Protein AF-J2ZJJ0-F1 (afdb_monomer)

Organism: NCBI:txid1210908

Foldseek 3Di:
DDDDDDDDDDDDDDDDDDDDDDDDDDDDDDDDDDPDPPQPDWDWDKDWDPPPDLQIFMKIKTANSAAFFEEEEEFALAQLFVLRLVLLLLVSLKHKNHGMYITGSHLGNQRNVLSGCAHPVGRSQQQAQAADDARRDPSNNRVVCVCVVRVGLEYEYEGEWQAAPPPPPPIHALEKAKAPAPPQQVLRVVLQVVLCVVVVQDDRRRRDYDYHLCLPGRGPNSNCCNHVVHIYIYHYHHPPDPDSVVSNVSVNSSVQSSCVVSVIHIDSPPDDPDDDDDDDDDDADKKKKKKAFQAAKWKKKWFFPFAKDAPPFADPAWDGNGGMIIHIHHHGMGMIITPHGTDAMETEDDDQVRMWMDINNHTDDYYYDDFKKKKKKAFQAAKWKKKWFFSAAKDFPDDFDPPWDGDGGMITGIHHHTMGMIITGHGTPAMATPDDDLVRMWIDMNNHTDRSPPPAPWKKKKKAFQAAKWKKKWFFPAAKDFPPFFDPPWDGDGTMITGIHHHTMGMMITHHGTPAMETADDDQVRMWMDINNHTDDYYYFFDKKKKKKEFQAAKWKKKWFFPWAKDWPDDFDPPWDDDRGMITGIHHHDMTMMITGHGTPAMGTPDDDPVRMFIDINNHTDDHDDFADKKKKKKAFQAAKWKKKWFFPWAKDWPDFFDPPKDDDRGMITGIHHHTMTMMITGHGTPAMETAAAEVVRMFIDINNHTDDYHFDKKKKKKAFQAAKWWKKWFFRFAKDWPDDFDPPWDDDRTMIGGMYHHDMTMMMTTHDTPDMATPDDDQVRMWMAMRNRTDRHD

InterPro domains:
  IPR006311 Twin-arginine translocation pathway, signal sequence [PS51318] (1-42)
  IPR053138 N-alpha-acetyl-L-2,4-diaminobutyric acid deacetylase [PTHR37326] (58-262)
  IPR055438 Succinylglutamate desuccinylase/Aspartoacylase, catalytic domain [PF24827] (67-161)

Mean predicted aligned error: 23.11 Å

Structure (mmCIF, N/CA/C/O backbone):
data_AF-J2ZJJ0-F1
#
_entry.id   AF-J2ZJJ0-F1
#
loop_
_atom_site.group_PDB
_atom_site.id
_atom_site.type_symbol
_atom_site.label_atom_id
_atom_site.label_alt_id
_atom_site.label_comp_id
_atom_site.label_asym_id
_atom_site.label_entity_id
_atom_site.label_seq_id
_atom_site.pdbx_PDB_ins_code
_atom_site.Cartn_x
_atom_site.Cartn_y
_atom_site.Cartn_z
_atom_site.occupancy
_atom_site.B_iso_or_equiv
_atom_site.auth_seq_id
_atom_site.auth_comp_id
_atom_site.auth_asym_id
_atom_site.auth_atom_id
_atom_site.pdbx_PDB_model_num
ATOM 1 N N . MET A 1 1 ? -37.615 -36.604 8.636 1.00 34.44 1 MET A N 1
ATOM 2 C CA . MET A 1 1 ? -36.595 -36.916 7.616 1.00 34.44 1 MET A CA 1
ATOM 3 C C . MET A 1 1 ? -37.255 -36.875 6.258 1.00 34.44 1 MET A C 1
ATOM 5 O O . MET A 1 1 ? -38.326 -37.480 6.163 1.00 34.44 1 MET A O 1
ATOM 9 N N . PRO A 1 2 ? -36.646 -36.258 5.237 1.00 41.34 2 PRO A N 1
ATOM 10 C CA . PRO A 1 2 ? -35.418 -35.427 5.184 1.00 41.34 2 PRO A CA 1
ATOM 11 C C . PRO A 1 2 ? -35.791 -33.955 4.833 1.00 41.34 2 PRO A C 1
ATOM 13 O O . PRO A 1 2 ? -36.979 -33.692 4.683 1.00 41.34 2 PRO A O 1
ATOM 16 N N . GLU A 1 3 ? -34.957 -32.924 4.699 1.00 27.14 3 GLU A N 1
ATOM 17 C CA . GLU A 1 3 ? -33.557 -32.566 4.994 1.00 27.14 3 GLU A CA 1
ATOM 18 C C . GLU A 1 3 ? -33.491 -31.028 4.832 1.00 27.14 3 GLU A C 1
ATOM 20 O O . GLU A 1 3 ? -34.225 -30.471 4.015 1.00 27.14 3 GLU A O 1
ATOM 25 N N . ASN A 1 4 ? -32.653 -30.364 5.632 1.00 30.11 4 ASN A N 1
ATOM 26 C CA . ASN A 1 4 ? -32.240 -28.966 5.448 1.00 30.11 4 ASN A CA 1
ATOM 27 C C . ASN A 1 4 ? -31.314 -28.846 4.225 1.00 30.11 4 ASN A C 1
ATOM 29 O O . ASN A 1 4 ? -30.640 -29.821 3.884 1.00 30.11 4 ASN A O 1
ATOM 33 N N . PRO A 1 5 ? -31.144 -27.626 3.700 1.00 29.41 5 PRO A N 1
ATOM 34 C CA . PRO A 1 5 ? -29.787 -27.102 3.601 1.00 29.41 5 PRO A CA 1
ATOM 35 C C . PRO A 1 5 ? -29.664 -25.733 4.279 1.00 29.41 5 PRO A C 1
ATOM 37 O O . PRO A 1 5 ? -30.535 -24.875 4.161 1.00 29.41 5 PRO A O 1
ATOM 40 N N . SER A 1 6 ? -28.579 -25.600 5.035 1.00 27.91 6 SER A N 1
ATO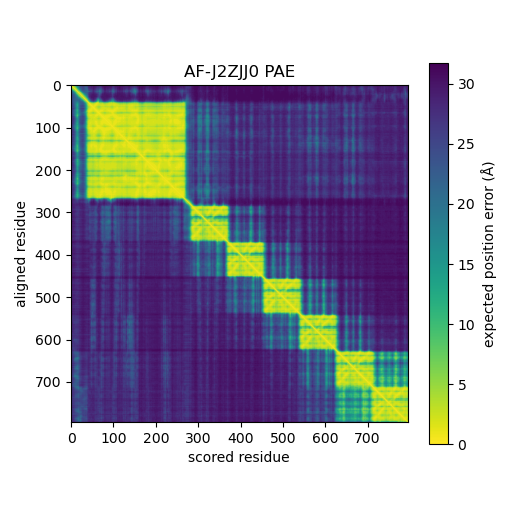M 41 C CA . SER A 1 6 ? -28.034 -24.376 5.613 1.00 27.91 6 SER A CA 1
ATOM 42 C C . SER A 1 6 ? -27.295 -23.565 4.553 1.00 27.91 6 SER A C 1
ATOM 44 O O . SER A 1 6 ? -26.580 -24.157 3.744 1.00 27.91 6 SER A O 1
ATOM 46 N N . THR A 1 7 ? -27.366 -22.244 4.645 1.00 27.56 7 THR A N 1
ATOM 47 C CA . THR A 1 7 ? -26.327 -21.338 4.146 1.00 27.56 7 THR A CA 1
ATOM 48 C C . THR A 1 7 ? -26.118 -20.265 5.207 1.00 27.56 7 THR A C 1
ATOM 50 O O . THR A 1 7 ? -27.084 -19.616 5.605 1.00 27.56 7 THR A O 1
ATOM 53 N N . ASP A 1 8 ? -24.884 -20.219 5.715 1.00 27.33 8 ASP A N 1
ATOM 54 C CA . ASP A 1 8 ? -24.322 -19.204 6.608 1.00 27.33 8 ASP A CA 1
ATOM 55 C C . ASP A 1 8 ? -24.430 -17.817 5.980 1.00 27.33 8 ASP A C 1
ATOM 57 O O . ASP A 1 8 ? -24.203 -17.667 4.779 1.00 27.33 8 ASP A O 1
ATOM 61 N N . ASP A 1 9 ? -24.732 -16.832 6.818 1.00 25.42 9 ASP A N 1
ATOM 62 C CA . ASP A 1 9 ? -24.646 -15.409 6.518 1.00 25.42 9 ASP A CA 1
ATOM 63 C C . ASP A 1 9 ? -23.625 -14.830 7.507 1.00 25.42 9 ASP A C 1
ATOM 65 O O . ASP A 1 9 ? -23.878 -14.759 8.712 1.00 25.42 9 ASP A O 1
ATOM 69 N N . THR A 1 10 ? -22.412 -14.558 7.028 1.00 24.88 10 THR A N 1
ATOM 70 C CA . THR A 1 10 ? -21.345 -13.918 7.806 1.00 24.88 10 THR A CA 1
ATOM 71 C C . THR A 1 10 ? -21.371 -12.426 7.510 1.00 24.88 10 THR A C 1
ATOM 73 O O . THR A 1 10 ? -20.824 -11.975 6.507 1.00 24.88 10 THR A O 1
ATOM 76 N N . THR A 1 11 ? -22.020 -11.675 8.393 1.00 26.58 11 THR A N 1
ATOM 77 C CA . THR A 1 11 ? -22.002 -10.212 8.463 1.00 26.58 11 THR A CA 1
ATOM 78 C C . THR A 1 11 ? -20.616 -9.716 8.890 1.00 26.58 11 THR A C 1
ATOM 80 O O . THR A 1 11 ? -20.148 -10.063 9.976 1.00 26.58 11 THR A O 1
ATOM 83 N N . THR A 1 12 ? -19.971 -8.893 8.062 1.00 24.25 12 THR A N 1
ATOM 84 C CA . THR A 1 12 ? -18.741 -8.153 8.399 1.00 24.25 12 THR A CA 1
ATOM 85 C C . THR A 1 12 ? -19.128 -6.745 8.854 1.00 24.25 12 THR A C 1
ATOM 87 O O . THR A 1 12 ? -19.533 -5.921 8.042 1.00 24.25 12 THR A O 1
ATOM 90 N N . THR A 1 13 ? -19.043 -6.481 10.156 1.00 29.03 13 THR A N 1
ATOM 91 C CA . THR A 1 13 ? -19.350 -5.187 10.787 1.00 29.03 13 THR A CA 1
ATOM 92 C C . THR A 1 13 ? -18.120 -4.267 10.721 1.00 29.03 13 THR A C 1
ATOM 94 O O . THR A 1 13 ? -17.035 -4.670 11.139 1.00 29.03 13 THR A O 1
ATOM 97 N N . SER A 1 14 ? -18.264 -3.041 10.200 1.00 27.62 14 SER A N 1
ATOM 98 C CA . SER A 1 14 ? -17.208 -2.008 10.192 1.00 27.62 14 SER A CA 1
ATOM 99 C C . SER A 1 14 ? -17.006 -1.437 11.607 1.00 27.62 14 SER A C 1
ATOM 101 O O . SER A 1 14 ? -17.955 -1.007 12.262 1.00 27.62 14 SER A O 1
ATOM 103 N N . ARG A 1 15 ? -15.757 -1.488 12.095 1.00 29.61 15 ARG A N 1
ATOM 104 C CA . ARG A 1 15 ? -15.296 -1.028 13.415 1.00 29.61 15 ARG A CA 1
ATOM 105 C C . ARG A 1 15 ? -14.843 0.437 13.336 1.00 29.61 15 ARG A C 1
ATOM 107 O O . ARG A 1 15 ? -13.653 0.664 13.177 1.00 29.61 15 ARG A O 1
ATOM 114 N N . ARG A 1 16 ? -15.713 1.434 13.518 1.00 33.03 16 ARG A N 1
ATOM 115 C CA . ARG A 1 16 ? -15.251 2.796 13.872 1.00 33.03 16 ARG A CA 1
ATOM 116 C C . ARG A 1 16 ? -16.194 3.511 14.828 1.00 33.03 16 ARG A C 1
ATOM 118 O O . ARG A 1 16 ? -17.155 4.150 14.423 1.00 33.03 16 ARG A O 1
ATOM 125 N N . GLY A 1 17 ? -15.860 3.432 16.115 1.00 28.39 17 GLY A N 1
ATOM 126 C CA . GLY A 1 17 ? -16.526 4.156 17.194 1.00 28.39 17 GLY A CA 1
ATOM 127 C C . GLY A 1 17 ? -15.647 4.249 18.443 1.00 28.39 17 GLY A C 1
ATOM 128 O O . GLY A 1 17 ? -15.740 3.407 19.321 1.00 28.39 17 GLY A O 1
ATOM 129 N N . PHE A 1 18 ? -14.790 5.278 18.474 1.00 28.75 18 PHE A N 1
ATOM 130 C CA . PHE A 1 18 ? -14.189 5.967 19.632 1.00 28.75 18 PHE A CA 1
ATOM 131 C C . PHE A 1 18 ? -13.673 5.168 20.847 1.00 28.75 18 PHE A C 1
ATOM 133 O O . PHE A 1 18 ? -14.461 4.673 21.639 1.00 28.75 18 PHE A O 1
ATOM 140 N N . LEU A 1 19 ? -12.373 5.313 21.169 1.00 29.03 19 LEU A N 1
ATOM 141 C CA . LEU A 1 19 ? -11.936 5.506 22.566 1.00 29.03 19 LEU A CA 1
ATOM 142 C C . LEU A 1 19 ? -10.538 6.138 22.694 1.00 29.03 19 LEU A C 1
ATOM 144 O O . LEU A 1 19 ? -9.560 5.690 22.101 1.00 29.03 19 LEU A O 1
ATOM 148 N N . LYS A 1 20 ? -10.442 7.171 23.545 1.00 23.62 20 LYS A N 1
ATOM 149 C CA . LYS A 1 20 ? -9.190 7.691 24.112 1.00 23.62 20 LYS A CA 1
ATOM 150 C C . LYS A 1 20 ? -9.216 7.564 25.637 1.00 23.62 20 LYS A C 1
ATOM 152 O O . LYS A 1 20 ? -10.146 8.042 26.280 1.00 23.62 20 LYS A O 1
ATOM 157 N N . ALA A 1 21 ? -8.072 7.102 26.142 1.00 25.23 21 ALA A N 1
ATOM 158 C CA . ALA A 1 21 ? -7.463 7.311 27.459 1.00 25.23 21 ALA A CA 1
ATOM 159 C C . ALA A 1 21 ? -7.658 6.230 28.542 1.00 25.23 21 ALA A C 1
ATOM 161 O O . ALA A 1 21 ? -8.755 5.885 28.964 1.00 25.23 21 ALA A O 1
ATOM 162 N N . ALA A 1 22 ? -6.499 5.758 29.008 1.00 27.48 22 ALA A N 1
ATOM 163 C CA . ALA A 1 22 ? -6.243 4.543 29.761 1.00 27.48 22 ALA A CA 1
ATOM 164 C C . ALA A 1 22 ? -5.889 4.761 31.250 1.00 27.48 22 ALA A C 1
ATOM 166 O O . ALA A 1 22 ? -5.340 5.795 31.627 1.00 27.48 22 ALA A O 1
ATOM 167 N N . ALA A 1 23 ? -6.112 3.680 32.016 1.00 28.02 23 ALA A N 1
ATOM 168 C CA . ALA A 1 23 ? -5.332 3.097 33.130 1.00 28.02 23 ALA A CA 1
ATOM 169 C C . ALA A 1 23 ? -5.060 3.935 34.411 1.00 28.02 23 ALA A C 1
ATOM 171 O O . ALA A 1 23 ? -4.481 5.012 34.379 1.00 28.02 23 ALA A O 1
ATOM 172 N N . THR A 1 24 ? -5.293 3.427 35.636 1.00 26.52 24 THR A N 1
ATOM 173 C CA . THR A 1 24 ? -4.537 2.292 36.217 1.00 26.52 24 THR A CA 1
ATOM 174 C C . THR A 1 24 ? -5.176 1.653 37.478 1.00 26.52 24 THR A C 1
ATOM 176 O O . THR A 1 24 ? -5.405 2.321 38.481 1.00 26.52 24 THR A O 1
ATOM 179 N N . LEU A 1 25 ? -5.336 0.320 37.414 1.00 31.92 25 LEU A N 1
ATOM 180 C CA . LEU A 1 25 ? -5.107 -0.774 38.393 1.00 31.92 25 LEU A CA 1
ATOM 181 C C . LEU A 1 25 ? -5.340 -0.611 39.917 1.00 31.92 25 LEU A C 1
ATOM 183 O O . LEU A 1 25 ? -4.624 0.130 40.588 1.00 31.92 25 LEU A O 1
ATOM 187 N N . SER A 1 26 ? -6.077 -1.576 40.507 1.00 25.89 26 SER A N 1
ATOM 188 C CA . SER A 1 26 ? -5.529 -2.582 41.461 1.00 25.89 26 SER A CA 1
ATOM 189 C C . SER A 1 26 ? -6.524 -3.711 41.812 1.00 25.89 26 SER A C 1
ATOM 191 O O . SER A 1 26 ? -7.652 -3.463 42.218 1.00 25.89 26 SER A O 1
ATOM 193 N N . LEU A 1 27 ? -6.052 -4.960 41.703 1.00 34.50 27 LEU A N 1
ATOM 194 C CA . LEU A 1 27 ? -6.769 -6.234 41.871 1.00 34.50 27 LEU A CA 1
ATOM 195 C C . LEU A 1 27 ? -7.160 -6.614 43.317 1.00 34.50 27 LEU A C 1
ATOM 197 O O . LEU A 1 27 ? -6.357 -6.450 44.235 1.00 34.50 27 LEU A O 1
ATOM 201 N N . ALA A 1 28 ? -8.262 -7.368 43.463 1.00 29.14 28 ALA A N 1
ATOM 202 C CA . ALA A 1 28 ? -8.296 -8.627 44.232 1.00 29.14 28 ALA A CA 1
ATOM 203 C C . ALA A 1 28 ? -9.531 -9.474 43.848 1.00 29.14 28 ALA A C 1
ATOM 205 O O . ALA A 1 28 ? -10.664 -9.080 44.095 1.00 29.14 28 ALA A O 1
ATOM 206 N N . GLY A 1 29 ? -9.300 -10.632 43.221 1.00 35.66 29 GLY A N 1
ATOM 207 C CA . GLY A 1 29 ? -10.328 -11.398 42.513 1.00 35.66 29 GLY A CA 1
ATOM 208 C C . GLY A 1 29 ? -11.188 -12.378 43.316 1.00 35.66 29 GLY A C 1
ATOM 209 O O . GLY A 1 29 ? -10.985 -12.623 44.504 1.00 35.66 29 GLY A O 1
ATOM 210 N N . SER A 1 30 ? -12.115 -13.012 42.595 1.00 33.25 30 SER A N 1
ATOM 211 C CA . SER A 1 30 ? -12.637 -14.366 42.827 1.00 33.25 30 SER A CA 1
ATOM 212 C C . SER A 1 30 ? -13.332 -14.867 41.555 1.00 33.25 30 SER A C 1
ATOM 214 O O . SER A 1 30 ? -14.046 -14.124 40.895 1.00 33.25 30 SER A O 1
ATOM 216 N N . ALA A 1 31 ? -13.064 -16.123 41.198 1.00 35.97 31 ALA A N 1
ATOM 217 C CA . ALA A 1 31 ? -13.431 -16.752 39.933 1.00 35.97 31 ALA A CA 1
ATOM 218 C C . ALA A 1 31 ? -14.951 -16.915 39.727 1.00 35.97 31 ALA A C 1
ATOM 220 O O . ALA A 1 31 ? -15.636 -17.473 40.588 1.00 35.97 31 ALA A O 1
ATOM 221 N N . VAL A 1 32 ? -15.429 -16.528 38.538 1.00 36.22 32 VAL A N 1
ATOM 222 C CA . VAL A 1 32 ? -16.770 -16.812 37.999 1.00 36.22 32 VAL A CA 1
ATOM 223 C C . VAL A 1 32 ? -16.610 -17.644 36.723 1.00 36.22 32 VAL A C 1
ATOM 225 O O . VAL A 1 32 ? -15.658 -17.474 35.967 1.00 36.22 32 VAL A O 1
ATOM 228 N N . SER A 1 33 ? -17.499 -18.623 36.542 1.00 32.38 33 SER A N 1
ATOM 229 C CA . SER A 1 33 ? -17.471 -19.578 35.430 1.00 32.38 33 SER A CA 1
ATOM 230 C C . SER A 1 33 ? -17.711 -18.872 34.096 1.00 32.38 33 SER A C 1
ATOM 232 O O . SER A 1 33 ? -18.785 -18.319 33.886 1.00 32.38 33 SER A O 1
ATOM 234 N N . ALA A 1 34 ? -16.702 -18.919 33.225 1.00 30.98 34 ALA A N 1
ATOM 235 C CA . ALA A 1 34 ? -16.688 -18.315 31.902 1.00 30.98 34 ALA A CA 1
ATOM 236 C C . ALA A 1 34 ? -17.660 -19.021 30.947 1.00 30.98 34 ALA A C 1
ATOM 238 O O . ALA A 1 34 ? -17.529 -20.217 30.671 1.00 30.98 34 ALA A O 1
ATOM 239 N N . THR A 1 35 ? -18.610 -18.261 30.416 1.00 33.56 35 THR A N 1
ATOM 240 C CA . THR A 1 35 ? -19.222 -18.555 29.122 1.00 33.56 35 THR A CA 1
ATOM 241 C C . THR A 1 35 ? -18.188 -18.128 28.084 1.00 33.56 35 THR A C 1
ATOM 243 O O . THR A 1 35 ? -17.827 -16.958 28.035 1.00 33.56 35 THR A O 1
ATOM 246 N N . SER A 1 36 ? -17.629 -19.073 27.329 1.00 32.25 36 SER A N 1
ATOM 247 C CA . SER A 1 36 ? -16.626 -18.783 26.303 1.00 32.25 36 SER A CA 1
ATOM 248 C C . SER A 1 36 ? -17.275 -17.992 25.167 1.00 32.25 36 SER A C 1
ATOM 250 O O . SER A 1 36 ? -17.910 -18.579 24.290 1.00 32.25 36 SER A O 1
ATOM 252 N N . GLN A 1 37 ? -17.138 -16.668 25.210 1.00 35.75 37 GLN A N 1
ATOM 253 C CA . GLN A 1 37 ? -17.208 -15.829 24.023 1.00 35.75 37 GLN A CA 1
ATOM 254 C C . GLN A 1 37 ? -16.076 -16.324 23.125 1.00 35.75 37 GLN A C 1
ATOM 256 O O . GLN A 1 37 ? -14.920 -16.396 23.547 1.00 35.75 37 GLN A O 1
ATOM 261 N N . GLN A 1 38 ? -16.436 -16.840 21.958 1.00 35.09 38 GLN A N 1
ATOM 262 C CA . GLN A 1 38 ? -15.473 -17.367 21.012 1.00 35.09 38 GLN A CA 1
ATOM 263 C C . GLN A 1 38 ? -14.768 -16.144 20.424 1.00 35.09 38 GLN A C 1
ATOM 265 O O . GLN A 1 38 ? -15.287 -15.529 19.501 1.00 35.09 38 GLN A O 1
ATOM 270 N N . VAL A 1 39 ? -13.654 -15.731 21.041 1.00 40.38 39 VAL A N 1
ATOM 271 C CA . VAL A 1 39 ? -12.711 -14.784 20.434 1.00 40.38 39 VAL A CA 1
ATOM 272 C C . VAL A 1 39 ? -12.436 -15.339 19.043 1.00 40.38 39 VAL A C 1
ATOM 274 O O . VAL A 1 39 ? -12.124 -16.533 18.925 1.00 40.38 39 VAL A O 1
ATOM 277 N N . ALA A 1 40 ? -12.661 -14.537 18.000 1.00 48.28 40 ALA A N 1
ATOM 278 C CA . ALA A 1 40 ? -12.246 -14.934 16.664 1.00 48.28 40 ALA A CA 1
ATOM 279 C C . ALA A 1 40 ? -10.763 -15.301 16.775 1.00 48.28 40 ALA A C 1
ATOM 281 O O . ALA A 1 40 ? -9.990 -14.561 17.376 1.00 48.28 40 ALA A O 1
ATOM 282 N N . ALA A 1 41 ? -10.383 -16.503 16.345 1.00 63.34 41 ALA A N 1
ATOM 283 C CA . ALA A 1 41 ? -8.980 -16.882 16.419 1.00 63.34 41 ALA A CA 1
ATOM 284 C C . ALA A 1 41 ? -8.183 -15.879 15.580 1.00 63.34 41 ALA A C 1
ATOM 286 O O . ALA A 1 41 ? -8.653 -15.509 14.503 1.00 63.34 41 ALA A O 1
ATOM 287 N N . ALA A 1 42 ? -7.019 -15.452 16.076 1.00 81.38 42 ALA A N 1
ATOM 288 C CA . ALA A 1 42 ? -6.126 -14.614 15.290 1.00 81.38 42 ALA A CA 1
ATOM 289 C C . ALA A 1 42 ? -5.929 -15.249 13.906 1.00 81.38 42 ALA A C 1
ATOM 291 O O . ALA A 1 42 ? -5.714 -16.465 13.810 1.00 81.38 42 ALA A O 1
ATOM 292 N N . SER A 1 43 ? -6.054 -14.447 12.852 1.00 78.06 43 SER A N 1
ATOM 293 C CA . SER A 1 43 ? -5.902 -14.902 11.475 1.00 78.06 43 SER A CA 1
ATOM 294 C C . SER A 1 43 ? -4.754 -14.170 10.803 1.00 78.06 43 SER A C 1
ATOM 296 O O . SER A 1 43 ? -4.493 -12.993 11.054 1.00 78.06 43 SER A O 1
ATOM 298 N N . ARG A 1 44 ? -4.044 -14.908 9.953 1.00 89.69 44 ARG A N 1
ATOM 299 C CA . ARG A 1 44 ? -3.059 -14.375 9.026 1.00 89.69 44 ARG A CA 1
ATOM 300 C C . ARG A 1 44 ? -3.507 -14.794 7.642 1.00 89.69 44 ARG A C 1
ATOM 302 O O . ARG A 1 44 ? -3.575 -15.987 7.358 1.00 89.69 44 ARG A O 1
ATOM 309 N N . ASP A 1 45 ? -3.793 -13.807 6.818 1.00 79.00 45 ASP A N 1
ATOM 310 C CA . ASP A 1 45 ? -4.267 -13.979 5.459 1.00 79.00 45 ASP A CA 1
ATOM 311 C C . ASP A 1 45 ? -3.356 -13.186 4.520 1.00 79.00 45 ASP A C 1
ATOM 313 O O . ASP A 1 45 ? -2.820 -12.134 4.875 1.00 79.00 45 ASP A O 1
ATOM 317 N N . SER A 1 46 ? -3.175 -13.684 3.305 1.00 77.94 46 SER A N 1
ATOM 318 C CA . SER A 1 46 ? -2.567 -12.923 2.221 1.00 77.94 46 SER A CA 1
ATOM 319 C C . SER A 1 46 ? -3.318 -13.190 0.928 1.00 77.94 46 SER A C 1
ATOM 321 O O . SER A 1 46 ? -3.869 -14.273 0.718 1.00 77.94 46 SER A O 1
ATOM 323 N N . TYR A 1 47 ? -3.392 -12.179 0.072 1.00 75.31 47 TYR A N 1
ATOM 324 C CA . TYR A 1 47 ? -3.980 -12.310 -1.255 1.00 75.31 47 TYR A CA 1
ATOM 325 C C . TYR A 1 47 ? -3.325 -11.352 -2.234 1.00 75.31 47 TYR A C 1
ATOM 327 O O . TYR A 1 47 ? -2.792 -10.311 -1.855 1.00 75.31 47 TYR A O 1
ATOM 335 N N . THR A 1 48 ? -3.398 -11.713 -3.504 1.00 76.00 48 THR A N 1
ATOM 336 C CA . THR A 1 48 ? -2.822 -10.949 -4.602 1.00 76.00 48 THR A CA 1
ATOM 337 C C . THR A 1 48 ? -3.829 -9.936 -5.140 1.00 76.00 48 THR A C 1
ATOM 339 O O . THR A 1 48 ? -5.014 -10.245 -5.299 1.00 76.00 48 THR A O 1
ATOM 342 N N . ILE A 1 49 ? -3.365 -8.723 -5.435 1.00 77.69 49 ILE A N 1
ATOM 343 C CA . ILE A 1 49 ? -4.086 -7.732 -6.239 1.00 77.69 49 ILE A CA 1
ATOM 344 C C . ILE A 1 49 ? -3.412 -7.604 -7.603 1.00 77.69 49 ILE A C 1
ATOM 346 O O . ILE A 1 49 ? -2.201 -7.768 -7.717 1.00 77.69 49 ILE A O 1
ATOM 350 N N . LEU A 1 50 ? -4.212 -7.307 -8.631 1.00 76.38 50 LEU A N 1
ATOM 351 C CA . LEU A 1 50 ? -3.753 -7.230 -10.025 1.00 76.38 50 LEU A CA 1
ATOM 352 C C . LEU A 1 50 ? -3.033 -8.511 -10.502 1.00 76.38 50 LEU A C 1
ATOM 354 O O . LEU A 1 50 ? -2.068 -8.440 -11.261 1.00 76.38 50 LEU A O 1
ATOM 358 N N . ASP A 1 51 ? -3.539 -9.665 -10.055 1.00 77.06 51 ASP A N 1
ATOM 359 C CA . ASP A 1 51 ? -3.082 -11.010 -10.433 1.00 77.06 51 ASP A CA 1
ATOM 360 C C . ASP A 1 51 ? -2.988 -11.170 -11.957 1.00 77.06 51 ASP A C 1
ATOM 362 O O . ASP A 1 51 ? -3.903 -10.798 -12.700 1.00 77.06 51 ASP A O 1
ATOM 366 N N . GLY A 1 52 ? -1.864 -11.703 -12.426 1.00 54.28 52 GLY A N 1
ATOM 367 C CA . GLY A 1 52 ? -1.563 -11.909 -13.838 1.00 54.28 52 GLY A CA 1
ATOM 368 C C . GLY A 1 52 ? -1.160 -10.652 -14.615 1.00 54.28 52 GLY A C 1
ATOM 369 O O . GLY A 1 52 ? -1.066 -10.728 -15.845 1.00 54.28 52 GLY A O 1
ATOM 370 N N . THR A 1 53 ? -0.925 -9.521 -13.941 1.00 73.50 53 THR A N 1
ATOM 371 C CA . THR A 1 53 ? -0.392 -8.285 -14.541 1.00 73.50 53 THR A CA 1
ATOM 372 C C . THR A 1 53 ? 1.046 -8.023 -14.087 1.00 73.50 53 THR A C 1
ATOM 374 O O . THR A 1 53 ? 1.506 -8.583 -13.100 1.00 73.50 53 THR A O 1
ATOM 377 N N . ILE A 1 54 ? 1.753 -7.101 -14.748 1.00 68.69 54 ILE A N 1
ATOM 378 C CA . ILE A 1 54 ? 3.088 -6.660 -14.298 1.00 68.69 54 ILE A CA 1
ATOM 379 C C . ILE A 1 54 ? 3.062 -5.965 -12.924 1.00 68.69 54 ILE A C 1
ATOM 381 O O . ILE A 1 54 ? 4.099 -5.815 -12.294 1.00 68.69 54 ILE A O 1
ATOM 385 N N . TYR A 1 55 ? 1.888 -5.523 -12.466 1.00 76.94 55 TYR A N 1
ATOM 386 C CA . TYR A 1 55 ? 1.681 -4.859 -11.177 1.00 76.94 55 TYR A CA 1
ATOM 387 C C . TYR A 1 55 ? 1.202 -5.816 -10.081 1.00 76.94 55 TYR A C 1
ATOM 389 O O . TYR A 1 55 ? 0.768 -5.355 -9.024 1.00 76.94 55 TYR A O 1
ATOM 397 N N . GLU A 1 56 ? 1.228 -7.123 -10.343 1.00 85.31 56 GLU A N 1
ATOM 398 C CA . GLU A 1 56 ? 0.849 -8.147 -9.379 1.00 85.31 56 GLU A CA 1
ATOM 399 C C . GLU A 1 56 ? 1.597 -7.947 -8.055 1.00 85.31 56 GLU A C 1
ATOM 401 O O . GLU A 1 56 ? 2.824 -7.915 -8.022 1.00 85.31 56 GLU A O 1
ATOM 406 N N . THR A 1 57 ? 0.861 -7.788 -6.955 1.00 85.31 57 THR A N 1
ATOM 407 C CA . THR A 1 57 ? 1.460 -7.605 -5.627 1.00 85.31 57 THR A CA 1
ATOM 408 C C . THR A 1 57 ? 0.577 -8.177 -4.527 1.00 85.31 57 THR A C 1
ATOM 410 O O . THR A 1 57 ? -0.642 -8.297 -4.681 1.00 85.31 57 THR A O 1
ATOM 413 N N . SER A 1 58 ? 1.188 -8.555 -3.407 1.00 83.25 58 SER A N 1
ATOM 414 C CA . SER A 1 58 ? 0.507 -9.162 -2.269 1.00 83.25 58 SER A CA 1
ATOM 415 C C . SER A 1 58 ? 0.053 -8.125 -1.241 1.00 83.25 58 SER A C 1
ATOM 417 O O . SER A 1 58 ? 0.757 -7.178 -0.894 1.00 83.25 58 SER A O 1
ATOM 419 N N . VAL A 1 59 ? -1.138 -8.353 -0.696 1.00 89.00 59 VAL A N 1
ATOM 420 C CA . VAL A 1 59 ? -1.651 -7.696 0.506 1.00 89.00 59 VAL A CA 1
ATOM 421 C C . VAL A 1 59 ? -1.562 -8.702 1.645 1.00 89.00 59 VAL A C 1
ATOM 423 O O . VAL A 1 59 ? -2.110 -9.800 1.547 1.00 89.00 59 VAL A O 1
ATOM 426 N N . HIS A 1 60 ? -0.886 -8.332 2.727 1.00 91.44 60 HIS A N 1
ATOM 427 C CA . HIS A 1 60 ? -0.750 -9.145 3.933 1.00 91.44 60 HIS A CA 1
ATOM 428 C C . HIS A 1 60 ? -1.661 -8.587 5.019 1.00 91.44 60 HIS A C 1
ATOM 430 O O . HIS A 1 60 ? -1.643 -7.388 5.288 1.00 91.44 60 HIS A O 1
ATOM 436 N N . VAL A 1 61 ? -2.460 -9.450 5.642 1.00 89.62 61 VAL A N 1
ATOM 437 C CA . VAL A 1 61 ? -3.413 -9.081 6.687 1.00 89.62 61 VAL A CA 1
ATOM 438 C C . VAL A 1 61 ? -3.187 -9.969 7.900 1.00 89.62 61 VAL A C 1
ATOM 440 O O . VAL A 1 61 ? -3.234 -11.194 7.808 1.00 89.62 61 VAL A O 1
ATOM 443 N N . TYR A 1 62 ? -2.986 -9.349 9.054 1.00 88.25 62 TYR A N 1
ATOM 444 C CA . TYR A 1 62 ? -3.032 -10.021 10.342 1.00 88.25 62 TYR A CA 1
ATOM 445 C C . TYR A 1 62 ? -4.143 -9.398 11.189 1.00 88.25 62 TYR A C 1
ATOM 447 O O . TYR A 1 62 ? -4.102 -8.204 11.480 1.00 88.25 62 TYR A O 1
ATOM 455 N N . ASP A 1 63 ? -5.136 -10.190 11.587 1.00 90.19 63 ASP A N 1
ATOM 456 C CA . ASP A 1 63 ? -6.188 -9.787 12.525 1.00 90.19 63 ASP A CA 1
ATOM 457 C C . ASP A 1 63 ? -5.952 -10.513 13.848 1.00 90.19 63 ASP A C 1
ATOM 459 O O . ASP A 1 63 ? -5.921 -11.745 13.892 1.00 90.19 63 ASP A O 1
ATOM 463 N N . SER A 1 64 ? -5.773 -9.771 14.943 1.00 85.69 64 SER A N 1
ATOM 464 C CA . SER A 1 64 ? -5.520 -10.394 16.245 1.00 85.69 64 SER A CA 1
ATOM 465 C C . SER A 1 64 ? -6.753 -11.102 16.816 1.00 85.69 64 SER A C 1
ATOM 467 O O . SER A 1 64 ? -6.653 -11.805 17.826 1.00 85.69 64 SER A O 1
ATOM 469 N N . GLY A 1 65 ? -7.930 -10.898 16.210 1.00 83.94 65 GLY A N 1
ATOM 470 C CA . GLY A 1 65 ? -9.214 -11.375 16.714 1.00 83.94 65 GLY A CA 1
ATOM 471 C C . GLY A 1 65 ? -9.707 -10.617 17.950 1.00 83.94 65 GLY A C 1
ATOM 472 O O . GLY A 1 65 ? -10.807 -10.881 18.441 1.00 83.94 65 GLY A O 1
ATOM 473 N N . SER A 1 66 ? -8.914 -9.660 18.440 1.00 84.94 66 SER A N 1
ATOM 474 C CA . SER A 1 66 ? -9.240 -8.770 19.552 1.00 84.94 66 SER A CA 1
ATOM 475 C C . SER A 1 66 ? -9.536 -7.366 19.030 1.00 84.94 66 SER A C 1
ATOM 477 O O . SER A 1 66 ? -8.946 -6.922 18.046 1.00 84.94 66 SER A O 1
ATOM 479 N N . ASP A 1 67 ? -10.453 -6.652 19.681 1.00 85.00 67 ASP A N 1
ATOM 480 C CA . ASP A 1 67 ? -10.761 -5.267 19.312 1.00 85.00 67 ASP A CA 1
ATOM 481 C C . ASP A 1 67 ? -9.529 -4.367 19.475 1.00 85.00 67 ASP A C 1
ATOM 483 O O . ASP A 1 67 ? -8.773 -4.498 20.440 1.00 85.00 67 ASP A O 1
ATOM 487 N N . GLY A 1 68 ? -9.330 -3.475 18.507 1.00 90.94 68 GLY A N 1
ATOM 488 C CA . GLY A 1 68 ? -8.191 -2.567 18.401 1.00 90.94 68 GLY A CA 1
ATOM 489 C C . GLY A 1 68 ? -8.167 -1.879 17.033 1.00 90.94 68 GLY A C 1
ATOM 490 O O . GLY A 1 68 ? -9.037 -2.167 16.202 1.00 90.94 68 GLY A O 1
ATOM 491 N N . PRO A 1 69 ? -7.198 -0.982 16.793 1.00 91.25 69 PRO A N 1
ATOM 492 C CA . PRO A 1 69 ? -7.161 -0.190 15.573 1.00 91.25 69 PRO A CA 1
ATOM 493 C C . PRO A 1 69 ? -6.740 -1.014 14.349 1.00 91.25 69 PRO A C 1
ATOM 495 O O . PRO A 1 69 ? -6.053 -2.031 14.467 1.00 91.25 69 PRO A O 1
ATOM 498 N N . THR A 1 70 ? -7.124 -0.555 13.163 1.00 97.38 70 THR A N 1
ATOM 499 C CA . THR A 1 70 ? -6.612 -1.075 11.890 1.00 97.38 70 THR A CA 1
ATOM 500 C C . THR A 1 70 ? -5.489 -0.186 11.367 1.00 97.38 70 THR A C 1
ATOM 502 O O . THR A 1 70 ? -5.700 1.000 11.130 1.00 97.38 70 THR A O 1
ATOM 505 N N . THR A 1 71 ? -4.313 -0.761 11.138 1.00 98.44 71 THR A N 1
ATOM 506 C CA . THR A 1 71 ? -3.145 -0.062 10.585 1.00 98.44 71 THR A CA 1
ATOM 507 C C . THR A 1 71 ? -2.912 -0.486 9.146 1.00 98.44 71 THR A C 1
ATOM 509 O O . THR A 1 71 ? -2.912 -1.682 8.862 1.00 98.44 71 THR A O 1
ATOM 512 N N . PHE A 1 72 ? -2.685 0.477 8.250 1.00 98.69 72 PHE A N 1
ATOM 513 C CA . PHE A 1 72 ? -2.351 0.215 6.845 1.00 98.69 72 PHE A CA 1
ATOM 514 C C . PHE A 1 72 ? -0.964 0.741 6.493 1.00 98.69 72 PHE A C 1
ATOM 516 O O . PHE A 1 72 ? -0.672 1.912 6.720 1.00 98.69 72 PHE A O 1
ATOM 523 N N . ILE A 1 73 ? -0.108 -0.101 5.927 1.00 98.81 73 ILE A N 1
ATOM 524 C CA . ILE A 1 73 ? 1.291 0.233 5.644 1.00 98.81 73 ILE A CA 1
ATOM 525 C C . ILE A 1 73 ? 1.593 -0.054 4.182 1.00 98.81 73 ILE A C 1
ATOM 527 O O . ILE A 1 73 ? 1.310 -1.146 3.689 1.00 98.81 73 ILE A O 1
ATOM 531 N N . THR A 1 74 ? 2.194 0.916 3.499 1.00 98.69 74 THR A N 1
ATOM 532 C CA . THR A 1 74 ? 2.717 0.748 2.141 1.00 98.69 74 THR A CA 1
ATOM 533 C C . THR A 1 74 ? 4.220 0.962 2.099 1.00 98.69 74 THR A C 1
ATOM 535 O O . THR A 1 74 ? 4.731 1.938 2.648 1.00 98.69 74 THR A O 1
ATOM 538 N N . GLY A 1 75 ? 4.915 0.062 1.406 1.00 97.94 75 GLY A N 1
ATOM 539 C CA . GLY A 1 75 ? 6.302 0.226 0.982 1.00 97.94 75 GLY A CA 1
ATOM 540 C C . GLY A 1 75 ? 6.416 0.130 -0.539 1.00 97.94 75 GLY A C 1
ATOM 541 O O . GLY A 1 75 ? 5.551 -0.441 -1.207 1.00 97.94 75 GLY A O 1
ATOM 542 N N . GLY A 1 76 ? 7.467 0.720 -1.107 1.00 95.44 76 GLY A N 1
ATOM 543 C CA . GLY A 1 76 ? 7.795 0.528 -2.524 1.00 95.44 76 GLY A CA 1
ATOM 544 C C . GLY A 1 76 ? 6.857 1.234 -3.497 1.00 95.44 76 GLY A C 1
ATOM 545 O O . GLY A 1 76 ? 6.608 0.730 -4.589 1.00 95.44 76 GLY A O 1
ATOM 546 N N . ILE A 1 77 ? 6.308 2.393 -3.114 1.00 98.00 77 ILE A N 1
ATOM 547 C CA . ILE A 1 77 ? 5.625 3.288 -4.064 1.00 98.00 77 ILE A CA 1
ATOM 548 C C . ILE A 1 77 ? 6.613 3.766 -5.145 1.00 98.00 77 ILE A C 1
ATOM 550 O O . ILE A 1 77 ? 6.249 3.850 -6.323 1.00 98.00 77 ILE A O 1
ATOM 554 N N . HIS A 1 78 ? 7.856 4.037 -4.743 1.00 94.38 78 HIS A N 1
ATOM 555 C CA . HIS A 1 78 ? 9.014 4.189 -5.620 1.00 94.38 78 HIS A CA 1
ATOM 556 C C . HIS A 1 78 ? 9.942 2.984 -5.423 1.00 94.38 78 HIS A C 1
ATOM 558 O O . HIS A 1 78 ? 10.107 2.512 -4.298 1.00 94.38 78 HIS A O 1
ATOM 564 N N . GLY A 1 79 ? 10.518 2.470 -6.506 1.00 76.44 79 GLY A N 1
ATOM 565 C CA . GLY A 1 79 ? 11.321 1.250 -6.479 1.00 76.44 79 GLY A CA 1
ATOM 566 C C . GLY A 1 79 ? 12.800 1.446 -6.165 1.00 76.44 79 GLY A C 1
ATOM 567 O O . GLY A 1 79 ? 13.454 0.501 -5.737 1.00 76.44 79 GLY A O 1
ATOM 568 N N . ASP A 1 80 ? 13.320 2.667 -6.302 1.00 82.56 80 ASP A N 1
ATOM 569 C CA . ASP A 1 80 ? 14.680 3.031 -5.886 1.00 82.56 80 ASP A CA 1
ATOM 570 C C . ASP A 1 80 ? 14.806 3.232 -4.361 1.00 82.56 80 ASP A C 1
ATOM 572 O O . ASP A 1 80 ? 15.908 3.344 -3.825 1.00 82.56 80 ASP A O 1
ATOM 576 N N . GLU A 1 81 ? 13.687 3.214 -3.631 1.00 90.38 81 GLU A N 1
ATOM 577 C CA . GLU A 1 81 ? 13.609 3.490 -2.193 1.00 90.38 81 GLU A CA 1
ATOM 578 C C . GLU A 1 81 ? 13.637 2.194 -1.359 1.00 90.38 81 GLU A C 1
ATOM 580 O O . GLU A 1 81 ? 12.672 1.812 -0.689 1.00 90.38 81 GLU A O 1
ATOM 585 N N . ARG A 1 82 ? 14.782 1.496 -1.428 1.00 87.69 82 ARG A N 1
ATOM 586 C CA . ARG A 1 82 ? 14.998 0.136 -0.887 1.00 87.69 82 ARG A CA 1
ATOM 587 C C . ARG A 1 82 ? 14.604 -0.048 0.572 1.00 87.69 82 ARG A C 1
ATOM 589 O O . ARG A 1 82 ? 13.939 -1.024 0.912 1.00 87.69 82 ARG A O 1
ATOM 596 N N . SER A 1 83 ? 14.989 0.884 1.437 1.00 89.94 83 SER A N 1
ATOM 597 C CA . SER A 1 83 ? 14.713 0.786 2.874 1.00 89.94 83 SER A CA 1
ATOM 598 C C . SER A 1 83 ? 13.215 0.780 3.181 1.00 89.94 83 SER A C 1
ATOM 600 O O . SER A 1 83 ? 12.800 0.121 4.132 1.00 89.94 83 SER A O 1
ATOM 602 N N . GLY A 1 84 ? 12.402 1.459 2.367 1.00 92.31 84 GLY A N 1
ATOM 603 C CA . GLY A 1 84 ? 10.959 1.548 2.555 1.00 92.31 84 GLY A CA 1
ATOM 604 C C . GLY A 1 84 ? 10.248 0.221 2.296 1.00 92.31 84 GLY A C 1
ATOM 605 O O . GLY A 1 84 ? 9.504 -0.253 3.157 1.00 92.31 84 GLY A O 1
ATOM 606 N N . PHE A 1 85 ? 10.478 -0.405 1.133 1.00 95.25 85 PHE A N 1
ATOM 607 C CA . PHE A 1 85 ? 9.831 -1.687 0.824 1.00 95.25 85 PHE A CA 1
ATOM 608 C C . PHE A 1 85 ? 10.403 -2.852 1.629 1.00 95.25 85 PHE A C 1
ATOM 610 O O . PHE A 1 85 ? 9.628 -3.694 2.063 1.00 95.25 85 PHE A O 1
ATOM 617 N N . MET A 1 86 ? 11.706 -2.869 1.925 1.00 87.12 86 MET A N 1
ATOM 618 C CA . MET A 1 86 ? 12.295 -3.932 2.752 1.00 87.12 86 MET A CA 1
ATOM 619 C C . MET A 1 86 ? 11.803 -3.868 4.206 1.00 87.12 86 MET A C 1
ATOM 621 O O . MET A 1 86 ? 11.470 -4.896 4.790 1.00 87.12 86 MET A O 1
ATOM 625 N N . ALA A 1 87 ? 11.658 -2.667 4.781 1.00 87.81 87 ALA A N 1
ATOM 626 C CA . ALA A 1 87 ? 11.035 -2.528 6.098 1.00 87.81 87 ALA A CA 1
ATOM 627 C C . ALA A 1 87 ? 9.560 -2.964 6.076 1.00 87.81 87 ALA A C 1
ATOM 629 O O . ALA A 1 87 ? 9.092 -3.606 7.012 1.00 87.81 87 ALA A O 1
ATOM 630 N N . ALA A 1 88 ? 8.817 -2.650 5.010 1.00 94.81 88 ALA A N 1
ATOM 631 C CA . ALA A 1 88 ? 7.434 -3.098 4.871 1.00 94.81 88 ALA A CA 1
ATOM 632 C C . ALA A 1 88 ? 7.321 -4.627 4.704 1.00 94.81 88 ALA A C 1
ATOM 634 O O . ALA A 1 88 ? 6.389 -5.219 5.246 1.00 94.81 88 ALA A O 1
ATOM 635 N N . GLU A 1 89 ? 8.258 -5.275 4.003 1.00 89.75 89 GLU A N 1
ATOM 636 C CA . GLU A 1 89 ? 8.358 -6.742 3.914 1.00 89.75 89 GLU A CA 1
ATOM 637 C C . GLU A 1 89 ? 8.542 -7.364 5.306 1.00 89.75 89 GLU A C 1
ATOM 639 O O . GLU A 1 89 ? 7.827 -8.306 5.652 1.00 89.75 89 GLU A O 1
ATOM 644 N N . GLU A 1 90 ? 9.405 -6.791 6.150 1.00 85.06 90 GLU A N 1
ATOM 645 C CA . GLU A 1 90 ? 9.551 -7.244 7.536 1.00 85.06 90 GLU A CA 1
ATOM 646 C C . GLU A 1 90 ? 8.268 -7.019 8.347 1.00 85.06 90 GLU A C 1
ATOM 648 O O . GLU A 1 90 ? 7.775 -7.938 9.005 1.00 85.06 90 GLU A O 1
ATOM 653 N N . ILE A 1 91 ? 7.667 -5.830 8.259 1.00 92.50 91 ILE A N 1
ATOM 654 C CA . ILE A 1 91 ? 6.437 -5.505 8.991 1.00 92.50 91 ILE A CA 1
ATOM 655 C C . ILE A 1 91 ? 5.277 -6.425 8.584 1.00 92.50 91 ILE A C 1
ATOM 657 O O . ILE A 1 91 ? 4.435 -6.762 9.418 1.00 92.50 91 ILE A O 1
ATOM 661 N N . ALA A 1 92 ? 5.235 -6.912 7.341 1.00 91.81 92 ALA A N 1
ATOM 662 C CA . ALA A 1 92 ? 4.234 -7.884 6.901 1.00 91.81 92 ALA A CA 1
ATOM 663 C C . ALA A 1 92 ? 4.286 -9.204 7.703 1.00 91.81 92 ALA A C 1
ATOM 665 O O . ALA A 1 92 ? 3.275 -9.910 7.804 1.00 91.81 92 ALA A O 1
ATOM 666 N N . THR A 1 93 ? 5.426 -9.532 8.321 1.00 88.25 93 THR A N 1
ATOM 667 C CA . THR A 1 93 ? 5.592 -10.703 9.202 1.00 88.25 93 THR A CA 1
ATOM 668 C C . THR A 1 93 ? 5.136 -10.447 10.638 1.00 88.25 93 THR A C 1
ATOM 670 O O . THR A 1 93 ? 4.865 -11.398 11.376 1.00 88.25 93 THR A O 1
ATOM 673 N N . TRP A 1 94 ? 4.966 -9.185 11.039 1.00 89.88 94 TRP A N 1
ATOM 674 C CA . TRP A 1 94 ? 4.592 -8.840 12.404 1.00 89.88 94 TRP A CA 1
ATOM 675 C C . TRP A 1 94 ? 3.207 -9.373 12.763 1.00 89.88 94 TRP A C 1
ATOM 677 O O . TRP A 1 94 ? 2.325 -9.573 11.923 1.00 89.88 94 TRP A O 1
ATOM 687 N N . THR A 1 95 ? 3.020 -9.609 14.053 1.00 91.44 95 THR A N 1
ATOM 688 C CA . THR A 1 95 ? 1.705 -9.814 14.663 1.00 91.44 95 THR A CA 1
ATOM 689 C C . THR A 1 95 ? 1.372 -8.606 15.524 1.00 91.44 95 THR A C 1
ATOM 691 O O . THR A 1 95 ? 2.278 -7.921 15.987 1.00 91.44 95 THR A O 1
ATOM 694 N N . VAL A 1 96 ? 0.091 -8.341 15.759 1.00 90.62 96 VAL A N 1
ATOM 695 C CA . VAL A 1 96 ? -0.355 -7.307 16.704 1.00 90.62 96 VAL A CA 1
ATOM 696 C C . VAL A 1 96 ? -1.185 -7.928 17.820 1.00 90.62 96 VAL A C 1
ATOM 698 O O . VAL A 1 96 ? -1.867 -8.934 17.622 1.00 90.62 96 VAL A O 1
ATOM 701 N N . ASP A 1 97 ? -1.122 -7.356 19.014 1.00 89.06 97 ASP A N 1
ATOM 702 C CA . ASP A 1 97 ? -1.913 -7.815 20.159 1.00 89.06 97 ASP A CA 1
ATOM 703 C C . ASP A 1 97 ? -3.408 -7.464 20.024 1.00 89.06 97 ASP A C 1
ATOM 705 O O . ASP A 1 97 ? -4.281 -8.273 20.353 1.00 89.06 97 ASP A O 1
ATOM 709 N N . HIS A 1 98 ? -3.718 -6.303 19.450 1.00 89.12 98 HIS A N 1
ATOM 710 C CA . HIS A 1 98 ? -5.070 -5.776 19.276 1.00 89.12 98 HIS A CA 1
ATOM 711 C C . HIS A 1 98 ? -5.297 -5.228 17.859 1.00 89.12 98 HIS A C 1
ATOM 713 O O . HIS A 1 98 ? -4.417 -4.606 17.262 1.00 89.12 98 HIS A O 1
ATOM 719 N N . GLY A 1 99 ? -6.505 -5.413 17.326 1.00 94.19 99 GLY A N 1
ATOM 720 C CA . GLY A 1 99 ? -6.893 -4.865 16.031 1.00 94.19 99 GLY A CA 1
ATOM 721 C C . GLY A 1 99 ? -6.289 -5.611 14.843 1.00 94.19 99 GLY A C 1
ATOM 722 O O . GLY A 1 99 ? -6.121 -6.830 14.874 1.00 94.19 99 GLY A O 1
ATOM 723 N N . LYS A 1 100 ? -6.008 -4.868 13.771 1.00 96.00 100 LYS A N 1
ATOM 724 C CA . LYS A 1 100 ? -5.619 -5.418 12.470 1.00 96.00 100 LYS A CA 1
ATOM 725 C C . LYS A 1 100 ? -4.398 -4.699 11.902 1.00 96.00 100 LYS A C 1
ATOM 727 O O . LYS A 1 100 ? -4.295 -3.479 12.001 1.00 96.00 100 LYS A O 1
ATOM 732 N N . LEU A 1 101 ? -3.497 -5.455 11.287 1.00 97.69 101 LEU A N 1
ATOM 733 C CA . LEU A 1 101 ? -2.339 -4.964 10.547 1.00 97.69 101 LEU A CA 1
ATOM 734 C C . LEU A 1 101 ? -2.488 -5.356 9.076 1.00 97.69 101 LEU A C 1
ATOM 736 O O . LEU A 1 101 ? -2.642 -6.535 8.767 1.00 97.69 101 LEU A O 1
ATOM 740 N N . VAL A 1 102 ? -2.452 -4.369 8.184 1.00 97.69 102 VAL A N 1
ATOM 741 C CA . VAL A 1 102 ? -2.545 -4.540 6.732 1.00 97.69 102 VAL A CA 1
ATOM 742 C C . VAL A 1 102 ? -1.304 -3.944 6.087 1.00 97.69 102 VAL A C 1
ATOM 744 O O . VAL A 1 102 ? -0.987 -2.778 6.319 1.00 97.69 102 VAL A O 1
ATOM 747 N N . VAL A 1 103 ? -0.603 -4.728 5.273 1.00 98.31 103 VAL A N 1
ATOM 748 C CA . VAL A 1 103 ? 0.670 -4.322 4.671 1.00 98.31 103 VAL A CA 1
ATOM 749 C C . VAL A 1 103 ? 0.684 -4.657 3.184 1.00 98.31 103 VAL A C 1
ATOM 751 O O . VAL A 1 103 ? 0.421 -5.796 2.801 1.00 98.31 103 VAL A O 1
ATOM 754 N N . ILE A 1 104 ? 1.018 -3.668 2.355 1.00 98.31 104 ILE A N 1
ATOM 755 C CA . ILE A 1 104 ? 1.399 -3.853 0.951 1.00 98.31 104 ILE A CA 1
ATOM 756 C C . ILE A 1 104 ? 2.898 -3.548 0.857 1.00 98.31 104 ILE A C 1
ATOM 758 O O . ILE A 1 104 ? 3.277 -2.375 0.775 1.00 98.31 104 ILE A O 1
ATOM 762 N N . PRO A 1 105 ? 3.763 -4.573 0.928 1.00 89.12 105 PRO A N 1
ATOM 763 C CA . PRO A 1 105 ? 5.199 -4.360 1.047 1.00 89.12 105 PRO A CA 1
ATOM 764 C C . PRO A 1 105 ? 5.852 -3.883 -0.254 1.00 89.12 105 PRO A C 1
ATOM 766 O O . PRO A 1 105 ? 6.766 -3.064 -0.216 1.00 89.12 105 PRO A O 1
ATOM 769 N N . ARG A 1 106 ? 5.349 -4.349 -1.404 1.00 96.12 106 ARG A N 1
ATOM 770 C CA . ARG A 1 106 ? 5.885 -4.056 -2.740 1.00 96.12 106 ARG A CA 1
ATOM 771 C C . ARG A 1 106 ? 4.829 -3.374 -3.611 1.00 96.12 106 ARG A C 1
ATOM 773 O O . ARG A 1 106 ? 4.237 -4.002 -4.483 1.00 96.12 106 ARG A O 1
ATOM 780 N N . ALA A 1 107 ? 4.535 -2.102 -3.354 1.00 95.94 107 ALA A N 1
ATOM 781 C CA . ALA A 1 107 ? 3.407 -1.418 -3.992 1.00 95.94 107 ALA A CA 1
ATOM 782 C C . ALA A 1 107 ? 3.561 -1.212 -5.513 1.00 95.94 107 ALA A C 1
ATOM 784 O O . ALA A 1 107 ? 2.560 -1.171 -6.221 1.00 95.94 107 ALA A O 1
ATOM 785 N N . ASN A 1 108 ? 4.784 -1.073 -6.029 1.00 95.25 108 ASN A N 1
ATOM 786 C CA . ASN A 1 108 ? 5.056 -0.849 -7.449 1.00 95.25 108 ASN A CA 1
ATOM 787 C C . ASN A 1 108 ? 6.120 -1.829 -7.957 1.00 95.25 108 ASN A C 1
ATOM 789 O O . ASN A 1 108 ? 7.260 -1.438 -8.200 1.00 95.25 108 ASN A O 1
ATOM 793 N N . VAL A 1 109 ? 5.748 -3.106 -8.094 1.00 84.75 109 VAL A N 1
ATOM 794 C CA . VAL A 1 109 ? 6.670 -4.200 -8.458 1.00 84.75 109 VAL A CA 1
ATOM 795 C C . VAL A 1 109 ? 7.549 -3.881 -9.676 1.00 84.75 109 VAL A C 1
ATOM 797 O O . VAL A 1 109 ? 8.763 -3.980 -9.525 1.00 84.75 109 VAL A O 1
ATOM 800 N N . PRO A 1 110 ? 7.034 -3.355 -10.809 1.00 78.25 110 PRO A N 1
ATOM 801 C CA . PRO A 1 110 ? 7.889 -2.999 -11.944 1.00 78.25 110 PRO A CA 1
ATOM 802 C C . PRO A 1 110 ? 8.962 -1.956 -11.625 1.00 78.25 110 PRO A C 1
ATOM 804 O O . PRO A 1 110 ? 10.057 -2.011 -12.171 1.00 78.25 110 PRO A O 1
ATOM 807 N N . ALA A 1 111 ? 8.647 -0.982 -10.766 1.00 75.25 111 ALA A N 1
ATOM 808 C CA . ALA A 1 111 ? 9.616 0.026 -10.352 1.00 75.25 111 ALA A CA 1
ATOM 809 C C . ALA A 1 111 ? 10.660 -0.582 -9.406 1.00 75.25 111 ALA A C 1
ATOM 811 O O . ALA A 1 111 ? 11.841 -0.270 -9.523 1.00 75.25 111 ALA A O 1
ATOM 812 N N . ILE A 1 112 ? 10.230 -1.451 -8.483 1.00 79.00 112 ILE A N 1
ATOM 813 C CA . ILE A 1 112 ? 11.110 -2.121 -7.514 1.00 79.00 112 ILE A CA 1
ATOM 814 C C . ILE A 1 112 ? 12.090 -3.052 -8.227 1.00 79.00 112 ILE A C 1
ATOM 816 O O . ILE A 1 112 ? 13.283 -3.003 -7.944 1.00 79.00 112 ILE A O 1
ATOM 820 N N . ASP A 1 113 ? 11.608 -3.862 -9.166 1.00 75.56 113 ASP A N 1
ATOM 821 C CA . ASP A 1 113 ? 12.443 -4.809 -9.908 1.00 75.56 113 ASP A CA 1
ATOM 822 C C . ASP A 1 113 ? 13.466 -4.080 -10.796 1.00 75.56 113 ASP A C 1
ATOM 824 O O . ASP A 1 113 ? 14.574 -4.570 -10.999 1.00 75.56 113 ASP A O 1
ATOM 828 N N . ALA A 1 114 ? 13.126 -2.874 -11.263 1.00 70.25 114 ALA A N 1
ATOM 829 C CA . ALA A 1 114 ? 14.032 -1.994 -11.998 1.00 70.25 114 ALA A CA 1
ATOM 830 C C . ALA A 1 114 ? 14.926 -1.116 -11.101 1.00 70.25 114 ALA A C 1
ATOM 832 O O . ALA A 1 114 ? 15.760 -0.383 -11.630 1.00 70.25 114 ALA A O 1
ATOM 833 N N . LEU A 1 115 ? 14.730 -1.131 -9.774 1.00 76.38 115 LEU A N 1
ATOM 834 C CA . LEU A 1 115 ? 15.324 -0.176 -8.829 1.00 76.38 115 LEU A CA 1
ATOM 835 C C . LEU A 1 115 ? 15.192 1.289 -9.300 1.00 76.38 115 LEU A C 1
ATOM 837 O O . LEU A 1 115 ? 16.101 2.098 -9.112 1.00 76.38 115 LEU A O 1
ATOM 841 N N . ASP A 1 116 ? 14.056 1.634 -9.917 1.00 82.06 116 ASP A N 1
ATOM 842 C CA . ASP A 1 116 ? 13.755 2.979 -10.417 1.00 82.06 116 ASP A CA 1
ATOM 843 C C . ASP A 1 116 ? 12.644 3.623 -9.587 1.00 82.06 116 ASP A C 1
ATOM 845 O O . ASP A 1 116 ? 11.728 2.984 -9.065 1.00 82.06 116 ASP A O 1
ATOM 849 N N . ARG A 1 117 ? 12.678 4.948 -9.514 1.00 85.31 117 ARG A N 1
ATOM 850 C CA . ARG A 1 117 ? 11.607 5.743 -8.926 1.00 85.31 117 ARG A CA 1
ATOM 851 C C . ARG A 1 117 ? 10.263 5.567 -9.639 1.00 85.31 117 ARG A C 1
ATOM 853 O O . ARG A 1 117 ? 9.207 5.677 -9.012 1.00 85.31 117 ARG A O 1
ATOM 860 N N . HIS A 1 118 ? 10.287 5.390 -10.954 1.00 85.56 118 HIS A N 1
ATOM 861 C CA . HIS A 1 118 ? 9.123 5.405 -11.827 1.00 85.56 118 HIS A CA 1
ATOM 862 C C . HIS A 1 118 ? 8.796 3.994 -12.306 1.00 85.56 118 HIS A C 1
ATOM 864 O O . HIS A 1 118 ? 9.661 3.266 -12.779 1.00 85.56 118 HIS A O 1
ATOM 870 N N . GLY A 1 119 ? 7.512 3.645 -12.256 1.00 80.31 119 GLY A N 1
ATOM 871 C CA . GLY A 1 119 ? 7.015 2.477 -12.975 1.00 80.31 119 GLY A CA 1
ATOM 872 C C . GLY A 1 119 ? 6.717 2.807 -14.446 1.00 80.31 119 GLY A C 1
ATOM 873 O O . GLY A 1 119 ? 6.862 3.960 -14.869 1.00 80.31 119 GLY A O 1
ATOM 874 N N . PRO A 1 120 ? 6.197 1.837 -15.217 1.00 75.88 120 PRO A N 1
ATOM 875 C CA . PRO A 1 120 ? 5.797 2.030 -16.616 1.00 75.88 120 PRO A CA 1
ATOM 876 C C . PRO A 1 120 ? 4.820 3.200 -16.838 1.00 75.88 120 PRO A C 1
ATOM 878 O O . PRO A 1 120 ? 4.879 3.883 -17.859 1.00 75.88 120 PRO A O 1
ATOM 881 N N . GLU A 1 121 ? 3.962 3.488 -15.855 1.00 81.12 121 GLU A N 1
ATOM 882 C CA . GLU A 1 121 ? 3.000 4.600 -15.874 1.00 81.12 121 GLU A CA 1
ATOM 883 C C . GLU A 1 121 ? 3.507 5.876 -15.160 1.00 81.12 121 GLU A C 1
ATOM 885 O O . GLU A 1 121 ? 2.750 6.816 -14.890 1.00 81.12 121 GLU A O 1
ATOM 890 N N . GLY A 1 122 ? 4.809 5.944 -14.872 1.00 90.00 122 GLY A N 1
ATOM 891 C CA . GLY A 1 122 ? 5.482 7.087 -14.259 1.00 90.00 122 GLY A CA 1
ATOM 892 C C . GLY A 1 122 ? 5.557 7.034 -12.729 1.00 90.00 122 GLY A C 1
ATOM 893 O O . GLY A 1 122 ? 5.623 5.971 -12.117 1.00 90.00 122 GLY A O 1
ATOM 894 N N . ASP A 1 123 ? 5.593 8.215 -12.102 1.00 93.25 123 ASP A N 1
ATOM 895 C CA . ASP A 1 123 ? 5.676 8.376 -10.641 1.00 93.25 123 ASP A CA 1
ATOM 896 C C . ASP A 1 123 ? 4.322 7.983 -10.023 1.00 93.25 123 ASP A C 1
ATOM 898 O O . ASP A 1 123 ? 3.329 8.710 -10.173 1.00 93.25 123 ASP A O 1
ATOM 902 N N . LEU A 1 124 ? 4.273 6.823 -9.356 1.00 96.19 124 LEU A N 1
ATOM 903 C CA . LEU A 1 124 ? 3.058 6.295 -8.729 1.00 96.19 124 LEU A CA 1
ATOM 904 C C . LEU A 1 124 ? 2.522 7.251 -7.656 1.00 96.19 124 LEU A C 1
ATOM 906 O O . LEU A 1 124 ? 1.313 7.478 -7.564 1.00 96.19 124 LEU A O 1
ATOM 910 N N . ASN A 1 125 ? 3.402 7.940 -6.927 1.00 96.50 125 ASN A N 1
ATOM 911 C CA . ASN A 1 125 ? 3.010 8.936 -5.936 1.00 96.50 125 ASN A CA 1
ATOM 912 C C . ASN A 1 125 ? 2.541 10.265 -6.570 1.00 96.50 125 ASN A C 1
ATOM 914 O O . ASN A 1 125 ? 2.507 11.309 -5.915 1.00 96.50 125 ASN A O 1
ATOM 918 N N . ARG A 1 126 ? 2.180 10.279 -7.860 1.00 97.06 126 ARG A N 1
ATOM 919 C CA . ARG A 1 126 ? 1.436 11.368 -8.527 1.00 97.06 126 ARG A CA 1
ATOM 920 C C . ARG A 1 126 ? 0.056 10.941 -9.021 1.00 97.06 126 ARG A C 1
ATOM 922 O O . ARG A 1 126 ? -0.653 11.771 -9.602 1.00 97.06 126 ARG A O 1
ATOM 929 N N . GLN A 1 127 ? -0.331 9.692 -8.764 1.00 95.81 127 GLN A N 1
ATOM 930 C CA . GLN A 1 127 ? -1.528 9.059 -9.318 1.00 95.81 127 GLN A CA 1
ATOM 931 C C . GLN A 1 127 ? -2.718 9.027 -8.344 1.00 95.81 127 GLN A C 1
ATOM 933 O O . GLN A 1 127 ? -3.763 8.476 -8.687 1.00 95.81 127 GLN A O 1
ATOM 938 N N . PHE A 1 128 ? -2.599 9.658 -7.165 1.00 96.19 128 PHE A N 1
ATOM 939 C CA . PHE A 1 128 ? -3.620 9.656 -6.106 1.00 96.19 128 PHE A CA 1
ATOM 940 C C . PHE A 1 128 ? -4.231 11.055 -5.891 1.00 96.19 128 PHE A C 1
ATOM 942 O O . PHE A 1 128 ? -3.723 11.831 -5.081 1.00 96.19 128 PHE A O 1
ATOM 949 N N . PRO A 1 129 ? -5.318 11.448 -6.583 1.00 86.81 129 PRO A N 1
ATOM 950 C CA . PRO A 1 129 ? -5.951 12.752 -6.370 1.00 86.81 129 PRO A CA 1
ATOM 951 C C . PRO A 1 129 ? -6.432 12.922 -4.925 1.00 86.81 129 PRO A C 1
ATOM 953 O O . PRO A 1 129 ? -7.119 12.044 -4.419 1.00 86.81 129 PRO A O 1
ATOM 956 N N . PRO A 1 130 ? -6.142 14.037 -4.240 1.00 80.44 130 PRO A N 1
ATOM 957 C CA . PRO A 1 130 ? -6.216 14.033 -2.783 1.00 80.44 130 PRO A CA 1
ATOM 958 C C . PRO A 1 130 ? -7.615 14.186 -2.177 1.00 80.44 130 PRO A C 1
ATOM 960 O O . PRO A 1 130 ? -7.813 13.823 -1.029 1.00 80.44 130 PRO A O 1
ATOM 963 N N . ARG A 1 131 ? -8.580 14.769 -2.896 1.00 79.75 131 ARG A N 1
ATOM 964 C CA . ARG A 1 131 ? -9.889 15.151 -2.313 1.00 79.75 131 ARG A CA 1
ATOM 965 C C . ARG A 1 131 ? -11.104 14.623 -3.063 1.00 79.75 131 ARG A C 1
ATOM 967 O O . ARG A 1 131 ? -12.215 14.725 -2.569 1.00 79.75 131 ARG A O 1
ATOM 974 N N . SER A 1 132 ? -10.914 14.177 -4.299 1.00 73.00 132 SER A N 1
ATOM 975 C CA . SER A 1 132 ? -12.005 13.807 -5.202 1.00 73.00 132 SER A CA 1
ATOM 976 C C . SER A 1 132 ? -11.442 13.226 -6.491 1.00 73.00 132 SER A C 1
ATOM 978 O O . SER A 1 132 ? -10.332 13.596 -6.890 1.00 73.00 132 SER A O 1
ATOM 980 N N . GLY A 1 133 ? -12.260 12.446 -7.191 1.00 63.38 133 GLY A N 1
ATOM 981 C CA . GLY A 1 133 ? -11.905 11.820 -8.460 1.00 63.38 133 GLY A CA 1
ATOM 982 C C . GLY A 1 133 ? -11.184 10.490 -8.270 1.00 63.38 133 GLY A C 1
ATOM 983 O O . GLY A 1 133 ? -10.657 10.197 -7.195 1.00 63.38 133 GLY A O 1
ATOM 984 N N . GLU A 1 134 ? -11.160 9.699 -9.332 1.00 69.25 134 GLU A N 1
ATOM 985 C CA . GLU A 1 134 ? -10.503 8.394 -9.356 1.00 69.25 134 GLU A CA 1
ATOM 986 C C . GLU A 1 134 ? -8.979 8.508 -9.333 1.00 69.25 134 GLU A C 1
ATOM 988 O O . GLU A 1 134 ? -8.406 9.478 -9.842 1.00 69.25 134 GLU A O 1
ATOM 993 N N . CYS A 1 135 ? -8.318 7.499 -8.764 1.00 83.31 135 CYS A N 1
ATOM 994 C CA . CYS A 1 135 ? -6.883 7.312 -8.964 1.00 83.31 135 CYS A CA 1
ATOM 995 C C . CYS A 1 135 ? -6.592 7.056 -10.451 1.00 83.31 135 CYS A C 1
ATOM 997 O O . CYS A 1 135 ? -7.398 6.452 -11.161 1.00 83.31 135 CYS A O 1
ATOM 999 N N . TYR A 1 136 ? -5.460 7.560 -10.940 1.00 77.50 136 TYR A N 1
ATOM 1000 C CA . TYR A 1 136 ? -5.222 7.668 -12.383 1.00 77.50 136 TYR A CA 1
ATOM 1001 C C . TYR A 1 136 ? -4.801 6.360 -13.050 1.00 77.50 136 TYR A C 1
ATOM 1003 O O . TYR A 1 136 ? -5.259 6.093 -14.158 1.00 77.50 136 TYR A O 1
ATOM 1011 N N . THR A 1 137 ? -3.993 5.548 -12.376 1.00 81.31 137 THR A N 1
ATOM 1012 C CA . THR A 1 137 ? -3.470 4.274 -12.888 1.00 81.31 137 THR A CA 1
ATOM 1013 C C . THR A 1 137 ? -4.141 3.082 -12.212 1.00 81.31 137 THR A C 1
ATOM 1015 O O . THR A 1 137 ? -4.721 3.233 -11.130 1.00 81.31 137 THR A O 1
ATOM 1018 N N . ASP A 1 138 ? -4.064 1.896 -12.819 1.00 77.81 138 ASP A N 1
ATOM 1019 C CA . ASP A 1 138 ? -4.682 0.682 -12.266 1.00 77.81 138 ASP A CA 1
ATOM 1020 C C . ASP A 1 138 ? -4.092 0.300 -10.913 1.00 77.81 138 ASP A C 1
ATOM 1022 O O . ASP A 1 138 ? -4.837 0.055 -9.964 1.00 77.81 138 ASP A O 1
ATOM 1026 N N . ILE A 1 139 ? -2.766 0.359 -10.776 1.00 90.88 139 ILE A N 1
ATOM 1027 C CA . ILE A 1 139 ? -2.100 0.106 -9.496 1.00 90.88 139 ILE A CA 1
ATOM 1028 C C . ILE A 1 139 ? -2.502 1.124 -8.418 1.00 90.88 139 ILE A C 1
ATOM 1030 O O . ILE A 1 139 ? -2.785 0.745 -7.282 1.00 90.88 139 ILE A O 1
ATOM 1034 N N . ALA A 1 140 ? -2.657 2.408 -8.763 1.00 91.62 140 ALA A N 1
ATOM 1035 C CA . ALA A 1 140 ? -3.118 3.415 -7.807 1.00 91.62 140 ALA A CA 1
ATOM 1036 C C . ALA A 1 140 ? -4.587 3.204 -7.398 1.00 91.62 140 ALA A C 1
ATOM 1038 O O . ALA A 1 140 ? -4.947 3.453 -6.244 1.00 91.62 140 ALA A O 1
ATOM 1039 N N . ARG A 1 141 ? -5.445 2.742 -8.319 1.00 91.56 141 ARG A N 1
ATOM 1040 C CA . ARG A 1 141 ? -6.832 2.350 -8.014 1.00 91.56 141 ARG A CA 1
ATOM 1041 C C . ARG A 1 141 ? -6.883 1.103 -7.138 1.00 91.56 141 ARG A C 1
ATOM 1043 O O . ARG A 1 141 ? -7.654 1.087 -6.183 1.00 91.56 141 ARG A O 1
ATOM 1050 N N . ALA A 1 142 ? -6.058 0.098 -7.422 1.00 83.44 142 ALA A N 1
ATOM 1051 C CA . ALA A 1 142 ? -5.996 -1.140 -6.655 1.00 83.44 142 ALA A CA 1
ATOM 1052 C C . ALA A 1 142 ? -5.536 -0.882 -5.213 1.00 83.44 142 ALA A C 1
ATOM 1054 O O . ALA A 1 142 ? -6.252 -1.235 -4.281 1.00 83.44 142 ALA A O 1
ATOM 1055 N N . ILE A 1 143 ? -4.428 -0.155 -5.020 1.00 96.00 143 ILE A N 1
ATOM 1056 C CA . ILE A 1 143 ? -3.955 0.251 -3.684 1.00 96.00 143 ILE A CA 1
ATOM 1057 C C . ILE A 1 143 ? -5.033 1.061 -2.955 1.00 96.00 143 ILE A C 1
ATOM 1059 O O . ILE A 1 143 ? -5.329 0.798 -1.792 1.00 96.00 143 ILE A O 1
ATOM 1063 N N . TRP A 1 144 ? -5.665 2.028 -3.633 1.00 96.31 144 TRP A N 1
ATOM 1064 C CA . TRP A 1 144 ? -6.722 2.835 -3.019 1.00 96.31 144 TRP A CA 1
ATOM 1065 C C . TRP A 1 144 ? -7.939 2.004 -2.603 1.00 96.31 144 TRP A C 1
ATOM 1067 O O . TRP A 1 144 ? -8.508 2.238 -1.538 1.00 96.31 144 TRP A O 1
ATOM 1077 N N . LYS A 1 145 ? -8.325 1.013 -3.411 1.00 82.81 145 LYS A N 1
ATOM 1078 C CA . LYS A 1 145 ? -9.408 0.085 -3.083 1.00 82.81 145 LYS A CA 1
ATOM 1079 C C . LYS A 1 145 ? -9.091 -0.707 -1.820 1.00 82.81 145 LYS A C 1
ATOM 1081 O O . LYS A 1 145 ? -9.986 -0.882 -1.003 1.00 82.81 145 LYS A O 1
ATOM 1086 N N . GLU A 1 146 ? -7.844 -1.129 -1.629 1.00 94.88 146 GLU A N 1
ATOM 1087 C CA . GLU A 1 146 ? -7.423 -1.827 -0.411 1.00 94.88 146 GLU A CA 1
ATOM 1088 C C . GLU A 1 146 ? -7.412 -0.905 0.815 1.00 94.88 146 GLU A C 1
ATOM 1090 O O . GLU A 1 146 ? -7.902 -1.302 1.871 1.00 94.88 146 GLU A O 1
ATOM 1095 N N . VAL A 1 147 ? -6.972 0.351 0.670 1.00 92.75 147 VAL A N 1
ATOM 1096 C CA . VAL A 1 147 ? -7.093 1.361 1.738 1.00 92.75 147 VAL A CA 1
ATOM 1097 C C . VAL A 1 147 ? -8.555 1.526 2.162 1.00 92.75 147 VAL A C 1
ATOM 1099 O O . VAL A 1 147 ? -8.863 1.459 3.346 1.00 92.75 147 VAL A O 1
ATOM 1102 N N . VAL A 1 148 ? -9.476 1.710 1.212 1.00 85.69 148 VAL A N 1
ATOM 1103 C CA . VAL A 1 148 ? -10.908 1.878 1.522 1.00 85.69 148 VAL A CA 1
ATOM 1104 C C . VAL A 1 148 ? -11.510 0.592 2.097 1.00 85.69 148 VAL A C 1
ATOM 1106 O O . VAL A 1 148 ? -12.279 0.651 3.050 1.00 85.69 148 VAL A O 1
ATOM 1109 N N . ARG A 1 149 ? -11.146 -0.573 1.549 1.00 83.44 149 ARG A N 1
ATOM 1110 C CA . ARG A 1 149 ? -11.653 -1.887 1.972 1.00 83.44 149 ARG A CA 1
ATOM 1111 C C . ARG A 1 149 ? -11.321 -2.202 3.425 1.00 83.44 149 ARG A C 1
ATOM 1113 O O . ARG A 1 149 ? -12.145 -2.801 4.113 1.00 83.44 149 ARG A O 1
ATOM 1120 N N . HIS A 1 150 ? -10.111 -1.866 3.860 1.00 88.19 150 HIS A N 1
ATOM 1121 C CA . HIS A 1 150 ? -9.648 -2.175 5.212 1.00 88.19 150 HIS A CA 1
ATOM 1122 C C . HIS A 1 150 ? -9.960 -1.087 6.232 1.00 88.19 150 HIS A C 1
ATOM 1124 O O . HIS A 1 150 ? -9.813 -1.353 7.418 1.00 88.19 150 HIS A O 1
ATOM 1130 N N . ASP A 1 151 ? -10.410 0.089 5.788 1.00 82.75 151 ASP A N 1
ATOM 1131 C CA . ASP A 1 151 ? -10.810 1.215 6.636 1.00 82.75 151 ASP A CA 1
ATOM 1132 C C . ASP A 1 151 ? -9.811 1.486 7.790 1.00 82.75 151 ASP A C 1
ATOM 1134 O O . ASP A 1 151 ? -10.128 1.298 8.969 1.00 82.75 151 ASP A O 1
ATOM 1138 N N . PRO A 1 152 ? -8.569 1.918 7.492 1.00 95.75 152 PRO A N 1
ATOM 1139 C CA . PRO A 1 152 ? -7.486 1.979 8.476 1.00 95.75 152 PRO A CA 1
ATOM 1140 C C . PRO A 1 152 ? -7.526 3.210 9.373 1.00 95.75 152 PRO A C 1
ATOM 1142 O O . PRO A 1 152 ? -7.576 4.334 8.875 1.00 95.75 152 PRO A O 1
ATOM 1145 N N . ASP A 1 153 ? -7.519 3.015 10.691 1.00 95.75 153 ASP A N 1
ATOM 1146 C CA . ASP A 1 153 ? -7.557 4.091 11.689 1.00 95.75 153 ASP A CA 1
ATOM 1147 C C . ASP A 1 153 ? -6.317 4.982 11.634 1.00 95.75 153 ASP A C 1
ATOM 1149 O O . ASP A 1 153 ? -6.367 6.139 12.050 1.00 95.75 153 ASP A O 1
ATOM 1153 N N . PHE A 1 154 ? -5.208 4.449 11.123 1.00 98.12 154 PHE A N 1
ATOM 1154 C CA . PHE A 1 154 ? -4.041 5.219 10.727 1.00 98.12 154 PHE A CA 1
ATOM 1155 C C . PHE A 1 154 ? -3.207 4.478 9.678 1.00 98.12 154 PHE A C 1
ATOM 1157 O O . PHE A 1 154 ? -3.323 3.260 9.515 1.00 98.12 154 PHE A O 1
ATOM 1164 N N . ALA A 1 155 ? -2.371 5.218 8.946 1.00 98.69 155 ALA A N 1
ATOM 1165 C CA . ALA A 1 155 ? -1.602 4.654 7.840 1.00 98.69 155 ALA A CA 1
ATOM 1166 C C . ALA A 1 155 ? -0.157 5.162 7.732 1.00 98.69 155 ALA A C 1
ATOM 1168 O O . ALA A 1 155 ? 0.159 6.279 8.148 1.00 98.69 155 ALA A O 1
ATOM 1169 N N . PHE A 1 156 ? 0.706 4.356 7.115 1.00 98.88 156 PHE A N 1
ATOM 1170 C CA . PHE A 1 156 ? 2.100 4.683 6.822 1.00 98.88 156 PHE A CA 1
ATOM 1171 C C . PHE A 1 156 ? 2.415 4.505 5.345 1.00 98.88 156 PHE A C 1
ATOM 1173 O O . PHE A 1 156 ? 1.906 3.592 4.700 1.00 98.88 156 PHE A O 1
ATOM 1180 N N . ASP A 1 157 ? 3.284 5.373 4.842 1.00 98.75 157 ASP A N 1
ATOM 1181 C CA . ASP A 1 157 ? 3.898 5.268 3.524 1.00 98.75 157 ASP A CA 1
ATOM 1182 C C . ASP A 1 157 ? 5.412 5.417 3.716 1.00 98.75 157 ASP A C 1
ATOM 1184 O O . ASP A 1 157 ? 5.876 6.475 4.162 1.00 98.75 157 ASP A O 1
ATOM 1188 N N . LEU A 1 158 ? 6.166 4.338 3.487 1.00 98.69 158 LEU A N 1
ATOM 1189 C CA . LEU A 1 158 ? 7.598 4.245 3.791 1.00 98.69 158 LEU A CA 1
ATOM 1190 C C . LEU A 1 158 ? 8.437 4.572 2.545 1.00 98.69 158 LEU A C 1
ATOM 1192 O O . LEU A 1 158 ? 8.332 3.884 1.531 1.00 98.69 158 LEU A O 1
ATOM 1196 N N . HIS A 1 159 ? 9.251 5.627 2.641 1.00 98.50 159 HIS A N 1
ATOM 1197 C CA . HIS A 1 159 ? 10.068 6.214 1.570 1.00 98.50 159 HIS A CA 1
ATOM 1198 C C . HIS A 1 159 ? 11.513 6.432 2.045 1.00 98.50 159 HIS A C 1
ATOM 1200 O O . HIS A 1 159 ? 11.823 6.418 3.243 1.00 98.50 159 HIS A O 1
ATOM 1206 N N . SER A 1 160 ? 12.402 6.704 1.097 1.00 92.31 160 SER A N 1
ATOM 1207 C CA . SER A 1 160 ? 13.763 7.166 1.371 1.00 92.31 160 SER A CA 1
ATOM 1208 C C . SER A 1 160 ? 14.194 8.231 0.376 1.00 92.31 160 SER A C 1
ATOM 1210 O O . SER A 1 160 ? 13.756 8.230 -0.771 1.00 92.31 160 SER A O 1
ATOM 1212 N N . ALA A 1 161 ? 15.125 9.101 0.768 1.00 90.75 161 ALA A N 1
ATOM 1213 C CA . ALA A 1 161 ? 15.635 10.132 -0.128 1.00 90.75 161 ALA A CA 1
ATOM 1214 C C . ALA A 1 161 ? 17.166 10.241 -0.140 1.00 90.75 161 ALA A C 1
ATOM 1216 O O . ALA A 1 161 ? 17.836 10.129 0.886 1.00 90.75 161 ALA A O 1
ATOM 1217 N N . ARG A 1 162 ? 17.720 10.639 -1.292 1.00 87.06 162 ARG A N 1
ATOM 1218 C CA . ARG A 1 162 ? 19.160 10.926 -1.496 1.00 87.06 162 ARG A CA 1
ATOM 1219 C C . ARG A 1 162 ? 19.768 11.942 -0.519 1.00 87.06 162 ARG A C 1
ATOM 1221 O O . ARG A 1 162 ? 20.981 12.002 -0.313 1.00 87.06 162 ARG A O 1
ATOM 1228 N N . GLY A 1 163 ? 18.954 12.839 0.028 1.00 88.62 163 GLY A N 1
ATOM 1229 C CA . GLY A 1 163 ? 19.404 13.936 0.884 1.00 88.62 163 GLY A CA 1
ATOM 1230 C C . GLY A 1 163 ? 18.476 14.190 2.057 1.00 88.62 163 GLY A C 1
ATOM 1231 O O . GLY A 1 163 ? 17.459 13.527 2.213 1.00 88.62 163 GLY A O 1
ATOM 1232 N N . ILE A 1 164 ? 18.767 15.231 2.831 1.00 92.75 164 ILE A N 1
ATOM 1233 C CA . ILE A 1 164 ? 18.128 15.447 4.132 1.00 92.75 164 ILE A CA 1
ATOM 1234 C C . ILE A 1 164 ? 17.230 16.685 4.113 1.00 92.75 164 ILE A C 1
ATOM 1236 O O . ILE A 1 164 ? 17.604 17.737 3.576 1.00 92.75 164 ILE A O 1
ATOM 1240 N N . TRP A 1 165 ? 16.067 16.577 4.753 1.00 92.00 165 TRP A N 1
ATOM 1241 C CA . TRP A 1 165 ? 15.108 17.657 4.934 1.00 92.00 165 TRP A CA 1
ATOM 1242 C C . TRP A 1 165 ? 15.750 18.903 5.557 1.00 92.00 165 TRP A C 1
ATOM 1244 O O . TRP A 1 165 ? 16.476 18.851 6.545 1.00 92.00 165 TRP A O 1
ATOM 1254 N N . GLN A 1 166 ? 15.479 20.066 4.956 1.00 89.19 166 GLN A N 1
ATOM 1255 C CA . GLN A 1 166 ? 16.035 21.375 5.346 1.00 89.19 166 GLN A CA 1
ATOM 1256 C C . GLN A 1 166 ? 17.567 21.516 5.278 1.00 89.19 166 GLN A C 1
ATOM 1258 O O . GLN A 1 166 ? 18.092 22.557 5.682 1.00 89.19 166 GLN A O 1
ATOM 1263 N N . SER A 1 167 ? 18.286 20.569 4.667 1.00 87.00 167 SER A N 1
ATOM 1264 C CA . SER A 1 167 ? 19.728 20.715 4.403 1.00 87.00 167 SER A CA 1
ATOM 1265 C C . SER A 1 167 ? 20.053 21.749 3.306 1.00 87.00 167 SER A C 1
ATOM 1267 O O . SER A 1 167 ? 21.185 22.221 3.187 1.00 87.00 167 SER A O 1
ATOM 1269 N N . GLY A 1 168 ? 19.036 22.169 2.542 1.00 80.81 168 GLY A N 1
ATOM 1270 C CA . GLY A 1 168 ? 19.113 23.230 1.532 1.00 80.81 168 GLY A CA 1
ATOM 1271 C C . GLY A 1 168 ? 19.205 22.741 0.083 1.00 80.81 168 GLY A C 1
ATOM 1272 O O . GLY A 1 168 ? 19.193 23.578 -0.820 1.00 80.81 168 GLY A O 1
ATOM 1273 N N . ASP A 1 169 ? 19.255 21.426 -0.140 1.00 80.38 169 ASP A N 1
ATOM 1274 C CA . ASP A 1 169 ? 19.211 20.778 -1.461 1.00 80.38 169 ASP A CA 1
ATOM 1275 C C . ASP A 1 169 ? 17.779 20.517 -1.973 1.00 80.38 169 ASP A C 1
ATOM 1277 O O . ASP A 1 169 ? 17.581 20.293 -3.165 1.00 80.38 169 ASP A O 1
ATOM 1281 N N . GLY A 1 170 ? 16.775 20.639 -1.098 1.00 83.69 170 GLY A N 1
ATOM 1282 C CA . GLY A 1 170 ? 15.366 20.398 -1.419 1.00 83.69 170 GLY A CA 1
ATOM 1283 C C . GLY A 1 170 ? 14.912 18.951 -1.212 1.00 83.69 170 GLY A C 1
ATOM 1284 O O . GLY A 1 170 ? 13.767 18.653 -1.543 1.00 83.69 170 GLY A O 1
ATOM 1285 N N . SER A 1 171 ? 15.772 18.088 -0.661 1.00 89.44 171 SER A N 1
ATOM 1286 C CA . SER A 1 171 ? 15.440 16.709 -0.298 1.00 89.44 171 SER A CA 1
ATOM 1287 C C . SER A 1 171 ? 14.533 16.630 0.935 1.00 89.44 171 SER A C 1
ATOM 1289 O O . SER A 1 171 ? 14.340 17.628 1.635 1.00 89.44 171 SER A O 1
ATOM 1291 N N . VAL A 1 172 ? 13.985 15.442 1.198 1.00 93.19 172 VAL A N 1
ATOM 1292 C CA . VAL A 1 172 ? 12.972 15.162 2.231 1.00 93.19 172 VAL A CA 1
ATOM 1293 C C . VAL A 1 172 ? 13.387 14.102 3.264 1.00 93.19 172 VAL A C 1
ATOM 1295 O O . VAL A 1 172 ? 12.639 13.894 4.208 1.00 93.19 172 VAL A O 1
ATOM 1298 N N . GLY A 1 173 ? 14.583 13.512 3.146 1.00 94.44 173 GLY A N 1
ATOM 1299 C CA . GLY A 1 173 ? 15.086 12.448 4.030 1.00 94.44 173 GLY A CA 1
ATOM 1300 C C . GLY A 1 173 ? 15.299 12.858 5.489 1.00 94.44 173 GLY A C 1
ATOM 1301 O O . GLY A 1 173 ? 15.440 14.047 5.794 1.00 94.44 173 GLY A O 1
ATOM 1302 N N . GLN A 1 174 ? 15.363 11.868 6.384 1.00 95.56 174 GLN A N 1
ATOM 1303 C CA . GLN A 1 174 ? 15.347 12.025 7.850 1.00 95.56 174 GLN A CA 1
ATOM 1304 C C . GLN A 1 174 ? 14.171 12.882 8.325 1.00 95.56 174 GLN A C 1
ATOM 1306 O O . GLN A 1 174 ? 14.335 13.840 9.093 1.00 95.56 174 GLN A O 1
ATOM 1311 N N . ALA A 1 175 ? 12.967 12.578 7.850 1.00 97.50 175 ALA A N 1
ATOM 1312 C CA . ALA A 1 175 ? 11.779 13.278 8.306 1.00 97.50 175 ALA A CA 1
ATOM 1313 C C . ALA A 1 175 ? 10.529 12.403 8.327 1.00 97.50 175 ALA A C 1
ATOM 1315 O O . ALA A 1 175 ? 10.367 11.477 7.543 1.00 97.50 175 ALA A O 1
ATOM 1316 N N . VAL A 1 176 ? 9.609 12.746 9.229 1.00 98.56 176 VAL A N 1
ATOM 1317 C CA . VAL A 1 176 ? 8.248 12.194 9.240 1.00 98.56 176 VAL A CA 1
ATOM 1318 C C . VAL A 1 176 ? 7.283 13.319 8.901 1.00 98.56 176 VAL A C 1
ATOM 1320 O O . VAL A 1 176 ? 7.290 14.368 9.553 1.00 98.56 176 VAL A O 1
ATOM 1323 N N . PHE A 1 177 ? 6.456 13.115 7.880 1.00 98.31 177 PHE A N 1
ATOM 1324 C CA . PHE A 1 177 ? 5.461 14.073 7.413 1.00 98.31 177 PHE A CA 1
ATOM 1325 C C . PHE A 1 177 ? 4.059 13.599 7.816 1.00 98.31 177 PHE A C 1
ATOM 1327 O O . PHE A 1 177 ? 3.522 12.668 7.213 1.00 98.31 177 PHE A O 1
ATOM 1334 N N . PRO A 1 178 ? 3.441 14.223 8.831 1.00 97.94 178 PRO A N 1
ATOM 1335 C CA . PRO A 1 178 ? 2.128 13.823 9.300 1.00 97.94 178 PRO A CA 1
ATOM 1336 C C . PRO A 1 178 ? 1.032 14.460 8.445 1.00 97.94 178 PRO A C 1
ATOM 1338 O O . PRO A 1 178 ? 1.122 15.625 8.040 1.00 97.94 178 PRO A O 1
ATOM 1341 N N . THR A 1 179 ? -0.063 13.739 8.246 1.00 96.88 179 THR A N 1
ATOM 1342 C CA . THR A 1 179 ? -1.340 14.329 7.802 1.00 96.88 179 THR A CA 1
ATOM 1343 C C . THR A 1 179 ? -1.846 15.399 8.782 1.00 96.88 179 THR A C 1
ATOM 1345 O O . THR A 1 179 ? -1.364 15.517 9.914 1.00 96.88 179 THR A O 1
ATOM 1348 N N . TRP A 1 180 ? -2.818 16.222 8.371 1.00 91.06 180 TRP A N 1
ATOM 1349 C CA . TRP A 1 180 ? -3.419 17.216 9.277 1.00 91.06 180 TRP A CA 1
ATOM 1350 C C . TRP A 1 180 ? -4.246 16.594 10.407 1.00 91.06 180 TRP A C 1
ATOM 1352 O O . TRP A 1 180 ? -4.591 17.297 11.360 1.00 91.06 180 TRP A O 1
ATOM 1362 N N . THR A 1 181 ? -4.607 15.319 10.285 1.00 89.31 181 THR A N 1
ATOM 1363 C CA . THR A 1 181 ? -5.573 14.666 11.159 1.00 89.31 181 THR A CA 1
ATOM 1364 C C . THR A 1 181 ? -4.911 14.298 12.484 1.00 89.31 181 THR A C 1
ATOM 1366 O O . THR A 1 181 ? -3.834 13.705 12.541 1.00 89.31 181 THR A O 1
ATOM 1369 N N . SER A 1 182 ? -5.540 14.691 13.591 1.00 87.75 182 SER A N 1
ATOM 1370 C CA . SER A 1 182 ? -5.046 14.377 14.935 1.00 87.75 182 SER A CA 1
ATOM 1371 C C . SER A 1 182 ? -5.237 12.883 15.238 1.00 87.75 182 SER A C 1
ATOM 1373 O O . SER A 1 182 ? -6.299 12.360 14.911 1.00 87.75 182 SER A O 1
ATOM 1375 N N . PRO A 1 183 ? -4.285 12.202 15.909 1.00 96.12 183 PRO A N 1
ATOM 1376 C CA . PRO A 1 183 ? -3.096 12.739 16.578 1.00 96.12 183 PRO A CA 1
ATOM 1377 C C . PRO A 1 183 ? -1.784 12.663 15.771 1.00 96.12 183 PRO A C 1
ATOM 1379 O O . PRO A 1 183 ? -0.723 12.754 16.385 1.00 96.12 183 PRO A O 1
ATOM 1382 N N . ALA A 1 184 ? -1.813 12.549 14.433 1.00 96.12 184 ALA A N 1
ATOM 1383 C CA . ALA A 1 184 ? -0.625 12.247 13.617 1.00 96.12 184 ALA A CA 1
ATOM 1384 C C . ALA A 1 184 ? 0.604 13.111 13.950 1.00 96.12 184 ALA A C 1
ATOM 1386 O O . ALA A 1 184 ? 1.696 12.598 14.170 1.00 96.12 184 ALA A O 1
ATOM 1387 N N . ARG A 1 185 ? 0.440 14.433 14.058 1.00 96.69 185 ARG A N 1
ATOM 1388 C CA . ARG A 1 185 ? 1.563 15.320 14.394 1.00 96.69 185 ARG A CA 1
ATOM 1389 C C . ARG A 1 185 ? 2.168 15.029 15.770 1.00 96.69 185 ARG A C 1
ATOM 1391 O O . ARG A 1 185 ? 3.384 14.921 15.865 1.00 96.69 185 ARG A O 1
ATOM 1398 N N . ASP A 1 186 ? 1.342 14.897 16.805 1.00 93.69 186 ASP A N 1
ATOM 1399 C CA . ASP A 1 186 ? 1.828 14.680 18.174 1.00 93.69 186 ASP A CA 1
ATOM 1400 C C . ASP A 1 186 ? 2.555 13.331 18.280 1.00 93.69 186 ASP A C 1
ATOM 1402 O O . ASP A 1 186 ? 3.618 13.237 18.891 1.00 93.69 186 ASP A O 1
ATOM 1406 N N . TYR A 1 187 ? 2.011 12.293 17.638 1.00 97.88 187 TYR A N 1
ATOM 1407 C CA . TYR A 1 187 ? 2.591 10.949 17.686 1.00 97.88 187 TYR A CA 1
ATOM 1408 C C . TYR A 1 187 ? 3.887 10.851 16.883 1.00 97.88 187 TYR A C 1
ATOM 1410 O O . TYR A 1 187 ? 4.840 10.214 17.333 1.00 97.88 187 TYR A O 1
ATOM 1418 N N . GLY A 1 188 ? 3.954 11.537 15.739 1.00 96.94 188 GLY A N 1
ATOM 1419 C CA . GLY A 1 188 ? 5.181 11.653 14.960 1.00 96.94 188 GLY A CA 1
ATOM 1420 C C . GLY A 1 188 ? 6.264 12.443 15.698 1.00 96.94 188 GLY A C 1
ATOM 1421 O O . GLY A 1 188 ? 7.433 12.077 15.641 1.00 96.94 188 GLY A O 1
ATOM 1422 N N . GLU A 1 189 ? 5.903 13.509 16.421 1.00 96.56 189 GLU A N 1
ATOM 1423 C CA . GLU A 1 189 ? 6.856 14.286 17.225 1.00 96.56 189 GLU A CA 1
ATOM 1424 C C . GLU A 1 189 ? 7.455 13.457 18.372 1.00 96.56 189 GLU A C 1
ATOM 1426 O O . GLU A 1 189 ? 8.664 13.537 18.598 1.00 96.56 189 GLU A O 1
ATOM 1431 N N . ASN A 1 190 ? 6.650 12.626 19.044 1.00 95.38 190 ASN A N 1
ATOM 1432 C CA . ASN A 1 190 ? 7.142 11.698 20.067 1.00 95.38 190 ASN A CA 1
ATOM 1433 C C . ASN A 1 190 ? 8.066 10.630 19.464 1.00 95.38 190 ASN A C 1
ATOM 1435 O O . ASN A 1 190 ? 9.177 10.445 19.950 1.00 95.38 190 ASN A O 1
ATOM 1439 N N . ALA A 1 191 ? 7.653 9.997 18.360 1.00 97.25 191 ALA A N 1
ATOM 1440 C CA . ALA A 1 191 ? 8.447 8.957 17.708 1.00 97.25 191 ALA A CA 1
ATOM 1441 C C . ALA A 1 191 ? 9.804 9.473 17.220 1.00 97.25 191 ALA A C 1
ATOM 1443 O O . ALA A 1 191 ? 10.818 8.817 17.418 1.00 97.25 191 ALA A O 1
ATOM 1444 N N . ILE A 1 192 ? 9.854 10.682 16.650 1.00 97.94 192 ILE A N 1
ATOM 1445 C CA . ILE A 1 192 ? 11.118 11.315 16.252 1.00 97.94 192 ILE A CA 1
ATOM 1446 C C . ILE A 1 192 ? 12.022 11.595 17.454 1.00 97.94 192 ILE A C 1
ATOM 1448 O O . ILE A 1 192 ? 13.243 11.467 17.342 1.00 97.94 192 ILE A O 1
ATOM 1452 N N . ALA A 1 193 ? 11.457 12.050 18.575 1.00 95.88 193 ALA A N 1
ATOM 1453 C CA . ALA A 1 193 ? 12.246 12.327 19.769 1.00 95.88 193 ALA A CA 1
ATOM 1454 C C . ALA A 1 193 ? 12.917 11.045 20.280 1.00 95.88 193 ALA A C 1
ATOM 1456 O O . ALA A 1 193 ? 14.130 11.050 20.498 1.00 95.88 193 ALA A O 1
ATOM 1457 N N . ASP A 1 194 ? 12.146 9.963 20.370 1.00 96.44 194 ASP A N 1
ATOM 1458 C CA . ASP A 1 194 ? 12.609 8.677 20.885 1.00 96.44 194 ASP A CA 1
ATOM 1459 C C . ASP A 1 194 ? 13.558 7.981 19.894 1.00 96.44 194 ASP A C 1
ATOM 1461 O O . ASP A 1 194 ? 14.593 7.471 20.309 1.00 96.44 194 ASP A O 1
ATOM 1465 N N . LEU A 1 195 ? 13.304 8.069 18.583 1.00 96.88 195 LEU A N 1
ATOM 1466 C CA . LEU A 1 195 ? 14.198 7.560 17.532 1.00 96.88 195 LEU A CA 1
ATOM 1467 C C . LEU A 1 195 ? 15.565 8.257 17.570 1.00 96.88 195 LEU A C 1
ATOM 1469 O O . LEU A 1 195 ? 16.613 7.614 17.538 1.00 96.88 195 LEU A O 1
ATOM 1473 N N . ASN A 1 196 ? 15.571 9.591 17.658 1.00 97.44 196 ASN A N 1
ATOM 1474 C CA . ASN A 1 196 ? 16.816 10.352 17.739 1.00 97.44 196 ASN A CA 1
ATOM 1475 C C . ASN A 1 196 ? 17.595 10.049 19.026 1.00 97.44 196 ASN A C 1
ATOM 1477 O O . ASN A 1 196 ? 18.827 10.082 19.012 1.00 97.44 196 ASN A O 1
ATOM 1481 N N . GLU A 1 197 ? 16.899 9.800 20.139 1.00 96.25 197 GLU A N 1
ATOM 1482 C CA . GLU A 1 197 ? 17.530 9.415 21.402 1.00 96.25 197 GLU A CA 1
ATOM 1483 C C . GLU A 1 197 ? 18.116 8.000 21.331 1.00 96.25 197 GLU A C 1
ATOM 1485 O O . GLU A 1 197 ? 19.293 7.835 21.662 1.00 96.25 197 GLU A O 1
ATOM 1490 N N . GLU A 1 198 ? 17.342 7.023 20.852 1.00 96.44 198 GLU A N 1
ATOM 1491 C CA . GLU A 1 198 ? 17.730 5.609 20.767 1.00 96.44 198 GLU A CA 1
ATOM 1492 C C . GLU A 1 198 ? 18.958 5.413 19.871 1.00 96.44 198 GLU A C 1
ATOM 1494 O O . GLU A 1 198 ? 19.958 4.828 20.288 1.00 96.44 198 GLU A O 1
ATOM 1499 N N . PHE A 1 199 ? 18.933 5.993 18.668 1.00 94.44 199 PHE A N 1
ATOM 1500 C CA . PHE A 1 199 ? 20.009 5.844 17.684 1.00 94.44 199 PHE A CA 1
ATOM 1501 C C . PHE A 1 199 ? 21.072 6.952 17.771 1.00 94.44 199 PHE A C 1
ATOM 1503 O O . PHE A 1 199 ? 22.009 6.998 16.975 1.00 94.44 199 PHE A O 1
ATOM 1510 N N . GLY A 1 200 ? 20.961 7.874 18.735 1.00 95.25 200 GLY A N 1
ATOM 1511 C CA . GLY A 1 200 ? 21.929 8.958 18.928 1.00 95.25 200 GLY A CA 1
ATOM 1512 C C . GLY A 1 200 ? 22.050 9.919 17.735 1.00 95.25 200 GLY A C 1
ATOM 1513 O O . GLY A 1 200 ? 23.106 10.536 17.537 1.00 95.25 200 GLY A O 1
ATOM 1514 N N . LEU A 1 201 ? 20.986 10.062 16.942 1.00 94.56 201 LEU A N 1
ATOM 1515 C CA . LEU A 1 201 ? 20.960 10.874 15.729 1.00 94.56 201 LEU A CA 1
ATOM 1516 C C . LEU A 1 201 ? 20.958 12.364 16.093 1.00 94.56 201 LEU A C 1
ATOM 1518 O O . LEU A 1 201 ? 20.087 12.875 16.800 1.00 94.56 201 LEU A O 1
ATOM 1522 N N . THR A 1 202 ? 21.976 13.091 15.630 1.00 93.94 202 THR A N 1
ATOM 1523 C CA . THR A 1 202 ? 22.176 14.506 15.974 1.00 93.94 202 THR A CA 1
ATOM 1524 C C . THR A 1 202 ? 22.656 15.326 14.781 1.00 93.94 202 THR A C 1
ATOM 1526 O O . THR A 1 202 ? 23.162 14.800 13.792 1.00 93.94 202 THR A O 1
ATOM 1529 N N . GLY A 1 203 ? 22.536 16.653 14.889 1.00 92.19 203 GLY A N 1
ATOM 1530 C CA . GLY A 1 203 ? 22.994 17.567 13.843 1.00 92.19 203 GLY A CA 1
ATOM 1531 C C . GLY A 1 203 ? 22.196 17.378 12.558 1.00 92.19 203 GLY A C 1
ATOM 1532 O O . GLY A 1 203 ? 20.971 17.374 12.608 1.00 92.19 203 GLY A O 1
ATOM 1533 N N . ASP A 1 204 ? 22.899 17.226 11.436 1.00 87.31 204 ASP A N 1
ATOM 1534 C CA . ASP A 1 204 ? 22.268 17.047 10.128 1.00 87.31 204 ASP A CA 1
ATOM 1535 C C . ASP A 1 204 ? 21.593 15.672 9.992 1.00 87.31 204 ASP A C 1
ATOM 1537 O O . ASP A 1 204 ? 20.686 15.554 9.191 1.00 87.31 204 ASP A O 1
ATOM 1541 N N . MET A 1 205 ? 21.970 14.658 10.782 1.00 92.50 205 MET A N 1
ATOM 1542 C CA . MET A 1 205 ? 21.358 13.317 10.726 1.00 92.50 205 MET A CA 1
ATOM 1543 C C . MET A 1 205 ? 20.133 13.154 11.634 1.00 92.50 205 MET A C 1
ATOM 1545 O O . MET A 1 205 ? 19.504 12.101 11.609 1.00 92.50 205 MET A O 1
ATOM 1549 N N . ALA A 1 206 ? 19.793 14.156 12.451 1.00 94.81 206 ALA A N 1
ATOM 1550 C CA . ALA A 1 206 ? 18.620 14.080 13.316 1.00 94.81 206 ALA A CA 1
ATOM 1551 C C . ALA A 1 206 ? 17.331 14.071 12.485 1.00 94.81 206 ALA A C 1
ATOM 1553 O O . ALA A 1 206 ? 17.149 14.936 11.627 1.00 94.81 206 ALA A O 1
ATOM 1554 N N . TYR A 1 207 ? 16.411 13.163 12.805 1.00 96.94 207 TYR A N 1
ATOM 1555 C CA . TYR A 1 207 ? 15.064 13.191 12.256 1.00 96.94 207 TYR A CA 1
ATOM 1556 C C . TYR A 1 207 ? 14.354 14.484 12.631 1.00 96.94 207 TYR A C 1
ATOM 1558 O O . TYR A 1 207 ? 14.390 14.929 13.785 1.00 96.94 207 TYR A O 1
ATOM 1566 N N . LEU A 1 208 ? 13.674 15.071 11.652 1.00 96.00 208 LEU A N 1
ATOM 1567 C CA . LEU A 1 208 ? 12.900 16.289 11.814 1.00 96.00 208 LEU A CA 1
ATOM 1568 C C . LEU A 1 208 ? 11.435 16.065 11.468 1.00 96.00 208 LEU A C 1
ATOM 1570 O O . LEU A 1 208 ? 11.071 15.290 10.590 1.00 96.00 208 LEU A O 1
ATOM 1574 N N . MET A 1 209 ? 10.570 16.823 12.129 1.00 97.06 209 MET A N 1
ATOM 1575 C CA . MET A 1 209 ? 9.168 16.853 11.754 1.00 97.06 209 MET A CA 1
ATOM 1576 C C . MET A 1 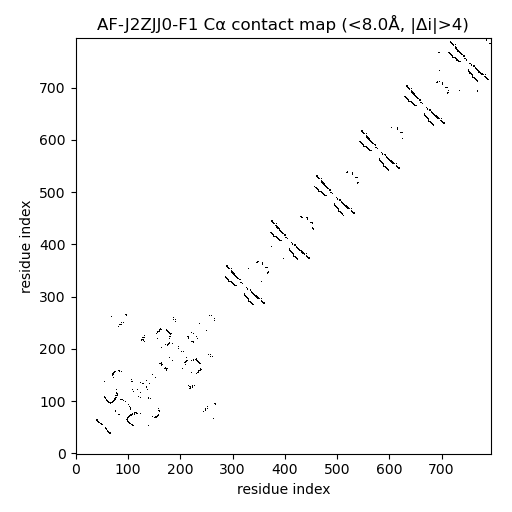209 ? 8.993 17.625 10.442 1.00 97.06 209 MET A C 1
ATOM 1578 O O . MET A 1 209 ? 9.353 18.805 10.334 1.00 97.06 209 MET A O 1
ATOM 1582 N N . GLY A 1 210 ? 8.441 16.942 9.445 1.00 94.31 210 GLY A N 1
ATOM 1583 C CA . GLY A 1 210 ? 8.107 17.485 8.141 1.00 94.31 210 GLY A CA 1
ATOM 1584 C C . GLY A 1 210 ? 6.965 18.504 8.195 1.00 94.31 210 GLY A C 1
ATOM 1585 O O . GLY A 1 210 ? 6.355 18.786 9.241 1.00 94.31 210 GLY A O 1
ATOM 1586 N N . ASN A 1 211 ? 6.653 19.094 7.039 1.00 93.62 211 ASN A N 1
ATOM 1587 C CA . ASN A 1 211 ? 5.424 19.872 6.918 1.00 93.62 211 ASN A CA 1
ATOM 1588 C C . ASN A 1 211 ? 4.201 18.956 7.031 1.00 93.62 211 ASN A C 1
ATOM 1590 O O . ASN A 1 211 ? 4.255 17.776 6.703 1.00 93.62 211 ASN A O 1
ATOM 1594 N N . THR A 1 212 ? 3.086 19.526 7.477 1.00 94.25 212 THR A N 1
ATOM 1595 C CA . THR A 1 212 ? 1.808 18.816 7.474 1.00 94.25 212 THR A CA 1
ATOM 1596 C C . THR A 1 212 ? 1.364 18.548 6.035 1.00 94.25 212 THR A C 1
ATOM 1598 O O . THR A 1 212 ? 1.426 19.456 5.201 1.00 94.25 212 THR A O 1
ATOM 1601 N N . LEU A 1 213 ? 0.914 17.325 5.765 1.00 94.25 213 LEU A N 1
ATOM 1602 C CA . LEU A 1 213 ? 0.332 16.919 4.489 1.00 94.25 213 LEU A CA 1
ATOM 1603 C C . LEU A 1 213 ? -1.127 17.386 4.450 1.00 94.25 213 LEU A C 1
ATOM 1605 O O . LEU A 1 213 ? -1.979 16.843 5.153 1.00 94.25 213 LEU A O 1
ATOM 1609 N N . ASP A 1 214 ? -1.404 18.436 3.671 1.00 86.12 214 ASP A N 1
ATOM 1610 C CA . ASP A 1 214 ? -2.679 19.160 3.673 1.00 86.12 214 ASP A CA 1
ATOM 1611 C C . ASP A 1 214 ? -3.549 18.922 2.424 1.00 86.12 214 ASP A C 1
ATOM 1613 O O . ASP A 1 214 ? -4.279 19.803 1.942 1.00 86.12 214 ASP A O 1
ATOM 1617 N N . ALA A 1 215 ? -3.490 17.691 1.907 1.00 90.00 215 ALA A N 1
ATOM 1618 C CA . ALA A 1 215 ? -4.285 17.218 0.772 1.00 90.00 215 ALA A CA 1
ATOM 1619 C C . ALA A 1 215 ? -4.258 18.155 -0.455 1.00 90.00 215 ALA A C 1
ATOM 1621 O O . ALA A 1 215 ? -5.275 18.332 -1.135 1.00 90.00 215 ALA A O 1
ATOM 1622 N N . ASP A 1 216 ? -3.117 18.801 -0.718 1.00 90.31 216 ASP A N 1
ATOM 1623 C CA . ASP A 1 216 ? -2.894 19.679 -1.872 1.00 90.31 216 ASP A CA 1
ATOM 1624 C C . ASP A 1 216 ? -2.162 18.989 -3.044 1.00 90.31 216 ASP A C 1
ATOM 1626 O O . ASP A 1 216 ? -2.168 19.496 -4.170 1.00 90.31 216 ASP A O 1
ATOM 1630 N N . ARG A 1 217 ? -1.564 17.818 -2.804 1.00 90.94 217 ARG A N 1
ATOM 1631 C CA . ARG A 1 217 ? -0.760 17.048 -3.762 1.00 90.94 217 ARG A CA 1
ATOM 1632 C C . ARG A 1 217 ? -1.386 15.703 -4.086 1.00 90.94 217 ARG A C 1
ATOM 1634 O O . ARG A 1 217 ? -2.143 15.151 -3.302 1.00 90.94 217 ARG A O 1
ATOM 1641 N N . LYS A 1 218 ? -1.030 15.157 -5.247 1.00 94.38 218 LYS A N 1
ATOM 1642 C CA . LYS A 1 218 ? -1.569 13.893 -5.763 1.00 94.38 218 LYS A CA 1
ATOM 1643 C C . LYS A 1 218 ? -0.833 12.655 -5.225 1.00 94.38 218 LYS A C 1
ATOM 1645 O O . LYS A 1 218 ? -0.406 11.818 -6.009 1.00 94.38 218 LYS A O 1
ATOM 1650 N N . MET A 1 219 ? -0.630 12.608 -3.912 1.00 97.25 219 MET A N 1
ATOM 1651 C CA . MET A 1 219 ? 0.158 11.586 -3.209 1.00 97.25 219 MET A CA 1
ATOM 1652 C C . MET A 1 219 ? -0.759 10.698 -2.365 1.00 97.25 219 MET A C 1
ATOM 1654 O O . MET A 1 219 ? -1.794 11.183 -1.901 1.00 97.25 219 MET A O 1
ATOM 1658 N N . LEU A 1 220 ? -0.371 9.443 -2.121 1.00 97.81 220 LEU A N 1
ATOM 1659 C CA . LEU A 1 220 ? -1.184 8.480 -1.366 1.00 97.81 220 LEU A CA 1
ATOM 1660 C C . LEU A 1 220 ? -1.603 9.044 0.001 1.00 97.81 220 LEU A C 1
ATOM 1662 O O . LEU A 1 220 ? -2.796 9.171 0.279 1.00 97.81 220 LEU A O 1
ATOM 1666 N N . MET A 1 221 ? -0.642 9.514 0.804 1.00 97.25 221 MET A N 1
ATOM 1667 C CA . MET A 1 221 ? -0.938 10.101 2.120 1.00 97.25 221 MET A CA 1
ATOM 1668 C C . MET A 1 221 ? -1.757 11.396 2.058 1.00 97.25 221 MET A C 1
ATOM 1670 O O . MET A 1 221 ? -2.535 11.687 2.965 1.00 97.25 221 MET A O 1
ATOM 1674 N N . HIS A 1 222 ? -1.655 12.169 0.972 1.00 96.94 222 HIS A N 1
ATOM 1675 C CA . HIS A 1 222 ? -2.521 13.335 0.775 1.00 96.94 222 HIS A CA 1
ATOM 1676 C C . HIS A 1 222 ? -3.960 12.942 0.435 1.00 96.94 222 HIS A C 1
ATOM 1678 O O . HIS A 1 222 ? -4.876 13.687 0.783 1.00 96.94 222 HIS A O 1
ATOM 1684 N N . ARG A 1 223 ? -4.164 11.805 -0.236 1.00 96.25 223 ARG A N 1
ATOM 1685 C CA . ARG A 1 223 ? -5.492 11.250 -0.500 1.00 96.25 223 ARG A CA 1
ATOM 1686 C C . ARG A 1 223 ? -6.104 10.620 0.741 1.00 96.25 223 ARG A C 1
ATOM 1688 O O . ARG A 1 223 ? -7.267 10.883 1.008 1.00 96.25 223 ARG A O 1
ATOM 1695 N N . ILE A 1 224 ? -5.328 9.895 1.542 1.00 93.50 224 ILE A N 1
ATOM 1696 C CA . ILE A 1 224 ? -5.787 9.389 2.845 1.00 93.50 224 ILE A CA 1
ATOM 1697 C C . ILE A 1 224 ? -6.244 10.553 3.734 1.00 93.50 224 ILE A C 1
ATOM 1699 O O . ILE A 1 224 ? -7.372 10.544 4.219 1.00 93.50 224 ILE A O 1
ATOM 1703 N N . ALA A 1 225 ? -5.437 11.614 3.844 1.00 89.62 225 ALA A N 1
ATOM 1704 C CA . ALA A 1 225 ? -5.834 12.816 4.575 1.00 89.62 225 ALA A CA 1
ATOM 1705 C C . ALA A 1 225 ? -7.080 13.482 3.972 1.00 89.62 225 ALA A C 1
ATOM 1707 O O . ALA A 1 225 ? -8.036 13.780 4.675 1.00 89.62 225 ALA A O 1
ATOM 1708 N N . GLY A 1 226 ? -7.078 13.748 2.665 1.00 85.62 226 GLY A N 1
ATOM 1709 C CA . GLY A 1 226 ? -8.104 14.579 2.038 1.00 85.62 226 GLY A CA 1
ATOM 1710 C C . GLY A 1 226 ? -9.428 13.892 1.741 1.00 85.62 226 GLY A C 1
ATOM 1711 O O . GLY A 1 226 ? -10.431 14.594 1.624 1.00 85.62 226 GLY A O 1
ATOM 1712 N N . TYR A 1 227 ? -9.425 12.568 1.596 1.00 86.06 227 TYR A N 1
ATOM 1713 C CA . TYR A 1 227 ? -10.601 11.776 1.254 1.00 86.06 227 TYR A CA 1
ATOM 1714 C C . TYR A 1 227 ? -11.180 11.051 2.473 1.00 86.06 227 TYR A C 1
ATOM 1716 O O . TYR A 1 227 ? -12.397 10.999 2.605 1.00 86.06 227 TYR A O 1
ATOM 1724 N N . LEU A 1 228 ? -10.331 10.519 3.364 1.00 84.44 228 LEU A N 1
ATOM 1725 C CA . LEU A 1 228 ? -10.773 9.750 4.538 1.00 84.44 228 LEU A CA 1
ATOM 1726 C C . LEU A 1 228 ? -10.658 10.526 5.855 1.00 84.44 228 LEU A C 1
ATOM 1728 O O . LEU A 1 228 ? -11.234 10.097 6.846 1.00 84.44 228 LEU A O 1
ATOM 1732 N N . ASP A 1 229 ? -9.928 11.648 5.880 1.00 89.50 229 ASP A N 1
ATOM 1733 C CA . ASP A 1 229 ? -9.589 12.376 7.111 1.00 89.50 229 ASP A CA 1
ATOM 1734 C C . ASP A 1 229 ? -8.997 11.450 8.188 1.00 89.50 229 ASP A C 1
ATOM 1736 O O . ASP A 1 229 ? -9.383 11.490 9.353 1.00 89.50 229 ASP A O 1
ATOM 1740 N N . VAL A 1 230 ? -8.060 10.591 7.770 1.00 92.81 230 VAL A N 1
ATOM 1741 C CA . VAL A 1 230 ? -7.384 9.592 8.611 1.00 92.81 230 VAL A CA 1
ATOM 1742 C C . VAL A 1 230 ? -5.961 10.053 8.963 1.00 92.81 230 VAL A C 1
ATOM 1744 O O . VAL A 1 230 ? -5.246 10.550 8.084 1.00 92.81 230 VAL A O 1
ATOM 1747 N N . PRO A 1 231 ? -5.501 9.866 10.219 1.00 96.25 231 PRO A N 1
ATOM 1748 C CA . PRO A 1 231 ? -4.107 10.070 10.601 1.00 96.25 231 PRO A CA 1
ATOM 1749 C C . PRO A 1 231 ? -3.144 9.218 9.762 1.00 96.25 231 PRO A C 1
ATOM 1751 O O . PRO A 1 231 ? -3.179 7.996 9.795 1.00 96.25 231 PRO A O 1
ATOM 1754 N N . GLY A 1 232 ? -2.232 9.854 9.039 1.00 97.69 232 GLY A N 1
ATOM 1755 C CA . GLY A 1 232 ? -1.185 9.174 8.278 1.00 97.69 232 GLY A CA 1
ATOM 1756 C C . GLY A 1 232 ? 0.205 9.772 8.462 1.00 97.69 232 GLY A C 1
ATOM 1757 O O . GLY A 1 232 ? 0.349 10.932 8.877 1.00 97.69 232 GLY A O 1
ATOM 1758 N N . PHE A 1 233 ? 1.214 8.977 8.114 1.00 98.56 233 PHE A N 1
ATOM 1759 C CA . PHE A 1 233 ? 2.632 9.297 8.233 1.00 98.56 233 PHE A CA 1
ATOM 1760 C C . PHE A 1 233 ? 3.360 8.903 6.947 1.00 98.56 233 PHE A C 1
ATOM 1762 O O . PHE A 1 233 ? 3.427 7.727 6.604 1.00 98.56 233 PHE A O 1
ATOM 1769 N N . LEU A 1 234 ? 3.924 9.882 6.243 1.00 98.56 234 LEU A N 1
ATOM 1770 C CA . LEU A 1 234 ? 4.924 9.609 5.212 1.00 98.56 234 LEU A CA 1
ATOM 1771 C C . LEU A 1 234 ? 6.296 9.665 5.893 1.00 98.56 234 LEU A C 1
ATOM 1773 O O . LEU A 1 234 ? 6.671 10.706 6.442 1.00 98.56 234 LEU A O 1
ATOM 1777 N N . CYS A 1 235 ? 6.996 8.537 5.922 1.00 98.50 235 CYS A N 1
ATOM 1778 C CA . CYS A 1 235 ? 8.259 8.363 6.633 1.00 98.50 235 CYS A CA 1
ATOM 1779 C C . CYS A 1 235 ? 9.410 8.336 5.632 1.00 98.50 235 CYS A C 1
ATOM 1781 O O . CYS A 1 235 ? 9.393 7.509 4.734 1.00 98.50 235 CYS A O 1
ATOM 1783 N N . GLU A 1 236 ? 10.400 9.207 5.807 1.00 98.06 236 GLU A N 1
ATOM 1784 C CA . GLU A 1 236 ? 11.536 9.361 4.894 1.00 98.06 236 GLU A CA 1
ATOM 1785 C C . GLU A 1 236 ? 12.851 9.094 5.630 1.00 98.06 236 GLU A C 1
ATOM 1787 O O . GLU A 1 236 ? 13.267 9.892 6.480 1.00 98.06 236 GLU A O 1
ATOM 1792 N N . THR A 1 237 ? 13.531 8.005 5.273 1.00 97.06 237 THR A N 1
ATOM 1793 C CA . THR A 1 237 ? 14.944 7.780 5.628 1.00 97.06 237 THR A CA 1
ATOM 1794 C C . THR A 1 237 ? 15.874 8.536 4.667 1.00 97.06 237 THR A C 1
ATOM 1796 O O . THR A 1 237 ? 15.424 9.241 3.761 1.00 97.06 237 THR A O 1
ATOM 1799 N N . THR A 1 238 ? 17.192 8.477 4.883 1.00 94.31 238 THR A N 1
ATOM 1800 C CA . THR A 1 238 ? 18.178 9.101 3.985 1.00 94.31 238 THR A CA 1
ATOM 1801 C C . THR A 1 238 ? 19.201 8.083 3.498 1.00 94.31 238 THR A C 1
ATOM 1803 O O . THR A 1 238 ? 19.812 7.389 4.305 1.00 94.31 238 THR A O 1
ATOM 1806 N N . GLU A 1 239 ? 19.526 8.119 2.207 1.00 87.88 239 GLU A N 1
ATOM 1807 C CA . GLU A 1 239 ? 20.612 7.315 1.607 1.00 87.88 239 GLU A CA 1
ATOM 1808 C C . GLU A 1 239 ? 22.014 7.750 2.082 1.00 87.88 239 GLU A C 1
ATOM 1810 O O . GLU A 1 239 ? 23.028 7.154 1.745 1.00 87.88 239 GLU A O 1
ATOM 1815 N N . LYS A 1 240 ? 22.079 8.820 2.883 1.00 89.50 240 LYS A N 1
ATOM 1816 C CA . LYS A 1 240 ? 23.293 9.279 3.579 1.00 89.50 240 LYS A CA 1
ATOM 1817 C C . LYS A 1 240 ? 23.587 8.511 4.874 1.00 89.50 240 LYS A C 1
ATOM 1819 O O . LYS A 1 240 ? 24.550 8.870 5.547 1.00 89.50 240 LYS A O 1
ATOM 1824 N N . ALA A 1 241 ? 22.734 7.563 5.264 1.00 88.50 241 ALA A N 1
ATOM 1825 C CA . ALA A 1 241 ? 23.021 6.639 6.358 1.00 88.50 241 ALA A CA 1
ATOM 1826 C C . ALA A 1 241 ? 24.270 5.803 6.042 1.00 88.50 241 ALA A C 1
ATOM 1828 O O . ALA A 1 241 ? 24.642 5.669 4.876 1.00 88.50 241 ALA A O 1
ATOM 1829 N N . ASP A 1 242 ? 24.910 5.232 7.064 1.00 84.19 242 ASP A N 1
ATOM 1830 C CA . ASP A 1 242 ? 26.120 4.435 6.840 1.00 84.19 242 ASP A CA 1
ATOM 1831 C C . ASP A 1 242 ? 25.778 3.076 6.198 1.00 84.19 242 ASP A C 1
ATOM 1833 O O . ASP A 1 242 ? 26.638 2.450 5.578 1.00 84.19 242 ASP A O 1
ATOM 1837 N N . SER A 1 243 ? 24.523 2.621 6.313 1.00 81.88 243 SER A N 1
ATOM 1838 C CA . SER A 1 243 ? 24.038 1.397 5.668 1.00 81.88 243 SER A CA 1
ATOM 1839 C C . SER A 1 243 ? 22.535 1.420 5.368 1.00 81.88 243 SER A C 1
ATOM 1841 O O . SER A 1 243 ? 21.775 2.229 5.905 1.00 81.88 243 SER A O 1
ATOM 1843 N N . LEU A 1 244 ? 22.097 0.499 4.507 1.00 75.19 244 LEU A N 1
ATOM 1844 C CA . LEU A 1 244 ? 20.679 0.213 4.269 1.00 75.19 244 LEU A CA 1
ATOM 1845 C C . LEU A 1 244 ? 19.990 -0.348 5.524 1.00 75.19 244 LEU A C 1
ATOM 1847 O O . LEU A 1 244 ? 18.851 0.008 5.808 1.00 75.19 244 LEU A O 1
ATOM 1851 N N . GLU A 1 245 ? 20.710 -1.157 6.299 1.00 81.56 245 GLU A N 1
ATOM 1852 C CA . GLU A 1 245 ? 20.227 -1.756 7.546 1.00 81.56 245 GLU A CA 1
ATOM 1853 C C . GLU A 1 245 ? 19.820 -0.692 8.573 1.00 81.56 245 GLU A C 1
ATOM 1855 O O . GLU A 1 245 ? 18.738 -0.761 9.147 1.00 81.56 245 GLU A O 1
ATOM 1860 N N . GLU A 1 246 ? 20.627 0.360 8.749 1.00 87.25 246 GLU A N 1
ATOM 1861 C CA . GLU A 1 246 ? 20.257 1.478 9.629 1.00 87.25 246 GLU A CA 1
ATOM 1862 C C . GLU A 1 246 ? 18.956 2.156 9.181 1.00 87.25 246 GLU A C 1
ATOM 1864 O O . GLU A 1 246 ? 18.117 2.501 10.012 1.00 87.25 246 GLU A O 1
ATOM 1869 N N . GLN A 1 247 ? 18.759 2.329 7.870 1.00 92.81 247 GLN A N 1
ATOM 1870 C CA . GLN A 1 247 ? 17.533 2.928 7.341 1.00 92.81 247 GLN A CA 1
ATOM 1871 C C . GLN A 1 247 ? 16.314 2.042 7.627 1.00 92.81 247 GLN A C 1
ATOM 1873 O O . GLN A 1 247 ? 15.282 2.551 8.066 1.00 92.81 247 GLN A O 1
ATOM 1878 N N . ILE A 1 248 ? 16.441 0.727 7.426 1.00 86.50 248 ILE A N 1
ATOM 1879 C CA . ILE A 1 248 ? 15.390 -0.247 7.744 1.00 86.50 248 ILE A CA 1
ATOM 1880 C C . ILE A 1 248 ? 15.065 -0.186 9.242 1.00 86.50 248 ILE A C 1
ATOM 1882 O O . ILE A 1 248 ? 13.913 0.041 9.604 1.00 86.50 248 ILE A O 1
ATOM 1886 N N . GLN A 1 249 ? 16.070 -0.240 10.119 1.00 88.81 249 GLN A N 1
ATOM 1887 C CA . GLN A 1 249 ? 15.877 -0.140 11.570 1.00 88.81 249 GLN A CA 1
ATOM 1888 C C . GLN A 1 249 ? 15.177 1.156 11.994 1.00 88.81 249 GLN A C 1
ATOM 1890 O O . GLN A 1 249 ? 14.319 1.136 12.879 1.00 88.81 249 GLN A O 1
ATOM 1895 N N . TRP A 1 250 ? 15.481 2.288 11.350 1.00 97.12 250 TRP A N 1
ATOM 1896 C CA . TRP A 1 250 ? 14.782 3.544 11.627 1.00 97.12 250 TRP A CA 1
ATOM 1897 C C . TRP A 1 250 ? 13.317 3.512 11.181 1.00 97.12 250 TRP A C 1
ATOM 1899 O O . TRP A 1 250 ? 12.466 4.054 11.894 1.00 97.12 250 TRP A O 1
ATOM 1909 N N . HIS A 1 251 ? 12.994 2.867 10.054 1.00 98.25 251 HIS A N 1
ATOM 1910 C CA . HIS A 1 251 ? 11.603 2.640 9.650 1.00 98.25 251 HIS A CA 1
ATOM 1911 C C . HIS A 1 251 ? 10.864 1.761 10.658 1.00 98.25 251 HIS A C 1
ATOM 1913 O O . HIS A 1 251 ? 9.815 2.176 11.151 1.00 98.25 251 HIS A O 1
ATOM 1919 N N . LEU A 1 252 ? 11.426 0.600 11.003 1.00 95.94 252 LEU A N 1
ATOM 1920 C CA . LEU A 1 252 ? 10.825 -0.352 11.939 1.00 95.94 252 LEU A CA 1
ATOM 1921 C C . LEU A 1 252 ? 10.571 0.301 13.296 1.00 95.94 252 LEU A C 1
ATOM 1923 O O . LEU A 1 252 ? 9.450 0.255 13.797 1.00 95.94 252 LEU A O 1
ATOM 1927 N N . PHE A 1 253 ? 11.570 1.003 13.844 1.00 97.25 253 PHE A N 1
ATOM 1928 C CA . PHE A 1 253 ? 11.417 1.739 15.097 1.00 97.25 253 PHE A CA 1
ATOM 1929 C C . PHE A 1 253 ? 10.320 2.803 14.992 1.00 97.25 253 PHE A C 1
ATOM 1931 O O . PHE A 1 253 ? 9.490 2.931 15.887 1.00 97.25 253 PHE A O 1
ATOM 1938 N N . THR A 1 254 ? 10.292 3.576 13.902 1.00 97.88 254 THR A N 1
ATOM 1939 C CA . THR A 1 254 ? 9.288 4.634 13.716 1.00 97.88 254 THR A CA 1
ATOM 1940 C C . THR A 1 254 ? 7.872 4.060 13.667 1.00 97.88 254 THR A C 1
ATOM 1942 O O . THR A 1 254 ? 6.973 4.596 14.320 1.00 97.88 254 THR A O 1
ATOM 1945 N N . VAL A 1 255 ? 7.670 2.974 12.917 1.00 98.44 255 VAL A N 1
ATOM 1946 C CA . VAL A 1 255 ? 6.372 2.303 12.778 1.00 98.44 255 VAL A CA 1
ATOM 1947 C C . VAL A 1 255 ? 5.946 1.683 14.107 1.00 98.44 255 VAL A C 1
ATOM 1949 O O . VAL A 1 255 ? 4.864 2.012 14.594 1.00 98.44 255 VAL A O 1
ATOM 1952 N N . ASP A 1 256 ? 6.804 0.870 14.732 1.00 96.62 256 ASP A N 1
ATOM 1953 C CA . ASP A 1 256 ? 6.543 0.245 16.034 1.00 96.62 256 ASP A CA 1
ATOM 1954 C C . ASP A 1 256 ? 6.172 1.294 17.086 1.00 96.62 256 ASP A C 1
ATOM 1956 O O . ASP A 1 256 ? 5.133 1.207 17.748 1.00 96.62 256 ASP A O 1
ATOM 1960 N N . HIS A 1 257 ? 6.969 2.354 17.194 1.00 95.69 257 HIS A N 1
ATOM 1961 C CA . HIS A 1 257 ? 6.766 3.370 18.212 1.00 95.69 257 HIS A CA 1
ATOM 1962 C C . HIS A 1 257 ? 5.465 4.162 18.007 1.00 95.69 257 HIS A C 1
ATOM 1964 O O . HIS A 1 257 ? 4.796 4.541 18.972 1.00 95.69 257 HIS A O 1
ATOM 1970 N N . ILE A 1 258 ? 5.063 4.422 16.760 1.00 97.88 258 ILE A N 1
ATOM 1971 C CA . ILE A 1 258 ? 3.784 5.084 16.473 1.00 97.88 258 ILE A CA 1
ATOM 1972 C C . ILE A 1 258 ? 2.608 4.126 16.709 1.00 97.88 258 ILE A C 1
ATOM 1974 O O . ILE A 1 258 ? 1.629 4.542 17.330 1.00 97.88 258 ILE A O 1
ATOM 1978 N N . MET A 1 259 ? 2.699 2.859 16.294 1.00 98.00 259 MET A N 1
ATOM 1979 C CA . MET A 1 259 ? 1.658 1.850 16.547 1.00 98.00 259 MET A CA 1
ATOM 1980 C C . MET A 1 259 ? 1.400 1.672 18.051 1.00 98.00 259 MET A C 1
ATOM 1982 O O . MET A 1 259 ? 0.250 1.730 18.498 1.00 98.00 259 MET A O 1
ATOM 1986 N N . ASN A 1 260 ? 2.461 1.606 18.862 1.00 95.44 260 ASN A N 1
ATOM 1987 C CA . ASN A 1 260 ? 2.352 1.532 20.320 1.00 95.44 260 ASN A CA 1
ATOM 1988 C C . ASN A 1 260 ? 1.612 2.744 20.924 1.00 95.44 260 ASN A C 1
ATOM 1990 O O . ASN A 1 260 ? 0.859 2.596 21.890 1.00 95.44 260 ASN A O 1
ATOM 1994 N N . GLN A 1 261 ? 1.745 3.945 20.347 1.00 97.19 261 GLN A N 1
ATOM 1995 C CA . GLN A 1 261 ? 0.991 5.130 20.790 1.00 97.19 261 GLN A CA 1
ATOM 1996 C C . GLN A 1 261 ? -0.513 5.058 20.461 1.00 97.19 261 GLN A C 1
ATOM 1998 O O . GLN A 1 261 ? -1.320 5.721 21.123 1.00 97.19 261 GLN A O 1
ATOM 2003 N N . TYR A 1 262 ? -0.910 4.243 19.481 1.00 94.31 262 TYR A N 1
ATOM 2004 C CA . TYR A 1 262 ? -2.310 3.896 19.208 1.00 94.31 262 TYR A CA 1
ATOM 2005 C C . TYR A 1 262 ? -2.816 2.708 20.043 1.00 94.31 262 TYR A C 1
ATOM 2007 O O . TYR A 1 262 ? -3.983 2.341 19.928 1.00 94.31 262 TYR A O 1
ATOM 2015 N N . GLY A 1 263 ? -1.982 2.143 20.924 1.00 91.25 263 GLY A N 1
ATOM 2016 C CA . GLY A 1 263 ? -2.344 0.989 21.749 1.00 91.25 263 GLY A CA 1
ATOM 2017 C C . GLY A 1 263 ? -2.378 -0.328 20.974 1.00 91.25 263 GLY A C 1
ATOM 2018 O O . GLY A 1 263 ? -3.084 -1.242 21.386 1.00 91.25 263 GLY A O 1
ATOM 2019 N N . GLN A 1 264 ? -1.646 -0.404 19.862 1.00 94.31 264 GLN A N 1
ATOM 2020 C CA . GLN A 1 264 ? -1.440 -1.618 19.084 1.00 94.31 264 GLN A CA 1
ATOM 2021 C C . GLN A 1 264 ? 0.044 -1.975 19.136 1.00 94.31 264 GLN A C 1
ATOM 2023 O O . GLN A 1 264 ? 0.855 -1.302 18.506 1.00 94.31 264 GLN A O 1
ATOM 2028 N N . SER A 1 265 ? 0.406 -2.997 19.906 1.00 91.19 265 SER A N 1
ATOM 2029 C CA . SER A 1 265 ? 1.797 -3.410 20.087 1.00 91.19 265 SER A CA 1
ATOM 2030 C C . SER A 1 265 ? 2.169 -4.509 19.086 1.00 91.19 265 SER A C 1
ATOM 2032 O O . SER A 1 265 ? 1.577 -5.596 19.122 1.00 91.19 265 SER A O 1
ATOM 2034 N N . PRO A 1 266 ? 3.145 -4.262 18.197 1.00 88.25 266 PRO A N 1
ATOM 2035 C CA . PRO A 1 266 ? 3.684 -5.282 17.311 1.00 88.25 266 PRO A CA 1
ATOM 2036 C C . PRO A 1 266 ? 4.540 -6.319 18.049 1.00 88.25 266 PRO A C 1
ATOM 2038 O O . PRO A 1 266 ? 5.216 -6.017 19.029 1.00 88.25 266 PRO A O 1
ATOM 2041 N N . ASN A 1 267 ? 4.559 -7.547 17.535 1.00 82.31 267 ASN A N 1
ATOM 2042 C CA . ASN A 1 267 ? 5.524 -8.587 17.882 1.00 82.31 267 ASN A CA 1
ATOM 2043 C C . ASN A 1 267 ? 6.122 -9.160 16.594 1.00 82.31 267 ASN A C 1
ATOM 2045 O O . ASN A 1 267 ? 5.415 -9.819 15.823 1.00 82.31 267 ASN A O 1
ATOM 2049 N N . ALA A 1 268 ? 7.426 -8.950 16.411 1.00 61.47 268 ALA A N 1
ATOM 2050 C CA . ALA A 1 268 ? 8.193 -9.442 15.267 1.00 61.47 268 ALA A CA 1
ATOM 2051 C C . ALA A 1 268 ? 8.477 -10.963 15.314 1.00 61.47 268 ALA A C 1
ATOM 2053 O O . ALA A 1 268 ? 8.818 -11.551 14.301 1.00 61.47 268 ALA A O 1
ATOM 2054 N N . ASP A 1 269 ? 8.290 -11.620 16.468 1.00 49.66 269 ASP A N 1
ATOM 2055 C CA . ASP A 1 269 ? 8.781 -12.991 16.724 1.00 49.66 269 ASP A CA 1
ATOM 2056 C C . ASP A 1 269 ? 7.702 -14.097 16.614 1.00 49.66 269 ASP A C 1
ATOM 2058 O O . ASP A 1 269 ? 7.901 -15.219 17.073 1.00 49.66 269 ASP A O 1
ATOM 2062 N N . GLY A 1 270 ? 6.499 -13.792 16.099 1.00 42.19 270 GLY A N 1
ATOM 2063 C CA . GLY A 1 270 ? 5.413 -14.768 15.846 1.00 42.19 270 GLY A CA 1
ATOM 2064 C C . GLY A 1 270 ? 4.916 -15.610 17.046 1.00 42.19 270 GLY A C 1
ATOM 2065 O O . GLY A 1 270 ? 4.019 -16.443 16.905 1.00 42.19 270 GLY A O 1
ATOM 2066 N N . SER A 1 271 ? 5.473 -15.416 18.240 1.00 30.45 271 SER A N 1
ATOM 2067 C CA . SER A 1 271 ? 5.261 -16.254 19.416 1.00 30.45 271 SER A CA 1
ATOM 2068 C C . SER A 1 271 ? 3.983 -15.857 20.148 1.00 30.45 271 SER A C 1
ATOM 2070 O O . SER A 1 271 ? 3.963 -14.979 21.012 1.00 30.45 271 SER A O 1
ATOM 2072 N N . THR A 1 272 ? 2.887 -16.552 19.848 1.00 30.31 272 THR A N 1
ATOM 2073 C CA . THR A 1 272 ? 1.725 -16.564 20.736 1.00 30.31 272 THR A CA 1
ATOM 2074 C C . THR A 1 272 ? 2.109 -17.287 22.023 1.00 30.31 272 THR A C 1
ATOM 2076 O O . THR A 1 272 ? 2.333 -18.502 22.029 1.00 30.31 272 THR A O 1
ATOM 2079 N N . SER A 1 273 ? 2.151 -16.572 23.144 1.00 29.03 273 SER A N 1
ATOM 2080 C CA . SER A 1 273 ? 2.237 -17.211 24.450 1.00 29.03 273 SER A CA 1
ATOM 2081 C C . SER A 1 273 ? 0.901 -17.886 24.784 1.00 29.03 273 SER A C 1
ATOM 2083 O O . SER A 1 273 ? 0.071 -17.305 25.479 1.00 29.03 273 SER A O 1
ATOM 2085 N N . ASP A 1 274 ? 0.684 -19.126 24.346 1.00 26.23 274 ASP A N 1
ATOM 2086 C CA . ASP A 1 274 ? -0.231 -20.002 25.073 1.00 26.23 274 ASP A CA 1
ATOM 2087 C C . ASP A 1 274 ? 0.252 -21.452 25.137 1.00 26.23 274 ASP A C 1
ATOM 2089 O O . ASP A 1 274 ? 0.549 -22.142 24.163 1.00 26.23 274 ASP A O 1
ATOM 2093 N N . SER A 1 275 ? 0.359 -21.914 26.373 1.00 31.28 275 SER A N 1
ATOM 2094 C CA . SER A 1 275 ? 0.857 -23.220 26.741 1.00 31.28 275 SER A CA 1
ATOM 2095 C C . SER A 1 275 ? -0.240 -24.276 26.616 1.00 31.28 275 SER A C 1
ATOM 2097 O O . SER A 1 275 ? -0.984 -24.518 27.565 1.00 31.28 275 SER A O 1
ATOM 2099 N N . SER A 1 276 ? -0.288 -25.026 25.513 1.00 25.41 276 SER A N 1
ATOM 2100 C CA . SER A 1 276 ? -0.892 -26.361 25.561 1.00 25.41 276 SER A CA 1
ATOM 2101 C C . SER A 1 276 ? -0.266 -27.322 24.549 1.00 25.41 276 SER A C 1
ATOM 2103 O O . SER A 1 276 ? -0.272 -27.119 23.342 1.00 25.41 276 SER A O 1
ATOM 2105 N N . LYS A 1 277 ? 0.329 -28.397 25.075 1.00 32.53 277 LYS A N 1
ATOM 2106 C CA . LYS A 1 277 ? 0.906 -29.489 24.291 1.00 32.53 277 LYS A CA 1
ATOM 2107 C C . LYS A 1 277 ? -0.205 -30.349 23.694 1.00 32.53 277 LYS A C 1
ATOM 2109 O O . LYS A 1 277 ? -0.972 -30.944 24.452 1.00 32.53 277 LYS A O 1
ATOM 2114 N N . SER A 1 278 ? -0.167 -30.565 22.383 1.00 23.86 278 SER A N 1
ATOM 2115 C CA . SER A 1 278 ? -0.757 -31.744 21.747 1.00 23.86 278 SER A CA 1
ATOM 2116 C C . SER A 1 278 ? 0.152 -32.231 20.622 1.00 23.86 278 SER A C 1
ATOM 2118 O O . SER A 1 278 ? 0.376 -31.539 19.643 1.00 23.86 278 SER A O 1
ATOM 2120 N N . SER A 1 279 ? 0.700 -33.431 20.802 1.00 34.28 279 SER A N 1
ATOM 2121 C CA . SER A 1 279 ? 1.586 -34.128 19.869 1.00 34.28 279 SER A CA 1
ATOM 2122 C C . SER A 1 279 ? 0.812 -34.833 18.751 1.00 34.28 279 SER A C 1
ATOM 2124 O O . SER A 1 279 ? -0.109 -35.596 19.059 1.00 34.28 279 SER A O 1
ATOM 2126 N N . GLY A 1 280 ? 1.274 -34.716 17.506 1.00 26.66 280 GLY A N 1
ATOM 2127 C CA . GLY A 1 280 ? 0.855 -35.568 16.390 1.00 26.66 280 GLY A CA 1
ATOM 2128 C C . GLY A 1 280 ? 1.627 -35.238 15.115 1.00 26.66 280 GLY A C 1
ATOM 2129 O O . GLY A 1 280 ? 1.334 -34.243 14.480 1.00 26.66 280 GLY A O 1
ATOM 2130 N N . SER A 1 281 ? 2.612 -36.077 14.808 1.00 33.66 281 SER A N 1
ATOM 2131 C CA . SER A 1 281 ? 3.639 -35.983 13.764 1.00 33.66 281 SER A CA 1
ATOM 2132 C C . SER A 1 281 ? 3.138 -36.118 12.323 1.00 33.66 281 SER A C 1
ATOM 2134 O O . SER A 1 281 ? 2.429 -37.085 12.042 1.00 33.66 281 SER A O 1
ATOM 2136 N N . ASP A 1 282 ? 3.643 -35.248 11.447 1.00 33.62 282 ASP A N 1
ATOM 2137 C CA . ASP A 1 282 ? 4.321 -35.561 10.174 1.00 33.62 282 ASP A CA 1
ATOM 2138 C C . ASP A 1 282 ? 5.049 -34.271 9.723 1.00 33.62 282 ASP A C 1
ATOM 2140 O O . ASP A 1 282 ? 4.517 -33.496 8.938 1.00 33.62 282 ASP A O 1
ATOM 2144 N N . GLU A 1 283 ? 6.228 -34.008 10.299 1.00 37.09 283 GLU A N 1
ATOM 2145 C CA . GLU A 1 283 ? 7.105 -32.884 9.915 1.00 37.09 283 GLU A CA 1
ATOM 2146 C C . GLU A 1 283 ? 7.979 -33.290 8.705 1.00 37.09 283 GLU A C 1
ATOM 2148 O O . GLU A 1 283 ? 8.392 -34.461 8.629 1.00 37.09 283 GLU A O 1
ATOM 2153 N N . PRO A 1 284 ? 8.272 -32.378 7.759 1.00 41.59 284 PRO A N 1
ATOM 2154 C CA . PRO A 1 284 ? 9.247 -32.608 6.693 1.00 41.59 284 PRO A CA 1
ATOM 2155 C C . PRO A 1 284 ? 10.654 -32.847 7.274 1.00 41.59 284 PRO A C 1
ATOM 2157 O O . PRO A 1 284 ? 10.944 -32.506 8.416 1.00 41.59 284 PRO A O 1
ATOM 2160 N N . SER A 1 285 ? 11.537 -33.513 6.522 1.00 50.47 285 SER A N 1
ATOM 2161 C CA . SER A 1 285 ? 12.917 -33.728 6.973 1.00 50.47 285 SER A CA 1
ATOM 2162 C C . SER A 1 285 ? 13.674 -32.401 6.989 1.00 50.47 285 SER A C 1
ATOM 2164 O O . SER A 1 285 ? 13.965 -31.874 5.921 1.00 50.47 285 SER A O 1
ATOM 2166 N N . GLU A 1 286 ? 13.981 -31.893 8.178 1.00 73.19 286 GLU A N 1
ATOM 2167 C CA . GLU A 1 286 ? 14.865 -30.742 8.387 1.00 73.19 286 GLU A CA 1
ATOM 2168 C C . GLU A 1 286 ? 16.312 -31.080 7.975 1.00 73.19 286 GLU A C 1
ATOM 2170 O O . GLU A 1 286 ? 16.840 -32.128 8.372 1.00 73.19 286 GLU A O 1
ATOM 2175 N N . SER A 1 287 ? 16.940 -30.188 7.206 1.00 83.12 287 SER A N 1
ATOM 2176 C CA . SER A 1 287 ? 18.381 -30.156 6.915 1.00 83.12 287 SER A CA 1
ATOM 2177 C C . SER A 1 287 ? 19.080 -29.125 7.809 1.00 83.12 287 SER A C 1
ATOM 2179 O O . SER A 1 287 ? 18.460 -28.160 8.251 1.00 83.12 287 SER A O 1
ATOM 2181 N N . GLU A 1 288 ? 20.366 -29.332 8.109 1.00 89.81 288 GLU A N 1
ATOM 2182 C CA . GLU A 1 288 ? 21.177 -28.446 8.959 1.00 89.81 288 GLU A CA 1
ATOM 2183 C C . GLU A 1 288 ? 22.303 -27.784 8.146 1.00 89.81 288 GLU A C 1
ATOM 2185 O O . GLU A 1 288 ? 23.146 -28.475 7.567 1.00 89.81 288 GLU A O 1
ATOM 2190 N N . LEU A 1 289 ? 22.370 -26.449 8.165 1.00 89.88 289 LEU A N 1
ATOM 2191 C CA . LEU A 1 289 ? 23.526 -25.675 7.708 1.00 89.88 289 LEU A CA 1
ATOM 2192 C C . LEU A 1 289 ? 24.364 -25.248 8.916 1.00 89.88 289 LEU A C 1
ATOM 2194 O O . LEU A 1 289 ? 23.861 -24.597 9.829 1.00 89.88 289 LEU A O 1
ATOM 2198 N N . HIS A 1 290 ? 25.648 -25.596 8.924 1.00 91.25 290 HIS A N 1
ATOM 2199 C CA . HIS A 1 290 ? 26.615 -25.191 9.947 1.00 91.25 290 HIS A CA 1
ATOM 2200 C C . HIS A 1 290 ? 27.699 -24.323 9.310 1.00 91.25 290 HIS A C 1
ATOM 2202 O O . HIS A 1 290 ? 28.393 -24.765 8.397 1.00 91.25 290 HIS A O 1
ATOM 2208 N N . ILE A 1 291 ? 27.853 -23.101 9.809 1.00 90.94 291 ILE A N 1
ATOM 2209 C CA . ILE A 1 291 ? 28.804 -22.103 9.322 1.00 90.94 291 ILE A CA 1
ATOM 2210 C C . ILE A 1 291 ? 29.837 -21.867 10.427 1.00 90.94 291 ILE A C 1
ATOM 2212 O O . ILE A 1 291 ? 29.497 -21.505 11.547 1.00 90.94 291 ILE A O 1
ATOM 2216 N N . GLU A 1 292 ? 31.107 -22.122 10.134 1.00 90.94 292 GLU A N 1
ATOM 2217 C CA . GLU A 1 292 ? 32.228 -22.018 11.072 1.00 90.94 292 GLU A CA 1
ATOM 2218 C C . GLU A 1 292 ? 33.151 -20.875 10.637 1.00 90.94 292 GLU A C 1
ATOM 2220 O O . GLU A 1 292 ? 33.834 -20.965 9.612 1.00 90.94 292 GLU A O 1
ATOM 2225 N N . GLY A 1 293 ? 33.213 -19.814 11.442 1.00 87.25 293 GLY A N 1
ATOM 2226 C CA . GLY A 1 293 ? 34.212 -18.760 11.286 1.00 87.25 293 GLY A CA 1
ATOM 2227 C C . GLY A 1 293 ? 35.586 -19.213 11.792 1.00 87.25 293 GLY A C 1
ATOM 2228 O O . GLY A 1 293 ? 35.730 -19.764 12.886 1.00 87.25 293 GLY A O 1
ATOM 2229 N N . THR A 1 294 ? 36.633 -18.976 11.006 1.00 85.06 294 THR A N 1
ATOM 2230 C CA . THR A 1 294 ? 38.015 -19.386 11.318 1.00 85.06 294 THR A CA 1
ATOM 2231 C C . THR A 1 294 ? 38.999 -18.222 11.453 1.00 85.06 294 THR A C 1
ATOM 2233 O O . THR A 1 294 ? 40.180 -18.444 11.760 1.00 85.06 294 THR A O 1
ATOM 2236 N N . GLY A 1 295 ? 38.519 -16.983 11.310 1.00 79.69 295 GLY A N 1
ATOM 2237 C CA . GLY A 1 295 ? 39.346 -15.786 11.184 1.00 79.69 295 GLY A CA 1
ATOM 2238 C C . GLY A 1 295 ? 38.662 -14.482 11.636 1.00 79.69 295 GLY A C 1
ATOM 2239 O O . GLY A 1 295 ? 37.927 -14.473 12.627 1.00 79.69 295 GLY A O 1
ATOM 2240 N N . PRO A 1 296 ? 38.994 -13.334 11.008 1.00 83.25 296 PRO A N 1
ATOM 2241 C CA . PRO A 1 296 ? 38.235 -12.084 11.107 1.00 83.25 296 PRO A CA 1
ATOM 2242 C C . PRO A 1 296 ? 36.747 -12.268 10.769 1.00 83.25 296 PRO A C 1
ATOM 2244 O O . PRO A 1 296 ? 36.344 -13.320 10.292 1.00 83.25 296 PRO A O 1
ATOM 2247 N N . VAL A 1 297 ? 35.934 -11.243 11.037 1.00 82.50 297 VAL A N 1
ATOM 2248 C CA . VAL A 1 297 ? 34.493 -11.279 10.735 1.00 82.50 297 VAL A CA 1
ATOM 2249 C C . VAL A 1 297 ? 34.283 -11.486 9.234 1.00 82.50 297 VAL A C 1
ATOM 2251 O O . VAL A 1 297 ? 34.872 -10.760 8.432 1.00 82.50 297 VAL A O 1
ATOM 2254 N N . VAL A 1 298 ? 33.442 -12.460 8.897 1.00 82.81 298 VAL A N 1
ATOM 2255 C CA . VAL A 1 298 ? 32.951 -12.751 7.552 1.00 82.81 298 VAL A CA 1
ATOM 2256 C C . VAL A 1 298 ? 31.434 -12.615 7.582 1.00 82.81 298 VAL A C 1
ATOM 2258 O O . VAL A 1 298 ? 30.784 -13.273 8.391 1.00 82.81 298 VAL A O 1
ATOM 2261 N N . ARG A 1 299 ? 30.874 -11.766 6.725 1.00 82.00 299 ARG A N 1
ATOM 2262 C CA . ARG A 1 299 ? 29.430 -11.662 6.503 1.00 82.00 299 ARG A CA 1
ATOM 2263 C C . ARG A 1 299 ? 29.027 -12.556 5.346 1.00 82.00 299 ARG A C 1
ATOM 2265 O O . ARG A 1 299 ? 29.768 -12.677 4.371 1.00 82.00 299 ARG A O 1
ATOM 2272 N N . PHE A 1 300 ? 27.874 -13.188 5.468 1.00 85.75 300 PHE A N 1
ATOM 2273 C CA . PHE A 1 300 ? 27.350 -14.107 4.474 1.00 85.75 300 PHE A CA 1
ATOM 2274 C C . PHE A 1 300 ? 25.860 -13.878 4.244 1.00 85.75 300 PHE A C 1
ATOM 2276 O O . PHE A 1 300 ? 25.155 -13.318 5.082 1.00 85.75 300 PHE A O 1
ATOM 2283 N N . GLU A 1 301 ? 25.393 -14.364 3.105 1.00 81.62 301 GLU A N 1
ATOM 2284 C CA . GLU A 1 301 ? 23.989 -14.535 2.779 1.00 81.62 301 GLU A CA 1
ATOM 2285 C C . GLU A 1 301 ? 23.772 -15.949 2.232 1.00 81.62 301 GLU A C 1
ATOM 2287 O O . GLU A 1 301 ? 24.605 -16.466 1.486 1.00 81.62 301 GLU A O 1
ATOM 2292 N N . PHE A 1 302 ? 22.657 -16.587 2.577 1.00 85.06 302 PHE A N 1
ATOM 2293 C CA . PHE A 1 302 ? 22.242 -17.834 1.947 1.00 85.06 302 PHE A CA 1
ATOM 2294 C C . PHE A 1 302 ? 20.728 -17.899 1.749 1.00 85.06 302 PHE A C 1
ATOM 2296 O O . PHE A 1 302 ? 19.971 -17.243 2.460 1.00 85.06 302 PHE A O 1
ATOM 2303 N N . SER A 1 303 ? 20.282 -18.702 0.785 1.00 78.94 303 SER A N 1
ATOM 2304 C CA . SER A 1 303 ? 18.862 -18.968 0.541 1.00 78.94 303 SER A CA 1
ATOM 2305 C C . SER A 1 303 ? 18.583 -20.458 0.422 1.00 78.94 303 SER A C 1
ATOM 2307 O O . SER A 1 303 ? 19.444 -21.243 0.018 1.00 78.94 303 SER A O 1
ATOM 2309 N N . VAL A 1 304 ? 17.366 -20.848 0.773 1.00 80.38 304 VAL A N 1
ATOM 2310 C CA . VAL A 1 304 ? 16.857 -22.216 0.686 1.00 80.38 304 VAL A CA 1
ATOM 2311 C C . VAL A 1 304 ? 15.513 -22.224 -0.044 1.00 80.38 304 VAL A C 1
ATOM 2313 O O . VAL A 1 304 ? 14.835 -21.207 -0.126 1.00 80.38 304 VAL A O 1
ATOM 2316 N N . SER A 1 305 ? 15.093 -23.378 -0.554 1.00 66.06 305 SER A N 1
ATOM 2317 C CA . SER A 1 305 ? 13.827 -23.508 -1.292 1.00 66.06 305 SER A CA 1
ATOM 2318 C C . SER A 1 305 ? 12.584 -23.626 -0.387 1.00 66.06 305 SER A C 1
ATOM 2320 O O . SER A 1 305 ? 11.475 -23.851 -0.876 1.00 66.06 305 SER A O 1
ATOM 2322 N N . GLY A 1 306 ? 12.762 -23.606 0.936 1.00 75.19 306 GLY A N 1
ATOM 2323 C CA . GLY A 1 306 ? 11.703 -23.730 1.943 1.00 75.19 306 GLY A CA 1
ATOM 2324 C C . GLY A 1 306 ? 11.948 -22.796 3.128 1.00 75.19 306 GLY A C 1
ATOM 2325 O O . GLY A 1 306 ? 12.692 -21.836 3.008 1.00 75.19 306 GLY A O 1
ATOM 2326 N N . GLY A 1 307 ? 11.315 -23.040 4.274 1.00 64.75 307 GLY A N 1
ATOM 2327 C CA . GLY A 1 307 ? 11.472 -22.169 5.448 1.00 64.75 307 GLY A CA 1
ATOM 2328 C C . GLY A 1 307 ? 12.730 -22.492 6.256 1.00 64.75 307 GLY A C 1
ATOM 2329 O O . GLY A 1 307 ? 13.067 -23.671 6.423 1.00 64.75 307 GLY A O 1
ATOM 2330 N N . VAL A 1 308 ? 13.391 -21.464 6.788 1.00 72.50 308 VAL A N 1
ATOM 2331 C CA . VAL A 1 308 ? 14.496 -21.582 7.750 1.00 72.50 308 VAL A CA 1
ATOM 2332 C C . VAL A 1 308 ? 13.952 -21.460 9.173 1.00 72.50 308 VAL A C 1
ATOM 2334 O O . VAL A 1 308 ? 13.309 -20.478 9.534 1.00 72.50 308 VAL A O 1
ATOM 2337 N N . GLU A 1 309 ? 14.248 -22.448 10.012 1.00 63.56 309 GLU A N 1
ATOM 2338 C CA . GLU A 1 309 ? 13.958 -22.437 11.442 1.00 63.56 309 GLU A CA 1
ATOM 2339 C C . GLU A 1 309 ? 15.242 -22.254 12.267 1.00 63.56 309 GLU A C 1
ATOM 2341 O O . GLU A 1 309 ? 16.305 -22.828 12.010 1.00 63.56 309 GLU A O 1
ATOM 2346 N N . ASN A 1 310 ? 15.152 -21.441 13.318 1.00 57.31 310 ASN A N 1
ATOM 2347 C CA . ASN A 1 310 ? 16.295 -21.118 14.164 1.00 57.31 310 ASN A CA 1
ATOM 2348 C C . ASN A 1 310 ? 16.761 -22.346 14.980 1.00 57.31 310 ASN A C 1
ATOM 2350 O O . ASN A 1 310 ? 16.088 -22.777 15.920 1.00 57.31 310 ASN A O 1
ATOM 2354 N N . ALA A 1 311 ? 17.948 -22.883 14.662 1.00 52.66 311 ALA A N 1
ATOM 2355 C CA . ALA A 1 311 ? 18.523 -24.063 15.321 1.00 52.66 311 ALA A CA 1
ATOM 2356 C C . ALA A 1 311 ? 19.473 -23.753 16.498 1.00 52.66 311 ALA A C 1
ATOM 2358 O O . ALA A 1 311 ? 20.032 -24.673 17.107 1.00 52.66 311 ALA A O 1
ATOM 2359 N N . GLY A 1 312 ? 19.595 -22.484 16.907 1.00 52.31 312 GLY A N 1
ATOM 2360 C CA . GLY A 1 312 ? 19.991 -22.143 18.275 1.00 52.31 312 GLY A CA 1
ATOM 2361 C C . GLY A 1 312 ? 21.475 -21.888 18.564 1.00 52.31 312 GLY A C 1
ATOM 2362 O O . GLY A 1 312 ? 21.888 -22.110 19.708 1.00 52.31 312 GLY A O 1
ATOM 2363 N N . THR A 1 313 ? 22.264 -21.375 17.614 1.00 56.16 313 THR A N 1
ATOM 2364 C CA . THR A 1 313 ? 23.560 -20.718 17.924 1.00 56.16 313 THR A CA 1
ATOM 2365 C C . THR A 1 313 ? 23.815 -19.416 17.157 1.00 56.16 313 THR A C 1
ATOM 2367 O O . THR A 1 313 ? 24.971 -19.073 16.969 1.00 56.16 313 THR A O 1
ATOM 2370 N N . LEU A 1 314 ? 22.764 -18.701 16.750 1.00 59.31 314 LEU A N 1
ATOM 2371 C CA . LEU A 1 314 ? 22.883 -17.460 15.971 1.00 59.31 314 LEU A CA 1
ATOM 2372 C C . LEU A 1 314 ? 23.529 -16.322 16.776 1.00 59.31 314 LEU A C 1
ATOM 2374 O O . LEU A 1 314 ? 23.262 -16.188 17.979 1.00 59.31 314 LEU A O 1
ATOM 2378 N N . GLU A 1 315 ? 24.358 -15.506 16.122 1.00 60.84 315 GLU A N 1
ATOM 2379 C CA . GLU A 1 315 ? 24.783 -14.215 16.668 1.00 60.84 315 GLU A CA 1
ATOM 2380 C C . GLU A 1 315 ? 23.618 -13.204 16.575 1.00 60.84 315 GLU A C 1
ATOM 2382 O O . GLU A 1 315 ? 22.764 -13.303 15.700 1.00 60.84 315 GLU A O 1
ATOM 2387 N N . ASP A 1 316 ? 23.563 -12.202 17.469 1.00 51.88 316 ASP A N 1
ATOM 2388 C CA . ASP A 1 316 ? 22.478 -11.189 17.502 1.00 51.88 316 ASP A CA 1
ATOM 2389 C C . ASP A 1 316 ? 22.374 -10.349 16.199 1.00 51.88 316 ASP A C 1
ATOM 2391 O O . ASP A 1 316 ? 21.478 -9.521 16.064 1.00 51.88 316 ASP A O 1
ATOM 2395 N N . SER A 1 317 ? 23.325 -10.512 15.275 1.00 54.19 317 SER A N 1
ATOM 2396 C CA . SER A 1 317 ? 23.416 -9.858 13.964 1.00 54.19 317 SER A CA 1
ATOM 2397 C C . SER A 1 317 ? 22.917 -10.711 12.797 1.00 54.19 317 SER A C 1
ATOM 2399 O O . SER A 1 317 ? 22.965 -10.237 11.665 1.00 54.19 317 SER A O 1
ATOM 2401 N N . ASP A 1 318 ? 22.522 -11.959 13.051 1.00 59.12 318 ASP A N 1
ATOM 2402 C CA . ASP A 1 318 ? 21.999 -12.844 12.017 1.00 59.12 318 ASP A CA 1
ATOM 2403 C C . ASP A 1 318 ? 20.499 -12.621 11.861 1.00 59.12 318 ASP A C 1
ATOM 2405 O O . ASP A 1 318 ? 19.737 -12.709 12.830 1.00 59.12 318 ASP A O 1
ATOM 2409 N N . THR A 1 319 ? 20.067 -12.379 10.629 1.00 62.91 319 THR A N 1
ATOM 2410 C CA . THR A 1 319 ? 18.668 -12.153 10.295 1.00 62.91 319 THR A CA 1
ATOM 2411 C C . THR A 1 319 ? 18.165 -13.260 9.383 1.00 62.91 319 THR A C 1
ATOM 2413 O O . THR A 1 319 ? 18.730 -13.531 8.324 1.00 62.91 319 THR A O 1
ATOM 2416 N N . VAL A 1 320 ? 17.077 -13.908 9.801 1.00 68.69 320 VAL A N 1
ATOM 2417 C CA . VAL A 1 320 ? 16.388 -14.952 9.038 1.00 68.69 320 VAL A CA 1
ATOM 2418 C C . VAL A 1 320 ? 15.100 -14.364 8.458 1.00 68.69 320 VAL A C 1
ATOM 2420 O O . VAL A 1 320 ? 14.205 -13.980 9.206 1.00 68.69 320 VAL A O 1
ATOM 2423 N N . TYR A 1 321 ? 15.003 -14.323 7.131 1.00 55.56 321 TYR A N 1
ATOM 2424 C CA . TYR A 1 321 ? 13.865 -13.830 6.357 1.00 55.56 321 TYR A CA 1
ATOM 2425 C C . TYR A 1 321 ? 13.224 -14.973 5.564 1.00 55.56 321 TYR A C 1
ATOM 2427 O O . TYR A 1 321 ? 13.602 -15.215 4.420 1.00 55.56 321 TYR A O 1
ATOM 2435 N N . ASP A 1 322 ? 12.246 -15.662 6.157 1.00 66.19 322 ASP A N 1
ATOM 2436 C CA . ASP A 1 322 ? 11.529 -16.802 5.554 1.00 66.19 322 ASP A CA 1
ATOM 2437 C C . ASP A 1 322 ? 12.477 -17.906 5.036 1.00 66.19 322 ASP A C 1
ATOM 2439 O O . ASP A 1 322 ? 12.863 -18.801 5.792 1.00 66.19 322 ASP A O 1
ATOM 2443 N N . SER A 1 323 ? 12.895 -17.816 3.773 1.00 70.94 323 SER A N 1
ATOM 2444 C CA . SER A 1 323 ? 13.802 -18.742 3.099 1.00 70.94 323 SER A CA 1
ATOM 2445 C C . SER A 1 323 ? 15.225 -18.204 2.877 1.00 70.94 323 SER A C 1
ATOM 2447 O O . SER A 1 323 ? 16.074 -18.903 2.324 1.00 70.94 323 SER A O 1
ATOM 2449 N N . ARG A 1 324 ? 15.520 -16.968 3.295 1.00 70.69 324 ARG A N 1
ATOM 2450 C CA . ARG A 1 324 ? 16.834 -16.317 3.180 1.00 70.69 324 ARG A CA 1
ATOM 2451 C C . ARG A 1 324 ? 17.419 -15.982 4.537 1.00 70.69 324 ARG A C 1
ATOM 2453 O O . ARG A 1 324 ? 16.699 -15.729 5.495 1.00 70.69 324 ARG A O 1
ATOM 2460 N N . VAL A 1 325 ? 18.737 -15.936 4.608 1.00 77.69 325 VAL A N 1
ATOM 2461 C CA . VAL A 1 325 ? 19.470 -15.564 5.811 1.00 77.69 325 VAL A CA 1
ATOM 2462 C C . VAL A 1 325 ? 20.618 -14.659 5.434 1.00 77.69 325 VAL A C 1
ATOM 2464 O O . VAL A 1 325 ? 21.412 -15.019 4.572 1.00 77.69 325 VAL A O 1
ATOM 2467 N N . THR A 1 326 ? 20.754 -13.543 6.139 1.00 76.25 326 THR A N 1
ATOM 2468 C CA . THR A 1 326 ? 21.991 -12.766 6.195 1.00 76.25 326 THR A CA 1
ATOM 2469 C C . THR A 1 326 ? 22.592 -12.921 7.584 1.00 76.25 326 THR A C 1
ATOM 2471 O O . THR A 1 326 ? 21.877 -12.918 8.581 1.00 76.25 326 THR A O 1
ATOM 2474 N N . GLY A 1 327 ? 23.903 -13.092 7.679 1.00 79.94 327 GLY A N 1
ATOM 2475 C CA . GLY A 1 327 ? 24.545 -13.288 8.973 1.00 79.94 327 GLY A CA 1
ATOM 2476 C C . GLY A 1 327 ? 26.024 -12.974 8.954 1.00 79.94 327 GLY A C 1
ATOM 2477 O O . GLY A 1 327 ? 26.589 -12.576 7.929 1.00 79.94 327 GLY A O 1
ATOM 2478 N N . GLN A 1 328 ? 26.669 -13.126 10.104 1.00 86.31 328 GLN A N 1
ATOM 2479 C CA . GLN A 1 328 ? 28.115 -12.988 10.204 1.00 86.31 328 GLN A CA 1
ATOM 2480 C C . GLN A 1 328 ? 28.711 -14.051 11.123 1.00 86.31 328 GLN A C 1
ATOM 2482 O O . GLN A 1 328 ? 28.231 -14.293 12.219 1.00 86.31 328 GLN A O 1
ATOM 2487 N N . VAL A 1 329 ? 29.853 -14.601 10.722 1.00 85.31 329 VAL A N 1
ATOM 2488 C CA . VAL A 1 329 ? 30.656 -15.488 11.564 1.00 85.31 329 VAL A CA 1
ATOM 2489 C C . VAL A 1 329 ? 32.035 -14.900 11.802 1.00 85.31 329 VAL A C 1
ATOM 2491 O O . VAL A 1 329 ? 32.605 -14.188 10.977 1.00 85.31 329 VAL A O 1
ATOM 2494 N N . SER A 1 330 ? 32.622 -15.223 12.951 1.00 82.25 330 SER A N 1
ATOM 2495 C CA . SER A 1 330 ? 34.016 -14.875 13.242 1.00 82.25 330 SER A CA 1
ATOM 2496 C C . SER A 1 330 ? 34.743 -15.999 13.971 1.00 82.25 330 SER A C 1
ATOM 2498 O O . SER A 1 330 ? 35.560 -16.699 13.388 1.00 82.25 330 SER A O 1
ATOM 2500 N N . SER A 1 331 ? 34.442 -16.195 15.254 1.00 73.00 331 SER A N 1
ATOM 250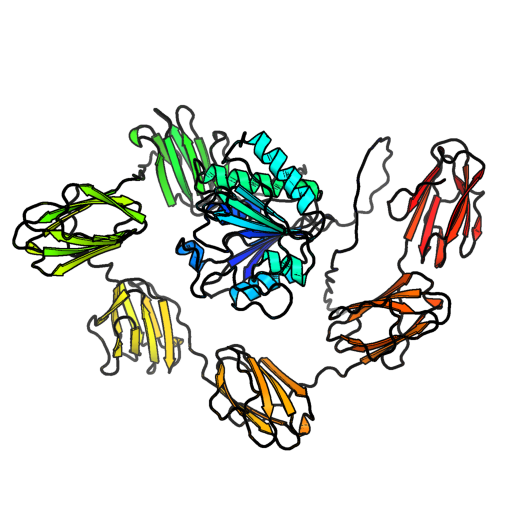1 C CA . SER A 1 331 ? 35.001 -17.273 16.088 1.00 73.00 331 SER A CA 1
ATOM 2502 C C . SER A 1 331 ? 33.940 -18.124 16.785 1.00 73.00 331 SER A C 1
ATOM 2504 O O . SER A 1 331 ? 34.287 -19.048 17.525 1.00 73.00 331 SER A O 1
ATOM 2506 N N . GLN A 1 332 ? 32.670 -17.770 16.591 1.00 75.56 332 GLN A N 1
ATOM 2507 C CA . GLN A 1 332 ? 31.508 -18.563 16.959 1.00 75.56 332 GLN A CA 1
ATOM 2508 C C . GLN A 1 332 ? 30.904 -19.146 15.682 1.00 75.56 332 GLN A C 1
ATOM 2510 O O . GLN A 1 332 ? 31.101 -18.596 14.598 1.00 75.56 332 GLN A O 1
ATOM 2515 N N . ASP A 1 333 ? 30.248 -20.289 15.848 1.00 85.31 333 ASP A N 1
ATOM 2516 C CA . ASP A 1 333 ? 29.662 -21.057 14.761 1.00 85.31 333 ASP A CA 1
ATOM 2517 C C . ASP A 1 333 ? 28.151 -20.854 14.752 1.00 85.31 333 ASP A C 1
ATOM 2519 O O . ASP A 1 333 ? 27.507 -21.023 15.797 1.00 85.31 333 ASP A O 1
ATOM 2523 N N . ASP A 1 334 ? 27.589 -20.674 13.564 1.00 86.12 334 ASP A N 1
ATOM 2524 C CA . ASP A 1 334 ? 26.151 -20.533 13.384 1.00 86.12 334 ASP A CA 1
ATOM 2525 C C . ASP A 1 334 ? 25.556 -21.826 12.842 1.00 86.12 334 ASP A C 1
ATOM 2527 O O . ASP A 1 334 ? 26.179 -22.567 12.070 1.00 86.12 334 ASP A O 1
ATOM 2531 N N . ARG A 1 335 ? 24.337 -22.130 13.289 1.00 87.75 335 ARG A N 1
ATOM 2532 C CA . ARG A 1 335 ? 23.595 -23.324 12.886 1.00 87.75 335 ARG A CA 1
ATOM 2533 C C . ARG A 1 335 ? 22.167 -22.955 12.537 1.00 87.75 335 ARG A C 1
ATOM 2535 O O . ARG A 1 335 ? 21.449 -22.414 13.378 1.00 87.75 335 ARG A O 1
ATOM 2542 N N . TYR A 1 336 ? 21.760 -23.342 11.337 1.00 85.81 336 TYR A N 1
ATOM 2543 C CA . TYR A 1 336 ? 20.430 -23.116 10.791 1.00 85.81 336 TYR A CA 1
ATOM 2544 C C . TYR A 1 336 ? 19.784 -24.464 10.488 1.00 85.81 336 TYR A C 1
ATOM 2546 O O . TYR A 1 336 ? 20.411 -25.311 9.852 1.00 85.81 336 TYR A O 1
ATOM 2554 N N . ALA A 1 337 ? 18.552 -24.673 10.949 1.00 84.12 337 ALA A N 1
ATOM 2555 C CA . ALA A 1 337 ? 17.719 -25.765 10.463 1.00 84.12 337 ALA A CA 1
ATOM 2556 C C . ALA A 1 337 ? 16.838 -25.202 9.355 1.00 84.12 337 ALA A C 1
ATOM 2558 O O . ALA A 1 337 ? 16.390 -24.065 9.439 1.00 84.12 337 ALA A O 1
ATOM 2559 N N . PHE A 1 338 ? 16.597 -25.956 8.297 1.00 82.25 338 PHE A N 1
ATOM 2560 C CA . PHE A 1 338 ? 15.720 -25.494 7.232 1.00 82.25 338 PHE A CA 1
ATOM 2561 C C . PHE A 1 338 ? 15.030 -26.656 6.533 1.00 82.25 338 PHE A C 1
ATOM 2563 O O . PHE A 1 338 ? 15.444 -27.815 6.623 1.00 82.25 338 PHE A O 1
ATOM 2570 N N . THR A 1 339 ? 13.947 -26.332 5.839 1.00 79.75 339 THR A N 1
ATOM 2571 C CA . THR A 1 339 ? 13.214 -27.248 4.966 1.00 79.75 339 THR A CA 1
ATOM 2572 C C . THR A 1 339 ? 13.518 -26.911 3.507 1.00 79.75 339 THR A C 1
ATOM 2574 O O . THR A 1 339 ? 13.746 -25.752 3.174 1.00 79.75 339 THR A O 1
ATOM 2577 N N . GLY A 1 340 ? 13.526 -27.913 2.625 1.00 77.31 340 GLY A N 1
ATOM 2578 C CA . GLY A 1 340 ? 13.901 -27.723 1.218 1.00 77.31 340 GLY A CA 1
ATOM 2579 C C . GLY A 1 340 ? 15.400 -27.903 0.959 1.00 77.31 340 GLY A C 1
ATOM 2580 O O . GLY A 1 340 ? 16.100 -28.507 1.769 1.00 77.31 340 GLY A O 1
ATOM 2581 N N . ASP A 1 341 ? 15.871 -27.421 -0.190 1.00 78.31 341 ASP A N 1
ATOM 2582 C CA . ASP A 1 341 ? 17.272 -27.509 -0.618 1.00 78.31 341 ASP A CA 1
ATOM 2583 C C . ASP A 1 341 ? 17.997 -26.169 -0.391 1.00 78.31 341 ASP A C 1
ATOM 2585 O O . ASP A 1 341 ? 17.372 -25.113 -0.453 1.00 78.31 341 ASP A O 1
ATOM 2589 N N . LEU A 1 342 ? 19.314 -26.194 -0.142 1.00 84.38 342 LEU A N 1
ATOM 2590 C CA . LEU A 1 342 ? 20.149 -24.983 -0.146 1.00 84.38 342 LEU A CA 1
ATOM 2591 C C . LEU A 1 342 ? 20.325 -24.508 -1.593 1.00 84.38 342 LEU A C 1
ATOM 2593 O O . LEU A 1 342 ? 20.906 -25.228 -2.406 1.00 84.38 342 LEU A O 1
ATOM 2597 N N . GLU A 1 343 ? 19.833 -23.312 -1.900 1.00 76.44 343 GLU A N 1
ATOM 2598 C CA . GLU A 1 343 ? 19.836 -22.750 -3.253 1.00 76.44 343 GLU A CA 1
ATOM 2599 C C . GLU A 1 343 ? 21.065 -21.874 -3.507 1.00 76.44 343 GLU A C 1
ATOM 2601 O O . GLU A 1 343 ? 21.677 -21.973 -4.569 1.00 76.44 343 GLU A O 1
ATOM 2606 N N . HIS A 1 344 ? 21.460 -21.055 -2.528 1.00 74.06 344 HIS A N 1
ATOM 2607 C CA . HIS A 1 344 ? 22.572 -20.113 -2.662 1.00 74.06 344 HIS A CA 1
ATOM 2608 C C . HIS A 1 344 ? 23.317 -19.932 -1.337 1.00 74.06 344 HIS A C 1
ATOM 2610 O O . HIS A 1 344 ? 22.692 -19.969 -0.282 1.00 74.06 344 HIS A O 1
ATOM 2616 N N . PHE A 1 345 ? 24.636 -19.713 -1.389 1.00 86.12 345 PHE A N 1
ATOM 2617 C CA . PHE A 1 345 ? 25.451 -19.272 -0.252 1.00 86.12 345 PHE A CA 1
ATOM 2618 C C . PHE A 1 345 ? 26.614 -18.409 -0.740 1.00 86.12 345 PHE A C 1
ATOM 2620 O O . PHE A 1 345 ? 27.475 -18.897 -1.480 1.00 86.12 345 PHE A O 1
ATOM 2627 N N . THR A 1 346 ? 26.711 -17.190 -0.219 1.00 77.12 346 THR A N 1
ATOM 2628 C CA . THR A 1 346 ? 27.712 -16.212 -0.639 1.00 77.12 346 THR A CA 1
ATOM 2629 C C . THR A 1 346 ? 28.266 -15.422 0.533 1.00 77.12 346 THR A C 1
ATOM 2631 O O . THR A 1 346 ? 27.550 -15.031 1.447 1.00 77.12 346 THR A O 1
ATOM 2634 N N . VAL A 1 347 ? 29.573 -15.178 0.503 1.00 79.75 347 VAL A N 1
ATOM 2635 C CA . VAL A 1 347 ? 30.263 -14.253 1.402 1.00 79.75 347 VAL A CA 1
ATOM 2636 C C . VAL A 1 347 ? 30.099 -12.838 0.861 1.00 79.75 347 VAL A C 1
ATOM 2638 O O . VAL A 1 347 ? 30.585 -12.532 -0.225 1.00 79.75 347 VAL A O 1
ATOM 2641 N N . THR A 1 348 ? 29.432 -11.982 1.625 1.00 65.94 348 THR A N 1
ATOM 2642 C CA . THR A 1 348 ? 29.134 -10.593 1.254 1.00 65.94 348 THR A CA 1
ATOM 2643 C C . THR A 1 348 ? 30.192 -9.614 1.766 1.00 65.94 348 THR A C 1
ATOM 2645 O O . THR A 1 348 ? 30.402 -8.567 1.172 1.00 65.94 348 THR A O 1
ATOM 2648 N N . GLU A 1 349 ? 30.920 -9.950 2.839 1.00 70.31 349 GLU A N 1
ATOM 2649 C CA . GLU A 1 349 ? 32.047 -9.149 3.342 1.00 70.31 349 GLU A CA 1
ATOM 2650 C C . GLU A 1 349 ? 33.064 -10.043 4.075 1.00 70.31 349 GLU A C 1
ATOM 2652 O O . GLU A 1 349 ? 32.681 -10.972 4.780 1.00 70.31 349 GLU A O 1
ATOM 2657 N N . GLY A 1 350 ? 34.367 -9.762 3.973 1.00 72.12 350 GLY A N 1
ATOM 2658 C CA . GLY A 1 350 ? 35.432 -10.576 4.591 1.00 72.12 350 GLY A CA 1
ATOM 2659 C C . GLY A 1 350 ? 36.110 -11.534 3.605 1.00 72.12 350 GLY A C 1
ATOM 2660 O O . GLY A 1 350 ? 35.812 -11.518 2.419 1.00 72.12 350 GLY A O 1
ATOM 2661 N N . ASP A 1 351 ? 37.092 -12.322 4.046 1.00 76.44 351 ASP A N 1
ATOM 2662 C CA . ASP A 1 351 ? 37.782 -13.284 3.169 1.00 76.44 351 ASP A CA 1
ATOM 2663 C C . ASP A 1 351 ? 37.062 -14.636 3.232 1.00 76.44 351 ASP A C 1
ATOM 2665 O O . ASP A 1 351 ? 36.894 -15.199 4.315 1.00 76.44 351 ASP A O 1
ATOM 2669 N N . LYS A 1 352 ? 36.649 -15.191 2.086 1.00 81.25 352 LYS A N 1
ATOM 2670 C CA . LYS A 1 352 ? 35.998 -16.510 2.049 1.00 81.25 352 LYS A CA 1
ATOM 2671 C C . LYS A 1 352 ? 36.873 -17.646 2.586 1.00 81.25 352 LYS A C 1
ATOM 2673 O O . LYS A 1 352 ? 36.351 -18.682 2.980 1.00 81.25 352 LYS A O 1
ATOM 2678 N N . GLU A 1 353 ? 38.196 -17.472 2.610 1.00 84.81 353 GLU A N 1
ATOM 2679 C CA . GLU A 1 353 ? 39.121 -18.442 3.211 1.00 84.81 353 GLU A CA 1
ATOM 2680 C C . GLU A 1 353 ? 39.024 -18.473 4.748 1.00 84.81 353 GLU A C 1
ATOM 2682 O O . GLU A 1 353 ? 39.536 -19.404 5.375 1.00 84.81 353 GLU A O 1
ATOM 2687 N N . ASP A 1 354 ? 38.365 -17.480 5.358 1.00 87.31 354 ASP A N 1
ATOM 2688 C CA . ASP A 1 354 ? 38.137 -17.389 6.798 1.00 87.31 354 ASP A CA 1
ATOM 2689 C C . ASP A 1 354 ? 36.787 -18.007 7.237 1.00 87.31 354 ASP A C 1
ATOM 2691 O O . ASP A 1 354 ? 36.494 -17.996 8.434 1.00 87.31 354 ASP A O 1
ATOM 2695 N N . VAL A 1 355 ? 36.005 -18.633 6.341 1.00 88.19 355 VAL A N 1
ATOM 2696 C CA . VAL A 1 355 ? 34.745 -19.339 6.666 1.00 88.19 355 VAL A CA 1
ATOM 2697 C C . VAL A 1 355 ? 34.702 -20.768 6.100 1.00 88.19 355 VAL A C 1
ATOM 2699 O O . VAL A 1 355 ? 35.098 -21.023 4.965 1.00 88.19 355 VAL A O 1
ATOM 2702 N N . ASN A 1 356 ? 34.198 -21.726 6.884 1.00 91.06 356 ASN A N 1
ATOM 2703 C CA . ASN A 1 356 ? 33.864 -23.076 6.416 1.00 91.06 356 ASN A CA 1
ATOM 2704 C C . ASN A 1 356 ? 32.359 -23.315 6.543 1.00 91.06 356 ASN A C 1
ATOM 2706 O O . ASN A 1 356 ? 31.796 -23.090 7.609 1.00 91.06 356 ASN A O 1
ATOM 2710 N N . VAL A 1 357 ? 31.725 -23.850 5.500 1.00 91.69 357 VAL A N 1
ATOM 2711 C CA . VAL A 1 357 ? 30.288 -24.161 5.511 1.00 91.69 357 VAL A CA 1
ATOM 2712 C C . VAL A 1 357 ? 30.070 -25.654 5.340 1.00 91.69 357 VAL A C 1
ATOM 2714 O O . VAL A 1 357 ? 30.690 -26.287 4.483 1.00 91.69 357 VAL A O 1
ATOM 2717 N N . TYR A 1 358 ? 29.191 -26.220 6.161 1.00 90.38 358 TYR A N 1
ATOM 2718 C CA . TYR A 1 358 ? 28.830 -27.629 6.160 1.00 90.38 358 TYR A CA 1
ATOM 2719 C C . TYR A 1 358 ? 27.316 -27.779 6.000 1.00 90.38 358 TYR A C 1
ATOM 2721 O O . TYR A 1 358 ? 26.559 -27.240 6.801 1.00 90.38 358 TYR A O 1
ATOM 2729 N N . LEU A 1 359 ? 26.884 -28.566 5.017 1.00 90.62 359 LEU A N 1
ATOM 2730 C CA . LEU A 1 359 ? 25.493 -28.976 4.839 1.00 90.62 359 LEU A CA 1
ATOM 2731 C C . LEU A 1 359 ? 25.341 -30.424 5.311 1.00 90.62 359 LEU A C 1
ATOM 2733 O O . LEU A 1 359 ? 26.032 -31.317 4.817 1.00 90.62 359 LEU A O 1
ATOM 2737 N N . ASP A 1 360 ? 24.501 -30.654 6.320 1.00 88.75 360 ASP A N 1
ATOM 2738 C CA . ASP A 1 360 ? 24.281 -31.964 6.951 1.00 88.75 360 ASP A CA 1
ATOM 2739 C C . ASP A 1 360 ? 25.591 -32.673 7.380 1.00 88.75 360 ASP A C 1
ATOM 2741 O O . ASP A 1 360 ? 25.718 -33.904 7.396 1.00 88.75 360 ASP A O 1
ATOM 2745 N N . GLY A 1 361 ? 26.596 -31.872 7.752 1.00 84.81 361 GLY A N 1
ATOM 2746 C CA . GLY A 1 361 ? 27.924 -32.319 8.178 1.00 84.81 361 GLY A CA 1
ATOM 2747 C C . GLY A 1 361 ? 28.929 -32.597 7.050 1.00 84.81 361 GLY A C 1
ATOM 2748 O O . GLY A 1 361 ? 30.042 -33.046 7.347 1.00 84.81 361 GLY A O 1
ATOM 2749 N N . GLU A 1 362 ? 28.584 -32.339 5.785 1.00 86.50 362 GLU A N 1
ATOM 2750 C CA . GLU A 1 362 ? 29.506 -32.362 4.642 1.00 86.50 362 GLU A CA 1
ATOM 2751 C C . GLU A 1 362 ? 29.928 -30.939 4.254 1.00 86.50 362 GLU A C 1
ATOM 2753 O O . GLU A 1 362 ? 29.088 -30.067 4.074 1.00 86.50 362 GLU A O 1
ATOM 2758 N N . GLN A 1 363 ? 31.235 -30.690 4.132 1.00 89.75 363 GLN A N 1
ATOM 2759 C CA . GLN A 1 363 ? 31.750 -29.360 3.793 1.00 89.75 363 GLN A CA 1
ATOM 2760 C C . GLN A 1 363 ? 31.464 -29.015 2.324 1.00 89.75 363 GLN A C 1
ATOM 2762 O O . GLN A 1 363 ? 31.828 -29.791 1.435 1.00 89.75 363 GLN A O 1
ATOM 2767 N N . ILE A 1 364 ? 30.887 -27.839 2.079 1.00 85.75 364 ILE A N 1
ATOM 2768 C CA . ILE A 1 364 ? 30.580 -27.300 0.747 1.00 85.75 364 ILE A CA 1
ATOM 2769 C C . ILE A 1 364 ? 31.484 -26.102 0.412 1.00 85.75 364 ILE A C 1
ATOM 2771 O O . ILE A 1 364 ? 32.082 -25.490 1.298 1.00 85.75 364 ILE A O 1
ATOM 2775 N N . SER A 1 365 ? 31.644 -25.796 -0.878 1.00 76.62 365 SER A N 1
ATOM 2776 C CA . SER A 1 365 ? 32.372 -24.608 -1.349 1.00 76.62 365 SER A CA 1
ATOM 2777 C C . SER A 1 365 ? 31.461 -23.385 -1.378 1.00 76.62 365 SER A C 1
ATOM 2779 O O . SER A 1 365 ? 30.302 -23.528 -1.751 1.00 76.62 365 SER A O 1
ATOM 2781 N N . VAL A 1 366 ? 32.005 -22.209 -1.059 1.00 75.00 366 VAL A N 1
ATOM 2782 C CA . VAL A 1 366 ? 31.255 -20.945 -1.004 1.00 75.00 366 VAL A CA 1
ATOM 2783 C C . VAL A 1 366 ? 31.803 -19.901 -1.972 1.00 75.00 366 VAL A C 1
ATOM 2785 O O . VAL A 1 366 ? 33.009 -19.873 -2.261 1.00 75.00 366 VAL A O 1
ATOM 2788 N N . GLU A 1 367 ? 30.905 -19.059 -2.471 1.00 64.75 367 GLU A N 1
ATOM 2789 C CA . GLU A 1 367 ? 31.196 -17.952 -3.385 1.00 64.75 367 GLU A CA 1
ATOM 2790 C C . GLU A 1 367 ? 31.370 -16.638 -2.597 1.00 64.75 367 GLU A C 1
ATOM 2792 O O . GLU A 1 367 ? 31.092 -16.592 -1.399 1.00 64.75 367 GLU A O 1
ATOM 2797 N N . GLN A 1 368 ? 31.940 -15.598 -3.213 1.00 58.12 368 GLN A N 1
ATOM 2798 C CA . GLN A 1 368 ? 32.176 -14.295 -2.576 1.00 58.12 368 GLN A CA 1
ATOM 2799 C C . GLN A 1 368 ? 31.825 -13.176 -3.556 1.00 58.12 368 GLN A C 1
ATOM 2801 O O . GLN A 1 368 ? 32.365 -13.166 -4.661 1.00 58.12 368 GLN A O 1
ATOM 2806 N N . GLU A 1 369 ? 30.993 -12.232 -3.120 1.00 50.38 369 GLU A N 1
ATOM 2807 C CA . GLU A 1 369 ? 30.694 -10.993 -3.845 1.00 50.38 369 GLU A CA 1
ATOM 2808 C C . GLU A 1 369 ? 31.890 -10.041 -3.729 1.00 50.38 369 GLU A C 1
ATOM 2810 O O . GLU A 1 369 ? 32.474 -9.869 -2.653 1.00 50.38 369 GLU A O 1
ATOM 2815 N N . THR A 1 370 ? 32.308 -9.447 -4.846 1.00 49.97 370 THR A N 1
ATOM 2816 C CA . THR A 1 370 ? 33.363 -8.428 -4.857 1.00 49.97 370 THR A CA 1
ATOM 2817 C C . THR A 1 370 ? 32.799 -7.136 -5.429 1.00 49.97 370 THR A C 1
ATOM 2819 O O . THR A 1 370 ? 32.606 -7.041 -6.637 1.00 49.97 370 THR A O 1
ATOM 2822 N N . ASP A 1 371 ? 32.585 -6.146 -4.560 1.00 52.38 371 ASP A N 1
ATOM 2823 C CA . ASP A 1 371 ? 31.922 -4.862 -4.855 1.00 52.38 371 ASP A CA 1
ATOM 2824 C C . ASP A 1 371 ? 32.627 -3.953 -5.887 1.00 52.38 371 ASP A C 1
ATOM 2826 O O . ASP A 1 371 ? 32.098 -2.906 -6.244 1.00 52.38 371 ASP A O 1
ATOM 2830 N N . GLU A 1 372 ? 33.810 -4.302 -6.392 1.00 59.19 372 GLU A N 1
ATOM 2831 C CA . GLU A 1 372 ? 34.478 -3.543 -7.457 1.00 59.19 372 GLU A CA 1
ATOM 2832 C C . GLU A 1 372 ? 34.910 -4.494 -8.573 1.00 59.19 372 GLU A C 1
ATOM 2834 O O . GLU A 1 372 ? 35.883 -5.240 -8.421 1.00 59.19 372 GLU A O 1
ATOM 2839 N N . ARG A 1 373 ? 34.200 -4.444 -9.706 1.00 78.69 373 ARG A N 1
ATOM 2840 C CA . ARG A 1 373 ? 34.561 -5.167 -10.930 1.00 78.69 373 ARG A CA 1
ATOM 2841 C C . ARG A 1 373 ? 35.308 -4.247 -11.892 1.00 78.69 373 ARG A C 1
ATOM 2843 O O . ARG A 1 373 ? 35.111 -3.033 -11.892 1.00 78.69 373 ARG A O 1
ATOM 2850 N N . GLU A 1 374 ? 36.199 -4.799 -12.708 1.00 87.38 374 GLU A N 1
ATOM 2851 C CA . GLU A 1 374 ? 37.004 -4.050 -13.683 1.00 87.38 374 GLU A CA 1
ATOM 2852 C C . GLU A 1 374 ? 36.758 -4.564 -15.106 1.00 87.38 374 GLU A C 1
ATOM 2854 O O . GLU A 1 374 ? 36.982 -5.740 -15.396 1.00 87.38 374 GLU A O 1
ATOM 2859 N N . VAL A 1 375 ? 36.406 -3.663 -16.030 1.00 89.00 375 VAL A N 1
ATOM 2860 C CA . VAL A 1 375 ? 36.538 -3.908 -17.474 1.00 89.00 375 VAL A CA 1
ATOM 2861 C C . VAL A 1 375 ? 37.850 -3.300 -17.961 1.00 89.00 375 VAL A C 1
ATOM 2863 O O . VAL A 1 375 ? 38.052 -2.086 -17.893 1.00 89.00 375 VAL A O 1
ATOM 2866 N N . HIS A 1 376 ? 38.740 -4.133 -18.501 1.00 91.12 376 HIS A N 1
ATOM 2867 C CA . HIS A 1 376 ? 39.969 -3.717 -19.183 1.00 91.12 376 HIS A CA 1
ATOM 2868 C C . HIS A 1 376 ? 39.843 -3.985 -20.684 1.00 91.12 376 HIS A C 1
ATOM 2870 O O . HIS A 1 376 ? 39.631 -5.115 -21.112 1.00 91.12 376 HIS A O 1
ATOM 2876 N N . ILE A 1 377 ? 39.998 -2.940 -21.493 1.00 91.31 377 ILE A N 1
ATOM 2877 C CA . ILE A 1 377 ? 39.873 -2.990 -22.949 1.00 91.31 377 ILE A CA 1
ATOM 2878 C C . ILE A 1 377 ? 41.247 -2.718 -23.562 1.00 91.31 377 ILE A C 1
ATOM 2880 O O . ILE A 1 377 ? 41.817 -1.642 -23.401 1.00 91.31 377 ILE A O 1
ATOM 2884 N N . GLU A 1 378 ? 41.797 -3.704 -24.263 1.00 91.31 378 GLU A N 1
ATOM 2885 C CA . GLU A 1 378 ? 43.114 -3.652 -24.899 1.00 91.31 378 GLU A CA 1
ATOM 2886 C C . GLU A 1 378 ? 42.962 -3.517 -26.418 1.00 91.31 378 GLU A C 1
ATOM 2888 O O . GLU A 1 378 ? 42.436 -4.403 -27.096 1.00 91.31 378 GLU A O 1
ATOM 2893 N N . GLY A 1 379 ? 43.478 -2.423 -26.976 1.00 88.62 379 GLY A N 1
ATOM 2894 C CA . GLY A 1 379 ? 43.548 -2.220 -28.420 1.00 88.62 379 GLY A CA 1
ATOM 2895 C C . GLY A 1 379 ? 44.807 -2.857 -29.011 1.00 88.62 379 GLY A C 1
ATOM 2896 O O . GLY A 1 379 ? 45.934 -2.561 -28.604 1.00 88.62 379 GLY A O 1
ATOM 2897 N N . THR A 1 380 ? 44.639 -3.728 -30.005 1.00 85.75 380 THR A N 1
ATOM 2898 C CA . THR A 1 380 ? 45.742 -4.478 -30.632 1.00 85.75 380 THR A CA 1
ATOM 2899 C C . THR A 1 380 ? 46.042 -4.052 -32.075 1.00 85.75 380 THR A C 1
ATOM 2901 O O . THR A 1 380 ? 47.021 -4.526 -32.671 1.00 85.75 380 THR A O 1
ATOM 2904 N N . GLY A 1 381 ? 45.281 -3.095 -32.621 1.00 81.31 381 GLY A N 1
ATOM 2905 C CA . GLY A 1 381 ? 45.334 -2.702 -34.030 1.00 81.31 381 GLY A CA 1
ATOM 2906 C C . GLY A 1 381 ? 44.899 -1.253 -34.332 1.00 81.31 381 GLY A C 1
ATOM 2907 O O . GLY A 1 381 ? 45.194 -0.329 -33.570 1.00 81.31 381 GLY A O 1
ATOM 2908 N N . PRO A 1 382 ? 44.327 -0.988 -35.526 1.00 88.38 382 PRO A N 1
ATOM 2909 C CA . PRO A 1 382 ? 43.588 0.238 -35.843 1.00 88.38 382 PRO A CA 1
ATOM 2910 C C . PRO A 1 382 ? 42.538 0.615 -34.785 1.00 88.38 382 PRO A C 1
ATOM 2912 O O . PRO A 1 382 ? 42.154 -0.203 -33.967 1.00 88.38 382 PRO A O 1
ATOM 2915 N N . VAL A 1 383 ? 42.065 1.866 -34.822 1.00 88.88 383 VAL A N 1
ATOM 2916 C CA . VAL A 1 383 ? 41.056 2.367 -33.870 1.00 88.88 383 VAL A CA 1
ATOM 2917 C C . VAL A 1 383 ? 39.784 1.520 -33.943 1.00 88.88 383 VAL A C 1
ATOM 2919 O O . VAL A 1 383 ? 39.220 1.370 -35.032 1.00 88.88 383 VAL A O 1
ATOM 2922 N N . VAL A 1 384 ? 39.332 1.050 -32.782 1.00 89.31 384 VAL A N 1
ATOM 2923 C CA . VAL A 1 384 ? 38.053 0.371 -32.566 1.00 89.31 384 VAL A CA 1
ATOM 2924 C C . VAL A 1 384 ? 37.212 1.231 -31.629 1.00 89.31 384 VAL A C 1
ATOM 2926 O O . VAL A 1 384 ? 37.696 1.674 -30.595 1.00 89.31 384 VAL A O 1
ATOM 2929 N N . ARG A 1 385 ? 35.959 1.492 -31.988 1.00 88.50 385 ARG A N 1
ATOM 2930 C CA . ARG A 1 385 ? 34.968 2.135 -31.124 1.00 88.50 385 ARG A CA 1
ATOM 2931 C C . ARG A 1 385 ? 34.082 1.084 -30.504 1.00 88.50 385 ARG A C 1
ATOM 2933 O O . ARG A 1 385 ? 33.686 0.136 -31.187 1.00 88.50 385 ARG A O 1
ATOM 2940 N N . PHE A 1 386 ? 33.767 1.277 -29.238 1.00 88.81 386 PHE A N 1
ATOM 2941 C CA . PHE A 1 386 ? 32.983 0.342 -28.463 1.00 88.81 386 PHE A CA 1
ATOM 2942 C C . PHE A 1 386 ? 31.943 1.064 -27.617 1.00 88.81 386 PHE A C 1
ATOM 2944 O O . PHE A 1 386 ? 32.000 2.275 -27.398 1.00 88.81 386 PHE A O 1
ATOM 2951 N N . GLU A 1 387 ? 30.994 0.274 -27.157 1.00 85.44 387 GLU A N 1
ATOM 2952 C CA . GLU A 1 387 ? 29.982 0.643 -26.194 1.00 85.44 387 GLU A CA 1
ATOM 2953 C C . GLU A 1 387 ? 29.761 -0.522 -25.236 1.00 85.44 387 GLU A C 1
ATOM 2955 O O . GLU A 1 387 ? 29.754 -1.669 -25.679 1.00 85.44 387 GLU A O 1
ATOM 2960 N N . PHE A 1 388 ? 29.568 -0.246 -23.951 1.00 86.38 388 PHE A N 1
ATOM 2961 C CA . PHE A 1 388 ? 29.109 -1.256 -23.003 1.00 86.38 388 PHE A CA 1
ATOM 2962 C C . PHE A 1 388 ? 28.191 -0.652 -21.941 1.00 86.38 388 PHE A C 1
ATOM 2964 O O . PHE A 1 388 ? 28.274 0.550 -21.671 1.00 86.38 388 PHE A O 1
ATOM 2971 N N . ALA A 1 389 ? 27.338 -1.480 -21.343 1.00 76.19 389 ALA A N 1
ATOM 2972 C CA . ALA A 1 389 ? 26.523 -1.109 -20.188 1.00 76.19 389 ALA A CA 1
ATOM 2973 C C . ALA A 1 389 ? 26.704 -2.098 -19.042 1.00 76.19 389 ALA A C 1
ATOM 2975 O O . ALA A 1 389 ? 27.122 -3.240 -19.251 1.00 76.19 389 ALA A O 1
ATOM 2976 N N . VAL A 1 390 ? 26.408 -1.621 -17.842 1.00 77.31 390 VAL A N 1
ATOM 2977 C CA . VAL A 1 390 ? 26.477 -2.370 -16.592 1.00 77.31 390 VAL A CA 1
ATOM 2978 C C . VAL A 1 390 ? 25.181 -2.168 -15.810 1.00 77.31 390 VAL A C 1
ATOM 2980 O O . VAL A 1 390 ? 24.527 -1.142 -15.981 1.00 77.31 390 VAL A O 1
ATOM 2983 N N . SER A 1 391 ? 24.823 -3.113 -14.942 1.00 62.19 391 SER A N 1
ATOM 2984 C CA . SER A 1 391 ? 23.607 -2.999 -14.123 1.00 62.19 391 SER A CA 1
ATOM 2985 C C . SER A 1 391 ? 23.754 -2.055 -12.920 1.00 62.19 391 SER A C 1
ATOM 2987 O O . SER A 1 391 ? 22.758 -1.705 -12.289 1.00 62.19 391 SER A O 1
ATOM 2989 N N . GLY A 1 392 ? 24.983 -1.634 -12.596 1.00 64.56 392 GLY A N 1
ATOM 2990 C CA . GLY A 1 392 ? 25.288 -0.647 -11.556 1.00 64.56 392 GLY A CA 1
ATOM 2991 C C . GLY A 1 392 ? 25.943 0.629 -12.095 1.00 64.56 392 GLY A C 1
ATOM 2992 O O . GLY A 1 392 ? 25.689 1.054 -13.221 1.00 64.56 392 GLY A O 1
ATOM 2993 N N . ASP A 1 393 ? 26.787 1.258 -11.279 1.00 63.22 393 ASP A N 1
ATOM 2994 C CA . ASP A 1 393 ? 27.484 2.498 -11.630 1.00 63.22 393 ASP A CA 1
ATOM 2995 C C . ASP A 1 393 ? 28.846 2.192 -12.262 1.00 63.22 393 ASP A C 1
ATOM 2997 O O . ASP A 1 393 ? 29.572 1.314 -11.792 1.00 63.22 393 ASP A O 1
ATOM 3001 N N . VAL A 1 394 ? 29.237 2.945 -13.294 1.00 79.19 394 VAL A N 1
ATOM 3002 C CA . VAL A 1 394 ? 30.560 2.841 -13.926 1.00 79.19 394 VAL A CA 1
ATOM 3003 C C . VAL A 1 394 ? 31.393 4.104 -13.712 1.00 79.19 394 VAL A C 1
ATOM 3005 O O . VAL A 1 394 ? 31.011 5.225 -14.045 1.00 79.19 394 VAL A O 1
ATOM 3008 N N . GLU A 1 395 ? 32.606 3.915 -13.200 1.00 75.88 395 GLU A N 1
ATOM 3009 C CA . GLU A 1 395 ? 33.588 4.965 -12.977 1.00 75.88 395 GLU A CA 1
ATOM 3010 C C . GLU A 1 395 ? 34.888 4.726 -13.759 1.00 75.88 395 GLU A C 1
ATOM 3012 O O . GLU A 1 395 ? 35.290 3.621 -14.128 1.00 75.88 395 GLU A O 1
ATOM 3017 N N . ASN A 1 396 ? 35.604 5.819 -14.011 1.00 70.44 396 ASN A N 1
ATOM 3018 C CA . ASN A 1 396 ? 36.903 5.772 -14.669 1.00 70.44 396 ASN A CA 1
ATOM 3019 C C . ASN A 1 396 ? 37.992 5.246 -13.717 1.00 70.44 396 ASN A C 1
ATOM 3021 O O . ASN A 1 396 ? 38.384 5.947 -12.779 1.00 70.44 396 ASN A O 1
ATOM 3025 N N . ALA A 1 397 ? 38.560 4.079 -14.031 1.00 60.41 397 ALA A N 1
ATOM 3026 C CA . ALA A 1 397 ? 39.650 3.468 -13.270 1.00 60.41 397 ALA A CA 1
ATOM 3027 C C . ALA A 1 397 ? 41.056 3.748 -13.847 1.00 60.41 397 ALA A C 1
ATOM 3029 O O . ALA A 1 397 ? 42.061 3.522 -13.164 1.00 60.41 397 ALA A O 1
ATOM 3030 N N . GLY A 1 398 ? 41.171 4.290 -15.068 1.00 59.09 398 GLY A N 1
ATOM 3031 C CA . GLY A 1 398 ? 42.435 4.786 -15.626 1.00 59.09 398 GLY A CA 1
ATOM 3032 C C . GLY A 1 398 ? 42.605 4.683 -17.151 1.00 59.09 398 GLY A C 1
ATOM 3033 O O . GLY A 1 398 ? 41.948 3.906 -17.826 1.00 59.09 398 GLY A O 1
ATOM 3034 N N . THR A 1 399 ? 43.548 5.497 -17.658 1.00 59.59 399 THR A N 1
ATOM 3035 C CA . THR A 1 399 ? 44.046 5.623 -19.055 1.00 59.59 399 THR A CA 1
ATOM 3036 C C . THR A 1 399 ? 43.031 5.807 -20.186 1.00 59.59 399 THR A C 1
ATOM 3038 O O . THR A 1 399 ? 43.319 5.395 -21.293 1.00 59.59 399 THR A O 1
ATOM 3041 N N . LEU A 1 400 ? 41.951 6.554 -19.955 1.00 66.69 400 LEU A N 1
ATOM 3042 C CA . LEU A 1 400 ? 41.012 6.923 -21.027 1.00 66.69 400 LEU A CA 1
ATOM 3043 C C . LEU A 1 400 ? 41.649 7.743 -22.160 1.00 66.69 400 LEU A C 1
ATOM 3045 O O . LEU A 1 400 ? 42.454 8.658 -21.913 1.00 66.69 400 LEU A O 1
ATOM 3049 N N . GLU A 1 401 ? 41.201 7.497 -23.391 1.00 66.56 401 GLU A N 1
ATOM 3050 C CA . GLU A 1 401 ? 41.386 8.430 -24.499 1.00 66.56 401 GLU A CA 1
ATOM 3051 C C . GLU A 1 401 ? 40.469 9.668 -24.308 1.00 66.56 401 GLU A C 1
ATOM 3053 O O . GLU A 1 401 ? 39.357 9.582 -23.796 1.00 66.56 401 GLU A O 1
ATOM 3058 N N . ASP A 1 402 ? 40.899 10.865 -24.749 1.00 61.69 402 ASP A N 1
ATOM 3059 C CA . ASP A 1 402 ? 40.135 12.132 -24.594 1.00 61.69 402 ASP A CA 1
ATOM 3060 C C . ASP A 1 402 ? 38.730 12.119 -25.267 1.00 61.69 402 ASP A C 1
ATOM 3062 O O . ASP A 1 402 ? 37.996 13.109 -25.210 1.00 61.69 402 ASP A O 1
ATOM 3066 N N . SER A 1 403 ? 38.393 11.050 -25.990 1.00 71.38 403 SER A N 1
ATOM 3067 C CA . SER A 1 403 ? 37.144 10.843 -26.727 1.00 71.38 403 SER A CA 1
ATOM 3068 C C . SER A 1 403 ? 36.088 10.037 -25.980 1.00 71.38 403 SER A C 1
ATOM 3070 O O . SER A 1 403 ? 34.955 10.004 -26.460 1.00 71.38 403 SER A O 1
ATOM 3072 N N . ASP A 1 404 ? 36.442 9.397 -24.868 1.00 83.81 404 ASP A N 1
ATOM 3073 C CA . ASP A 1 404 ? 35.531 8.500 -24.164 1.00 83.81 404 ASP A CA 1
ATOM 3074 C C . ASP A 1 404 ? 34.519 9.295 -23.343 1.00 83.81 404 ASP A C 1
ATOM 3076 O O . ASP A 1 404 ? 34.835 10.326 -22.737 1.00 83.81 404 ASP A O 1
ATOM 3080 N N . THR A 1 405 ? 33.280 8.819 -23.336 1.00 81.88 405 THR A N 1
ATOM 3081 C CA . THR A 1 405 ? 32.184 9.386 -22.555 1.00 81.88 405 THR A CA 1
ATOM 3082 C C . THR A 1 405 ? 31.644 8.309 -21.628 1.00 81.88 405 THR A C 1
ATOM 3084 O O . THR A 1 405 ? 31.147 7.282 -22.081 1.00 81.88 405 THR A O 1
ATOM 3087 N N . VAL A 1 406 ? 31.760 8.558 -20.325 1.00 83.06 406 VAL A N 1
ATOM 3088 C CA . VAL A 1 406 ? 31.200 7.711 -19.268 1.00 83.06 406 VAL A CA 1
ATOM 3089 C C . VAL A 1 406 ? 29.882 8.339 -18.819 1.00 83.06 406 VAL A C 1
ATOM 3091 O O . VAL A 1 406 ? 29.854 9.511 -18.432 1.00 83.06 406 VAL A O 1
ATOM 3094 N N . TYR A 1 407 ? 28.805 7.575 -18.943 1.00 72.81 407 TYR A N 1
ATOM 3095 C CA . TYR A 1 407 ? 27.483 7.822 -18.370 1.00 72.81 407 TYR A CA 1
ATOM 3096 C C . TYR A 1 407 ? 27.336 6.994 -17.088 1.00 72.81 407 TYR A C 1
ATOM 3098 O O . TYR A 1 407 ? 28.153 6.110 -16.859 1.00 72.81 407 TYR A O 1
ATOM 3106 N N . ASP A 1 408 ? 26.295 7.251 -16.293 1.00 57.84 408 ASP A N 1
ATOM 3107 C CA . ASP A 1 408 ? 26.106 6.621 -14.975 1.00 57.84 408 ASP A CA 1
ATOM 3108 C C . ASP A 1 408 ? 26.236 5.077 -15.024 1.00 57.84 408 ASP A C 1
ATOM 3110 O O . ASP A 1 408 ? 27.007 4.527 -14.249 1.00 57.84 408 ASP A O 1
ATOM 3114 N N . SER A 1 409 ? 25.628 4.398 -16.010 1.00 73.69 409 SER A N 1
ATOM 3115 C CA . SER A 1 409 ? 25.686 2.928 -16.188 1.00 73.69 409 SER A CA 1
ATOM 3116 C C . SER A 1 409 ? 26.156 2.460 -17.580 1.00 73.69 409 SER A C 1
ATOM 3118 O O . SER A 1 409 ? 26.008 1.299 -17.962 1.00 73.69 409 SER A O 1
ATOM 3120 N N . ARG A 1 410 ? 26.706 3.365 -18.400 1.00 81.44 410 ARG A N 1
ATOM 3121 C CA . ARG A 1 410 ? 27.064 3.090 -19.807 1.00 81.44 410 ARG A CA 1
ATOM 3122 C C . ARG A 1 410 ? 28.332 3.814 -20.213 1.00 81.44 410 ARG A C 1
ATOM 3124 O O . ARG A 1 410 ? 28.565 4.953 -19.822 1.00 81.44 410 ARG A O 1
ATOM 3131 N N . VAL A 1 411 ? 29.119 3.204 -21.087 1.00 88.38 411 VAL A N 1
ATOM 3132 C CA . VAL A 1 411 ? 30.330 3.807 -21.645 1.00 88.38 411 VAL A CA 1
ATOM 3133 C C . VAL A 1 411 ? 30.281 3.783 -23.161 1.00 88.38 411 VAL A C 1
ATOM 3135 O O . VAL A 1 411 ? 30.040 2.743 -23.761 1.00 88.38 411 VAL A O 1
ATOM 3138 N N . GLU A 1 412 ? 30.586 4.925 -23.774 1.00 88.69 412 GLU A N 1
ATOM 3139 C CA . GLU A 1 412 ? 30.912 5.045 -25.196 1.00 88.69 412 GLU A CA 1
ATOM 3140 C C . GLU A 1 412 ? 32.390 5.427 -25.326 1.00 88.69 412 GLU A C 1
ATOM 3142 O O . GLU A 1 412 ? 32.795 6.506 -24.883 1.00 88.69 412 GLU A O 1
ATOM 3147 N N . GLY A 1 413 ? 33.205 4.564 -25.934 1.00 88.00 413 GLY A N 1
ATOM 3148 C CA . GLY A 1 413 ? 34.657 4.745 -25.960 1.00 88.00 413 GLY A CA 1
ATOM 3149 C C . GLY A 1 413 ? 35.322 4.344 -27.270 1.00 88.00 413 GLY A C 1
ATOM 3150 O O . GLY A 1 413 ? 34.694 3.828 -28.203 1.00 88.00 413 GLY A O 1
ATOM 3151 N N . GLN A 1 414 ? 36.620 4.617 -27.370 1.00 90.12 414 GLN A N 1
ATOM 3152 C CA . GLN A 1 414 ? 37.443 4.097 -28.455 1.00 90.12 414 GLN A CA 1
ATOM 3153 C C . GLN A 1 414 ? 38.809 3.647 -27.935 1.00 90.12 414 GLN A C 1
ATOM 3155 O O . GLN A 1 414 ? 39.472 4.366 -27.200 1.00 90.12 414 GLN A O 1
ATOM 3160 N N . VAL A 1 415 ? 39.275 2.506 -28.431 1.00 89.19 415 VAL A N 1
ATOM 3161 C CA . VAL A 1 415 ? 40.569 1.931 -28.076 1.00 89.19 415 VAL A CA 1
ATOM 3162 C C . VAL A 1 415 ? 41.442 1.804 -29.323 1.00 89.19 415 VAL A C 1
ATOM 3164 O O . VAL A 1 415 ? 40.959 1.598 -30.444 1.00 89.19 415 VAL A O 1
ATOM 3167 N N . SER A 1 416 ? 42.757 1.958 -29.165 1.00 85.19 416 SER A N 1
ATOM 3168 C CA . SER A 1 416 ? 43.698 1.837 -30.283 1.00 85.19 416 SER A CA 1
ATOM 3169 C C . SER A 1 416 ? 44.996 1.126 -29.904 1.00 85.19 416 SER A C 1
ATOM 3171 O O . SER A 1 416 ? 45.152 -0.060 -30.141 1.00 85.19 416 SER A O 1
ATOM 3173 N N . SER A 1 417 ? 45.956 1.851 -29.339 1.00 78.12 417 SER A N 1
ATOM 3174 C CA . SER A 1 417 ? 47.235 1.315 -28.839 1.00 78.12 417 SER A CA 1
ATOM 3175 C C . SER A 1 417 ? 47.477 1.649 -27.367 1.00 78.12 417 SER A C 1
ATOM 3177 O O . SER A 1 417 ? 48.549 1.354 -26.835 1.00 78.12 417 SER A O 1
ATOM 3179 N N . GLN A 1 418 ? 46.518 2.340 -26.756 1.00 81.62 418 GLN A N 1
ATOM 3180 C CA . GLN A 1 418 ? 46.416 2.581 -25.325 1.00 81.62 418 GLN A CA 1
ATOM 3181 C C . GLN A 1 418 ? 45.197 1.806 -24.843 1.00 81.62 418 GLN A C 1
ATOM 3183 O O . GLN A 1 418 ? 44.225 1.714 -25.588 1.00 81.62 418 GLN A O 1
ATOM 3188 N N . ASP A 1 419 ? 45.315 1.230 -23.655 1.00 88.38 419 ASP A N 1
ATOM 3189 C CA . ASP A 1 419 ? 44.275 0.415 -23.046 1.00 88.38 419 ASP A CA 1
ATOM 3190 C C . ASP A 1 419 ? 43.399 1.282 -22.146 1.00 88.38 419 ASP A C 1
ATOM 3192 O O . ASP A 1 419 ? 43.930 2.119 -21.404 1.00 88.38 419 ASP A O 1
ATOM 3196 N N . ASP A 1 420 ? 42.105 0.990 -22.127 1.00 89.56 420 ASP A N 1
ATOM 3197 C CA . ASP A 1 420 ? 41.133 1.666 -21.272 1.00 89.56 420 ASP A CA 1
ATOM 3198 C C . ASP A 1 420 ? 40.722 0.756 -20.113 1.00 89.56 420 ASP A C 1
ATOM 3200 O O . ASP A 1 420 ? 40.654 -0.471 -20.253 1.00 89.56 420 ASP A O 1
ATOM 3204 N N . ARG A 1 421 ? 40.486 1.350 -18.938 1.00 90.00 421 ARG A N 1
ATOM 3205 C CA . ARG A 1 421 ? 40.051 0.632 -17.735 1.00 90.00 421 ARG A CA 1
ATOM 3206 C C . ARG A 1 421 ? 38.901 1.354 -17.049 1.00 90.00 421 ARG A C 1
ATOM 3208 O O . ARG A 1 421 ? 39.014 2.540 -16.723 1.00 90.00 421 ARG A O 1
ATOM 3215 N N . TYR A 1 422 ? 37.847 0.605 -16.759 1.00 88.31 422 TYR A N 1
ATOM 3216 C CA . TYR A 1 422 ? 36.646 1.079 -16.079 1.00 88.31 422 TYR A CA 1
ATOM 3217 C C . TYR A 1 422 ? 36.395 0.216 -14.848 1.00 88.31 422 TYR A C 1
ATOM 3219 O O . TYR A 1 422 ? 36.471 -1.007 -14.941 1.00 88.31 422 TYR A O 1
ATOM 3227 N N . ALA A 1 423 ? 36.130 0.856 -13.713 1.00 83.19 423 ALA A N 1
ATOM 3228 C CA . ALA A 1 423 ? 35.632 0.184 -12.519 1.00 83.19 423 ALA A CA 1
ATOM 3229 C C . ALA A 1 423 ? 34.112 0.303 -12.521 1.00 83.19 423 ALA A C 1
ATOM 3231 O O . ALA A 1 423 ? 33.595 1.347 -12.913 1.00 83.19 423 ALA A O 1
ATOM 3232 N N . PHE A 1 424 ? 33.403 -0.739 -12.112 1.00 79.38 424 PHE A N 1
ATOM 3233 C CA . PHE A 1 424 ? 31.950 -0.702 -12.062 1.00 79.38 424 PHE A CA 1
ATOM 3234 C C . PHE A 1 424 ? 31.382 -1.584 -10.949 1.00 79.38 424 PHE A C 1
ATOM 3236 O O . PHE A 1 424 ? 32.056 -2.498 -10.466 1.00 79.38 424 PHE A O 1
ATOM 3243 N N . THR A 1 425 ? 30.144 -1.292 -10.557 1.00 67.06 425 THR A N 1
ATOM 3244 C CA . THR A 1 425 ? 29.319 -2.133 -9.680 1.00 67.06 425 THR A CA 1
ATOM 3245 C C . THR A 1 425 ? 28.264 -2.880 -10.505 1.00 67.06 425 THR A C 1
ATOM 3247 O O . THR A 1 425 ? 27.885 -2.434 -11.589 1.00 67.06 425 THR A O 1
ATOM 3250 N N . GLY A 1 426 ? 27.793 -4.031 -10.020 1.00 65.06 426 GLY A N 1
ATOM 3251 C CA . GLY A 1 426 ? 26.834 -4.876 -10.743 1.00 65.06 426 GLY A CA 1
ATOM 3252 C C . GLY A 1 426 ? 27.472 -5.785 -11.805 1.00 65.06 426 GLY A C 1
ATOM 3253 O O . GLY A 1 426 ? 28.639 -6.167 -11.711 1.00 65.06 426 GLY A O 1
ATOM 3254 N N . GLU A 1 427 ? 26.695 -6.153 -12.822 1.00 69.81 427 GLU A N 1
ATOM 3255 C CA . GLU A 1 427 ? 27.079 -7.071 -13.900 1.00 69.81 427 GLU A CA 1
ATOM 3256 C C . GLU A 1 427 ? 27.343 -6.319 -15.208 1.00 69.81 427 GLU A C 1
ATOM 3258 O O . GLU A 1 427 ? 26.735 -5.283 -15.472 1.00 69.81 427 GLU A O 1
ATOM 3263 N N . LEU A 1 428 ? 28.242 -6.844 -16.049 1.00 77.00 428 LEU A N 1
ATOM 3264 C CA . LEU A 1 428 ? 28.431 -6.345 -17.413 1.00 77.00 428 LEU A CA 1
ATOM 3265 C C . LEU A 1 428 ? 27.277 -6.851 -18.288 1.00 77.00 428 LEU A C 1
ATOM 3267 O O . LEU A 1 428 ? 27.249 -8.027 -18.638 1.00 77.00 428 LEU A O 1
ATOM 3271 N N . GLU A 1 429 ? 26.351 -5.968 -18.659 1.00 70.69 429 GLU A N 1
ATOM 3272 C CA . GLU A 1 429 ? 25.131 -6.337 -19.390 1.00 70.69 429 GLU A CA 1
ATOM 3273 C C . GLU A 1 429 ? 25.397 -6.619 -20.870 1.00 70.69 429 GLU A C 1
ATOM 3275 O O . GLU A 1 429 ? 24.873 -7.572 -21.440 1.00 70.69 429 GLU A O 1
ATOM 3280 N N . HIS A 1 430 ? 26.198 -5.774 -21.526 1.00 71.88 430 HIS A N 1
ATOM 3281 C CA . HIS A 1 430 ? 26.583 -5.979 -22.921 1.00 71.88 430 HIS A CA 1
ATOM 3282 C C . HIS A 1 430 ? 27.872 -5.244 -23.271 1.00 71.88 430 HIS A C 1
ATOM 3284 O O . HIS A 1 430 ? 28.156 -4.187 -22.718 1.00 71.88 430 HIS A O 1
ATOM 3290 N N . PHE A 1 431 ? 28.606 -5.755 -24.266 1.00 83.31 431 PHE A N 1
ATOM 3291 C CA . PHE A 1 431 ? 29.745 -5.082 -24.895 1.00 83.31 431 PHE A CA 1
ATOM 3292 C C . PHE A 1 431 ? 29.625 -5.158 -26.420 1.00 83.31 431 PHE A C 1
ATOM 3294 O O . PHE A 1 431 ? 29.555 -6.241 -26.997 1.00 83.31 431 PHE A O 1
ATOM 3301 N N . THR A 1 432 ? 29.641 -4.014 -27.098 1.00 78.44 432 THR A N 1
ATOM 3302 C CA . THR A 1 432 ? 29.455 -3.903 -28.548 1.00 78.44 432 THR A CA 1
ATOM 3303 C C . THR A 1 432 ? 30.590 -3.123 -29.194 1.00 78.44 432 THR A C 1
ATOM 3305 O O . THR A 1 432 ? 30.882 -1.995 -28.815 1.00 78.44 432 THR A O 1
ATOM 3308 N N . VAL A 1 433 ? 31.183 -3.672 -30.257 1.00 83.25 433 VAL A N 1
ATOM 3309 C CA . VAL A 1 433 ? 32.051 -2.905 -31.166 1.00 83.25 433 VAL A CA 1
ATOM 3310 C C . VAL A 1 433 ? 31.183 -2.149 -32.169 1.00 83.25 433 VAL A C 1
ATOM 3312 O O . VAL A 1 433 ? 30.545 -2.753 -33.031 1.00 83.25 433 VAL A O 1
ATOM 3315 N N . THR A 1 434 ? 31.171 -0.821 -32.074 1.00 77.50 434 THR A N 1
ATOM 3316 C CA . THR A 1 434 ? 30.331 0.061 -32.898 1.00 77.50 434 THR A CA 1
ATOM 3317 C C . THR A 1 434 ? 31.005 0.465 -34.216 1.00 77.50 434 THR A C 1
ATOM 3319 O O . THR A 1 434 ? 30.322 0.716 -35.211 1.00 77.50 434 THR A O 1
ATOM 3322 N N . GLU A 1 435 ? 32.343 0.496 -34.275 1.00 79.50 435 GLU A N 1
ATOM 3323 C CA . GLU A 1 435 ? 33.119 0.784 -35.493 1.00 79.50 435 GLU A CA 1
ATOM 3324 C C . GLU A 1 435 ? 34.538 0.189 -35.391 1.00 79.50 435 GLU A C 1
ATOM 3326 O O . GLU A 1 435 ? 35.248 0.483 -34.442 1.00 79.50 435 GLU A O 1
ATOM 3331 N N . GLY A 1 436 ? 34.998 -0.601 -36.368 1.00 82.44 436 GLY A N 1
ATOM 3332 C CA . GLY A 1 436 ? 36.340 -1.217 -36.349 1.00 82.44 436 GLY A CA 1
ATOM 3333 C C . GLY A 1 436 ? 36.306 -2.721 -36.624 1.00 82.44 436 GLY A C 1
ATOM 3334 O O . GLY A 1 436 ? 35.247 -3.261 -36.940 1.00 82.44 436 GLY A O 1
ATOM 3335 N N . ASP A 1 437 ? 37.464 -3.383 -36.561 1.00 79.00 437 ASP A N 1
ATOM 3336 C CA . ASP A 1 437 ? 37.554 -4.847 -36.638 1.00 79.00 437 ASP A CA 1
ATOM 3337 C C . ASP A 1 437 ? 37.592 -5.427 -35.217 1.00 79.00 437 ASP A C 1
ATOM 3339 O O . ASP A 1 437 ? 38.381 -4.982 -34.385 1.00 79.00 437 ASP A O 1
ATOM 3343 N N . LYS A 1 438 ? 36.740 -6.418 -34.933 1.00 77.81 438 LYS A N 1
ATOM 3344 C CA . LYS A 1 438 ? 36.686 -7.086 -33.623 1.00 77.81 438 LYS A CA 1
ATOM 3345 C C . LYS A 1 438 ? 37.975 -7.856 -33.322 1.00 77.81 438 LYS A C 1
ATOM 3347 O O . LYS A 1 438 ? 38.305 -8.042 -32.159 1.00 77.81 438 LYS A O 1
ATOM 3352 N N . GLU A 1 439 ? 38.728 -8.262 -34.350 1.00 82.69 439 GLU A N 1
ATOM 3353 C CA . GLU A 1 439 ? 40.041 -8.901 -34.174 1.00 82.69 439 GLU A CA 1
ATOM 3354 C C . GLU A 1 439 ? 41.110 -7.936 -33.618 1.00 82.69 439 GLU A C 1
ATOM 3356 O O . GLU A 1 439 ? 42.163 -8.392 -33.173 1.00 82.69 439 GLU A O 1
ATOM 3361 N N . ASP A 1 440 ? 40.852 -6.620 -33.639 1.00 87.38 440 ASP A N 1
ATOM 3362 C CA . ASP A 1 440 ? 41.778 -5.577 -33.189 1.00 87.38 440 ASP A CA 1
ATOM 3363 C C . ASP A 1 440 ? 41.525 -5.116 -31.732 1.00 87.38 440 ASP A C 1
ATOM 3365 O O . ASP A 1 440 ? 42.194 -4.188 -31.270 1.00 87.38 440 ASP A O 1
ATOM 3369 N N . VAL A 1 441 ? 40.623 -5.762 -30.976 1.00 87.75 441 VAL A N 1
ATOM 3370 C CA . VAL A 1 441 ? 40.325 -5.451 -29.561 1.00 87.75 441 VAL A CA 1
ATOM 3371 C C . VAL A 1 441 ? 40.209 -6.720 -28.706 1.00 87.75 441 VAL A C 1
ATOM 3373 O O . VAL A 1 441 ? 39.594 -7.700 -29.115 1.00 87.75 441 VAL A O 1
ATOM 3376 N N . ASN A 1 442 ? 40.783 -6.701 -27.501 1.00 89.62 442 ASN A N 1
ATOM 3377 C CA . ASN A 1 442 ? 40.551 -7.709 -26.466 1.00 89.62 442 ASN A CA 1
ATOM 3378 C C . ASN A 1 442 ? 39.852 -7.052 -25.275 1.00 89.62 442 ASN A C 1
ATOM 3380 O O . ASN A 1 442 ? 40.243 -5.961 -24.866 1.00 89.62 442 ASN A O 1
ATOM 3384 N N . VAL A 1 443 ? 38.869 -7.729 -24.689 1.00 89.69 443 VAL A N 1
ATOM 3385 C CA . VAL A 1 443 ? 38.173 -7.258 -23.487 1.00 89.69 443 VAL A CA 1
ATOM 3386 C C . VAL A 1 443 ? 38.431 -8.248 -22.365 1.00 89.69 443 VAL A C 1
ATOM 3388 O O . VAL A 1 443 ? 38.401 -9.459 -22.582 1.00 89.69 443 VAL A O 1
ATOM 3391 N N . TYR A 1 444 ? 38.714 -7.735 -21.177 1.00 87.94 444 TYR A N 1
ATOM 3392 C CA . TYR A 1 444 ? 38.935 -8.516 -19.974 1.00 87.94 444 TYR A CA 1
ATOM 3393 C C . TYR A 1 444 ? 37.966 -8.038 -18.893 1.00 87.94 444 TYR A C 1
ATOM 3395 O O . TYR A 1 444 ? 37.889 -6.837 -18.644 1.00 87.94 444 TYR A O 1
ATOM 3403 N N . LEU A 1 445 ? 37.263 -8.970 -18.256 1.00 86.50 445 LEU A N 1
ATOM 3404 C CA . LEU A 1 445 ? 36.448 -8.731 -17.069 1.00 86.50 445 LEU A CA 1
ATOM 3405 C C . LEU A 1 445 ? 37.181 -9.330 -15.868 1.00 86.50 445 LEU A C 1
ATOM 3407 O O . LEU A 1 445 ? 37.538 -10.506 -15.891 1.00 86.50 445 LEU A O 1
ATOM 3411 N N . ASP A 1 446 ? 37.491 -8.509 -14.867 1.00 83.31 446 ASP A N 1
ATOM 3412 C CA . ASP A 1 446 ? 38.214 -8.907 -13.649 1.00 83.31 446 ASP A CA 1
ATOM 3413 C C . ASP A 1 446 ? 39.547 -9.636 -13.932 1.00 83.31 446 ASP A C 1
ATOM 3415 O O . ASP A 1 446 ? 40.025 -10.491 -13.184 1.00 83.31 446 ASP A O 1
ATOM 3419 N N . GLY A 1 447 ? 40.185 -9.275 -15.051 1.00 79.38 447 GLY A N 1
ATOM 3420 C CA . GLY A 1 447 ? 41.442 -9.859 -15.522 1.00 79.38 447 GLY A CA 1
ATOM 3421 C C . GLY A 1 447 ? 41.306 -11.161 -16.323 1.00 79.38 447 GLY A C 1
ATOM 3422 O O . GLY A 1 447 ? 42.328 -11.677 -16.793 1.00 79.38 447 GLY A O 1
ATOM 3423 N N . GLU A 1 448 ? 40.093 -11.678 -16.532 1.00 80.38 448 GLU A N 1
ATOM 3424 C CA . GLU A 1 448 ? 39.807 -12.794 -17.436 1.00 80.38 448 GLU A CA 1
ATOM 3425 C C . GLU A 1 448 ? 39.371 -12.284 -18.812 1.00 80.38 448 GLU A C 1
ATOM 3427 O O . GLU A 1 448 ? 38.499 -11.431 -18.924 1.00 80.38 448 GLU A O 1
ATOM 3432 N N . GLN A 1 449 ? 39.987 -12.792 -19.884 1.00 84.75 449 GLN A N 1
ATOM 3433 C CA . GLN A 1 449 ? 39.643 -12.369 -21.241 1.00 84.75 449 GLN A CA 1
ATOM 3434 C C . GLN A 1 449 ? 38.259 -12.902 -21.627 1.00 84.75 449 GLN A C 1
ATOM 3436 O O . GLN A 1 449 ? 38.077 -14.117 -21.717 1.00 84.75 449 GLN A O 1
ATOM 3441 N N . ILE A 1 450 ? 37.331 -12.000 -21.931 1.00 77.69 450 ILE A N 1
ATOM 3442 C CA . ILE A 1 450 ? 35.997 -12.327 -22.432 1.00 77.69 450 ILE A CA 1
ATOM 3443 C C . ILE A 1 450 ? 35.944 -12.181 -23.956 1.00 77.69 450 ILE A C 1
ATOM 3445 O O . ILE A 1 450 ? 36.727 -11.455 -24.576 1.00 77.69 450 ILE A O 1
ATOM 3449 N N . SER A 1 451 ? 35.030 -12.917 -24.583 1.00 66.25 451 SER A N 1
ATOM 3450 C CA . SER A 1 451 ? 34.779 -12.785 -26.016 1.00 66.25 451 SER A CA 1
ATOM 3451 C C . SER A 1 451 ? 34.080 -11.454 -26.297 1.00 66.25 451 SER A C 1
ATOM 3453 O O . SER A 1 451 ? 33.107 -11.114 -25.635 1.00 66.25 451 SER A O 1
ATOM 3455 N N . VAL A 1 452 ? 34.541 -10.728 -27.318 1.00 61.44 452 VAL A N 1
ATOM 3456 C CA . VAL A 1 452 ? 33.884 -9.510 -27.850 1.00 61.44 452 VAL A CA 1
ATOM 3457 C C . VAL A 1 452 ? 32.598 -9.856 -28.624 1.00 61.44 452 VAL A C 1
ATOM 3459 O O . VAL A 1 452 ? 31.840 -8.983 -29.043 1.00 61.44 452 VAL A O 1
ATOM 3462 N N . ASP A 1 453 ? 32.346 -11.155 -28.784 1.00 48.56 453 ASP A N 1
ATOM 3463 C CA . ASP A 1 453 ? 31.044 -11.735 -29.064 1.00 48.56 453 ASP A CA 1
ATOM 3464 C C . ASP A 1 453 ? 30.506 -12.308 -27.745 1.00 48.56 453 ASP A C 1
ATOM 3466 O O . ASP A 1 453 ? 30.602 -13.517 -27.515 1.00 48.56 453 ASP A O 1
ATOM 3470 N N . GLN A 1 454 ? 29.959 -11.466 -26.861 1.00 39.88 454 GLN A N 1
ATOM 3471 C CA . GLN A 1 454 ? 28.824 -11.959 -26.088 1.00 39.88 454 GLN A CA 1
ATOM 3472 C C . GLN A 1 454 ? 27.703 -12.155 -27.108 1.00 39.88 454 GLN A C 1
ATOM 3474 O O . GLN A 1 454 ? 26.960 -11.238 -27.449 1.00 39.88 454 GLN A O 1
ATOM 3479 N N . GLU A 1 455 ? 27.684 -13.354 -27.687 1.00 40.06 455 GLU A N 1
ATOM 3480 C CA . GLU A 1 455 ? 26.439 -14.026 -28.017 1.00 40.06 455 GLU A CA 1
ATOM 3481 C C . GLU A 1 455 ? 25.619 -13.960 -26.726 1.00 40.06 455 GLU A C 1
ATOM 3483 O O . GLU A 1 455 ? 25.884 -14.686 -25.769 1.00 40.06 455 GLU A O 1
ATOM 3488 N N . THR A 1 456 ? 24.724 -12.977 -26.668 1.00 42.66 456 THR A N 1
ATOM 3489 C CA . THR A 1 456 ? 23.524 -13.008 -25.835 1.00 42.66 456 THR A CA 1
ATOM 3490 C C . THR A 1 456 ? 22.993 -14.429 -25.847 1.00 42.66 456 THR A C 1
ATOM 3492 O O . THR A 1 456 ? 22.917 -14.981 -26.945 1.00 42.66 456 THR A O 1
ATOM 3495 N N . ASP A 1 457 ? 22.658 -15.000 -24.691 1.00 51.44 457 ASP A N 1
ATOM 3496 C CA . ASP A 1 457 ? 22.061 -16.333 -24.590 1.00 51.44 457 ASP A CA 1
ATOM 3497 C C . ASP A 1 457 ? 21.025 -16.528 -25.705 1.00 51.44 457 ASP A C 1
ATOM 3499 O O . ASP A 1 457 ? 19.934 -15.961 -25.669 1.00 51.44 457 ASP A O 1
ATOM 3503 N N . GLU A 1 458 ? 21.423 -17.232 -26.766 1.00 61.62 458 GLU A N 1
ATOM 3504 C CA . GLU A 1 458 ? 20.595 -17.406 -27.948 1.00 61.62 458 GLU A CA 1
ATOM 3505 C C . GLU A 1 458 ? 19.564 -18.465 -27.567 1.00 61.62 458 GLU A C 1
ATOM 3507 O O . GLU A 1 458 ? 19.864 -19.660 -27.486 1.00 61.62 458 GLU A O 1
ATOM 3512 N N . ARG A 1 459 ? 18.364 -18.001 -27.227 1.00 80.88 459 ARG A N 1
ATOM 3513 C CA . ARG A 1 459 ? 17.238 -18.834 -26.817 1.00 80.88 459 ARG A CA 1
ATOM 3514 C C . ARG A 1 459 ? 16.492 -19.319 -28.047 1.00 80.88 459 ARG A C 1
ATOM 3516 O O . ARG A 1 459 ? 16.432 -18.635 -29.070 1.00 80.88 459 ARG A O 1
ATOM 3523 N N . GLU A 1 460 ? 15.904 -20.507 -27.963 1.00 88.25 460 GLU A N 1
ATOM 3524 C CA . GLU A 1 460 ? 15.108 -21.079 -29.053 1.00 88.25 460 GLU A CA 1
ATOM 3525 C C . GLU A 1 460 ? 13.645 -21.191 -28.625 1.00 88.25 460 GLU A C 1
ATOM 3527 O O . GLU A 1 460 ? 13.327 -21.840 -27.628 1.00 88.25 460 GLU A O 1
ATOM 3532 N N . ILE A 1 461 ? 12.735 -20.639 -29.430 1.00 89.56 461 ILE A N 1
ATOM 3533 C CA . ILE A 1 461 ? 11.312 -20.976 -29.355 1.00 89.56 461 ILE A CA 1
ATOM 3534 C C . ILE A 1 461 ? 10.946 -21.906 -30.513 1.00 89.56 461 ILE A C 1
ATOM 3536 O O . ILE A 1 461 ? 11.185 -21.607 -31.686 1.00 89.56 461 ILE A O 1
ATOM 3540 N N . HIS A 1 462 ? 10.372 -23.059 -30.175 1.00 91.56 462 HIS A N 1
ATOM 3541 C CA . HIS A 1 462 ? 9.889 -24.072 -31.110 1.00 91.56 462 HIS A CA 1
ATOM 3542 C C . HIS A 1 462 ? 8.372 -24.195 -30.984 1.00 91.56 462 HIS A C 1
ATOM 3544 O O . HIS A 1 462 ? 7.840 -24.495 -29.921 1.00 91.56 462 HIS A O 1
ATOM 3550 N N . ILE A 1 463 ? 7.676 -23.969 -32.092 1.00 91.81 463 ILE A N 1
ATOM 3551 C CA . ILE A 1 463 ? 6.220 -23.966 -32.181 1.00 91.81 463 ILE A CA 1
ATOM 3552 C C . ILE A 1 463 ? 5.818 -25.155 -33.052 1.00 91.81 463 ILE A C 1
ATOM 3554 O O . ILE A 1 463 ? 6.150 -25.215 -34.233 1.00 91.81 463 ILE A O 1
ATOM 3558 N N . GLU A 1 464 ? 5.139 -26.132 -32.463 1.00 91.19 464 GLU A N 1
ATOM 3559 C CA . GLU A 1 464 ? 4.685 -27.353 -33.130 1.00 91.19 464 GLU A CA 1
ATOM 3560 C C . GLU A 1 464 ? 3.181 -27.261 -33.408 1.00 91.19 464 GLU A C 1
ATOM 3562 O O . GLU A 1 464 ? 2.363 -27.200 -32.488 1.00 91.19 464 GLU A O 1
ATOM 3567 N N . GLY A 1 465 ? 2.802 -27.304 -34.685 1.00 88.38 465 GLY A N 1
ATOM 3568 C CA . GLY A 1 465 ? 1.407 -27.458 -35.092 1.00 88.38 465 GLY A CA 1
ATOM 3569 C C . GLY A 1 465 ? 0.974 -28.924 -35.020 1.00 88.38 465 GLY A C 1
ATOM 3570 O O . GLY A 1 465 ? 1.565 -29.797 -35.660 1.00 88.38 465 GLY A O 1
ATOM 3571 N N . THR A 1 466 ? -0.083 -29.215 -34.263 1.00 85.62 466 THR A N 1
ATOM 3572 C CA . THR A 1 466 ? -0.601 -30.582 -34.070 1.00 85.62 466 THR A CA 1
ATOM 3573 C C . THR A 1 466 ? -1.946 -30.840 -34.763 1.00 85.62 466 THR A C 1
ATOM 3575 O O . THR A 1 466 ? -2.412 -31.987 -34.804 1.00 85.62 466 THR A O 1
ATOM 3578 N N . GLY A 1 467 ? -2.533 -29.814 -35.394 1.00 82.50 467 GLY A N 1
ATOM 3579 C CA . GLY A 1 467 ? -3.883 -29.847 -35.959 1.00 82.50 467 GLY A CA 1
ATOM 3580 C C . GLY A 1 467 ? -4.100 -28.978 -37.217 1.00 82.50 467 GLY A C 1
ATOM 3581 O O . GLY A 1 467 ? -3.239 -28.914 -38.099 1.00 82.50 467 GLY A O 1
ATOM 3582 N N . PRO A 1 468 ? -5.309 -28.408 -37.411 1.00 87.00 468 PRO A N 1
ATOM 3583 C CA . PRO A 1 468 ? -5.584 -27.349 -38.387 1.00 87.00 468 PRO A CA 1
ATOM 3584 C C . PRO A 1 468 ? -4.635 -26.148 -38.245 1.00 87.00 468 PRO A C 1
ATOM 3586 O O . PRO A 1 468 ? -3.897 -26.043 -37.279 1.00 87.00 468 PRO A O 1
ATOM 3589 N N . VAL A 1 469 ? -4.653 -25.241 -39.227 1.00 87.19 469 VAL A N 1
ATOM 3590 C CA . VAL A 1 469 ? -3.794 -24.044 -39.205 1.00 87.19 469 VAL A CA 1
ATOM 3591 C C . VAL A 1 469 ? -4.103 -23.203 -37.965 1.00 87.19 469 VAL A C 1
ATOM 3593 O O . VAL A 1 469 ? -5.260 -22.819 -37.779 1.00 87.19 469 VAL A O 1
ATOM 3596 N N . VAL A 1 470 ? -3.065 -22.899 -37.189 1.00 87.62 470 VAL A N 1
ATOM 3597 C CA . VAL A 1 470 ? -3.082 -21.981 -36.051 1.00 87.62 470 VAL A CA 1
ATOM 3598 C C . VAL A 1 470 ? -2.170 -20.804 -36.380 1.00 87.62 470 VAL A C 1
ATOM 3600 O O . VAL A 1 470 ? -1.015 -20.998 -36.748 1.00 87.62 470 VAL A O 1
ATOM 3603 N N . ARG A 1 471 ? -2.680 -19.582 -36.266 1.00 87.44 471 ARG A N 1
ATOM 3604 C CA . ARG A 1 471 ? -1.887 -18.354 -36.319 1.00 87.44 471 ARG A CA 1
ATOM 3605 C C . ARG A 1 471 ? -1.538 -17.913 -34.918 1.00 87.44 471 ARG A C 1
ATOM 3607 O O . ARG A 1 471 ? -2.369 -17.997 -34.014 1.00 87.44 471 ARG A O 1
ATOM 3614 N N . PHE A 1 472 ? -0.321 -17.430 -34.766 1.00 88.62 472 PHE A N 1
ATOM 3615 C CA . PHE A 1 472 ? 0.213 -17.001 -33.493 1.00 88.62 472 PHE A CA 1
ATOM 3616 C C . PHE A 1 472 ? 0.976 -15.694 -33.646 1.00 88.62 472 PHE A C 1
ATOM 3618 O O . PHE A 1 472 ? 1.390 -15.294 -34.737 1.00 88.62 472 PHE A O 1
ATOM 3625 N N . GLU A 1 473 ? 1.175 -15.056 -32.510 1.00 86.50 473 GLU A N 1
ATOM 3626 C CA . GLU A 1 473 ? 2.048 -13.915 -32.355 1.00 86.50 473 GLU A CA 1
ATOM 3627 C C . GLU A 1 473 ? 2.852 -14.068 -31.070 1.00 86.50 473 GLU A C 1
ATOM 3629 O O . GLU A 1 473 ? 2.311 -14.498 -30.050 1.00 86.50 473 GLU A O 1
ATOM 3634 N N . PHE A 1 474 ? 4.130 -13.696 -31.106 1.00 88.06 474 PHE A N 1
ATOM 3635 C CA . PHE A 1 474 ? 4.940 -13.600 -29.898 1.00 88.06 474 PHE A CA 1
ATOM 3636 C C . PHE A 1 474 ? 5.896 -12.406 -29.941 1.00 88.06 474 PHE A C 1
ATOM 3638 O O . PHE A 1 474 ? 6.269 -11.940 -31.023 1.00 88.06 474 PHE A O 1
ATOM 3645 N N . SER A 1 475 ? 6.290 -11.912 -28.769 1.00 80.38 475 SER A N 1
ATOM 3646 C CA . SER A 1 475 ? 7.299 -10.859 -28.607 1.00 80.38 475 SER A CA 1
ATOM 3647 C C . SER A 1 475 ? 8.360 -11.256 -27.593 1.00 80.38 475 SER A C 1
ATOM 3649 O O . SER A 1 475 ? 8.121 -12.086 -26.713 1.00 80.38 475 SER A O 1
ATOM 3651 N N . VAL A 1 476 ? 9.542 -10.671 -27.751 1.00 79.00 476 VAL A N 1
ATOM 3652 C CA . VAL A 1 476 ? 10.712 -10.913 -26.907 1.00 79.00 476 VAL A CA 1
ATOM 3653 C C . VAL A 1 476 ? 11.340 -9.582 -26.500 1.00 79.00 476 VAL A C 1
ATOM 3655 O O . VAL A 1 476 ? 11.216 -8.601 -27.235 1.00 79.00 476 VAL A O 1
ATOM 3658 N N . SER A 1 477 ? 12.038 -9.546 -25.364 1.00 61.41 477 SER A N 1
ATOM 3659 C CA . SER A 1 477 ? 12.682 -8.316 -24.880 1.00 61.41 477 SER A CA 1
ATOM 3660 C C . SER A 1 477 ? 13.949 -7.941 -25.666 1.00 61.41 477 SER A C 1
ATOM 3662 O O . SER A 1 477 ? 14.376 -6.785 -25.643 1.00 61.41 477 SER A O 1
ATOM 3664 N N . GLY A 1 478 ? 14.539 -8.894 -26.400 1.00 68.94 478 GLY A N 1
ATOM 3665 C CA . GLY A 1 478 ? 15.681 -8.677 -27.291 1.00 68.94 478 GLY A CA 1
ATOM 3666 C C . GLY A 1 478 ? 15.349 -8.802 -28.783 1.00 68.94 478 GLY A C 1
ATOM 3667 O O . GLY A 1 478 ? 14.283 -8.402 -29.250 1.00 68.94 478 GLY A O 1
ATOM 3668 N N . GLY A 1 479 ? 16.310 -9.294 -29.566 1.00 69.94 479 GLY A N 1
ATOM 3669 C CA . GLY A 1 479 ? 16.182 -9.453 -31.016 1.00 69.94 479 GLY A CA 1
ATOM 3670 C C . GLY A 1 479 ? 15.709 -10.852 -31.394 1.00 69.94 479 GLY A C 1
ATOM 3671 O O . GLY A 1 479 ? 16.155 -11.818 -30.786 1.00 69.94 479 GLY A O 1
ATOM 3672 N N . VAL A 1 480 ? 14.854 -10.983 -32.411 1.00 82.38 480 VAL A N 1
ATOM 3673 C CA . VAL A 1 480 ? 14.414 -12.289 -32.936 1.00 82.38 480 VAL A CA 1
ATOM 3674 C C . VAL A 1 480 ? 14.855 -12.497 -34.382 1.00 82.38 480 VAL A C 1
ATOM 3676 O O . VAL A 1 480 ? 14.693 -11.636 -35.249 1.00 82.38 480 VAL A O 1
ATOM 3679 N N . GLU A 1 481 ? 15.399 -13.678 -34.661 1.00 78.88 481 GLU A N 1
ATOM 3680 C CA . GLU A 1 481 ? 15.816 -14.100 -35.986 1.00 78.88 481 GLU A CA 1
ATOM 3681 C C . GLU A 1 481 ? 15.348 -15.514 -36.362 1.00 78.88 481 GLU A C 1
ATOM 3683 O O . GLU A 1 481 ? 14.826 -16.309 -35.579 1.00 78.88 481 GLU A O 1
ATOM 3688 N N . ASN A 1 482 ? 15.465 -15.808 -37.653 1.00 73.06 482 ASN A N 1
ATOM 3689 C CA . ASN A 1 482 ? 14.937 -17.022 -38.257 1.00 73.06 482 ASN A CA 1
ATOM 3690 C C . ASN A 1 482 ? 15.906 -18.205 -38.080 1.00 73.06 482 ASN A C 1
ATOM 3692 O O . ASN A 1 482 ? 16.981 -18.203 -38.682 1.00 73.06 482 ASN A O 1
ATOM 3696 N N . ALA A 1 483 ? 15.473 -19.264 -37.383 1.00 65.94 483 ALA A N 1
ATOM 3697 C CA . ALA A 1 483 ? 16.268 -20.480 -37.164 1.00 65.94 483 ALA A CA 1
ATOM 3698 C C . ALA A 1 483 ? 16.056 -21.593 -38.223 1.00 65.94 483 ALA A C 1
ATOM 3700 O O . ALA A 1 483 ? 16.679 -22.656 -38.163 1.00 65.94 483 ALA A O 1
ATOM 3701 N N . GLY A 1 484 ? 15.233 -21.359 -39.255 1.00 59.00 484 GLY A N 1
ATOM 3702 C CA . GLY A 1 484 ? 15.298 -22.095 -40.524 1.00 59.00 484 GLY A CA 1
ATOM 3703 C C . GLY A 1 484 ? 14.165 -23.075 -40.862 1.00 59.00 484 GLY A C 1
ATOM 3704 O O . GLY A 1 484 ? 14.356 -23.867 -41.792 1.00 59.00 484 GLY A O 1
ATOM 3705 N N . THR A 1 485 ? 13.005 -23.039 -40.188 1.00 63.53 485 THR A N 1
ATOM 3706 C CA . THR A 1 485 ? 11.849 -23.920 -40.508 1.00 63.53 485 THR A CA 1
ATOM 3707 C C . THR A 1 485 ? 10.522 -23.217 -40.833 1.00 63.53 485 THR A C 1
ATOM 3709 O O . THR A 1 485 ? 9.528 -23.909 -40.997 1.00 63.53 485 THR A O 1
ATOM 3712 N N . LEU A 1 486 ? 10.534 -21.895 -41.030 1.00 70.12 486 LEU A N 1
ATOM 3713 C CA . LEU A 1 486 ? 9.329 -21.057 -41.156 1.00 70.12 486 LEU A CA 1
ATOM 3714 C C . LEU A 1 486 ? 8.417 -21.381 -42.349 1.00 70.12 486 LEU A C 1
ATOM 3716 O O . LEU A 1 486 ? 8.895 -21.694 -43.452 1.00 70.12 486 LEU A O 1
ATOM 3720 N N . GLU A 1 487 ? 7.110 -21.186 -42.160 1.00 70.88 487 GLU A N 1
ATOM 3721 C CA . GLU A 1 487 ? 6.143 -21.117 -43.251 1.00 70.88 487 GLU A CA 1
ATOM 3722 C C . GLU A 1 487 ? 6.299 -19.782 -44.031 1.00 70.88 487 GLU A C 1
ATOM 3724 O O . GLU A 1 487 ? 6.632 -18.732 -43.485 1.00 70.88 487 GLU A O 1
ATOM 3729 N N . ASP A 1 488 ? 6.044 -19.774 -45.352 1.00 68.06 488 ASP A N 1
ATOM 3730 C CA . ASP A 1 488 ? 6.225 -18.582 -46.225 1.00 68.06 488 ASP A CA 1
ATOM 3731 C C . ASP A 1 488 ? 5.364 -17.353 -45.814 1.00 68.06 488 ASP A C 1
ATOM 3733 O O . ASP A 1 488 ? 5.490 -16.274 -46.402 1.00 68.06 488 ASP A O 1
ATOM 3737 N N . SER A 1 489 ? 4.424 -17.531 -44.885 1.00 75.19 489 SER A N 1
ATOM 3738 C CA . SER A 1 489 ? 3.516 -16.508 -44.351 1.00 75.19 489 SER A CA 1
ATOM 3739 C C . SER A 1 489 ? 4.075 -15.730 -43.168 1.00 75.19 489 SER A C 1
ATOM 3741 O O . SER A 1 489 ? 3.494 -14.700 -42.824 1.00 75.19 489 SER A O 1
ATOM 3743 N N . ASP A 1 490 ? 5.146 -16.221 -42.553 1.00 84.56 490 ASP A N 1
ATOM 3744 C CA . ASP A 1 490 ? 5.619 -15.699 -41.280 1.00 84.56 490 ASP A CA 1
ATOM 3745 C C . ASP A 1 490 ? 6.351 -14.377 -41.493 1.00 84.56 490 ASP A C 1
ATOM 3747 O O . ASP A 1 490 ? 7.139 -14.200 -42.430 1.00 84.56 490 ASP A O 1
ATOM 3751 N N . THR A 1 491 ? 6.064 -13.419 -40.621 1.00 83.31 491 THR A N 1
ATOM 3752 C CA . THR A 1 491 ? 6.676 -12.096 -40.629 1.00 83.31 491 THR A CA 1
ATOM 3753 C C . THR A 1 491 ? 7.441 -11.906 -39.329 1.00 83.31 491 THR A C 1
ATOM 3755 O O . THR A 1 491 ? 6.855 -11.823 -38.254 1.00 83.31 491 THR A O 1
ATOM 3758 N N . VAL A 1 492 ? 8.767 -11.827 -39.449 1.00 84.56 492 VAL A N 1
ATOM 3759 C CA . VAL A 1 492 ? 9.685 -11.556 -38.337 1.00 84.56 492 VAL A CA 1
ATOM 3760 C C . VAL A 1 492 ? 10.015 -10.064 -38.334 1.00 84.56 492 VAL A C 1
ATOM 3762 O O . VAL A 1 492 ? 10.568 -9.541 -39.307 1.00 84.56 492 VAL A O 1
ATOM 3765 N N . TYR A 1 493 ? 9.625 -9.387 -37.261 1.00 75.44 493 TYR A N 1
ATOM 3766 C CA . TYR A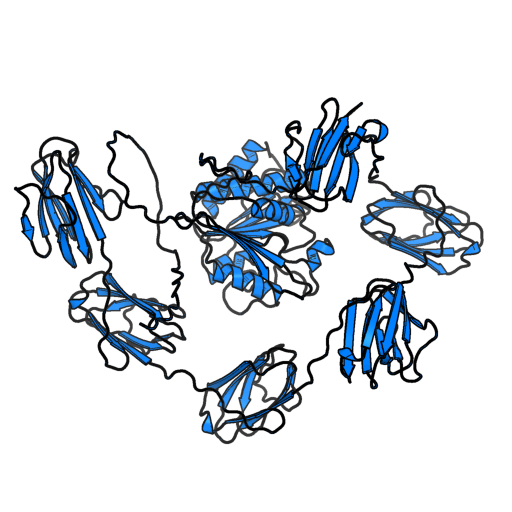 1 493 ? 10.016 -8.025 -36.905 1.00 75.44 493 TYR A CA 1
ATOM 3767 C C . TYR A 1 493 ? 11.215 -8.069 -35.949 1.00 75.44 493 TYR A C 1
ATOM 3769 O O . TYR A 1 493 ? 11.563 -9.137 -35.462 1.00 75.44 493 TYR A O 1
ATOM 3777 N N . ASP A 1 494 ? 11.824 -6.917 -35.654 1.00 60.97 494 ASP A N 1
ATOM 3778 C CA . ASP A 1 494 ? 13.057 -6.847 -34.852 1.00 60.97 494 ASP A CA 1
ATOM 3779 C C . ASP A 1 494 ? 12.945 -7.571 -33.488 1.00 60.97 494 ASP A C 1
ATOM 3781 O O . ASP A 1 494 ? 13.894 -8.241 -33.098 1.00 60.97 494 ASP A O 1
ATOM 3785 N N . SER A 1 495 ? 11.790 -7.504 -32.808 1.00 74.62 495 SER A N 1
ATOM 3786 C CA . SER A 1 495 ? 11.532 -8.140 -31.496 1.00 74.62 495 SER A CA 1
ATOM 3787 C C . SER A 1 495 ? 10.176 -8.868 -31.399 1.00 74.62 495 SER A C 1
ATOM 3789 O O . SER A 1 495 ? 9.684 -9.180 -30.315 1.00 74.62 495 SER A O 1
ATOM 3791 N N . ARG A 1 496 ? 9.514 -9.111 -32.536 1.00 85.38 496 ARG A N 1
ATOM 3792 C CA . ARG A 1 496 ? 8.157 -9.685 -32.599 1.00 85.38 496 ARG A CA 1
ATOM 3793 C C . ARG A 1 496 ? 8.005 -10.577 -33.817 1.00 85.38 496 ARG A C 1
ATOM 3795 O O . ARG A 1 496 ? 8.553 -10.286 -34.876 1.00 85.38 496 ARG A O 1
ATOM 3802 N N . VAL A 1 497 ? 7.193 -11.614 -33.703 1.00 88.38 497 VAL A N 1
ATOM 3803 C CA . VAL A 1 497 ? 6.868 -12.517 -34.805 1.00 88.38 497 VAL A CA 1
ATOM 3804 C C . VAL A 1 497 ? 5.364 -12.653 -34.933 1.00 88.38 497 VAL A C 1
ATOM 3806 O O . VAL A 1 497 ? 4.676 -12.900 -33.950 1.00 88.38 497 VAL A O 1
ATOM 3809 N N . GLU A 1 498 ? 4.877 -12.549 -36.164 1.00 87.94 498 GLU A N 1
ATOM 3810 C CA . GLU A 1 498 ? 3.537 -12.977 -36.561 1.00 87.94 498 GLU A CA 1
ATOM 3811 C C . GLU A 1 498 ? 3.691 -14.189 -37.481 1.00 87.94 498 GLU A C 1
ATOM 3813 O O . GLU A 1 498 ? 4.279 -14.072 -38.559 1.00 87.94 498 GLU A O 1
ATOM 3818 N N . GLY A 1 499 ? 3.189 -15.350 -37.067 1.00 87.50 499 GLY A N 1
ATOM 3819 C CA . GLY A 1 499 ? 3.413 -16.604 -37.784 1.00 87.50 499 GLY A CA 1
ATOM 3820 C C . GLY A 1 499 ? 2.193 -17.510 -37.836 1.00 87.50 499 GLY A C 1
ATOM 3821 O O . GLY A 1 499 ? 1.132 -17.212 -37.275 1.00 87.50 499 GLY A O 1
ATOM 3822 N N . GLN A 1 500 ? 2.319 -18.621 -38.555 1.00 90.44 500 GLN A N 1
ATOM 3823 C CA . GLN A 1 500 ? 1.309 -19.671 -38.544 1.00 90.44 500 GLN A CA 1
ATOM 3824 C C . GLN A 1 500 ? 1.959 -21.062 -38.563 1.00 90.44 500 GLN A C 1
ATOM 3826 O O . GLN A 1 500 ? 2.849 -21.326 -39.358 1.00 90.44 500 GLN A O 1
ATOM 3831 N N . VAL A 1 501 ? 1.432 -21.981 -37.756 1.00 89.12 501 VAL A N 1
ATOM 3832 C CA . VAL A 1 501 ? 1.818 -23.395 -37.773 1.00 89.12 501 VAL A CA 1
ATOM 3833 C C . VAL A 1 501 ? 0.647 -24.272 -38.186 1.00 89.12 501 VAL A C 1
ATOM 3835 O O . VAL A 1 501 ? -0.528 -23.952 -37.991 1.00 89.12 501 VAL A O 1
ATOM 3838 N N . SER A 1 502 ? 0.961 -25.420 -38.777 1.00 84.69 502 SER A N 1
ATOM 3839 C CA . SER A 1 502 ? -0.048 -26.407 -39.154 1.00 84.69 502 SER A CA 1
ATOM 3840 C C . SER A 1 502 ? 0.449 -27.837 -38.966 1.00 84.69 502 SER A C 1
ATOM 3842 O O . SER A 1 502 ? 0.136 -28.491 -37.985 1.00 84.69 502 SER A O 1
ATOM 3844 N N . SER A 1 503 ? 1.237 -28.335 -39.914 1.00 76.88 503 SER A N 1
ATOM 3845 C CA . SER A 1 503 ? 1.900 -29.649 -39.855 1.00 76.88 503 SER A CA 1
ATOM 3846 C C . SER A 1 503 ? 3.419 -29.548 -39.986 1.00 76.88 503 SER A C 1
ATOM 3848 O O . SER A 1 503 ? 4.103 -30.571 -40.058 1.00 76.88 503 SER A O 1
ATOM 3850 N N . GLN A 1 504 ? 3.917 -28.320 -40.116 1.00 81.62 504 GLN A N 1
ATOM 3851 C CA . GLN A 1 504 ? 5.324 -27.963 -40.068 1.00 81.62 504 GLN A CA 1
ATOM 3852 C C . GLN A 1 504 ? 5.526 -27.110 -38.824 1.00 81.62 504 GLN A C 1
ATOM 3854 O O . GLN A 1 504 ? 4.633 -26.348 -38.452 1.00 81.62 504 GLN A O 1
ATOM 3859 N N . ASP A 1 505 ? 6.673 -27.317 -38.196 1.00 88.62 505 ASP A N 1
ATOM 3860 C CA . ASP A 1 505 ? 7.043 -26.649 -36.964 1.00 88.62 505 ASP A CA 1
ATOM 3861 C C . ASP A 1 505 ? 7.887 -25.426 -37.287 1.00 88.62 505 ASP A C 1
ATOM 3863 O O . ASP A 1 505 ? 8.818 -25.517 -38.099 1.00 88.62 505 ASP A O 1
ATOM 3867 N N . ASP A 1 506 ? 7.658 -24.344 -36.561 1.00 90.38 506 ASP A N 1
ATOM 3868 C CA . ASP A 1 506 ? 8.457 -23.136 -36.683 1.00 90.38 506 ASP A CA 1
ATOM 3869 C C . ASP A 1 506 ? 9.469 -23.047 -35.548 1.00 90.38 506 ASP A C 1
ATOM 3871 O O . ASP A 1 506 ? 9.219 -23.468 -34.416 1.00 90.38 506 ASP A O 1
ATOM 3875 N N . ARG A 1 507 ? 10.644 -22.509 -35.869 1.00 90.25 507 ARG A N 1
ATOM 3876 C CA . ARG A 1 507 ? 11.727 -22.279 -34.917 1.00 90.25 507 ARG A CA 1
ATOM 3877 C C . ARG A 1 507 ? 12.292 -20.888 -35.112 1.00 90.25 507 ARG A C 1
ATOM 3879 O O . ARG A 1 507 ? 12.649 -20.516 -36.235 1.00 90.25 507 ARG A O 1
ATOM 3886 N N . TYR A 1 508 ? 12.417 -20.171 -34.008 1.00 89.06 508 TYR A N 1
ATOM 3887 C CA . TYR A 1 508 ? 12.992 -18.836 -33.962 1.00 89.06 508 TYR A CA 1
ATOM 3888 C C . TYR A 1 508 ? 14.092 -18.814 -32.911 1.00 89.06 508 TYR A C 1
ATOM 3890 O O . TYR A 1 508 ? 13.919 -19.363 -31.822 1.00 89.06 508 TYR A O 1
ATOM 3898 N N . ALA A 1 509 ? 15.215 -18.206 -33.273 1.00 85.06 509 ALA A N 1
ATOM 3899 C CA . ALA A 1 509 ? 16.291 -17.899 -32.347 1.00 85.06 509 ALA A CA 1
ATOM 3900 C C . ALA A 1 509 ? 16.091 -16.461 -31.878 1.00 85.06 509 ALA A C 1
ATOM 3902 O O . ALA A 1 509 ? 15.736 -15.599 -32.685 1.00 85.06 509 ALA A O 1
ATOM 3903 N N . PHE A 1 510 ? 16.246 -16.198 -30.590 1.00 82.50 510 PHE A N 1
ATOM 3904 C CA . PHE A 1 510 ? 16.060 -14.858 -30.061 1.00 82.50 510 PHE A CA 1
ATOM 3905 C C . PHE A 1 510 ? 16.937 -14.584 -28.845 1.00 82.50 510 PHE A C 1
ATOM 3907 O O . PHE A 1 510 ? 17.501 -15.496 -28.248 1.00 82.50 510 PHE A O 1
ATOM 3914 N N . THR A 1 511 ? 17.048 -13.309 -28.493 1.00 71.31 511 THR A N 1
ATOM 3915 C CA . THR A 1 511 ? 17.813 -12.823 -27.344 1.00 71.31 511 THR A CA 1
ATOM 3916 C C . THR A 1 511 ? 16.869 -12.166 -26.335 1.00 71.31 511 THR A C 1
ATOM 3918 O O . THR A 1 511 ? 15.797 -11.685 -26.713 1.00 71.31 511 THR A O 1
ATOM 3921 N N . GLY A 1 512 ? 17.236 -12.152 -25.052 1.00 66.88 512 GLY A N 1
ATOM 3922 C CA . GLY A 1 512 ? 16.351 -11.684 -23.978 1.00 66.88 512 GLY A CA 1
ATOM 3923 C C . GLY A 1 512 ? 15.292 -12.720 -23.579 1.00 66.88 512 GLY A C 1
ATOM 3924 O O . GLY A 1 512 ? 15.492 -13.922 -23.739 1.00 66.88 512 GLY A O 1
ATOM 3925 N N . ASP A 1 513 ? 14.158 -12.260 -23.059 1.00 72.25 513 ASP A N 1
ATOM 3926 C CA . ASP A 1 513 ? 13.076 -13.099 -22.538 1.00 72.25 513 ASP A CA 1
ATOM 3927 C C . ASP A 1 513 ? 11.861 -13.120 -23.461 1.00 72.25 513 ASP A C 1
ATOM 3929 O O . ASP A 1 513 ? 11.592 -12.158 -24.178 1.00 72.25 513 ASP A O 1
ATOM 3933 N N . LEU A 1 514 ? 11.108 -14.224 -23.431 1.00 79.62 514 LEU A N 1
ATOM 3934 C CA . LEU A 1 514 ? 9.800 -14.311 -24.077 1.00 79.62 514 LEU A CA 1
ATOM 3935 C C . LEU A 1 514 ? 8.785 -13.506 -23.256 1.00 79.62 514 LEU A C 1
ATOM 3937 O O . LEU A 1 514 ? 8.413 -13.918 -22.160 1.00 79.62 514 LEU A O 1
ATOM 3941 N N . GLU A 1 515 ? 8.318 -12.384 -23.794 1.00 70.50 515 GLU A N 1
ATOM 3942 C CA . GLU A 1 515 ? 7.394 -11.483 -23.094 1.00 70.50 515 GLU A CA 1
ATOM 3943 C C . GLU A 1 515 ? 5.935 -11.918 -23.263 1.00 70.50 515 GLU A C 1
ATOM 3945 O O . GLU A 1 515 ? 5.128 -11.835 -22.338 1.00 70.50 515 GLU A O 1
ATOM 3950 N N . HIS A 1 516 ? 5.578 -12.381 -24.463 1.00 70.88 516 HIS A N 1
ATOM 3951 C CA . HIS A 1 516 ? 4.204 -12.734 -24.799 1.00 70.88 516 HIS A CA 1
ATOM 3952 C C . HIS A 1 516 ? 4.159 -13.810 -25.880 1.00 70.88 516 HIS A C 1
ATOM 3954 O O . HIS A 1 516 ? 4.936 -13.758 -26.827 1.00 70.88 516 HIS A O 1
ATOM 3960 N N . PHE A 1 517 ? 3.204 -14.739 -25.776 1.00 85.38 517 PHE A N 1
ATOM 3961 C CA . PHE A 1 517 ? 2.839 -15.673 -26.841 1.00 85.38 517 PHE A CA 1
ATOM 3962 C C . PHE A 1 517 ? 1.325 -15.869 -26.859 1.00 85.38 517 PHE A C 1
ATOM 3964 O O . PHE A 1 517 ? 0.743 -16.299 -25.858 1.00 85.38 517 PHE A O 1
ATOM 3971 N N . THR A 1 518 ? 0.703 -15.649 -28.015 1.00 76.19 518 THR A N 1
ATOM 3972 C CA . THR A 1 518 ? -0.748 -15.743 -28.162 1.00 76.19 518 THR A CA 1
ATOM 3973 C C . THR A 1 518 ? -1.170 -16.376 -29.475 1.00 76.19 518 THR A C 1
ATOM 3975 O O . THR A 1 518 ? -0.610 -16.103 -30.536 1.00 76.19 518 THR A O 1
ATOM 3978 N N . VAL A 1 519 ? -2.205 -17.215 -29.403 1.00 81.25 519 VAL A N 1
ATOM 3979 C CA . VAL A 1 519 ? -2.919 -17.715 -30.581 1.00 81.25 519 VAL A CA 1
ATOM 3980 C C . VAL A 1 519 ? -3.904 -16.651 -31.057 1.00 81.25 519 VAL A C 1
ATOM 3982 O O . VAL A 1 519 ? -4.849 -16.307 -30.347 1.00 81.25 519 VAL A O 1
ATOM 3985 N N . THR A 1 520 ? -3.682 -16.145 -32.270 1.00 71.94 520 THR A N 1
ATOM 3986 C CA . THR A 1 520 ? -4.484 -15.081 -32.894 1.00 71.94 520 THR A CA 1
ATOM 3987 C C . THR A 1 520 ? -5.609 -15.631 -33.780 1.00 71.94 520 THR A C 1
ATOM 3989 O O . THR A 1 520 ? -6.618 -14.962 -33.993 1.00 71.94 520 THR A O 1
ATOM 3992 N N . GLU A 1 521 ? -5.482 -16.859 -34.298 1.00 77.50 521 GLU A N 1
ATOM 3993 C CA . GLU A 1 521 ? -6.540 -17.554 -35.051 1.00 77.50 521 GLU A CA 1
ATOM 3994 C C . GLU A 1 521 ? -6.323 -19.077 -34.993 1.00 77.50 521 GLU A C 1
ATOM 3996 O O . GLU A 1 521 ? -5.296 -19.558 -35.454 1.00 77.50 521 GLU A O 1
ATOM 4001 N N . GLY A 1 522 ? -7.277 -19.861 -34.488 1.00 76.69 522 GLY A N 1
ATOM 4002 C CA . GLY A 1 522 ? -7.142 -21.323 -34.355 1.00 76.69 522 GLY A CA 1
ATOM 4003 C C . GLY A 1 522 ? -7.529 -21.808 -32.958 1.00 76.69 522 GLY A C 1
ATOM 4004 O O . GLY A 1 522 ? -7.953 -21.001 -32.142 1.00 76.69 522 GLY A O 1
ATOM 4005 N N . ASP A 1 523 ? -7.433 -23.114 -32.706 1.00 75.44 523 ASP A N 1
ATOM 4006 C CA . ASP A 1 523 ? -7.630 -23.699 -31.370 1.00 75.44 523 ASP A CA 1
ATOM 4007 C C . ASP A 1 523 ? -6.255 -23.863 -30.711 1.00 75.44 523 ASP A C 1
ATOM 4009 O O . ASP A 1 523 ? -5.351 -24.450 -31.316 1.00 75.44 523 ASP A O 1
ATOM 4013 N N . LYS A 1 524 ? -6.067 -23.348 -29.491 1.00 76.62 524 LYS A N 1
ATOM 4014 C CA . LYS A 1 524 ? -4.786 -23.488 -28.777 1.00 76.62 524 LYS A CA 1
ATOM 4015 C C . LYS A 1 524 ? -4.390 -24.940 -28.512 1.00 76.62 524 LYS A C 1
ATOM 4017 O O . LYS A 1 524 ? -3.210 -25.224 -28.351 1.00 76.62 524 LYS A O 1
ATOM 4022 N N . GLU A 1 525 ? -5.352 -25.862 -28.467 1.00 81.88 525 GLU A N 1
ATOM 4023 C CA . GLU A 1 525 ? -5.079 -27.290 -28.273 1.00 81.88 525 GLU A CA 1
ATOM 4024 C C . GLU A 1 525 ? -4.407 -27.918 -29.509 1.00 81.88 525 GLU A C 1
ATOM 4026 O O . GLU A 1 525 ? -3.870 -29.023 -29.425 1.00 81.88 525 GLU A O 1
ATOM 4031 N N . ASP A 1 526 ? -4.416 -27.216 -30.649 1.00 87.19 526 ASP A N 1
ATOM 4032 C CA . ASP A 1 526 ? -3.769 -27.624 -31.894 1.00 87.19 526 ASP A CA 1
ATOM 4033 C C . ASP A 1 526 ? -2.335 -27.054 -32.045 1.00 87.19 526 ASP A C 1
ATOM 4035 O O . ASP A 1 526 ? -1.708 -27.268 -33.087 1.00 87.19 526 ASP A O 1
ATOM 4039 N N . VAL A 1 527 ? -1.771 -26.389 -31.022 1.00 87.31 527 VAL A N 1
ATOM 4040 C CA . VAL A 1 527 ? -0.381 -25.886 -31.005 1.00 87.31 527 VAL A CA 1
ATOM 4041 C C . VAL A 1 527 ? 0.341 -26.205 -29.687 1.00 87.31 527 VAL A C 1
ATOM 4043 O O . VAL A 1 527 ? -0.184 -25.977 -28.603 1.00 87.31 527 VAL A O 1
ATOM 4046 N N . ASN A 1 528 ? 1.577 -26.703 -29.770 1.00 89.19 528 ASN A N 1
ATOM 4047 C CA . ASN A 1 528 ? 2.486 -26.809 -28.625 1.00 89.19 528 ASN A CA 1
ATOM 4048 C C . ASN A 1 528 ? 3.619 -25.799 -28.783 1.00 89.19 528 ASN A C 1
ATOM 4050 O O . ASN A 1 528 ? 4.189 -25.677 -29.865 1.00 89.19 528 ASN A O 1
ATOM 4054 N N . VAL A 1 529 ? 3.987 -25.121 -27.701 1.00 90.38 529 VAL A N 1
ATOM 4055 C CA . VAL A 1 529 ? 5.100 -24.167 -27.702 1.00 90.38 529 VAL A CA 1
ATOM 4056 C C . VAL A 1 529 ? 6.153 -24.639 -26.723 1.00 90.38 529 VAL A C 1
ATOM 4058 O O . VAL A 1 529 ? 5.838 -24.990 -25.587 1.00 90.38 529 VAL A O 1
ATOM 4061 N N . TYR A 1 530 ? 7.396 -24.654 -27.182 1.00 88.31 530 TYR A N 1
ATOM 4062 C CA . TYR A 1 530 ? 8.565 -25.037 -26.418 1.00 88.31 530 TYR A CA 1
ATOM 4063 C C . TYR A 1 530 ? 9.530 -23.861 -26.358 1.00 88.31 530 TYR A C 1
ATOM 4065 O O . TYR A 1 530 ? 9.885 -23.312 -27.399 1.00 88.31 530 TYR A O 1
ATOM 4073 N N . LEU A 1 531 ? 9.973 -23.508 -25.159 1.00 86.88 531 LEU A N 1
ATOM 4074 C CA . LEU A 1 531 ? 11.021 -22.530 -24.912 1.00 86.88 531 LEU A CA 1
ATOM 4075 C C . LEU A 1 531 ? 12.253 -23.273 -24.398 1.00 86.88 531 LEU A C 1
ATOM 4077 O O . LEU A 1 531 ? 12.171 -23.997 -23.409 1.00 86.88 531 LEU A O 1
ATOM 4081 N N . ASP A 1 532 ? 13.361 -23.184 -25.129 1.00 83.88 532 ASP A N 1
ATOM 4082 C CA . ASP A 1 532 ? 14.621 -23.888 -24.843 1.00 83.88 532 ASP A CA 1
ATOM 4083 C C . ASP A 1 532 ? 14.452 -25.412 -24.653 1.00 83.88 532 ASP A C 1
ATOM 4085 O O . ASP A 1 532 ? 15.206 -26.089 -23.952 1.00 83.88 532 ASP A O 1
ATOM 4089 N N . GLY A 1 533 ? 13.443 -25.977 -25.323 1.00 79.56 533 GLY A N 1
ATOM 4090 C CA . GLY A 1 533 ? 13.085 -27.395 -25.263 1.00 79.56 533 GLY A CA 1
ATOM 4091 C C . GLY A 1 533 ? 12.102 -27.782 -24.150 1.00 79.56 533 GLY A C 1
ATOM 4092 O O . GLY A 1 533 ? 11.704 -28.950 -24.101 1.00 79.56 533 GLY A O 1
ATOM 4093 N N . GLU A 1 534 ? 11.668 -26.846 -23.302 1.00 76.69 534 GLU A N 1
ATOM 4094 C CA . GLU A 1 534 ? 10.624 -27.047 -22.290 1.00 76.69 534 GLU A CA 1
ATOM 4095 C C . GLU A 1 534 ? 9.263 -26.532 -22.775 1.00 76.69 534 GLU A C 1
ATOM 4097 O O . GLU A 1 534 ? 9.161 -25.448 -23.334 1.00 76.69 534 GLU A O 1
ATOM 4102 N N . GLN A 1 535 ? 8.197 -27.313 -22.580 1.00 86.31 535 GLN A N 1
ATOM 4103 C CA . GLN A 1 535 ? 6.861 -26.939 -23.049 1.00 86.31 535 GLN A CA 1
ATOM 4104 C C . GLN A 1 535 ? 6.218 -25.883 -22.141 1.00 86.31 535 GLN A C 1
ATOM 4106 O O . GLN A 1 535 ? 6.107 -26.102 -20.936 1.00 86.31 535 GLN A O 1
ATOM 4111 N N . ILE A 1 536 ? 5.700 -24.804 -22.730 1.00 77.69 536 ILE A N 1
ATOM 4112 C CA . ILE A 1 536 ? 5.012 -23.712 -22.026 1.00 77.69 536 ILE A CA 1
ATOM 4113 C C . ILE A 1 536 ? 3.514 -23.660 -22.371 1.00 77.69 536 ILE A C 1
ATOM 4115 O O . ILE A 1 536 ? 3.074 -24.157 -23.411 1.00 77.69 536 ILE A O 1
ATOM 4119 N N . SER A 1 537 ? 2.702 -23.069 -21.488 1.00 69.19 537 SER A N 1
ATOM 4120 C CA . SER A 1 537 ? 1.256 -22.898 -21.694 1.00 69.19 537 SER A CA 1
ATOM 4121 C C . SER A 1 537 ? 0.926 -21.628 -22.480 1.00 69.19 537 SER A C 1
ATOM 4123 O O . SER A 1 537 ? 1.455 -20.566 -22.165 1.00 69.19 537 SER A O 1
ATOM 4125 N N . VAL A 1 538 ? -0.013 -21.715 -23.426 1.00 68.31 538 VAL A N 1
ATOM 4126 C CA . VAL A 1 538 ? -0.379 -20.615 -24.336 1.00 68.31 538 VAL A CA 1
ATOM 4127 C C . VAL A 1 538 ? -1.795 -20.077 -24.071 1.00 68.31 538 VAL A C 1
ATOM 4129 O O . VAL A 1 538 ? -2.708 -20.842 -23.738 1.00 68.31 538 VAL A O 1
ATOM 4132 N N . ARG A 1 539 ? -1.982 -18.757 -24.233 1.00 52.59 539 ARG A N 1
ATOM 4133 C CA . ARG A 1 539 ? -3.271 -18.040 -24.134 1.00 52.59 539 ARG A CA 1
ATOM 4134 C C . ARG A 1 539 ? -3.903 -17.818 -25.531 1.00 52.59 539 ARG A C 1
ATOM 4136 O O . ARG A 1 539 ? -3.198 -17.789 -26.538 1.00 52.59 539 ARG A O 1
ATOM 4143 N N . GLU A 1 540 ? -5.232 -17.683 -25.595 1.00 50.06 540 GLU A N 1
ATOM 4144 C CA . GLU A 1 540 ? -5.985 -17.274 -26.805 1.00 50.06 540 GLU A CA 1
ATOM 4145 C C . GLU A 1 540 ? -6.407 -15.803 -26.682 1.00 50.06 540 GLU A C 1
ATOM 4147 O O . GLU A 1 540 ? -6.799 -15.384 -25.589 1.00 50.06 540 GLU A O 1
ATOM 4152 N N . GLU A 1 541 ? -6.409 -15.039 -27.783 1.00 47.53 541 GLU A N 1
ATOM 4153 C CA . GLU A 1 541 ? -7.129 -13.757 -27.798 1.00 47.53 541 GLU A CA 1
ATOM 4154 C C . GLU A 1 541 ? -8.643 -13.986 -27.763 1.00 47.53 541 GLU A C 1
ATOM 4156 O O . GLU A 1 541 ? -9.189 -14.825 -28.486 1.00 47.53 541 GLU A O 1
ATOM 4161 N N . THR A 1 542 ? -9.356 -13.195 -26.958 1.00 51.00 542 THR A N 1
ATOM 4162 C CA . THR A 1 542 ? -10.822 -13.168 -27.031 1.00 51.00 542 THR A CA 1
ATOM 4163 C C . THR A 1 542 ? -11.264 -12.292 -28.212 1.00 51.00 542 THR A C 1
ATOM 4165 O O . THR A 1 542 ? -10.812 -11.154 -28.322 1.00 51.00 542 THR A O 1
ATOM 4168 N N . PRO A 1 543 ? -12.131 -12.783 -29.119 1.00 57.50 543 PRO A N 1
ATOM 4169 C CA . PRO A 1 543 ? -12.504 -12.034 -30.317 1.00 57.50 543 PRO A CA 1
ATOM 4170 C C . PRO A 1 543 ? -13.291 -10.757 -29.983 1.00 57.50 543 PRO A C 1
ATOM 4172 O O . PRO A 1 543 ? -14.186 -10.781 -29.137 1.00 57.50 543 PRO A O 1
ATOM 4175 N N . GLU A 1 544 ? -12.992 -9.663 -30.697 1.00 69.94 544 GLU A N 1
ATOM 4176 C CA . GLU A 1 544 ? -13.712 -8.387 -30.577 1.00 69.94 544 GLU A CA 1
ATOM 4177 C C . GLU A 1 544 ? -15.211 -8.544 -30.918 1.00 69.94 544 GLU A C 1
ATOM 4179 O O . GLU A 1 544 ? -15.575 -9.027 -31.994 1.00 69.94 544 GLU A O 1
ATOM 4184 N N . LYS A 1 545 ? -16.080 -8.073 -30.020 1.00 83.56 545 LYS A N 1
ATOM 4185 C CA . LYS A 1 545 ? -17.534 -7.919 -30.176 1.00 83.56 545 LYS A CA 1
ATOM 4186 C C . LYS A 1 545 ? -17.871 -6.467 -30.525 1.00 83.56 545 LYS A C 1
ATOM 4188 O O . LYS A 1 545 ? -17.208 -5.544 -30.055 1.00 83.56 545 LYS A O 1
ATOM 4193 N N . ILE A 1 546 ? -18.932 -6.240 -31.301 1.00 86.19 546 ILE A N 1
ATOM 4194 C CA . ILE A 1 546 ? -19.409 -4.894 -31.661 1.00 86.19 546 ILE A CA 1
ATOM 4195 C C . ILE A 1 546 ? -20.646 -4.527 -30.840 1.00 86.19 546 ILE A C 1
ATOM 4197 O O . ILE A 1 546 ? -21.720 -5.103 -31.023 1.00 86.19 546 ILE A O 1
ATOM 4201 N N . LEU A 1 547 ? -20.521 -3.532 -29.965 1.00 88.81 547 LEU A N 1
ATOM 4202 C CA . LEU A 1 547 ? -21.626 -2.909 -29.243 1.00 88.81 547 LEU A CA 1
ATOM 4203 C C . LEU A 1 547 ? -22.149 -1.704 -30.027 1.00 88.81 547 LEU A C 1
ATOM 4205 O O . LEU A 1 547 ? -21.421 -0.748 -30.264 1.00 88.81 547 LEU A O 1
ATOM 4209 N N . HIS A 1 548 ? -23.432 -1.715 -30.368 1.00 89.31 548 HIS A N 1
ATOM 4210 C CA . HIS A 1 548 ? -24.118 -0.583 -30.985 1.00 89.31 548 HIS A CA 1
ATOM 4211 C C . HIS A 1 548 ? -25.226 -0.070 -30.067 1.00 89.31 548 HIS A C 1
ATOM 4213 O O . HIS A 1 548 ? -26.074 -0.842 -29.603 1.00 89.31 548 HIS A O 1
ATOM 4219 N N . ILE A 1 549 ? -25.256 1.244 -29.859 1.00 89.81 549 ILE A N 1
ATOM 4220 C CA . ILE A 1 549 ? -26.180 1.947 -28.970 1.00 89.81 549 ILE A CA 1
ATOM 4221 C C . ILE A 1 549 ? -26.916 2.994 -29.801 1.00 89.81 549 ILE A C 1
ATOM 4223 O O . ILE A 1 549 ? -26.323 3.945 -30.289 1.00 89.81 549 ILE A O 1
ATOM 4227 N N . GLY A 1 550 ? -2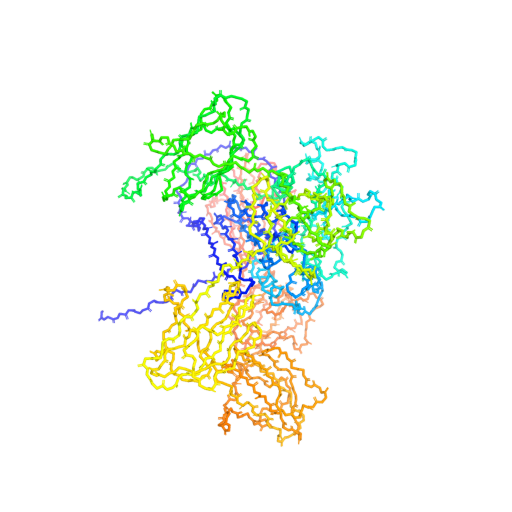8.220 2.805 -30.000 1.00 87.25 550 GLY A N 1
ATOM 4228 C CA . GLY A 1 550 ? -29.039 3.681 -30.834 1.00 87.25 550 GLY A CA 1
ATOM 4229 C C . GLY A 1 550 ? -30.032 4.525 -30.045 1.00 87.25 550 GLY A C 1
ATOM 4230 O O . GLY A 1 550 ? -30.721 4.007 -29.162 1.00 87.25 550 GLY A O 1
ATOM 4231 N N . GLY A 1 551 ? -30.155 5.802 -30.407 1.00 84.88 551 GLY A N 1
ATOM 4232 C CA . GLY A 1 551 ? -31.104 6.750 -29.815 1.00 84.88 551 GLY A CA 1
ATOM 4233 C C . GLY A 1 551 ? -32.369 6.912 -30.664 1.00 84.88 551 GLY A C 1
ATOM 4234 O O . GLY A 1 551 ? -32.314 7.220 -31.853 1.00 84.88 551 GLY A O 1
ATOM 4235 N N . THR A 1 552 ? -33.549 6.721 -30.072 1.00 80.81 552 THR A N 1
ATOM 4236 C CA . THR A 1 552 ? -34.849 6.840 -30.768 1.00 80.81 552 THR A CA 1
ATOM 4237 C C . THR A 1 552 ? -35.725 7.997 -30.271 1.00 80.81 552 THR A C 1
ATOM 4239 O O . THR A 1 552 ? -36.828 8.202 -30.793 1.00 80.81 552 THR A O 1
ATOM 4242 N N . GLY A 1 553 ? -35.227 8.792 -29.318 1.00 75.75 553 GLY A N 1
ATOM 4243 C CA . GLY A 1 553 ? -35.983 9.821 -28.602 1.00 75.75 553 GLY A CA 1
ATOM 4244 C C . GLY A 1 553 ? -35.147 11.039 -28.172 1.00 75.75 553 GLY A C 1
ATOM 4245 O O . GLY A 1 553 ? -34.185 11.406 -28.845 1.00 75.75 553 GLY A O 1
ATOM 4246 N N . PRO A 1 554 ? -35.550 11.759 -27.105 1.00 80.81 554 PRO A N 1
ATOM 4247 C CA . PRO A 1 554 ? -34.747 12.820 -26.494 1.00 80.81 554 PRO A CA 1
ATOM 4248 C C . PRO A 1 554 ? -33.370 12.317 -26.035 1.00 80.81 554 PRO A C 1
ATOM 4250 O O . PRO A 1 554 ? -33.162 11.115 -25.897 1.00 80.81 554 PRO A O 1
ATOM 4253 N N . VAL A 1 555 ? -32.449 13.250 -25.762 1.00 82.38 555 VAL A N 1
ATOM 4254 C CA . VAL A 1 555 ? -31.098 12.933 -25.261 1.00 82.38 555 VAL A CA 1
ATOM 4255 C C . VAL A 1 555 ? -31.187 11.977 -24.077 1.00 82.38 555 VAL A C 1
ATOM 4257 O O . VAL A 1 555 ? -31.818 12.306 -23.069 1.00 82.38 555 VAL A O 1
ATOM 4260 N N . THR A 1 556 ? -30.548 10.821 -24.225 1.00 82.19 556 THR A N 1
ATOM 4261 C CA . THR A 1 556 ? -30.482 9.771 -23.219 1.00 82.19 556 THR A CA 1
ATOM 4262 C C . THR A 1 556 ? -29.020 9.418 -22.977 1.00 82.19 556 THR A C 1
ATOM 4264 O O . THR A 1 556 ? -28.313 9.064 -23.912 1.00 82.19 556 THR A O 1
ATOM 4267 N N . ARG A 1 557 ? -28.556 9.561 -21.737 1.00 83.12 557 ARG A N 1
ATOM 4268 C CA . ARG A 1 557 ? -27.192 9.230 -21.323 1.00 83.12 557 ARG A CA 1
ATOM 4269 C C . ARG A 1 557 ? -27.125 7.798 -20.841 1.00 83.12 557 ARG A C 1
ATOM 4271 O O . ARG A 1 557 ? -28.081 7.305 -20.239 1.00 83.12 557 ARG A O 1
ATOM 4278 N N . PHE A 1 558 ? -26.006 7.159 -21.107 1.00 84.75 558 PHE A N 1
ATOM 4279 C CA . PHE A 1 558 ? -25.749 5.788 -20.735 1.00 84.75 558 PHE A CA 1
ATOM 4280 C C . PHE A 1 558 ? -24.333 5.639 -20.202 1.00 84.75 558 PHE A C 1
ATOM 4282 O O . PHE A 1 558 ? -23.464 6.484 -20.411 1.00 84.75 558 PHE A O 1
ATOM 4289 N N . GLU A 1 559 ? -24.127 4.524 -19.535 1.00 81.69 559 GLU A N 1
ATOM 4290 C CA . GLU A 1 559 ? -22.836 4.044 -19.111 1.00 81.69 559 GLU A CA 1
ATOM 4291 C C . GLU A 1 559 ? -22.756 2.544 -19.348 1.00 81.69 559 GLU A C 1
ATOM 4293 O O . GLU A 1 559 ? -23.742 1.838 -19.138 1.00 81.69 559 GLU A O 1
ATOM 4298 N N . PHE A 1 560 ? -21.595 2.045 -19.759 1.00 84.12 560 PHE A N 1
ATOM 4299 C CA . PHE A 1 560 ? -21.352 0.609 -19.802 1.00 84.12 560 PHE A CA 1
ATOM 4300 C C . PHE A 1 560 ? -19.896 0.267 -19.498 1.00 84.12 560 PHE A C 1
ATOM 4302 O O . PHE A 1 560 ? -19.017 1.102 -19.703 1.00 84.12 560 PHE A O 1
ATOM 4309 N N . SER A 1 561 ? -19.647 -0.960 -19.044 1.00 75.44 561 SER A N 1
ATOM 4310 C CA . SER A 1 561 ? -18.300 -1.507 -18.855 1.00 75.44 561 SER A CA 1
ATOM 4311 C C . SER A 1 561 ? -18.154 -2.879 -19.501 1.00 75.44 561 SER A C 1
ATOM 4313 O O . SER A 1 561 ? -19.135 -3.607 -19.689 1.00 75.44 561 SER A O 1
ATOM 4315 N N . VAL A 1 562 ? -16.919 -3.213 -19.854 1.00 76.12 562 VAL A N 1
ATOM 4316 C CA . VAL A 1 562 ? -16.528 -4.484 -20.459 1.00 76.12 562 VAL A CA 1
ATOM 4317 C C . VAL A 1 562 ? -15.366 -5.098 -19.682 1.00 76.12 562 VAL A C 1
ATOM 4319 O O . VAL A 1 562 ? -14.585 -4.383 -19.064 1.00 76.12 562 VAL A O 1
ATOM 4322 N N . SER A 1 563 ? -15.235 -6.421 -19.728 1.00 63.03 563 SER A N 1
ATOM 4323 C CA . SER A 1 563 ? -14.172 -7.143 -19.014 1.00 63.03 563 SER A CA 1
ATOM 4324 C C . SER A 1 563 ? -12.821 -7.152 -19.751 1.00 63.03 563 SER A C 1
ATOM 4326 O O . SER A 1 563 ? -11.902 -7.843 -19.319 1.00 63.03 563 SER A O 1
ATOM 4328 N N . GLY A 1 564 ? -12.729 -6.501 -20.913 1.00 60.56 564 GLY A N 1
ATOM 4329 C CA . GLY A 1 564 ? -11.559 -6.504 -21.793 1.00 60.56 564 GLY A CA 1
ATOM 4330 C C . GLY A 1 564 ? -11.319 -5.142 -22.442 1.00 60.56 564 GLY A C 1
ATOM 4331 O O . GLY A 1 564 ? -11.871 -4.131 -22.008 1.00 60.56 564 GLY A O 1
ATOM 4332 N N . ASP A 1 565 ? -10.500 -5.117 -23.489 1.00 63.66 565 ASP A N 1
ATOM 4333 C CA . ASP A 1 565 ? -10.114 -3.892 -24.188 1.00 63.66 565 ASP A CA 1
ATOM 4334 C C . ASP A 1 565 ? -11.303 -3.272 -24.908 1.00 63.66 565 ASP A C 1
ATOM 4336 O O . ASP A 1 565 ? -12.096 -3.969 -25.541 1.00 63.66 565 ASP A O 1
ATOM 4340 N N . LEU A 1 566 ? -11.400 -1.947 -24.868 1.00 74.31 566 LEU A N 1
ATOM 4341 C CA . LEU A 1 566 ? -12.494 -1.195 -25.459 1.00 74.31 566 LEU A CA 1
ATOM 4342 C C . LEU A 1 566 ? -11.961 -0.117 -26.399 1.00 74.31 566 LEU A C 1
ATOM 4344 O O . LEU A 1 566 ? -11.120 0.706 -26.043 1.00 74.31 566 LEU A O 1
ATOM 4348 N N . ARG A 1 567 ? -12.517 -0.047 -27.608 1.00 75.44 567 ARG A N 1
ATOM 4349 C CA . ARG A 1 567 ? -12.225 1.036 -28.549 1.00 75.44 567 ARG A CA 1
ATOM 4350 C C . ARG A 1 567 ? -13.461 1.485 -29.307 1.00 75.44 567 ARG A C 1
ATOM 4352 O O . ARG A 1 567 ? -14.273 0.694 -29.775 1.00 75.44 567 ARG A O 1
ATOM 4359 N N . ASN A 1 568 ? -13.576 2.789 -29.504 1.00 74.62 568 ASN A N 1
ATOM 4360 C CA . ASN A 1 568 ? -14.630 3.363 -30.331 1.00 74.62 568 ASN A CA 1
ATOM 4361 C C . ASN A 1 568 ? -14.407 3.039 -31.826 1.00 74.62 568 ASN A C 1
ATOM 4363 O O . ASN A 1 568 ? -13.308 3.242 -32.353 1.00 74.62 568 ASN A O 1
ATOM 4367 N N . THR A 1 569 ? -15.451 2.586 -32.525 1.00 70.38 569 THR A N 1
ATOM 4368 C CA . THR A 1 569 ? -15.432 2.330 -33.980 1.00 70.38 569 THR A CA 1
ATOM 4369 C C . THR A 1 569 ? -16.308 3.292 -34.784 1.00 70.38 569 THR A C 1
ATOM 4371 O O . THR A 1 569 ? -16.213 3.313 -36.016 1.00 70.38 569 THR A O 1
ATOM 4374 N N . GLY A 1 570 ? -17.110 4.123 -34.110 1.00 63.53 570 GLY A N 1
ATOM 4375 C CA . GLY A 1 570 ? -18.097 5.024 -34.700 1.00 63.53 570 GLY A CA 1
ATOM 4376 C C . GLY A 1 570 ? -17.868 6.520 -34.440 1.00 63.53 570 GLY A C 1
ATOM 4377 O O . GLY A 1 570 ? -16.800 6.975 -34.018 1.00 63.53 570 GLY A O 1
ATOM 4378 N N . THR A 1 571 ? -18.887 7.325 -34.763 1.00 59.22 571 THR A N 1
ATOM 4379 C CA . THR A 1 571 ? -18.909 8.771 -34.492 1.00 59.22 571 THR A CA 1
ATOM 4380 C C . THR A 1 571 ? -19.513 9.031 -33.119 1.00 59.22 571 THR A C 1
ATOM 4382 O O . THR A 1 571 ? -20.719 8.894 -32.985 1.00 59.22 571 THR A O 1
ATOM 4385 N N . LEU A 1 572 ? -18.687 9.440 -32.157 1.00 63.59 572 LEU A N 1
ATOM 4386 C CA . LEU A 1 572 ? -19.135 9.863 -30.826 1.00 63.59 572 LEU A CA 1
ATOM 4387 C C . LEU A 1 572 ? -19.817 11.235 -30.886 1.00 63.59 572 LEU A C 1
ATOM 4389 O O . LEU A 1 572 ? -19.417 12.099 -31.683 1.00 63.59 572 LEU A O 1
ATOM 4393 N N . GLU A 1 573 ? -20.796 11.469 -30.015 1.00 64.12 573 GLU A N 1
ATOM 4394 C CA . GLU A 1 573 ? -21.226 12.821 -29.677 1.00 64.12 573 GLU A CA 1
ATOM 4395 C C . GLU A 1 573 ? -20.113 13.518 -28.849 1.00 64.12 573 GLU A C 1
ATOM 4397 O O . GLU A 1 573 ? -19.385 12.888 -28.086 1.00 64.12 573 GLU A O 1
ATOM 4402 N N . ASP A 1 574 ? -19.949 14.847 -28.972 1.00 55.94 574 ASP A N 1
ATOM 4403 C CA . ASP A 1 574 ? -18.854 15.621 -28.326 1.00 55.94 574 ASP A CA 1
ATOM 4404 C C . ASP A 1 574 ? -18.813 15.514 -26.775 1.00 55.94 574 ASP A C 1
ATOM 4406 O O . ASP A 1 574 ? -17.924 16.074 -26.131 1.00 55.94 574 ASP A O 1
ATOM 4410 N N . SER A 1 575 ? -19.814 14.880 -26.165 1.00 62.31 575 SER A N 1
ATOM 4411 C CA . SER A 1 575 ? -19.966 14.674 -24.722 1.00 62.31 575 SER A CA 1
ATOM 4412 C C . SER A 1 575 ? -19.552 13.290 -24.233 1.00 62.31 575 SER A C 1
ATOM 4414 O O . SER A 1 575 ? -19.546 13.090 -23.020 1.00 62.31 575 SER A O 1
ATOM 4416 N N . ASP A 1 576 ? -19.267 12.354 -25.136 1.00 74.50 576 ASP A N 1
ATOM 4417 C CA . ASP A 1 576 ? -18.972 10.977 -24.756 1.00 74.50 576 ASP A CA 1
ATOM 4418 C C . ASP A 1 576 ? -17.519 10.862 -24.307 1.00 74.50 576 ASP A C 1
ATOM 4420 O O . ASP A 1 576 ? -16.601 11.413 -24.923 1.00 74.50 576 ASP A O 1
ATOM 4424 N N . THR A 1 577 ? -17.315 10.147 -23.209 1.00 71.38 577 THR A N 1
ATOM 4425 C CA . THR A 1 577 ? -16.004 9.880 -22.629 1.00 71.38 577 THR A CA 1
ATOM 4426 C C . THR A 1 577 ? -15.778 8.375 -22.634 1.00 71.38 577 THR A C 1
ATOM 4428 O O . THR A 1 577 ? -16.537 7.617 -22.035 1.00 71.38 577 THR A O 1
ATOM 4431 N N . VAL A 1 578 ? -14.737 7.947 -23.349 1.00 72.81 578 VAL A N 1
ATOM 4432 C CA . VAL A 1 578 ? -14.314 6.546 -23.438 1.00 72.81 578 VAL A CA 1
ATOM 4433 C C . VAL A 1 578 ? -13.093 6.365 -22.545 1.00 72.81 578 VAL A C 1
ATOM 4435 O O . VAL A 1 578 ? -12.093 7.061 -22.725 1.00 72.81 578 VAL A O 1
ATOM 4438 N N . TYR A 1 579 ? -13.210 5.454 -21.590 1.00 62.28 579 TYR A N 1
ATOM 4439 C CA . TYR A 1 579 ? -12.147 4.943 -20.730 1.00 62.28 579 TYR A CA 1
ATOM 4440 C C . TYR A 1 579 ? -11.688 3.573 -21.256 1.00 62.28 579 TYR A C 1
ATOM 4442 O O . TYR A 1 579 ? -12.324 3.019 -22.153 1.00 62.28 579 TYR A O 1
ATOM 4450 N N . ASP A 1 580 ? -10.620 3.009 -20.690 1.00 48.59 580 ASP A N 1
ATOM 4451 C CA . ASP A 1 580 ? -9.968 1.799 -21.224 1.00 48.59 580 ASP A CA 1
ATOM 4452 C C . ASP A 1 580 ? -10.894 0.569 -21.303 1.00 48.59 580 ASP A C 1
ATOM 4454 O O . ASP A 1 580 ? -10.769 -0.231 -22.226 1.00 48.59 580 ASP A O 1
ATOM 4458 N N . SER A 1 581 ? -11.875 0.456 -20.397 1.00 64.62 581 SER A N 1
ATOM 4459 C CA . SER A 1 581 ? -12.886 -0.618 -20.380 1.00 64.62 581 SER A CA 1
ATOM 4460 C C . SER A 1 581 ? -14.308 -0.140 -20.031 1.00 64.62 581 SER A C 1
ATOM 4462 O O . SER A 1 581 ? -15.214 -0.941 -19.798 1.00 64.62 581 SER A O 1
ATOM 4464 N N . ARG A 1 582 ? -14.547 1.180 -20.000 1.00 78.00 582 ARG A N 1
ATOM 4465 C CA . ARG A 1 582 ? -15.843 1.798 -19.649 1.00 78.00 582 ARG A CA 1
ATOM 4466 C C . ARG A 1 582 ? -16.162 2.967 -20.572 1.00 78.00 582 ARG A C 1
ATOM 4468 O O . ARG A 1 582 ? -15.270 3.687 -21.001 1.00 78.00 582 ARG A O 1
ATOM 4475 N N . VAL A 1 583 ? -17.441 3.212 -20.831 1.00 82.94 583 VAL A N 1
ATOM 4476 C CA . VAL A 1 583 ? -17.908 4.412 -21.541 1.00 82.94 583 VAL A CA 1
ATOM 4477 C C . VAL A 1 583 ? -18.956 5.121 -20.719 1.00 82.94 583 VAL A C 1
ATOM 4479 O O . VAL A 1 583 ? -19.901 4.487 -20.263 1.00 82.94 583 VAL A O 1
ATOM 4482 N N . GLU A 1 584 ? -18.835 6.440 -20.638 1.00 82.38 584 GLU A N 1
ATOM 4483 C CA . GLU A 1 584 ? -19.920 7.349 -20.284 1.00 82.38 584 GLU A CA 1
ATOM 4484 C C . GLU A 1 584 ? -20.329 8.112 -21.546 1.00 82.38 584 GLU A C 1
ATOM 4486 O O . GLU A 1 584 ? -19.542 8.887 -22.088 1.00 82.38 584 GLU A O 1
ATOM 4491 N N . GLY A 1 585 ? -21.543 7.889 -22.044 1.00 82.25 585 GLY A N 1
ATOM 4492 C CA . GLY A 1 585 ? -21.971 8.429 -23.334 1.00 82.25 585 GLY A CA 1
ATOM 4493 C C . GLY A 1 585 ? -23.400 8.947 -23.345 1.00 82.25 585 GLY A C 1
ATOM 4494 O O . GLY A 1 585 ? -24.135 8.872 -22.354 1.00 82.25 585 GLY A O 1
ATOM 4495 N N . GLN A 1 586 ? -23.819 9.503 -24.477 1.00 86.88 586 GLN A N 1
ATOM 4496 C CA . GLN A 1 586 ? -25.203 9.881 -24.711 1.00 86.88 586 GLN A CA 1
ATOM 4497 C C . GLN A 1 586 ? -25.632 9.612 -26.154 1.00 86.88 586 GLN A C 1
ATOM 4499 O O . GLN A 1 586 ? -24.951 9.964 -27.104 1.00 86.88 586 GLN A O 1
ATOM 4504 N N . VAL A 1 587 ? -26.853 9.107 -26.314 1.00 86.00 587 VAL A N 1
ATOM 4505 C CA . VAL A 1 587 ? -27.506 8.972 -27.615 1.00 86.00 587 VAL A CA 1
ATOM 4506 C C . VAL A 1 587 ? -28.741 9.853 -27.700 1.00 86.00 587 VAL A C 1
ATOM 4508 O O . VAL A 1 587 ? -29.499 10.035 -26.742 1.00 86.00 587 VAL A O 1
ATOM 4511 N N . SER A 1 588 ? -28.977 10.412 -28.882 1.00 81.00 588 SER A N 1
ATOM 4512 C CA . SER A 1 588 ? -30.169 11.217 -29.151 1.00 81.00 588 SER A CA 1
ATOM 4513 C C . SER A 1 588 ? -30.703 10.975 -30.560 1.00 81.00 588 SER A C 1
ATOM 4515 O O . SER A 1 588 ? -31.719 10.316 -30.755 1.00 81.00 588 SER A O 1
ATOM 4517 N N . SER A 1 589 ? -29.999 11.497 -31.559 1.00 71.06 589 SER A N 1
ATOM 4518 C CA . SER A 1 589 ? -30.290 11.332 -32.987 1.00 71.06 589 SER A CA 1
ATOM 4519 C C . SER A 1 589 ? -29.118 10.741 -33.770 1.00 71.06 589 SER A C 1
ATOM 4521 O O . SER A 1 589 ? -29.254 10.512 -34.974 1.00 71.06 589 SER A O 1
ATOM 4523 N N . GLN A 1 590 ? -27.987 10.546 -33.093 1.00 79.12 590 GLN A N 1
ATOM 4524 C CA . GLN A 1 590 ? -26.812 9.827 -33.561 1.00 79.12 590 GLN A CA 1
ATOM 4525 C C . GLN A 1 590 ? -26.664 8.570 -32.699 1.00 79.12 590 GLN A C 1
ATOM 4527 O O . GLN A 1 590 ? -27.048 8.586 -31.527 1.00 79.12 590 GLN A O 1
ATOM 4532 N N . ASP A 1 591 ? -26.206 7.500 -33.340 1.00 86.31 591 ASP A N 1
ATOM 4533 C CA . ASP A 1 591 ? -25.977 6.197 -32.724 1.00 86.31 591 ASP A CA 1
ATOM 4534 C C . ASP A 1 591 ? -24.470 6.045 -32.484 1.00 86.31 591 ASP A C 1
ATOM 4536 O O . ASP A 1 591 ? -23.675 6.476 -33.329 1.00 86.31 591 ASP A O 1
ATOM 4540 N N . ASP A 1 592 ? -24.108 5.384 -31.388 1.00 87.56 592 ASP A N 1
ATOM 4541 C CA . ASP A 1 592 ? -22.722 5.125 -31.004 1.00 87.56 592 ASP A CA 1
ATOM 4542 C C . ASP A 1 592 ? -22.365 3.655 -31.247 1.00 87.56 592 ASP A C 1
ATOM 4544 O O . ASP A 1 592 ? -23.202 2.757 -31.109 1.00 87.56 592 ASP A O 1
ATOM 4548 N N . GLU A 1 593 ? -21.106 3.397 -31.605 1.00 88.94 593 GLU A N 1
ATOM 4549 C CA . GLU A 1 593 ? -20.605 2.050 -31.878 1.00 88.94 593 GLU A CA 1
ATOM 4550 C C . GLU A 1 593 ? -19.209 1.847 -31.280 1.00 88.94 593 GLU A C 1
ATOM 4552 O O . GLU A 1 593 ? -18.299 2.652 -31.494 1.00 88.94 593 GLU A O 1
ATOM 4557 N N . PHE A 1 594 ? -19.041 0.744 -30.555 1.00 87.19 594 PHE A N 1
ATOM 4558 C CA . PHE A 1 594 ? -17.814 0.368 -29.864 1.00 87.19 594 PHE A CA 1
ATOM 4559 C C . 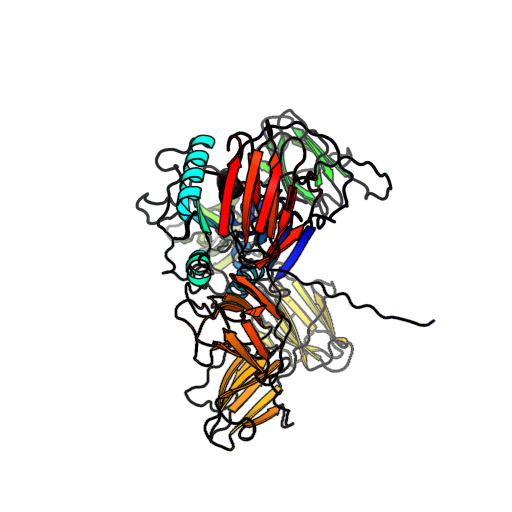PHE A 1 594 ? -17.426 -1.066 -30.231 1.00 87.19 594 PHE A C 1
ATOM 4561 O O . PHE A 1 594 ? -18.288 -1.937 -30.325 1.00 87.19 594 PHE A O 1
ATOM 4568 N N . ALA A 1 595 ? -16.131 -1.321 -30.399 1.00 81.75 595 ALA A N 1
ATOM 4569 C CA . ALA A 1 595 ? -15.563 -2.663 -30.433 1.00 81.75 595 ALA A CA 1
ATOM 4570 C C . ALA A 1 595 ? -14.918 -2.967 -29.081 1.00 81.75 595 ALA A C 1
ATOM 4572 O O . ALA A 1 595 ? -14.235 -2.103 -28.530 1.00 81.75 595 ALA A O 1
ATOM 4573 N N . TYR A 1 596 ? -15.134 -4.168 -28.551 1.00 80.38 596 TYR A N 1
ATOM 4574 C CA . TYR A 1 596 ? -14.564 -4.572 -27.269 1.00 80.38 596 TYR A CA 1
ATOM 4575 C C . TYR A 1 596 ? -14.220 -6.060 -27.200 1.00 80.38 596 TYR A C 1
ATOM 4577 O O . TYR A 1 596 ? -14.883 -6.867 -27.850 1.00 80.38 596 TYR A O 1
ATOM 4585 N N . THR A 1 597 ? -13.223 -6.437 -26.403 1.00 69.50 597 THR A N 1
ATOM 4586 C CA . THR A 1 597 ? -12.913 -7.836 -26.060 1.00 69.50 597 THR A CA 1
ATOM 4587 C C . THR A 1 597 ? -13.524 -8.205 -24.697 1.00 69.50 597 THR A C 1
ATOM 4589 O O . THR A 1 597 ? -13.986 -7.340 -23.952 1.00 69.50 597 THR A O 1
ATOM 4592 N N . GLY A 1 598 ? -13.617 -9.498 -24.368 1.00 68.44 598 GLY A N 1
ATOM 4593 C CA . GLY A 1 598 ? -14.272 -9.946 -23.128 1.00 68.44 598 GLY A CA 1
ATOM 4594 C C . GLY A 1 598 ? -15.813 -9.898 -23.150 1.00 68.44 598 GLY A C 1
ATOM 4595 O O . GLY A 1 598 ? -16.449 -10.138 -24.181 1.00 68.44 598 GLY A O 1
ATOM 4596 N N . GLU A 1 599 ? -16.451 -9.663 -22.000 1.00 72.81 599 GLU A N 1
ATOM 4597 C CA . GLU A 1 599 ? -17.914 -9.614 -21.831 1.00 72.81 599 GLU A CA 1
ATOM 4598 C C . GLU A 1 599 ? -18.415 -8.198 -21.521 1.00 72.81 599 GLU A C 1
ATOM 4600 O O . GLU A 1 599 ? -17.710 -7.413 -20.898 1.00 72.81 599 GLU A O 1
ATOM 4605 N N . LEU A 1 600 ? -19.649 -7.873 -21.932 1.00 77.69 600 LEU A N 1
ATOM 4606 C CA . LEU A 1 600 ? -20.334 -6.658 -21.479 1.00 77.69 600 LEU A CA 1
ATOM 4607 C C . LEU A 1 600 ? -20.823 -6.891 -20.047 1.00 77.69 600 LEU A C 1
ATOM 4609 O O . LEU A 1 600 ? -21.777 -7.642 -19.833 1.00 77.69 600 LEU A O 1
ATOM 4613 N N . GLU A 1 601 ? -20.165 -6.266 -19.079 1.00 67.69 601 GLU A N 1
ATOM 4614 C CA . GLU A 1 601 ? -20.404 -6.515 -17.655 1.00 67.69 601 GLU A CA 1
ATOM 4615 C C . GLU A 1 601 ? -21.577 -5.694 -17.120 1.00 67.69 601 GLU A C 1
ATOM 4617 O O . GLU A 1 601 ? -22.408 -6.202 -16.366 1.00 67.69 601 GLU A O 1
ATOM 4622 N N . HIS A 1 602 ? -21.679 -4.436 -17.550 1.00 68.44 602 HIS A N 1
ATOM 4623 C CA . HIS A 1 602 ? -22.687 -3.495 -17.076 1.00 68.44 602 HIS A CA 1
ATOM 4624 C C . HIS A 1 602 ? -23.167 -2.598 -18.216 1.00 68.44 602 HIS A C 1
ATOM 4626 O O . HIS A 1 602 ? -22.370 -2.193 -19.055 1.00 68.44 602 HIS A O 1
ATOM 4632 N N . PHE A 1 603 ? -24.463 -2.269 -18.247 1.00 80.06 603 PHE A N 1
ATOM 4633 C CA . PHE A 1 603 ? -25.029 -1.248 -19.133 1.00 80.06 603 PHE A CA 1
ATOM 4634 C C . PHE A 1 603 ? -26.215 -0.569 -18.447 1.00 80.06 603 PHE A C 1
ATOM 4636 O O . PHE A 1 603 ? -27.253 -1.207 -18.243 1.00 80.06 603 PHE A O 1
ATOM 4643 N N . THR A 1 604 ? -26.108 0.734 -18.199 1.00 70.38 604 THR A N 1
ATOM 4644 C CA . THR A 1 604 ? -27.098 1.527 -17.464 1.00 70.38 604 THR A CA 1
ATOM 4645 C C . THR A 1 604 ? -27.434 2.818 -18.193 1.00 70.38 604 THR A C 1
ATOM 4647 O O . THR A 1 604 ? -26.585 3.459 -18.799 1.00 70.38 604 THR A O 1
ATOM 4650 N N . VAL A 1 605 ? -28.707 3.215 -18.152 1.00 77.31 605 VAL A N 1
ATOM 4651 C CA . VAL A 1 605 ? -29.164 4.517 -18.654 1.00 77.31 605 VAL A CA 1
ATOM 4652 C C . VAL A 1 605 ? -29.144 5.505 -17.493 1.00 77.31 605 VAL A C 1
ATOM 4654 O O . VAL A 1 605 ? -30.022 5.467 -16.637 1.00 77.31 605 VAL A O 1
ATOM 4657 N N . THR A 1 606 ? -28.158 6.398 -17.474 1.00 69.06 606 THR A N 1
ATOM 4658 C CA . THR A 1 606 ? -27.913 7.343 -16.371 1.00 69.06 606 THR A CA 1
ATOM 4659 C C . THR A 1 606 ? -28.809 8.587 -16.430 1.00 69.06 606 THR A C 1
ATOM 4661 O O . THR A 1 606 ? -28.986 9.288 -15.434 1.00 69.06 606 THR A O 1
ATOM 4664 N N . TYR A 1 607 ? -29.407 8.896 -17.588 1.00 72.81 607 TYR A N 1
ATOM 4665 C CA . TYR A 1 607 ? -30.353 10.010 -17.741 1.00 72.81 607 TYR A CA 1
ATOM 4666 C C . TYR A 1 607 ? -31.242 9.821 -18.971 1.00 72.81 607 TYR A C 1
ATOM 4668 O O . TYR A 1 607 ? -30.717 9.639 -20.056 1.00 72.81 607 TYR A O 1
ATOM 4676 N N . GLY A 1 608 ? -32.565 9.962 -18.859 1.00 72.81 608 GLY A N 1
ATOM 4677 C CA . GLY A 1 608 ? -33.500 9.836 -19.991 1.00 72.81 608 GLY A CA 1
ATOM 4678 C C . GLY A 1 608 ? -34.400 8.605 -19.877 1.00 72.81 608 GLY A C 1
ATOM 4679 O O . GLY A 1 608 ? -34.528 8.028 -18.800 1.00 72.81 608 GLY A O 1
ATOM 4680 N N . ASN A 1 609 ? -35.090 8.228 -20.956 1.00 74.06 609 ASN A N 1
ATOM 4681 C CA . ASN A 1 609 ? -35.984 7.067 -20.941 1.00 74.06 609 ASN A CA 1
ATOM 4682 C C . ASN A 1 609 ? -35.302 5.872 -21.616 1.00 74.06 609 ASN A C 1
ATOM 4684 O O . ASN A 1 609 ? -34.955 5.939 -22.789 1.00 74.06 609 ASN A O 1
ATOM 4688 N N . LYS A 1 610 ? -35.178 4.746 -20.906 1.00 70.12 610 LYS A N 1
ATOM 4689 C CA . LYS A 1 610 ? -34.599 3.504 -21.446 1.00 70.12 610 LYS A CA 1
ATOM 4690 C C . LYS A 1 610 ? -35.332 2.961 -22.676 1.00 70.12 610 LYS A C 1
ATOM 4692 O O . LYS A 1 610 ? -34.724 2.287 -23.499 1.00 70.12 610 LYS A O 1
ATOM 4697 N N . GLU A 1 611 ? -36.626 3.261 -22.826 1.00 79.19 611 GLU A N 1
ATOM 4698 C CA . GLU A 1 611 ? -37.384 2.897 -24.034 1.00 79.19 611 GLU A CA 1
ATOM 4699 C C . GLU A 1 611 ? -36.892 3.641 -25.283 1.00 79.19 611 GLU A C 1
ATOM 4701 O O . GLU A 1 611 ? -37.117 3.167 -26.398 1.00 79.19 611 GLU A O 1
ATOM 4706 N N . ASP A 1 612 ? -36.200 4.768 -25.094 1.00 81.00 612 ASP A N 1
ATOM 4707 C CA . ASP A 1 612 ? -35.625 5.569 -26.165 1.00 81.00 612 ASP A CA 1
ATOM 4708 C C . ASP A 1 612 ? -34.222 5.075 -26.583 1.00 81.00 612 ASP A C 1
ATOM 4710 O O . ASP A 1 612 ? -33.687 5.605 -27.555 1.00 81.00 612 ASP A O 1
ATOM 4714 N N . VAL A 1 613 ? -33.661 4.031 -25.943 1.00 84.00 613 VAL A N 1
ATOM 4715 C CA . VAL A 1 613 ? -32.335 3.451 -26.255 1.00 84.00 613 VAL A CA 1
ATOM 4716 C C . VAL A 1 613 ? -32.454 2.024 -26.795 1.00 84.00 613 VAL A C 1
ATOM 4718 O O . VAL A 1 613 ? -33.229 1.187 -26.320 1.00 84.00 613 VAL A O 1
ATOM 4721 N N . VAL A 1 614 ? -31.668 1.720 -27.825 1.00 85.31 614 VAL A N 1
ATOM 4722 C CA . VAL A 1 614 ? -31.577 0.400 -28.452 1.00 85.31 614 VAL A CA 1
ATOM 4723 C C . VAL A 1 614 ? -30.145 -0.102 -28.376 1.00 85.31 614 VAL A C 1
ATOM 4725 O O . VAL A 1 614 ? -29.293 0.414 -29.083 1.00 85.31 614 VAL A O 1
ATOM 4728 N N . VAL A 1 615 ? -29.900 -1.144 -27.583 1.00 87.69 615 VAL A N 1
ATOM 4729 C CA . VAL A 1 615 ? -28.567 -1.748 -27.452 1.00 87.69 615 VAL A CA 1
ATOM 4730 C C . VAL A 1 615 ? -28.521 -3.089 -28.174 1.00 87.69 615 VAL A C 1
ATOM 4732 O O . VAL A 1 615 ? -29.399 -3.940 -27.980 1.00 87.69 615 VAL A O 1
ATOM 4735 N N . THR A 1 616 ? -27.512 -3.280 -29.018 1.00 85.19 616 THR A N 1
ATOM 4736 C CA . THR A 1 616 ? -27.243 -4.548 -29.705 1.00 85.19 616 THR A CA 1
ATOM 4737 C C . THR A 1 616 ? -25.772 -4.923 -29.595 1.00 85.19 616 THR A C 1
ATOM 4739 O O . THR A 1 616 ? -24.927 -4.053 -29.774 1.00 85.19 616 THR A O 1
ATOM 4742 N N . VAL A 1 617 ? -25.478 -6.204 -29.379 1.00 85.12 617 VAL A N 1
ATOM 4743 C CA . VAL A 1 617 ? -24.125 -6.778 -29.469 1.00 85.12 617 VAL A CA 1
ATOM 4744 C C . VAL A 1 617 ? -24.088 -7.689 -30.691 1.00 85.12 617 VAL A C 1
ATOM 4746 O O . VAL A 1 617 ? -24.954 -8.549 -30.829 1.00 85.12 617 VAL A O 1
ATOM 4749 N N . ASP A 1 618 ? -23.166 -7.446 -31.621 1.00 84.44 618 ASP A N 1
ATOM 4750 C CA . ASP A 1 618 ? -23.046 -8.149 -32.911 1.00 84.44 618 ASP A CA 1
ATOM 4751 C C . ASP A 1 618 ? -24.362 -8.217 -33.713 1.00 84.44 618 ASP A C 1
ATOM 4753 O O . ASP A 1 618 ? -24.630 -9.137 -34.490 1.00 84.44 618 ASP A O 1
ATOM 4757 N N . GLY A 1 619 ? -25.211 -7.198 -33.536 1.00 79.00 619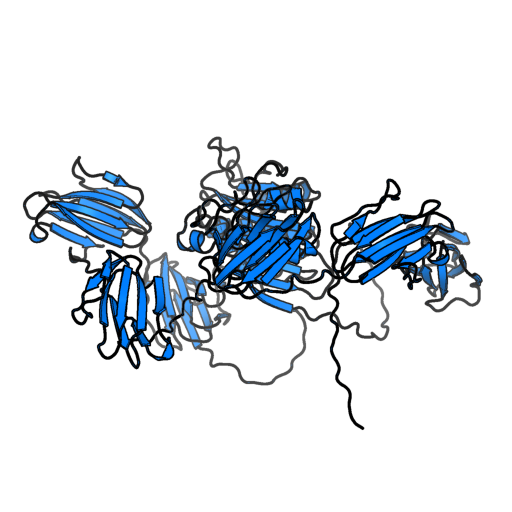 GLY A N 1
ATOM 4758 C CA . GLY A 1 619 ? -26.526 -7.083 -34.169 1.00 79.00 619 GLY A CA 1
ATOM 4759 C C . GLY A 1 619 ? -27.675 -7.778 -33.427 1.00 79.00 619 GLY A C 1
ATOM 4760 O O . GLY A 1 619 ? -28.834 -7.587 -33.812 1.00 79.00 619 GLY A O 1
ATOM 4761 N N . ASP A 1 620 ? -27.400 -8.513 -32.348 1.00 78.06 620 ASP A N 1
ATOM 4762 C CA . ASP A 1 620 ? -28.415 -9.110 -31.481 1.00 78.06 620 ASP A CA 1
ATOM 4763 C C . ASP A 1 620 ? -28.817 -8.143 -30.364 1.00 78.06 620 ASP A C 1
ATOM 4765 O O . ASP A 1 620 ? -27.990 -7.601 -29.634 1.00 78.06 620 ASP A O 1
ATOM 4769 N N . ARG A 1 621 ? -30.124 -7.893 -30.225 1.00 79.88 621 ARG A N 1
ATOM 4770 C CA . ARG A 1 621 ? -30.646 -6.947 -29.230 1.00 79.88 621 ARG A CA 1
ATOM 4771 C C . ARG A 1 621 ? -30.551 -7.532 -27.824 1.00 79.88 621 ARG A C 1
ATOM 4773 O O . ARG A 1 621 ? -31.149 -8.576 -27.563 1.00 79.88 621 ARG A O 1
ATOM 4780 N N . ILE A 1 622 ? -29.904 -6.803 -26.919 1.00 73.81 622 ILE A N 1
ATOM 4781 C CA . ILE A 1 622 ? -29.796 -7.176 -25.506 1.00 73.81 622 ILE A CA 1
ATOM 4782 C C . ILE A 1 622 ? -30.799 -6.393 -24.649 1.00 73.81 622 ILE A C 1
ATOM 4784 O O . ILE A 1 622 ? -31.237 -5.296 -25.007 1.00 73.81 622 ILE A O 1
ATOM 4788 N N . SER A 1 623 ? -31.225 -6.983 -23.531 1.00 61.44 623 SER A N 1
ATOM 4789 C CA . SER A 1 623 ? -32.054 -6.293 -22.541 1.00 61.44 623 SER A CA 1
ATOM 4790 C C . SER A 1 623 ? -31.165 -5.448 -21.637 1.00 61.44 623 SER A C 1
ATOM 4792 O O . SER A 1 623 ? -30.331 -6.004 -20.928 1.00 61.44 623 SER A O 1
ATOM 4794 N N . VAL A 1 624 ? -31.374 -4.132 -21.635 1.00 61.62 624 VAL A N 1
ATOM 4795 C CA . VAL A 1 624 ? -30.799 -3.233 -20.625 1.00 61.62 624 VAL A CA 1
ATOM 4796 C C . VAL A 1 624 ? -31.332 -3.674 -19.258 1.00 61.62 624 VAL A C 1
ATOM 4798 O O . VAL A 1 624 ? -32.554 -3.795 -19.111 1.00 61.62 624 VAL A O 1
ATOM 4801 N N . GLN A 1 625 ? -30.441 -4.008 -18.318 1.00 47.72 625 GLN A N 1
ATOM 4802 C CA . GLN A 1 625 ? -30.829 -4.532 -17.005 1.00 47.72 625 GLN A CA 1
ATOM 4803 C C . GLN A 1 625 ? -31.702 -3.508 -16.258 1.00 47.72 625 GLN A C 1
ATOM 4805 O O . GLN A 1 625 ? -31.542 -2.296 -16.402 1.00 47.72 625 GLN A O 1
ATOM 4810 N N . GLU A 1 626 ? -32.708 -4.001 -15.533 1.00 41.72 626 GLU A N 1
ATOM 4811 C CA . GLU A 1 626 ? -33.521 -3.171 -14.646 1.00 41.72 626 GLU A CA 1
ATOM 4812 C C . GLU A 1 626 ? -32.730 -2.928 -13.364 1.00 41.72 626 GLU A C 1
ATOM 4814 O O . GLU A 1 626 ? -32.358 -3.895 -12.704 1.00 41.72 626 GLU A O 1
ATOM 4819 N N . GLU A 1 627 ? -32.517 -1.667 -12.983 1.00 45.66 627 GLU A N 1
ATOM 4820 C CA . GLU A 1 627 ? -32.195 -1.385 -11.587 1.00 45.66 627 GLU A CA 1
ATOM 4821 C C . GLU A 1 627 ? -33.319 -1.905 -10.692 1.00 45.66 627 GLU A C 1
ATOM 4823 O O . GLU A 1 627 ? -34.507 -1.853 -11.047 1.00 45.66 627 GLU A O 1
ATOM 4828 N N . THR A 1 628 ? -32.945 -2.386 -9.509 1.00 48.03 628 THR A N 1
ATOM 4829 C CA . THR A 1 628 ? -33.888 -2.514 -8.402 1.00 48.03 628 THR A CA 1
ATOM 4830 C C . THR A 1 628 ? -34.605 -1.173 -8.236 1.00 48.03 628 THR A C 1
ATOM 4832 O O . THR A 1 628 ? -33.922 -0.157 -8.108 1.00 48.03 628 THR A O 1
ATOM 4835 N N . PRO A 1 629 ? -35.948 -1.127 -8.284 1.00 58.34 629 PRO A N 1
ATOM 4836 C CA . PRO A 1 629 ? -36.673 0.133 -8.183 1.00 58.34 629 PRO A CA 1
ATOM 4837 C C . PRO A 1 629 ? -36.292 0.866 -6.892 1.00 58.34 629 PRO A C 1
ATOM 4839 O O . PRO A 1 629 ? -36.212 0.229 -5.842 1.00 58.34 629 PRO A O 1
ATOM 4842 N N . GLU A 1 630 ? -36.077 2.184 -6.985 1.00 69.44 630 GLU A N 1
ATOM 4843 C CA . GLU A 1 630 ? -35.843 3.037 -5.815 1.00 69.44 630 GLU A CA 1
ATOM 4844 C C . GLU A 1 630 ? -36.971 2.835 -4.791 1.00 69.44 630 GLU A C 1
ATOM 4846 O O . GLU A 1 630 ? -38.153 2.985 -5.122 1.00 69.44 630 GLU A O 1
ATOM 4851 N N . LYS A 1 631 ? -36.591 2.512 -3.557 1.00 85.75 631 LYS A N 1
ATOM 4852 C CA . LYS A 1 631 ? -37.465 2.454 -2.385 1.00 85.75 631 LYS A CA 1
ATOM 4853 C C . LYS A 1 631 ? -37.423 3.798 -1.667 1.00 85.75 631 LYS A C 1
ATOM 4855 O O . LYS A 1 631 ? -36.381 4.453 -1.632 1.00 85.75 631 LYS A O 1
ATOM 4860 N N . ILE A 1 632 ? -38.541 4.205 -1.076 1.00 89.62 632 ILE A N 1
ATOM 4861 C CA . ILE A 1 632 ? -38.639 5.429 -0.276 1.00 89.62 632 ILE A CA 1
ATOM 4862 C C . ILE A 1 632 ? -38.641 5.069 1.207 1.00 89.62 632 ILE A C 1
ATOM 4864 O O . ILE A 1 632 ? -39.599 4.475 1.697 1.00 89.62 632 ILE A O 1
ATOM 4868 N N . LEU A 1 633 ? -37.584 5.444 1.921 1.00 91.62 633 LEU A N 1
ATOM 4869 C CA . LEU A 1 633 ? -37.520 5.403 3.377 1.00 91.62 633 LEU A CA 1
ATOM 4870 C C . LEU A 1 633 ? -38.059 6.720 3.936 1.00 91.62 633 LEU A C 1
ATOM 4872 O O . LEU A 1 633 ? -37.514 7.782 3.651 1.00 91.62 633 LEU A O 1
ATOM 4876 N N . HIS A 1 634 ? -39.107 6.646 4.745 1.00 91.94 634 HIS A N 1
ATOM 4877 C CA . HIS A 1 634 ? -39.655 7.775 5.488 1.00 91.94 634 HIS A CA 1
ATOM 4878 C C . HIS A 1 634 ? -39.459 7.543 6.982 1.00 91.94 634 HIS A C 1
ATOM 4880 O O . HIS A 1 634 ? -39.834 6.486 7.494 1.00 91.94 634 HIS A O 1
ATOM 4886 N N . ILE A 1 635 ? -38.938 8.548 7.677 1.00 91.75 635 ILE A N 1
ATOM 4887 C CA . ILE A 1 635 ? -38.616 8.521 9.102 1.00 91.75 635 ILE A CA 1
ATOM 4888 C C . ILE A 1 635 ? -39.361 9.685 9.745 1.00 91.75 635 ILE A C 1
ATOM 4890 O O . ILE A 1 635 ? -39.037 10.844 9.514 1.00 91.75 635 ILE A O 1
ATOM 4894 N N . GLY A 1 636 ? -40.410 9.389 10.505 1.00 88.81 636 GLY A N 1
ATOM 4895 C CA . GLY A 1 636 ? -41.248 10.399 11.142 1.00 88.81 636 GLY A CA 1
ATOM 4896 C C . GLY A 1 636 ? -40.948 10.551 12.626 1.00 88.81 636 GLY A C 1
ATOM 4897 O O . GLY A 1 636 ? -40.913 9.558 13.345 1.00 88.81 636 GLY A O 1
ATOM 4898 N N . GLY A 1 637 ? -40.793 11.785 13.104 1.00 85.94 637 GLY A N 1
ATOM 4899 C CA . GLY A 1 637 ? -40.655 12.075 14.535 1.00 85.94 637 GLY A CA 1
ATOM 4900 C C . GLY A 1 637 ? -42.019 12.283 15.197 1.00 85.94 637 GLY A C 1
ATOM 4901 O O . GLY A 1 637 ? -42.782 13.170 14.808 1.00 85.94 637 GLY A O 1
ATOM 4902 N N . THR A 1 638 ? -42.356 11.492 16.219 1.00 79.38 638 THR A N 1
ATOM 4903 C CA . THR A 1 638 ? -43.636 11.603 16.947 1.00 79.38 638 THR A CA 1
ATOM 4904 C C . THR A 1 638 ? -43.513 12.182 18.359 1.00 79.38 638 THR A C 1
ATOM 4906 O O . THR A 1 638 ? -44.539 12.408 19.013 1.00 79.38 638 THR A O 1
ATOM 4909 N N . GLY A 1 639 ? -42.291 12.478 18.813 1.00 74.88 639 GLY A N 1
ATOM 4910 C CA . GLY A 1 639 ? -41.988 12.849 20.196 1.00 74.88 639 GLY A CA 1
ATOM 4911 C C . GLY A 1 639 ? -40.811 13.827 20.361 1.00 74.88 639 GLY A C 1
ATOM 4912 O O . GLY A 1 639 ? -40.640 14.742 19.551 1.00 74.88 639 GLY A O 1
ATOM 4913 N N . PRO A 1 640 ? -40.051 13.736 21.471 1.00 80.00 640 PRO A N 1
ATOM 4914 C CA . PRO A 1 640 ? -38.776 14.432 21.656 1.00 80.00 640 PRO A CA 1
ATOM 4915 C C . PRO A 1 640 ? -37.763 14.113 20.543 1.00 80.00 640 PRO A C 1
ATOM 4917 O O . PRO A 1 640 ? -37.975 13.219 19.729 1.00 80.00 640 PRO A O 1
ATOM 4920 N N . VAL A 1 641 ? -36.655 14.861 20.509 1.00 82.50 641 VAL A N 1
ATOM 4921 C CA . VAL A 1 641 ? -35.570 14.619 19.542 1.00 82.50 641 VAL A CA 1
ATOM 4922 C C . VAL A 1 641 ? -35.102 13.172 19.662 1.00 82.50 641 VAL A C 1
ATOM 4924 O O . VAL A 1 641 ? -34.695 12.760 20.745 1.00 82.50 641 VAL A O 1
ATOM 4927 N N . THR A 1 642 ? -35.149 12.442 18.553 1.00 84.00 642 THR A N 1
ATOM 4928 C CA . THR A 1 642 ? -34.669 11.067 18.446 1.00 84.00 642 THR A CA 1
ATOM 4929 C C . THR A 1 642 ? -33.637 11.006 17.328 1.00 84.00 642 THR A C 1
ATOM 4931 O O . THR A 1 642 ? -33.914 11.457 16.219 1.00 84.00 642 THR A O 1
ATOM 4934 N N . ARG A 1 643 ? -32.436 10.502 17.616 1.00 86.19 643 ARG A N 1
ATOM 4935 C CA . ARG A 1 643 ? -31.379 10.306 16.617 1.00 86.19 643 ARG A CA 1
ATOM 4936 C C . ARG A 1 643 ? -31.372 8.870 16.146 1.00 86.19 643 ARG A C 1
ATOM 4938 O O . ARG A 1 643 ? -31.680 7.959 16.915 1.00 86.19 643 ARG A O 1
ATOM 4945 N N . PHE A 1 644 ? -31.025 8.688 14.888 1.00 89.19 644 PHE A N 1
ATOM 4946 C CA . PHE A 1 644 ? -31.011 7.394 14.243 1.00 89.19 644 PHE A CA 1
ATOM 4947 C C . PHE A 1 644 ? -29.804 7.263 13.326 1.00 89.19 644 PHE A C 1
ATOM 4949 O O . PHE A 1 644 ? -29.202 8.245 12.891 1.00 89.19 644 PHE A O 1
ATOM 4956 N N . GLU A 1 645 ? -29.507 6.021 12.995 1.00 88.75 645 GLU A N 1
ATOM 4957 C CA . GLU A 1 645 ? -28.562 5.649 11.964 1.00 88.75 645 GLU A CA 1
ATOM 4958 C C . GLU A 1 645 ? -29.155 4.543 11.096 1.00 88.75 645 GLU A C 1
ATOM 4960 O O . GLU A 1 645 ? -29.803 3.628 11.610 1.00 88.75 645 GLU A O 1
ATOM 4965 N N . PHE A 1 646 ? -28.915 4.598 9.786 1.00 91.12 646 PHE A N 1
ATOM 4966 C CA . PHE A 1 646 ? -29.255 3.498 8.890 1.00 91.12 646 PHE A CA 1
ATOM 4967 C C . PHE A 1 646 ? -28.254 3.333 7.746 1.00 91.12 646 PHE A C 1
ATOM 4969 O O . PHE A 1 646 ? -27.585 4.293 7.362 1.00 91.12 646 PHE A O 1
ATOM 4976 N N . SER A 1 647 ? -28.188 2.132 7.169 1.00 84.31 647 SER A N 1
ATOM 4977 C CA . SER A 1 647 ? -27.412 1.838 5.957 1.00 84.31 647 SER A CA 1
ATOM 4978 C C . SER A 1 647 ? -28.229 1.073 4.920 1.00 84.31 647 SER A C 1
ATOM 4980 O O . SER A 1 647 ? -29.206 0.392 5.245 1.00 84.31 647 SER A O 1
ATOM 4982 N N . VAL A 1 648 ? -27.836 1.201 3.655 1.00 83.38 648 VAL A N 1
ATOM 4983 C CA . VAL A 1 648 ? -28.456 0.529 2.511 1.00 83.38 648 VAL A CA 1
ATOM 4984 C C . VAL A 1 648 ? -27.399 -0.179 1.667 1.00 83.38 648 VAL A C 1
ATOM 4986 O O . VAL A 1 648 ? -26.253 0.252 1.603 1.00 83.38 648 VAL A O 1
ATOM 4989 N N . SER A 1 649 ? -27.791 -1.245 0.974 1.00 70.25 649 SER A N 1
ATOM 4990 C CA . SER A 1 649 ? -26.877 -2.034 0.136 1.00 70.25 649 SER A CA 1
ATOM 4991 C C . SER A 1 649 ? -26.618 -1.423 -1.253 1.00 70.25 649 SER A C 1
ATOM 4993 O O . SER A 1 649 ? -25.950 -2.043 -2.080 1.00 70.25 649 SER A O 1
ATOM 4995 N N . GLY A 1 650 ? -27.245 -0.287 -1.567 1.00 65.75 650 GLY A N 1
ATOM 4996 C CA . GLY A 1 650 ? -27.208 0.364 -2.878 1.00 65.75 650 GLY A CA 1
ATOM 4997 C C . GLY A 1 650 ? -27.075 1.881 -2.769 1.00 65.75 650 GLY A C 1
ATOM 4998 O O . GLY A 1 650 ? -26.690 2.409 -1.728 1.00 65.75 650 GLY A O 1
ATOM 4999 N N . ASP A 1 651 ? -27.394 2.587 -3.849 1.00 70.19 651 ASP A N 1
ATOM 5000 C CA . ASP A 1 651 ? -27.239 4.039 -3.919 1.00 70.19 651 ASP A CA 1
ATOM 5001 C C . ASP A 1 651 ? -28.259 4.736 -3.025 1.00 70.19 651 ASP A C 1
ATOM 5003 O O . ASP A 1 651 ? -29.450 4.421 -3.070 1.00 70.19 651 ASP A O 1
ATOM 5007 N N . LEU A 1 652 ? -27.806 5.721 -2.251 1.00 77.44 652 LEU A N 1
ATOM 5008 C CA . LEU A 1 652 ? -28.630 6.485 -1.325 1.00 77.44 652 LEU A CA 1
ATOM 5009 C C . LEU A 1 652 ? -28.682 7.955 -1.729 1.00 77.44 652 LEU A C 1
ATOM 5011 O O . LEU A 1 652 ? -27.663 8.609 -1.949 1.00 77.44 652 LEU A O 1
ATOM 5015 N N . ARG A 1 653 ? -29.887 8.525 -1.777 1.00 77.44 653 ARG A N 1
ATOM 5016 C CA . ARG A 1 653 ? -30.066 9.962 -1.982 1.00 77.44 653 ARG A CA 1
ATOM 5017 C C . ARG A 1 653 ? -31.190 10.532 -1.133 1.00 77.44 653 ARG A C 1
ATOM 5019 O O . ARG A 1 653 ? -32.297 10.012 -1.058 1.00 77.44 653 ARG A O 1
ATOM 5026 N N . ASN A 1 654 ? -30.925 11.690 -0.554 1.00 74.81 654 ASN A N 1
ATOM 5027 C CA . ASN A 1 654 ? -31.912 12.491 0.161 1.00 74.81 654 ASN A CA 1
ATOM 5028 C C . ASN A 1 654 ? -32.996 13.043 -0.796 1.00 74.81 654 ASN A C 1
ATOM 5030 O O . ASN A 1 654 ? -32.670 13.533 -1.885 1.00 74.81 654 ASN A O 1
ATOM 5034 N N . THR A 1 655 ? -34.275 13.004 -0.400 1.00 74.25 655 THR A N 1
ATOM 5035 C CA . THR A 1 655 ? -35.397 13.545 -1.199 1.00 74.25 655 THR A CA 1
ATOM 5036 C C . THR A 1 655 ? -35.904 14.917 -0.735 1.00 74.25 655 THR A C 1
ATOM 5038 O O . THR A 1 655 ? -36.661 15.556 -1.474 1.00 74.25 655 THR A O 1
ATOM 5041 N N . GLY A 1 656 ? -35.396 15.449 0.384 1.00 59.66 656 GLY A N 1
ATOM 5042 C CA . GLY A 1 656 ? -35.370 16.891 0.652 1.00 59.66 656 GLY A CA 1
ATOM 5043 C C . GLY A 1 656 ? -36.058 17.400 1.921 1.00 59.66 656 GLY A C 1
ATOM 5044 O O . GLY A 1 656 ? -36.625 18.496 1.862 1.00 59.66 656 GLY A O 1
ATOM 5045 N N . THR A 1 657 ? -35.991 16.691 3.053 1.00 63.75 657 THR A N 1
ATOM 5046 C CA . THR A 1 657 ? -36.582 17.158 4.332 1.00 63.75 657 THR A CA 1
ATOM 5047 C C . THR A 1 657 ? -35.673 17.111 5.568 1.00 63.75 657 THR A C 1
ATOM 5049 O O . THR A 1 657 ? -36.180 17.287 6.666 1.00 63.75 657 THR A O 1
ATOM 5052 N N . LEU A 1 658 ? -34.352 17.010 5.387 1.00 65.12 658 LEU A N 1
ATOM 5053 C CA . LEU A 1 658 ? -33.393 16.869 6.496 1.00 65.12 658 LEU A CA 1
ATOM 5054 C C . LEU A 1 658 ? -33.364 18.038 7.488 1.00 65.12 658 LEU A C 1
ATOM 5056 O O . LEU A 1 658 ? -33.450 19.215 7.102 1.00 65.12 658 LEU A O 1
ATOM 5060 N N . GLU A 1 659 ? -33.129 17.708 8.755 1.00 68.62 659 GLU A N 1
ATOM 5061 C CA . GLU A 1 659 ? -32.686 18.644 9.779 1.00 68.62 659 GLU A CA 1
ATOM 5062 C C . GLU A 1 659 ? -31.196 19.024 9.556 1.00 68.62 659 GLU A C 1
ATOM 5064 O O . GLU A 1 659 ? -30.398 18.265 9.012 1.00 68.62 659 GLU A O 1
ATOM 5069 N N . ASP A 1 660 ? -30.774 20.234 9.967 1.00 59.22 660 ASP A N 1
ATOM 5070 C CA . ASP A 1 660 ? -29.413 20.776 9.704 1.00 59.22 660 ASP A CA 1
ATOM 5071 C C . ASP A 1 660 ? -28.258 19.935 10.309 1.00 59.22 660 ASP A C 1
ATOM 5073 O O . ASP A 1 660 ? -27.083 20.216 10.069 1.00 59.22 660 ASP A O 1
ATOM 5077 N N . SER A 1 661 ? -28.584 18.963 11.156 1.00 68.06 661 SER A N 1
ATOM 5078 C CA . SER A 1 661 ? -27.665 18.060 11.856 1.00 68.06 661 SER A CA 1
ATOM 5079 C C . SER A 1 661 ? -27.449 16.723 11.155 1.00 68.06 661 SER A C 1
ATOM 5081 O O . SER A 1 661 ? -26.580 15.974 11.596 1.00 68.06 661 SER A O 1
ATOM 5083 N N . ASP A 1 662 ? -28.233 16.411 10.124 1.00 76.81 662 ASP A N 1
ATOM 5084 C CA . ASP A 1 662 ? -28.182 15.101 9.481 1.00 76.81 662 ASP A CA 1
ATOM 5085 C C . ASP A 1 662 ? -26.992 15.027 8.528 1.00 76.81 662 ASP A C 1
ATOM 5087 O O . ASP A 1 662 ? -26.724 15.945 7.745 1.00 76.81 662 ASP A O 1
ATOM 5091 N N . THR A 1 663 ? -26.275 13.912 8.591 1.00 74.75 663 THR A N 1
ATOM 5092 C CA . THR A 1 663 ? -25.109 13.633 7.758 1.00 74.75 663 THR A CA 1
ATOM 5093 C C . THR A 1 663 ? -25.406 12.420 6.886 1.00 74.75 663 THR A C 1
ATOM 5095 O O . THR A 1 663 ? -25.704 11.334 7.379 1.00 74.75 663 THR A O 1
ATOM 5098 N N . VAL A 1 664 ? -25.346 12.620 5.568 1.00 76.12 664 VAL A N 1
ATOM 5099 C CA . VAL A 1 664 ? -25.576 11.578 4.559 1.00 76.12 664 VAL A CA 1
ATOM 5100 C C . VAL A 1 664 ? -24.233 11.180 3.954 1.00 76.12 664 VAL A C 1
ATOM 5102 O O . VAL A 1 664 ? -23.552 12.019 3.363 1.00 76.12 664 VAL A O 1
ATOM 5105 N N . TYR A 1 665 ? -23.877 9.912 4.111 1.00 69.19 665 TYR A N 1
ATOM 5106 C CA . TYR A 1 665 ? -22.754 9.230 3.468 1.00 69.19 665 TYR A CA 1
ATOM 5107 C C . TYR A 1 665 ? -23.250 8.480 2.217 1.00 69.19 665 TYR A C 1
ATOM 5109 O O . TYR A 1 665 ? -24.454 8.428 1.969 1.00 69.19 665 TYR A O 1
ATOM 5117 N N . ASP A 1 666 ? -22.342 7.879 1.439 1.00 59.72 666 ASP A N 1
ATOM 5118 C CA . ASP A 1 666 ? -22.679 7.235 0.154 1.00 59.72 666 ASP A CA 1
ATOM 5119 C C . ASP A 1 666 ? -23.797 6.180 0.272 1.00 59.72 666 ASP A C 1
ATOM 5121 O O . ASP A 1 666 ? -24.707 6.159 -0.554 1.00 59.72 666 ASP A O 1
ATOM 5125 N N . SER A 1 667 ? -23.780 5.356 1.325 1.00 75.56 667 SER A N 1
ATOM 5126 C CA . SER A 1 667 ? -24.801 4.326 1.585 1.00 75.56 667 SER A CA 1
ATOM 5127 C C . SER A 1 667 ? -25.302 4.287 3.037 1.00 75.56 667 SER A C 1
ATOM 5129 O O . SER A 1 667 ? -25.994 3.353 3.439 1.00 75.56 667 SER A O 1
ATOM 5131 N N . ARG A 1 668 ? -24.978 5.302 3.849 1.00 83.94 668 ARG A N 1
ATOM 5132 C CA . ARG A 1 668 ? -25.325 5.386 5.281 1.00 83.94 668 ARG A CA 1
ATOM 5133 C C . ARG A 1 668 ? -25.796 6.786 5.648 1.00 83.94 668 ARG A C 1
ATOM 5135 O O . ARG A 1 668 ? -25.348 7.766 5.063 1.00 83.94 668 ARG A O 1
ATOM 5142 N N . VAL A 1 669 ? -26.664 6.896 6.644 1.00 86.56 669 VAL A N 1
ATOM 5143 C CA . VAL A 1 669 ? -27.112 8.174 7.208 1.00 86.56 669 VAL A CA 1
ATOM 5144 C C . VAL A 1 669 ? -27.027 8.129 8.717 1.00 86.56 669 VAL A C 1
ATOM 5146 O O . VAL A 1 669 ? -27.484 7.169 9.329 1.00 86.56 669 VAL A O 1
ATOM 5149 N N . GLU A 1 670 ? -26.523 9.214 9.291 1.00 86.19 670 GLU A N 1
ATOM 5150 C CA .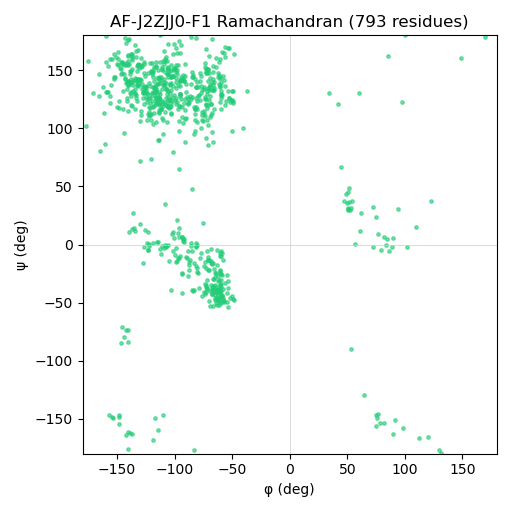 GLU A 1 670 ? -26.677 9.562 10.701 1.00 86.19 670 GLU A CA 1
ATOM 5151 C C . GLU A 1 670 ? -27.573 10.798 10.774 1.00 86.19 670 GLU A C 1
ATOM 5153 O O . GLU A 1 670 ? -27.229 11.851 10.231 1.00 86.19 670 GLU A O 1
ATOM 5158 N N . GLY A 1 671 ? -28.743 10.677 11.397 1.00 85.44 671 GLY A N 1
ATOM 5159 C CA . GLY A 1 671 ? -29.760 11.725 11.366 1.00 85.44 671 GLY A CA 1
ATOM 5160 C C . GLY A 1 671 ? -30.528 11.878 12.669 1.00 85.44 671 GLY A C 1
ATOM 5161 O O . GLY A 1 671 ? -30.310 11.155 13.645 1.00 85.44 671 GLY A O 1
ATOM 5162 N N . GLN A 1 672 ? -31.429 12.853 12.704 1.00 88.00 672 GLN A N 1
ATOM 5163 C CA . GLN A 1 672 ? -32.351 13.051 13.810 1.00 88.00 672 GLN A CA 1
ATOM 5164 C C . GLN A 1 672 ? -33.730 13.505 13.336 1.00 88.00 672 GLN A C 1
ATOM 5166 O O . GLN A 1 672 ? -33.868 14.339 12.454 1.00 88.00 672 GLN A O 1
ATOM 5171 N N . VAL A 1 673 ? -34.760 13.022 14.023 1.00 87.25 673 VAL A N 1
ATOM 5172 C CA . VAL A 1 673 ? -36.138 13.474 13.842 1.00 87.25 673 VAL A CA 1
ATOM 5173 C C . VAL A 1 673 ? -36.712 13.981 15.152 1.00 87.25 673 VAL A C 1
ATOM 5175 O O . VAL A 1 673 ? -36.396 13.512 16.247 1.00 87.25 673 VAL A O 1
ATOM 5178 N N . SER A 1 674 ? -37.585 14.975 15.053 1.00 81.81 674 SER A N 1
ATOM 5179 C CA . SER A 1 674 ? -38.289 15.520 16.213 1.00 81.81 674 SER A CA 1
ATOM 5180 C C . SER A 1 674 ? -39.699 15.967 15.843 1.00 81.81 674 SER A C 1
ATOM 5182 O O . SER A 1 674 ? -40.690 15.343 16.201 1.00 81.81 674 SER A O 1
ATOM 5184 N N . SER A 1 675 ? -39.797 17.056 15.086 1.00 72.94 675 SER A N 1
ATOM 5185 C CA . SER A 1 675 ? -41.051 17.611 14.564 1.00 72.94 675 SER A CA 1
ATOM 5186 C C . SER A 1 675 ? -41.060 17.744 13.042 1.00 72.94 675 SER A C 1
ATOM 5188 O O . SER A 1 675 ? -42.075 18.158 12.476 1.00 72.94 675 SER A O 1
ATOM 5190 N N . GLN A 1 676 ? -39.927 17.444 12.410 1.00 80.25 676 GLN A N 1
ATOM 5191 C CA . GLN A 1 676 ? -39.753 17.316 10.972 1.00 80.25 676 GLN A CA 1
ATOM 5192 C C . GLN A 1 676 ? -39.428 15.853 10.673 1.00 80.25 676 GLN A C 1
ATOM 5194 O O . GLN A 1 676 ? -38.770 15.198 11.480 1.00 80.25 676 GLN A O 1
ATOM 5199 N N . ASP A 1 677 ? -39.973 15.371 9.560 1.00 87.69 677 ASP A N 1
ATOM 5200 C CA . ASP A 1 677 ? -39.807 14.002 9.086 1.00 87.69 677 ASP A CA 1
ATOM 5201 C C . ASP A 1 677 ? -38.724 13.993 8.007 1.00 87.69 677 ASP A C 1
ATOM 5203 O O . ASP A 1 677 ? -38.693 14.899 7.164 1.00 87.69 677 ASP A O 1
ATOM 5207 N N . ASP A 1 678 ? -37.913 12.945 7.976 1.00 88.62 678 ASP A N 1
ATOM 5208 C CA . ASP A 1 678 ? -36.883 12.748 6.963 1.00 88.62 678 ASP A CA 1
ATOM 5209 C C . ASP A 1 678 ? -37.342 11.750 5.904 1.00 88.62 678 ASP A C 1
ATOM 5211 O O . ASP A 1 678 ? -38.050 10.779 6.186 1.00 88.62 678 ASP A O 1
ATOM 5215 N N . GLU A 1 679 ? -36.925 11.981 4.662 1.00 90.19 679 GLU A N 1
ATOM 5216 C CA . GLU A 1 679 ? -37.227 11.093 3.547 1.00 90.19 679 GLU A CA 1
ATOM 5217 C C . GLU A 1 679 ? -35.982 10.864 2.676 1.00 90.19 679 GLU A C 1
ATOM 5219 O O . GLU A 1 679 ? -35.267 11.794 2.280 1.00 90.19 679 GLU A O 1
ATOM 5224 N N . PHE A 1 680 ? -35.736 9.591 2.371 1.00 88.19 680 PHE A N 1
ATOM 5225 C CA . PHE A 1 680 ? -34.612 9.119 1.576 1.00 88.19 680 PHE A CA 1
ATOM 5226 C C . PHE A 1 680 ? -35.107 8.188 0.472 1.00 88.19 680 PHE A C 1
ATOM 5228 O O . PHE A 1 680 ? -36.014 7.384 0.676 1.00 88.19 680 PHE A O 1
ATOM 5235 N N . ALA A 1 681 ? -34.494 8.280 -0.703 1.00 83.12 681 ALA A N 1
ATOM 5236 C CA . ALA A 1 681 ? -34.664 7.328 -1.790 1.00 83.12 681 ALA A CA 1
ATOM 5237 C C . ALA A 1 681 ? -33.396 6.486 -1.900 1.00 83.12 681 ALA A C 1
ATOM 5239 O O . ALA A 1 681 ? -32.297 7.042 -1.873 1.00 83.12 681 ALA A O 1
ATOM 5240 N N . TYR A 1 682 ? -33.545 5.170 -2.027 1.00 82.00 682 TYR A N 1
ATOM 5241 C CA . TYR A 1 682 ? -32.401 4.271 -2.127 1.00 82.00 682 TYR A CA 1
ATOM 5242 C C . TYR A 1 682 ? -32.650 3.062 -3.031 1.00 82.00 682 TYR A C 1
ATOM 5244 O O . TYR A 1 682 ? -33.797 2.649 -3.216 1.00 82.00 682 TYR A O 1
ATOM 5252 N N . THR A 1 683 ? -31.583 2.485 -3.583 1.00 72.12 683 THR A N 1
ATOM 5253 C CA . THR A 1 683 ? -31.607 1.195 -4.295 1.00 72.12 683 THR A CA 1
ATOM 5254 C C . THR A 1 683 ? -31.068 0.069 -3.400 1.00 72.12 683 THR A C 1
ATOM 5256 O O . THR A 1 683 ? -30.470 0.321 -2.357 1.00 72.12 683 THR A O 1
ATOM 5259 N N . GLY A 1 684 ? -31.320 -1.195 -3.755 1.00 73.31 684 GLY A N 1
ATOM 5260 C CA . GLY A 1 684 ? -30.942 -2.333 -2.905 1.00 73.31 684 GLY A CA 1
ATOM 5261 C C . GLY A 1 684 ? -31.870 -2.554 -1.699 1.00 73.31 684 GLY A C 1
ATOM 5262 O O . GLY A 1 684 ? -33.090 -2.377 -1.792 1.00 73.31 684 GLY A O 1
ATOM 5263 N N . GLU A 1 685 ? -31.319 -3.009 -0.575 1.00 80.44 685 GLU A N 1
ATOM 5264 C CA . GLU A 1 685 ? -32.045 -3.302 0.670 1.00 80.44 685 GLU A CA 1
ATOM 5265 C C . GLU A 1 685 ? -31.629 -2.350 1.800 1.00 80.44 685 GLU A C 1
ATOM 5267 O O . GLU A 1 685 ? -30.496 -1.881 1.827 1.00 80.44 685 GLU A O 1
ATOM 5272 N N . LEU A 1 686 ? -32.549 -2.064 2.730 1.00 84.88 686 LEU A N 1
ATOM 5273 C CA . LEU A 1 686 ? -32.214 -1.404 3.993 1.00 84.88 686 LEU A CA 1
ATOM 5274 C C . LEU A 1 686 ? -31.559 -2.449 4.896 1.00 84.88 686 LEU A C 1
ATOM 5276 O O . LEU A 1 686 ? -32.219 -3.405 5.303 1.00 84.88 686 LEU A O 1
ATOM 5280 N N . GLU A 1 687 ? -30.270 -2.289 5.164 1.00 79.44 687 GLU A N 1
ATOM 5281 C CA . GLU A 1 687 ? -29.474 -3.293 5.871 1.00 79.44 687 GLU A CA 1
ATOM 5282 C C . GLU A 1 687 ? -29.630 -3.171 7.387 1.00 79.44 687 GLU A C 1
ATOM 5284 O O . GLU A 1 687 ? -29.729 -4.178 8.085 1.00 79.44 687 GLU A O 1
ATOM 5289 N N . HIS A 1 688 ? -29.695 -1.939 7.894 1.00 77.56 688 HIS A N 1
ATOM 5290 C CA . HIS A 1 688 ? -29.792 -1.655 9.321 1.00 77.56 688 HIS A CA 1
ATOM 5291 C C . HIS A 1 688 ? -30.518 -0.330 9.562 1.00 77.56 688 HIS A C 1
ATOM 5293 O O . HIS A 1 688 ? -30.345 0.603 8.784 1.00 77.56 688 HIS A O 1
ATOM 5299 N N . PHE A 1 689 ? -31.309 -0.245 10.637 1.00 89.44 689 PHE A N 1
ATOM 5300 C CA . PHE A 1 689 ? -31.886 1.000 11.150 1.00 89.44 689 PHE A CA 1
ATOM 5301 C C . PHE A 1 689 ? -31.936 0.944 12.679 1.00 89.44 689 PHE A C 1
ATOM 5303 O O . PHE A 1 689 ? -32.688 0.141 13.244 1.00 89.44 689 PHE A O 1
ATOM 5310 N N . THR A 1 690 ? -31.207 1.842 13.336 1.00 84.25 690 THR A N 1
ATOM 5311 C CA . THR A 1 690 ? -31.098 1.879 14.796 1.00 84.25 690 THR A CA 1
ATOM 5312 C C . THR A 1 690 ? -31.304 3.278 15.340 1.00 84.25 690 THR A C 1
ATOM 5314 O O . THR A 1 690 ? -30.791 4.257 14.804 1.00 84.25 690 THR A O 1
ATOM 5317 N N . VAL A 1 691 ? -32.061 3.367 16.431 1.00 85.94 691 VAL A N 1
ATOM 5318 C CA . VAL A 1 691 ? -32.186 4.582 17.236 1.00 85.94 691 VAL A CA 1
ATOM 5319 C C . VAL A 1 691 ? -31.002 4.656 18.194 1.00 85.94 691 VAL A C 1
ATOM 5321 O O . VAL A 1 691 ? -30.842 3.797 19.062 1.00 85.94 691 VAL A O 1
ATOM 5324 N N . THR A 1 692 ? -30.190 5.697 18.018 1.00 76.94 692 THR A N 1
ATOM 5325 C CA . THR A 1 692 ? -28.947 5.954 18.766 1.00 76.94 692 THR A CA 1
ATOM 5326 C C . THR A 1 692 ? -29.145 6.961 19.903 1.00 76.94 692 THR A C 1
ATOM 5328 O O . THR A 1 692 ? -28.308 7.092 20.788 1.00 76.94 692 THR A O 1
ATOM 5331 N N . TYR A 1 693 ? -30.262 7.698 19.914 1.00 75.62 693 TYR A N 1
ATOM 5332 C CA . TYR A 1 693 ? -30.641 8.599 21.009 1.00 75.62 693 TYR A CA 1
ATOM 5333 C C . TYR A 1 693 ? -32.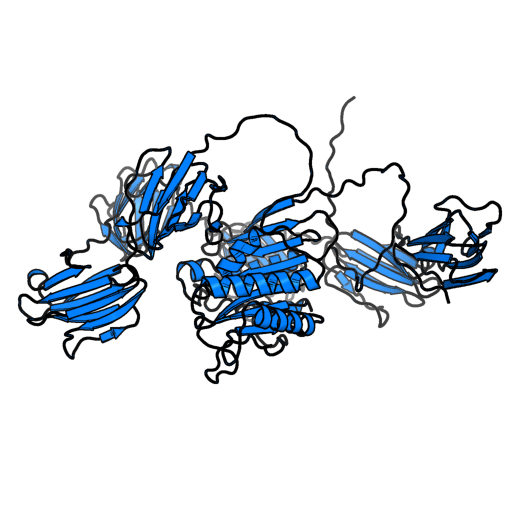152 8.797 21.032 1.00 75.62 693 TYR A C 1
ATOM 5335 O O . TYR A 1 693 ? -32.727 9.063 19.985 1.00 75.62 693 TYR A O 1
ATOM 5343 N N . GLY A 1 694 ? -32.783 8.780 22.208 1.00 72.44 694 GLY A N 1
ATOM 5344 C CA . GLY A 1 694 ? -34.237 8.927 22.358 1.00 72.44 694 GLY A CA 1
ATOM 5345 C C . GLY A 1 694 ? -34.944 7.579 22.515 1.00 72.44 694 GLY A C 1
ATOM 5346 O O . GLY A 1 694 ? -34.327 6.613 22.955 1.00 72.44 694 GLY A O 1
ATOM 5347 N N . ASN A 1 695 ? -36.242 7.527 22.216 1.00 74.31 695 ASN A N 1
ATOM 5348 C CA . ASN A 1 695 ? -37.057 6.316 22.338 1.00 74.31 695 ASN A CA 1
ATOM 5349 C C . ASN A 1 695 ? -37.566 5.905 20.948 1.00 74.31 695 ASN A C 1
ATOM 5351 O O . ASN A 1 695 ? -38.113 6.734 20.223 1.00 74.31 695 ASN A O 1
ATOM 5355 N N . LYS A 1 696 ? -37.440 4.631 20.567 1.00 80.12 696 LYS A N 1
ATOM 5356 C CA . LYS A 1 696 ? -37.954 4.099 19.294 1.00 80.12 696 LYS A CA 1
ATOM 5357 C C . LYS A 1 696 ? -39.458 4.252 19.147 1.00 80.12 696 LYS A C 1
ATOM 5359 O O . LYS A 1 696 ? -39.950 4.283 18.028 1.00 80.12 696 LYS A O 1
ATOM 5364 N N . GLU A 1 697 ? -40.201 4.337 20.251 1.00 82.31 697 GLU A N 1
ATOM 5365 C CA . GLU A 1 697 ? -41.638 4.617 20.220 1.00 82.31 697 GLU A CA 1
ATOM 5366 C C . GLU A 1 697 ? -41.943 6.045 19.740 1.00 82.31 697 GLU A C 1
ATOM 5368 O O . GLU A 1 697 ? -43.075 6.316 19.336 1.00 82.31 697 GLU A O 1
ATOM 5373 N N . ASP A 1 698 ? -40.946 6.936 19.751 1.00 83.38 698 ASP A N 1
ATOM 5374 C CA . ASP A 1 698 ? -41.040 8.307 19.257 1.00 83.38 698 ASP A CA 1
ATOM 5375 C C . ASP A 1 698 ? -40.623 8.454 17.778 1.00 83.38 698 ASP A C 1
ATOM 5377 O O . ASP A 1 698 ? -40.622 9.579 17.269 1.00 83.38 698 ASP A O 1
ATOM 5381 N N . VAL A 1 699 ? -40.323 7.351 17.072 1.00 87.06 699 VAL A N 1
ATOM 5382 C CA . VAL A 1 699 ? -39.967 7.340 15.641 1.00 87.06 699 VAL A CA 1
ATOM 5383 C C . VAL A 1 699 ? -40.830 6.350 14.860 1.00 87.06 699 VAL A C 1
ATOM 5385 O O . VAL A 1 699 ? -40.961 5.185 15.225 1.00 87.06 699 VAL A O 1
ATOM 5388 N N . ASP A 1 700 ? -41.395 6.801 13.741 1.00 88.94 700 ASP A N 1
ATOM 5389 C CA . ASP A 1 700 ? -42.158 5.968 12.809 1.00 88.94 700 ASP A CA 1
ATOM 5390 C C . ASP A 1 700 ? -41.394 5.796 11.494 1.00 88.94 700 ASP A C 1
ATOM 5392 O O . ASP A 1 700 ? -41.268 6.737 10.708 1.00 88.94 700 ASP A O 1
ATOM 5396 N N . VAL A 1 701 ? -40.879 4.589 11.249 1.00 91.62 701 VAL A N 1
ATOM 5397 C CA . VAL A 1 701 ? -40.069 4.285 10.063 1.00 91.62 701 VAL A CA 1
ATOM 5398 C C . VAL A 1 701 ? -40.857 3.422 9.094 1.00 91.62 701 VAL A C 1
ATOM 5400 O O . VAL A 1 701 ? -41.353 2.347 9.447 1.00 91.62 701 VAL A O 1
ATOM 5403 N N . THR A 1 702 ? -40.952 3.878 7.846 1.00 91.81 702 THR A N 1
ATOM 5404 C CA . THR A 1 702 ? -41.619 3.134 6.777 1.00 91.81 702 THR A CA 1
ATOM 5405 C C . THR A 1 702 ? -40.768 3.062 5.517 1.00 91.81 702 THR A C 1
ATOM 5407 O O . THR A 1 702 ? -40.123 4.038 5.149 1.00 91.81 702 THR A O 1
ATOM 5410 N N . VAL A 1 703 ? -40.809 1.921 4.831 1.00 90.38 703 VAL A N 1
ATOM 5411 C CA . VAL A 1 703 ? -40.244 1.733 3.489 1.00 90.38 703 VAL A CA 1
ATOM 5412 C C . VAL A 1 703 ? -41.402 1.558 2.514 1.00 90.38 703 VAL A C 1
ATOM 5414 O O . VAL A 1 703 ? -42.240 0.678 2.699 1.00 90.38 703 VAL A O 1
ATOM 5417 N N . ASP A 1 704 ? -41.506 2.434 1.515 1.00 88.75 704 ASP A N 1
ATOM 5418 C CA . ASP A 1 704 ? -42.628 2.508 0.566 1.00 88.75 704 ASP A CA 1
ATOM 5419 C C . ASP A 1 704 ? -44.015 2.550 1.248 1.00 88.75 704 ASP A C 1
ATOM 5421 O O . ASP A 1 704 ? -45.034 2.105 0.707 1.00 88.75 704 ASP A O 1
ATOM 5425 N N . GLY A 1 705 ? -44.065 3.117 2.459 1.00 86.06 705 GLY A N 1
ATOM 5426 C CA . GLY A 1 705 ? -45.265 3.212 3.292 1.00 86.06 705 GLY A CA 1
ATOM 5427 C C . GLY A 1 705 ? -45.607 1.954 4.103 1.00 86.06 705 GLY A C 1
ATOM 5428 O O . GLY A 1 705 ? -46.667 1.926 4.734 1.00 86.06 705 GLY A O 1
ATOM 5429 N N . GLU A 1 706 ? -44.754 0.924 4.107 1.00 88.69 706 GLU A N 1
ATOM 5430 C CA . GLU A 1 706 ? -44.848 -0.232 5.007 1.00 88.69 706 GLU A CA 1
ATOM 5431 C C . GLU A 1 706 ? -43.953 -0.036 6.237 1.00 88.69 706 GLU A C 1
ATOM 5433 O O . GLU A 1 706 ? -42.782 0.302 6.112 1.00 88.69 706 GLU A O 1
ATOM 5438 N N . GLN A 1 707 ? -44.513 -0.231 7.433 1.00 88.25 707 GLN A N 1
ATOM 5439 C CA . GLN A 1 707 ? -43.804 -0.027 8.697 1.00 88.25 707 GLN A CA 1
ATOM 5440 C C . GLN A 1 707 ? -42.761 -1.123 8.930 1.00 88.25 707 GLN A C 1
ATOM 5442 O O . GLN A 1 707 ? -43.081 -2.309 8.813 1.00 88.25 707 GLN A O 1
ATOM 5447 N N . ILE A 1 708 ? -41.545 -0.727 9.302 1.00 84.81 708 ILE A N 1
ATOM 5448 C CA . ILE A 1 708 ? -40.444 -1.653 9.589 1.00 84.81 708 ILE A CA 1
ATOM 5449 C C . ILE A 1 708 ? -40.129 -1.702 11.087 1.00 84.81 708 ILE A C 1
ATOM 5451 O O . ILE A 1 708 ? -40.500 -0.809 11.849 1.00 84.81 708 ILE A O 1
ATOM 5455 N N . SER A 1 709 ? -39.472 -2.775 11.528 1.00 76.00 709 SER A N 1
ATOM 5456 C CA . SER A 1 709 ? -38.955 -2.861 12.894 1.00 76.00 709 SER A CA 1
ATOM 5457 C C . SER A 1 709 ? -37.716 -1.990 13.046 1.00 76.00 709 SER A C 1
ATOM 5459 O O . SER A 1 709 ? -36.825 -2.047 12.205 1.00 76.00 709 SER A O 1
ATOM 5461 N N . VAL A 1 710 ? -37.665 -1.247 14.145 1.00 81.44 710 VAL A N 1
ATOM 5462 C CA . VAL A 1 710 ? -36.544 -0.388 14.524 1.00 81.44 710 VAL A CA 1
ATOM 5463 C C . VAL A 1 710 ? -35.855 -0.992 15.739 1.00 81.44 710 VAL A C 1
ATOM 5465 O O . VAL A 1 710 ? -36.531 -1.408 16.689 1.00 81.44 710 VAL A O 1
ATOM 5468 N N . GLU A 1 711 ? -34.529 -1.053 15.695 1.00 76.75 711 GLU A N 1
ATOM 5469 C CA . GLU A 1 711 ? -33.704 -1.481 16.821 1.00 76.75 711 GLU A CA 1
ATOM 5470 C C . GLU A 1 711 ? -33.302 -0.273 17.687 1.00 76.75 711 GLU A C 1
ATOM 5472 O O . GLU A 1 711 ? -33.316 0.874 17.237 1.00 76.75 711 GLU A O 1
ATOM 5477 N N . GLU A 1 712 ? -33.006 -0.519 18.963 1.00 76.19 712 GLU A N 1
ATOM 5478 C CA . GLU A 1 712 ? -32.474 0.486 19.891 1.00 76.19 712 GLU A CA 1
ATOM 5479 C C . GLU A 1 712 ? -31.144 0.001 20.433 1.00 76.19 712 GLU A C 1
ATOM 5481 O O . GLU A 1 712 ? -31.022 -1.167 20.823 1.00 76.19 712 GLU A O 1
ATOM 5486 N N . GLU A 1 713 ? -30.188 0.916 20.543 1.00 77.00 713 GLU A N 1
ATOM 5487 C CA . GLU A 1 713 ? -28.977 0.641 21.303 1.00 77.00 713 GLU A CA 1
ATOM 5488 C C . GLU A 1 713 ? -29.318 0.344 22.767 1.00 77.00 713 GLU A C 1
ATOM 5490 O O . GLU A 1 713 ? -30.164 0.991 23.394 1.00 77.00 713 GLU A O 1
ATOM 5495 N N . THR A 1 714 ? -28.677 -0.697 23.301 1.00 79.88 714 THR A N 1
ATOM 5496 C CA . THR A 1 714 ? -28.844 -1.136 24.687 1.00 79.88 714 THR A CA 1
ATOM 5497 C C . THR A 1 714 ? -27.540 -0.910 25.438 1.00 79.88 714 THR A C 1
ATOM 5499 O O . THR A 1 714 ? -26.498 -1.416 25.035 1.00 79.88 714 THR A O 1
ATOM 5502 N N . HIS A 1 715 ? -27.627 -0.206 26.555 1.00 84.38 715 HIS A N 1
ATOM 5503 C CA . HIS A 1 715 ? -26.533 0.122 27.455 1.00 84.38 715 HIS A CA 1
ATOM 5504 C C . HIS A 1 715 ? -26.619 -0.715 28.733 1.00 84.38 715 HIS A C 1
ATOM 5506 O O . HIS A 1 715 ? -27.709 -1.072 29.189 1.00 84.38 715 HIS A O 1
ATOM 5512 N N . LEU A 1 716 ? -25.478 -0.996 29.355 1.00 89.38 716 LEU A N 1
ATOM 5513 C CA . LEU A 1 716 ? -25.363 -1.664 30.648 1.00 89.38 716 LEU A CA 1
ATOM 5514 C C . LEU A 1 716 ? -24.797 -0.686 31.682 1.00 89.38 716 LEU A C 1
ATOM 5516 O O . LEU A 1 716 ? -23.672 -0.213 31.542 1.00 89.38 716 LEU A O 1
ATOM 5520 N N . ILE A 1 717 ? -25.544 -0.426 32.756 1.00 92.81 717 ILE A N 1
ATOM 5521 C CA . ILE A 1 717 ? -25.058 0.289 33.941 1.00 92.81 717 ILE A CA 1
ATOM 5522 C C . ILE A 1 717 ? -24.848 -0.691 35.098 1.00 92.81 717 ILE A C 1
ATOM 5524 O O . ILE A 1 717 ? -25.787 -1.325 35.579 1.00 92.81 717 ILE A O 1
ATOM 5528 N N . GLU A 1 718 ? -23.608 -0.803 35.564 1.00 92.75 718 GLU A N 1
ATOM 5529 C CA . GLU A 1 718 ? -23.215 -1.552 36.754 1.00 92.75 718 GLU A CA 1
ATOM 5530 C C . GLU A 1 718 ? -22.894 -0.589 37.898 1.00 92.75 718 GLU A C 1
ATOM 5532 O O . GLU A 1 718 ? -22.143 0.373 37.740 1.00 92.75 718 GLU A O 1
ATOM 5537 N N . ILE A 1 719 ? -23.434 -0.858 39.079 1.00 92.81 719 ILE A N 1
ATOM 5538 C CA . ILE A 1 719 ? -23.289 -0.010 40.257 1.00 92.81 719 ILE A CA 1
ATOM 5539 C C . ILE A 1 719 ? -22.667 -0.861 41.351 1.00 92.81 719 ILE A C 1
ATOM 5541 O O . ILE A 1 719 ? -23.262 -1.827 41.823 1.00 92.81 719 ILE A O 1
ATOM 5545 N N . ARG A 1 720 ? -21.441 -0.518 41.740 1.00 91.12 720 ARG A N 1
ATOM 5546 C CA . ARG A 1 720 ? -20.610 -1.331 42.627 1.00 91.12 720 ARG A CA 1
ATOM 5547 C C . ARG A 1 720 ? -20.403 -0.643 43.965 1.00 91.12 720 ARG A C 1
ATOM 5549 O O . ARG A 1 720 ? -19.995 0.518 44.020 1.00 91.12 720 ARG A O 1
ATOM 5556 N N . GLY A 1 721 ? -20.649 -1.364 45.052 1.00 87.56 721 GLY A N 1
ATOM 5557 C CA . GLY A 1 721 ? -20.399 -0.874 46.408 1.00 87.56 721 GLY A CA 1
ATOM 5558 C C . GLY A 1 721 ? -18.960 -1.156 46.840 1.00 87.56 721 GLY A C 1
ATOM 5559 O O . GLY A 1 721 ? -18.526 -2.307 46.865 1.00 87.56 721 GLY A O 1
ATOM 5560 N N . THR A 1 722 ? -18.199 -0.126 47.213 1.00 86.00 722 THR A N 1
ATOM 5561 C CA . THR A 1 722 ? -16.785 -0.275 47.621 1.00 86.00 722 THR A CA 1
ATOM 5562 C C . THR A 1 722 ? -16.565 -0.088 49.127 1.00 86.00 722 THR A C 1
ATOM 5564 O O . THR A 1 722 ? -15.449 -0.274 49.628 1.00 86.00 722 THR A O 1
ATOM 5567 N N . GLY A 1 723 ? -17.628 0.213 49.883 1.00 83.06 723 GLY A N 1
ATOM 5568 C CA . GLY A 1 723 ? -17.546 0.593 51.292 1.00 83.06 723 GLY A CA 1
ATOM 5569 C C . GLY A 1 723 ? -18.833 0.367 52.107 1.00 83.06 723 GLY A C 1
ATOM 5570 O O . GLY A 1 723 ? -19.535 -0.631 51.934 1.00 83.06 723 GLY A O 1
ATOM 5571 N N . PRO A 1 724 ? -19.121 1.225 53.108 1.00 89.31 724 PRO A N 1
ATOM 5572 C CA . PRO A 1 724 ? -20.406 1.244 53.805 1.00 89.31 724 PRO A CA 1
ATOM 5573 C C . PRO A 1 724 ? -21.583 1.442 52.842 1.00 89.31 724 PRO A C 1
ATOM 5575 O O . PRO A 1 724 ? -21.414 1.951 51.749 1.00 89.31 724 PRO A O 1
ATOM 5578 N N . VAL A 1 725 ? -22.790 1.097 53.293 1.00 90.44 725 VAL A N 1
ATOM 5579 C CA . VAL A 1 725 ? -24.031 1.223 52.510 1.00 90.44 725 VAL A CA 1
ATOM 5580 C C . VAL A 1 725 ? -24.183 2.611 51.863 1.00 90.44 725 VAL A C 1
ATOM 5582 O O . VAL A 1 725 ? -24.251 3.612 52.588 1.00 90.44 725 VAL A O 1
ATOM 5585 N N . VAL A 1 726 ? -24.337 2.634 50.536 1.00 91.88 726 VAL A N 1
ATOM 5586 C CA . VAL A 1 726 ? -24.658 3.814 49.721 1.00 91.88 726 VAL A CA 1
ATOM 5587 C C . VAL A 1 726 ? -26.023 3.620 49.059 1.00 91.88 726 VAL A C 1
ATOM 5589 O O . VAL A 1 726 ? -26.325 2.536 48.579 1.00 91.88 726 VAL A O 1
ATOM 5592 N N . ARG A 1 727 ? -26.863 4.657 49.050 1.00 93.00 727 ARG A N 1
ATOM 5593 C CA . ARG A 1 727 ? -28.123 4.702 48.294 1.00 93.00 727 ARG A CA 1
ATOM 5594 C C . ARG A 1 727 ? -27.994 5.658 47.132 1.00 93.00 727 ARG A C 1
ATOM 5596 O O . ARG A 1 727 ? -27.400 6.727 47.298 1.00 93.00 727 ARG A O 1
ATOM 5603 N N . PHE A 1 728 ? -28.595 5.294 46.015 1.00 92.94 728 PHE A N 1
ATOM 5604 C CA . PHE A 1 728 ? -28.550 6.054 44.781 1.00 92.94 728 PHE A CA 1
ATOM 5605 C C . PHE A 1 728 ? -29.927 6.113 44.122 1.00 92.94 728 PHE A C 1
ATOM 5607 O O . PHE A 1 728 ? -30.796 5.284 44.385 1.00 92.94 728 PHE A O 1
ATOM 5614 N N . GLU A 1 729 ? -30.109 7.111 43.271 1.00 94.31 729 GLU A N 1
ATOM 5615 C CA . GLU A 1 729 ? -31.237 7.224 42.356 1.00 94.31 729 GLU A CA 1
ATOM 5616 C C . GLU A 1 729 ? -30.694 7.550 40.964 1.00 94.31 729 GLU A C 1
ATOM 5618 O O . GLU A 1 729 ? -29.781 8.365 40.841 1.00 94.31 729 GLU A O 1
ATOM 5623 N N . PHE A 1 730 ? -31.222 6.912 39.923 1.00 94.00 730 PHE A N 1
ATOM 5624 C CA . PHE A 1 730 ? -30.908 7.288 38.545 1.00 94.00 730 PHE A CA 1
ATOM 5625 C C . PHE A 1 730 ? -32.125 7.135 37.642 1.00 94.00 730 PHE A C 1
ATOM 5627 O O . PHE A 1 730 ? -33.017 6.331 37.929 1.00 94.00 730 PHE A O 1
ATOM 5634 N N . ALA A 1 731 ? -32.155 7.890 36.546 1.00 91.94 731 ALA A N 1
ATOM 5635 C CA . ALA A 1 731 ? -33.167 7.752 35.503 1.00 91.94 731 ALA A CA 1
ATOM 5636 C C . ALA A 1 731 ? -32.531 7.694 34.120 1.00 91.94 731 ALA A C 1
ATOM 5638 O O . ALA A 1 731 ? -31.435 8.212 33.911 1.00 91.94 731 ALA A O 1
ATOM 5639 N N . VAL A 1 732 ? -33.244 7.065 33.194 1.00 88.38 732 VAL A N 1
ATOM 5640 C CA . VAL A 1 732 ? -32.844 6.896 31.798 1.00 88.38 732 VAL A CA 1
ATOM 5641 C C . VAL A 1 732 ? -33.948 7.400 30.875 1.00 88.38 732 VAL A C 1
ATOM 5643 O O . VAL A 1 732 ? -35.113 7.442 31.273 1.00 88.38 732 VAL A O 1
ATOM 5646 N N . SER A 1 733 ? -33.599 7.784 29.649 1.00 77.31 733 SER A N 1
ATOM 5647 C CA . SER A 1 733 ? -34.584 8.284 28.684 1.00 77.31 733 SER A CA 1
ATOM 5648 C C . SER A 1 733 ? -35.375 7.173 27.977 1.00 77.31 733 SER A C 1
ATOM 5650 O O . SER A 1 733 ? -36.439 7.457 27.427 1.00 77.31 733 SER A O 1
ATOM 5652 N N . GLY A 1 734 ? -34.866 5.935 27.960 1.00 76.00 734 GLY A N 1
ATOM 5653 C CA . GLY A 1 734 ? -35.499 4.773 27.324 1.00 76.00 734 GLY A CA 1
ATOM 5654 C C . GLY A 1 734 ? -35.935 3.688 28.312 1.00 76.00 734 GLY A C 1
ATOM 5655 O O . GLY A 1 734 ? -36.162 3.949 29.495 1.00 76.00 734 GLY A O 1
ATOM 5656 N N . ASP A 1 735 ? -36.113 2.463 27.823 1.00 80.44 735 ASP A N 1
ATOM 5657 C CA . ASP A 1 735 ? -36.571 1.326 28.628 1.00 80.44 735 ASP A CA 1
ATOM 5658 C C . ASP A 1 735 ? -35.501 0.905 29.633 1.00 80.44 735 ASP A C 1
ATOM 5660 O O . ASP A 1 735 ? -34.321 0.888 29.306 1.00 80.44 735 ASP A O 1
ATOM 5664 N N . LEU A 1 736 ? -35.906 0.501 30.838 1.00 84.94 736 LEU A N 1
ATOM 5665 C CA . LEU A 1 736 ? -34.991 0.060 31.887 1.00 84.94 736 LEU A CA 1
ATOM 5666 C C . LEU A 1 736 ? -35.377 -1.323 32.418 1.00 84.94 736 LEU A C 1
ATOM 5668 O O . LEU A 1 736 ? -36.522 -1.578 32.801 1.00 84.94 736 LEU A O 1
ATOM 5672 N N . ARG A 1 737 ? -34.404 -2.233 32.503 1.00 87.19 737 ARG A N 1
ATOM 5673 C CA . ARG A 1 737 ? -34.607 -3.581 33.046 1.00 87.19 737 ARG A CA 1
ATOM 5674 C C . ARG A 1 737 ? -33.460 -4.027 33.941 1.00 87.19 737 ARG A C 1
ATOM 5676 O O . ARG A 1 737 ? -32.304 -3.681 33.748 1.00 87.19 737 ARG A O 1
ATOM 5683 N N . ASN A 1 738 ? -33.792 -4.855 34.927 1.00 87.31 738 ASN A N 1
ATOM 5684 C CA . ASN A 1 738 ? -32.792 -5.480 35.785 1.00 87.31 738 ASN A CA 1
ATOM 5685 C C . ASN A 1 738 ? -31.969 -6.518 34.998 1.00 87.31 738 ASN A C 1
ATOM 5687 O O . ASN A 1 738 ? -32.552 -7.436 34.415 1.00 87.31 738 ASN A O 1
ATOM 5691 N N . ALA A 1 739 ? -30.644 -6.407 35.061 1.00 82.94 739 ALA A N 1
ATOM 5692 C CA . ALA A 1 739 ? -29.683 -7.318 34.441 1.00 82.94 739 ALA A CA 1
ATOM 5693 C C . ALA A 1 739 ? -28.867 -8.126 35.475 1.00 82.94 739 ALA A C 1
ATOM 5695 O O . ALA A 1 739 ? -28.109 -9.021 35.105 1.00 82.94 739 ALA A O 1
ATOM 5696 N N . GLY A 1 740 ? -29.054 -7.866 36.777 1.00 77.62 740 GLY A N 1
ATOM 5697 C CA . GLY A 1 740 ? -28.279 -8.468 37.863 1.00 77.62 740 GLY A CA 1
ATOM 5698 C C . GLY A 1 740 ? -29.095 -8.914 39.082 1.00 77.62 740 GLY A C 1
ATOM 5699 O O . GLY A 1 740 ? -30.314 -9.122 39.045 1.00 77.62 740 GLY A O 1
ATOM 5700 N N . THR A 1 741 ? -28.391 -9.129 40.194 1.00 73.62 741 THR A N 1
ATOM 5701 C CA . THR A 1 741 ? -28.993 -9.448 41.494 1.00 73.62 741 THR A CA 1
ATOM 5702 C C . THR A 1 741 ? -29.190 -8.176 42.306 1.00 73.62 741 THR A C 1
ATOM 5704 O O . THR A 1 741 ? -28.211 -7.647 42.811 1.00 73.62 741 THR A O 1
ATOM 5707 N N . LEU A 1 742 ? -30.440 -7.758 42.488 1.00 76.56 742 LEU A N 1
ATOM 5708 C CA . LEU A 1 742 ? -30.798 -6.588 43.297 1.00 76.56 742 LEU A CA 1
ATOM 5709 C C . LEU A 1 742 ? -30.760 -6.897 44.804 1.00 76.56 742 LEU A C 1
ATOM 5711 O O . LEU A 1 742 ? -31.082 -8.021 45.222 1.00 76.56 742 LEU A O 1
ATOM 5715 N N . GLU A 1 743 ? -30.408 -5.911 45.628 1.00 74.75 743 GLU A N 1
ATOM 5716 C CA . GLU A 1 743 ? -30.669 -5.931 47.067 1.00 74.75 743 GLU A CA 1
ATOM 5717 C C . GLU A 1 743 ? -32.199 -5.866 47.322 1.00 74.75 743 GLU A C 1
ATOM 5719 O O . GLU A 1 743 ? -32.967 -5.244 46.590 1.00 74.75 743 GLU A O 1
ATOM 5724 N N . ASP A 1 744 ? -32.693 -6.487 48.407 1.00 70.94 744 ASP A N 1
ATOM 5725 C CA . ASP A 1 744 ? -34.135 -6.494 48.760 1.00 70.94 744 ASP A CA 1
ATOM 5726 C C . ASP A 1 744 ? -34.736 -5.075 48.953 1.00 70.94 744 ASP A C 1
ATOM 5728 O O . ASP A 1 744 ? -35.954 -4.923 49.101 1.00 70.94 744 ASP A O 1
ATOM 5732 N N . SER A 1 745 ? -33.887 -4.046 49.052 1.00 76.75 745 SER A N 1
ATOM 5733 C CA . SER A 1 745 ? -34.266 -2.640 49.197 1.00 76.75 745 SER A CA 1
ATOM 5734 C C . SER A 1 745 ? -34.462 -1.891 47.882 1.00 76.75 745 SER A C 1
ATOM 5736 O O . SER A 1 745 ? -35.021 -0.794 47.942 1.00 76.75 745 SER A O 1
ATOM 5738 N N . ASP A 1 746 ? -34.056 -2.455 46.746 1.00 85.50 746 ASP A N 1
ATOM 5739 C CA . ASP A 1 746 ? -34.069 -1.737 45.474 1.00 85.50 746 ASP A CA 1
ATOM 5740 C C . ASP A 1 746 ? -35.462 -1.735 44.859 1.00 85.50 746 ASP A C 1
ATOM 5742 O O . ASP A 1 746 ? -36.210 -2.719 44.897 1.00 85.50 746 ASP A O 1
ATOM 5746 N N . THR A 1 747 ? -35.828 -0.594 44.288 1.00 88.12 747 THR A N 1
ATOM 5747 C CA . THR A 1 747 ? -37.086 -0.416 43.575 1.00 88.12 747 THR A CA 1
ATOM 5748 C C . THR A 1 747 ? -36.795 0.035 42.153 1.00 88.12 747 THR A C 1
ATOM 5750 O O . THR A 1 747 ? -36.369 1.163 41.924 1.00 88.12 747 THR A O 1
ATOM 5753 N N . LEU A 1 748 ? -37.067 -0.860 41.203 1.00 89.44 748 LEU A N 1
ATOM 5754 C CA . LEU A 1 748 ? -37.022 -0.584 39.772 1.00 89.44 748 LEU A CA 1
ATOM 5755 C C . LEU A 1 748 ? -38.382 -0.049 39.295 1.00 89.44 748 LEU A C 1
ATOM 5757 O O . LEU A 1 748 ? -39.416 -0.695 39.502 1.00 89.44 748 LEU A O 1
ATOM 5761 N N . TYR A 1 749 ? -38.366 1.115 38.657 1.00 86.94 749 TYR A N 1
ATOM 5762 C CA . TYR A 1 749 ? -39.475 1.713 37.915 1.00 86.94 749 TYR A CA 1
ATOM 5763 C C . TYR A 1 749 ? -39.220 1.594 36.406 1.00 86.94 749 TYR A C 1
ATOM 5765 O O . TYR A 1 749 ? -38.131 1.208 35.995 1.00 86.94 749 TYR A O 1
ATOM 5773 N N . ASP A 1 750 ? -40.214 1.950 35.586 1.00 77.44 750 ASP A N 1
ATOM 5774 C CA . ASP A 1 750 ? -40.145 1.796 34.122 1.00 77.44 750 ASP A CA 1
ATOM 5775 C C . ASP A 1 750 ? -38.929 2.516 33.490 1.00 77.44 750 ASP A C 1
ATOM 5777 O O . ASP A 1 750 ? -38.356 1.998 32.538 1.00 77.44 750 ASP A O 1
ATOM 5781 N N . HIS A 1 751 ? -38.498 3.654 34.057 1.00 86.19 751 HIS A N 1
ATOM 5782 C CA . HIS A 1 751 ? -37.381 4.477 33.551 1.00 86.19 751 HIS A CA 1
ATOM 5783 C C . HIS A 1 751 ? -36.431 4.977 34.655 1.00 86.19 751 HIS A C 1
ATOM 5785 O O . HIS A 1 751 ? -35.656 5.908 34.444 1.00 86.19 751 HIS A O 1
ATOM 5791 N N . SER A 1 752 ? -36.519 4.436 35.875 1.00 91.88 752 SER A N 1
ATOM 5792 C CA . SER A 1 752 ? -35.660 4.873 36.982 1.00 91.88 752 SER A CA 1
ATOM 5793 C C . SER A 1 752 ? -35.446 3.803 38.047 1.00 91.88 752 SER A C 1
ATOM 5795 O O . SER A 1 752 ? -36.237 2.869 38.184 1.00 91.88 752 SER A O 1
ATOM 5797 N N . VAL A 1 753 ? -34.388 3.961 38.840 1.00 94.06 753 VAL A N 1
ATOM 5798 C CA . VAL A 1 753 ? -34.070 3.105 39.991 1.00 94.06 753 VAL A CA 1
ATOM 5799 C C . VAL A 1 753 ? -33.926 3.956 41.240 1.00 94.06 753 VAL A C 1
ATOM 5801 O O . VAL A 1 753 ? -33.240 4.969 41.208 1.00 94.06 753 VAL A O 1
ATOM 5804 N N . ASP A 1 754 ? -34.519 3.508 42.347 1.00 93.00 754 ASP A N 1
ATOM 5805 C CA . ASP A 1 754 ? -34.135 3.904 43.712 1.00 93.00 754 ASP A CA 1
ATOM 5806 C C . ASP A 1 754 ? -33.496 2.676 44.370 1.00 93.00 754 ASP A C 1
ATOM 5808 O O . ASP A 1 754 ? -34.187 1.682 44.630 1.00 93.00 754 ASP A O 1
ATOM 5812 N N . GLY A 1 755 ? -32.175 2.710 44.541 1.00 90.44 755 GLY A N 1
ATOM 5813 C CA . GLY A 1 755 ? -31.364 1.533 44.846 1.00 90.44 755 GLY A CA 1
ATOM 5814 C C . GLY A 1 755 ? -30.345 1.747 45.959 1.00 90.44 755 GLY A C 1
ATOM 5815 O O . GLY A 1 755 ? -30.134 2.854 46.474 1.00 90.44 755 GLY A O 1
ATOM 5816 N N . GLN A 1 756 ? -29.720 0.654 46.380 1.00 90.88 756 GLN A N 1
ATOM 5817 C CA . GLN A 1 756 ? -28.714 0.633 47.422 1.00 90.88 756 GLN A CA 1
ATOM 5818 C C . GLN A 1 756 ? -27.641 -0.411 47.121 1.00 90.88 756 GLN A C 1
ATOM 5820 O O . GLN A 1 756 ? -27.945 -1.576 46.927 1.00 90.88 756 GLN A O 1
ATOM 5825 N N . VAL A 1 757 ? -26.375 -0.009 47.234 1.00 88.94 757 VAL A N 1
ATOM 5826 C CA . VAL A 1 757 ? -25.228 -0.918 47.142 1.00 88.94 757 VAL A CA 1
ATOM 5827 C C . VAL A 1 757 ? -24.409 -0.914 48.422 1.00 88.94 757 VAL A C 1
ATOM 5829 O O . VAL A 1 757 ? -24.311 0.080 49.155 1.00 88.94 757 VAL A O 1
ATOM 5832 N N . SER A 1 758 ? -23.815 -2.065 48.719 1.00 84.12 758 SER A N 1
ATOM 5833 C CA . SER A 1 758 ? -22.922 -2.229 49.863 1.00 84.12 758 SER A CA 1
ATOM 5834 C C . SER A 1 758 ? -21.801 -3.223 49.571 1.00 84.12 758 SER A C 1
ATOM 5836 O O . SER A 1 758 ? -20.712 -2.825 49.187 1.00 84.12 758 SER A O 1
ATOM 5838 N N . SER A 1 759 ? -22.052 -4.520 49.744 1.00 75.69 759 SER A N 1
ATOM 5839 C CA . SER A 1 759 ? -21.132 -5.603 49.361 1.00 75.69 759 SER A CA 1
ATOM 5840 C C . SER A 1 759 ? -21.604 -6.398 48.143 1.00 75.69 759 SER A C 1
ATOM 5842 O O . SER A 1 759 ? -20.979 -7.398 47.795 1.00 75.69 759 SER A O 1
ATOM 5844 N N . GLN A 1 760 ? -22.757 -6.028 47.595 1.00 82.31 760 GLN A N 1
ATOM 5845 C CA . GLN A 1 760 ? -23.376 -6.627 46.424 1.00 82.31 760 GLN A CA 1
ATOM 5846 C C . GLN A 1 760 ? -23.533 -5.523 45.379 1.00 82.31 760 GLN A C 1
ATOM 5848 O O . GLN A 1 760 ? -23.891 -4.402 45.742 1.00 82.31 760 GLN A O 1
ATOM 5853 N N . ASP A 1 761 ? -23.209 -5.861 44.135 1.00 88.62 761 ASP A N 1
ATOM 5854 C CA . ASP A 1 761 ? -23.270 -4.955 42.994 1.00 88.62 761 ASP A CA 1
ATOM 5855 C C . ASP A 1 761 ? -24.613 -5.124 42.277 1.00 88.62 761 ASP A C 1
ATOM 5857 O O . ASP A 1 761 ? -25.118 -6.249 42.158 1.00 88.62 761 ASP A O 1
ATOM 5861 N N . ASP A 1 762 ? -25.143 -4.016 41.767 1.00 90.94 762 ASP A N 1
ATOM 5862 C CA . ASP A 1 762 ? -26.355 -3.982 40.956 1.00 90.94 762 ASP A CA 1
ATOM 5863 C C . ASP A 1 762 ? -25.995 -3.807 39.479 1.00 90.94 762 ASP A C 1
ATOM 5865 O O . ASP A 1 762 ? -24.987 -3.188 39.140 1.00 90.94 762 ASP A O 1
ATOM 5869 N N . ALA A 1 763 ? -26.829 -4.335 38.583 1.00 91.31 763 ALA A N 1
ATOM 5870 C CA . ALA A 1 763 ? -26.665 -4.153 37.145 1.00 91.31 763 ALA A CA 1
ATOM 5871 C C . ALA A 1 763 ? -28.024 -3.967 36.469 1.00 91.31 763 ALA A C 1
ATOM 5873 O O . ALA A 1 763 ? -28.961 -4.739 36.712 1.00 91.31 763 ALA A O 1
ATOM 5874 N N . PHE A 1 764 ? -28.118 -2.973 35.593 1.00 91.50 764 PHE A N 1
ATOM 5875 C CA . PHE A 1 764 ? -29.316 -2.663 34.823 1.00 91.50 764 PHE A CA 1
ATOM 5876 C C . PHE A 1 764 ? -28.956 -2.500 33.352 1.00 91.50 764 PHE A C 1
ATOM 5878 O O . PHE A 1 764 ? -27.948 -1.889 33.019 1.00 91.50 764 PHE A O 1
ATOM 5885 N N . GLU A 1 765 ? -29.800 -3.030 32.480 1.00 89.19 765 GLU A N 1
ATOM 5886 C CA . GLU A 1 765 ? -29.751 -2.726 31.055 1.00 89.19 765 GLU A CA 1
ATOM 5887 C C . GLU A 1 765 ? -30.779 -1.643 30.760 1.00 89.19 765 GLU A C 1
ATOM 5889 O O . GLU A 1 765 ? -31.907 -1.708 31.266 1.00 89.19 765 GLU A O 1
ATOM 5894 N N . TYR A 1 766 ? -30.407 -0.666 29.943 1.00 87.81 766 TYR A N 1
ATOM 5895 C CA . TYR A 1 766 ? -31.301 0.403 29.534 1.00 87.81 766 TYR A CA 1
ATOM 5896 C C . TYR A 1 766 ? -31.132 0.792 28.070 1.00 87.81 766 TYR A C 1
ATOM 5898 O O . TYR A 1 766 ? -30.091 0.529 27.486 1.00 87.81 766 TYR A O 1
ATOM 5906 N N . THR A 1 767 ? -32.147 1.407 27.470 1.00 78.94 767 THR A N 1
ATOM 5907 C CA . THR A 1 767 ? -32.030 2.082 26.167 1.00 78.94 767 THR A CA 1
ATOM 5908 C C . THR A 1 767 ? -32.042 3.601 26.361 1.00 78.94 767 THR A C 1
ATOM 5910 O O . THR A 1 767 ? -32.505 4.102 27.393 1.00 78.94 767 THR A O 1
ATOM 5913 N N . GLY A 1 768 ? -31.515 4.356 25.396 1.00 75.81 768 GLY A N 1
ATOM 5914 C CA . GLY A 1 768 ? -31.398 5.816 25.494 1.00 75.81 768 GLY A CA 1
ATOM 5915 C C . GLY A 1 768 ? -30.275 6.278 26.435 1.00 75.81 768 GLY A C 1
ATOM 5916 O O . GLY A 1 768 ? -29.327 5.547 26.678 1.00 75.81 768 GLY A O 1
ATOM 5917 N N . GLU A 1 769 ? -30.352 7.496 26.978 1.00 78.38 769 GLU A N 1
ATOM 5918 C CA . GLU A 1 769 ? -29.291 8.067 27.824 1.00 78.38 769 GLU A CA 1
ATOM 5919 C C . GLU A 1 769 ? -29.585 7.957 29.323 1.00 78.38 769 GLU A C 1
ATOM 5921 O O . GLU A 1 769 ? -30.735 8.041 29.756 1.00 78.38 769 GLU A O 1
ATOM 5926 N N . LEU A 1 770 ? -28.523 7.871 30.129 1.00 86.12 770 LEU A N 1
ATOM 5927 C CA . LEU A 1 770 ? -28.573 8.093 31.572 1.00 86.12 770 LEU A CA 1
ATOM 5928 C C . LEU A 1 770 ? -28.795 9.588 31.862 1.00 86.12 770 LEU A C 1
ATOM 5930 O O . LEU A 1 770 ? -27.869 10.394 31.781 1.00 86.12 770 LEU A O 1
ATOM 5934 N N . GLU A 1 771 ? -30.021 9.968 32.223 1.00 86.19 771 GLU A N 1
ATOM 5935 C CA . GLU A 1 771 ? -30.402 11.369 32.438 1.00 86.19 771 GLU A CA 1
ATOM 5936 C C . GLU A 1 771 ? -29.703 11.987 33.656 1.00 86.19 771 GLU A C 1
ATOM 5938 O O . GLU A 1 771 ? -29.290 13.150 33.639 1.00 86.19 771 GLU A O 1
ATOM 5943 N N . HIS A 1 772 ? -29.628 11.227 34.748 1.00 88.56 772 HIS A N 1
ATOM 5944 C CA . HIS A 1 772 ? -28.945 11.620 35.975 1.00 88.56 772 HIS A CA 1
ATOM 5945 C C . HIS A 1 772 ? -28.601 10.398 36.816 1.00 88.56 772 HIS A C 1
ATOM 5947 O O . HIS A 1 772 ? -29.275 9.374 36.731 1.00 88.56 772 HIS A O 1
ATOM 5953 N N . PHE A 1 773 ? -27.596 10.555 37.674 1.00 93.69 773 PHE A N 1
ATOM 5954 C CA . PHE A 1 773 ? -27.250 9.613 38.727 1.00 93.69 773 PHE A CA 1
ATOM 5955 C C . PHE A 1 773 ? -26.916 10.396 39.998 1.00 93.69 773 PHE A C 1
ATOM 5957 O O . PHE A 1 773 ? -25.977 11.190 40.008 1.00 93.69 773 PHE A O 1
ATOM 5964 N N . ASP A 1 774 ? -27.663 10.165 41.071 1.00 92.50 774 ASP A N 1
ATOM 5965 C CA . ASP A 1 774 ? -27.550 10.894 42.330 1.00 92.50 774 ASP A CA 1
ATOM 5966 C C . ASP A 1 774 ? -27.268 9.946 43.501 1.00 92.50 774 ASP A C 1
ATOM 5968 O O . ASP A 1 774 ? -28.004 8.991 43.748 1.00 92.50 774 ASP A O 1
ATOM 5972 N N . VAL A 1 775 ? -26.251 10.256 44.312 1.00 91.75 775 VAL A N 1
ATOM 5973 C CA . VAL A 1 775 ? -26.030 9.581 45.603 1.00 91.75 775 VAL A CA 1
ATOM 5974 C C . VAL A 1 775 ? -26.924 10.218 46.668 1.00 91.75 775 VAL A C 1
ATOM 5976 O O . VAL A 1 775 ? -26.680 11.326 47.150 1.00 91.75 775 VAL A O 1
ATOM 5979 N N . THR A 1 776 ? -27.968 9.503 47.085 1.00 91.44 776 THR A N 1
ATOM 5980 C CA . THR A 1 776 ? -28.986 10.019 48.014 1.00 91.44 776 THR A CA 1
ATOM 5981 C C . THR A 1 776 ? -28.622 9.808 49.491 1.00 91.44 776 THR A C 1
ATOM 5983 O O . THR A 1 776 ? -29.108 10.534 50.369 1.00 91.44 776 THR A O 1
ATOM 5986 N N . TYR A 1 777 ? -27.746 8.843 49.801 1.00 91.12 777 TYR A N 1
ATOM 5987 C CA . TYR A 1 777 ? -27.213 8.594 51.148 1.00 91.12 777 TYR A CA 1
ATOM 5988 C C . TYR A 1 777 ? -25.881 7.836 51.091 1.00 91.12 777 TYR A C 1
ATOM 5990 O O . TYR A 1 777 ? -25.823 6.787 50.474 1.00 91.12 777 TYR A O 1
ATOM 5998 N N . GLY A 1 778 ? -24.844 8.287 51.804 1.00 87.94 778 GLY A N 1
ATOM 5999 C CA . GLY A 1 778 ? -23.523 7.635 51.812 1.00 87.94 778 GLY A CA 1
ATOM 6000 C C . GLY A 1 778 ? -22.420 8.575 51.326 1.00 87.94 778 GLY A C 1
ATOM 6001 O O . GLY A 1 778 ? -22.629 9.789 51.303 1.00 87.94 778 GLY A O 1
ATOM 6002 N N . SER A 1 779 ? -21.246 8.029 51.002 1.00 87.88 779 SER A N 1
ATOM 6003 C CA . SER A 1 779 ? -20.161 8.763 50.338 1.00 87.88 779 SER A CA 1
ATOM 6004 C C . SER A 1 779 ? -20.111 8.374 48.864 1.00 87.88 779 SER A C 1
ATOM 6006 O O . SER A 1 779 ? -20.218 7.190 48.562 1.00 87.88 779 SER A O 1
ATOM 6008 N N . ALA A 1 780 ? -19.888 9.340 47.968 1.00 85.50 780 ALA A N 1
ATOM 6009 C CA . ALA A 1 780 ? -19.602 9.052 46.560 1.00 85.50 780 ALA A CA 1
ATOM 6010 C C . ALA A 1 780 ? -18.294 8.249 46.395 1.00 85.50 780 ALA A C 1
ATOM 6012 O O . ALA A 1 780 ? -18.178 7.446 45.485 1.00 85.50 780 ALA A O 1
ATOM 6013 N N . ASP A 1 781 ? -17.352 8.380 47.340 1.00 88.06 781 ASP A N 1
ATOM 6014 C CA . ASP A 1 781 ? -16.111 7.586 47.362 1.00 88.06 781 ASP A CA 1
ATOM 6015 C C . ASP A 1 781 ? -16.347 6.079 47.625 1.00 88.06 781 ASP A C 1
ATOM 6017 O O . ASP A 1 781 ? -15.435 5.275 47.436 1.00 88.06 781 ASP A O 1
ATOM 6021 N N . ASP A 1 782 ? -17.537 5.701 48.116 1.00 90.25 782 ASP A N 1
ATOM 6022 C CA . ASP A 1 782 ? -17.896 4.325 48.493 1.00 90.25 782 ASP A CA 1
ATOM 6023 C C . ASP A 1 782 ? -18.775 3.623 47.422 1.00 90.25 782 ASP A C 1
ATOM 6025 O O . ASP A 1 782 ? -19.305 2.534 47.672 1.00 90.25 782 ASP A O 1
ATOM 6029 N N . ILE A 1 783 ? -18.949 4.237 46.243 1.00 90.56 783 ILE A N 1
ATOM 6030 C CA . ILE A 1 783 ? -19.734 3.725 45.108 1.00 90.56 783 ILE A CA 1
ATOM 6031 C C . ILE A 1 783 ? -18.974 3.947 43.795 1.00 90.56 783 ILE A C 1
ATOM 6033 O O . ILE A 1 783 ? -18.359 4.989 43.595 1.00 90.56 783 ILE A O 1
ATOM 6037 N N . VAL A 1 784 ? -19.014 2.965 42.898 1.00 91.31 784 VAL A N 1
ATOM 6038 C CA . VAL A 1 784 ? -18.432 3.046 41.552 1.00 91.31 784 VAL A CA 1
ATOM 6039 C C . VAL A 1 784 ? -19.532 2.740 40.548 1.00 91.31 784 VAL A C 1
ATOM 6041 O O . VAL A 1 784 ? -20.147 1.679 40.621 1.00 91.31 784 VAL A O 1
ATOM 6044 N N . VAL A 1 785 ? -19.790 3.662 39.625 1.00 92.06 785 VAL A N 1
ATOM 6045 C CA . VAL A 1 785 ? -20.788 3.494 38.561 1.00 92.06 785 VAL A CA 1
ATOM 6046 C C . VAL A 1 785 ? -20.044 3.243 37.261 1.00 92.06 785 VAL A C 1
ATOM 6048 O O . VAL A 1 785 ? -19.158 4.013 36.913 1.00 92.06 785 VAL A O 1
ATOM 6051 N N . VAL A 1 786 ? -20.377 2.171 36.553 1.00 90.56 786 VAL A N 1
ATOM 6052 C CA . VAL A 1 786 ? -19.768 1.787 35.278 1.00 90.56 786 VAL A CA 1
ATOM 6053 C C . VAL A 1 786 ? -20.871 1.712 34.233 1.00 90.56 786 VAL A C 1
ATOM 6055 O O . VAL A 1 786 ? -21.815 0.955 34.410 1.00 90.56 786 VAL A O 1
ATOM 6058 N N . VAL A 1 787 ? -20.763 2.485 33.158 1.00 88.62 787 VAL A N 1
ATOM 6059 C CA . VAL A 1 787 ? -21.679 2.447 32.011 1.00 88.62 787 VAL A CA 1
ATOM 6060 C C . VAL A 1 787 ? -20.904 1.916 30.810 1.00 88.62 787 VAL A C 1
ATOM 6062 O O . VAL A 1 787 ? -19.855 2.464 30.481 1.00 88.62 787 VAL A O 1
ATOM 6065 N N . ASP A 1 788 ? -21.369 0.821 30.207 1.00 87.56 788 ASP A N 1
ATOM 6066 C CA . ASP A 1 788 ? -20.746 0.150 29.052 1.00 87.56 788 ASP A CA 1
ATOM 6067 C C . ASP A 1 788 ? -19.240 -0.099 29.229 1.00 87.56 788 ASP A C 1
ATOM 6069 O O . ASP A 1 788 ? -18.410 0.151 28.358 1.00 87.56 788 ASP A O 1
ATOM 6073 N N . GLY A 1 789 ? -18.864 -0.556 30.426 1.00 83.31 789 GLY A N 1
ATOM 6074 C CA . GLY A 1 789 ? -17.470 -0.823 30.791 1.00 83.31 789 GLY A CA 1
ATOM 6075 C C . GLY A 1 789 ? -16.645 0.415 31.168 1.00 83.31 789 GLY A C 1
ATOM 6076 O O . GLY A 1 789 ? -15.517 0.259 31.637 1.00 83.31 789 GLY A O 1
ATOM 6077 N N . SER A 1 790 ? -17.203 1.623 31.049 1.00 83.69 790 SER A N 1
ATOM 6078 C CA . SER A 1 790 ? -16.545 2.890 31.388 1.00 83.69 790 SER A CA 1
ATOM 6079 C C . SER A 1 790 ? -17.012 3.443 32.738 1.00 83.69 790 SER A C 1
ATOM 6081 O O . SER A 1 790 ? -18.203 3.615 32.978 1.00 83.69 790 SER A O 1
ATOM 6083 N N . GLU A 1 791 ? -16.079 3.755 33.641 1.00 88.06 791 GLU A N 1
ATOM 6084 C CA . GLU A 1 791 ? -16.410 4.328 34.953 1.00 88.06 791 GLU A CA 1
ATOM 6085 C C . GLU A 1 791 ? -16.912 5.778 34.827 1.00 88.06 791 GLU A C 1
ATOM 6087 O O . GLU A 1 791 ? -16.234 6.655 34.286 1.00 88.06 791 GLU A O 1
ATOM 6092 N N . MET A 1 792 ? -18.104 6.039 35.359 1.00 87.69 792 MET A N 1
ATOM 6093 C CA . MET A 1 792 ? -18.727 7.352 35.429 1.00 87.69 792 MET A CA 1
ATOM 6094 C C . MET A 1 792 ? -18.337 8.052 36.733 1.00 87.69 792 MET A C 1
ATOM 6096 O O . MET A 1 792 ? -18.467 7.503 37.827 1.00 87.69 792 MET A O 1
ATOM 6100 N N . ASN A 1 793 ? -17.905 9.309 36.630 1.00 77.50 793 ASN A N 1
ATOM 6101 C CA . ASN A 1 793 ? -17.596 10.121 37.803 1.00 77.50 793 ASN A CA 1
ATOM 6102 C C . ASN A 1 793 ? -18.892 10.571 38.496 1.00 77.50 793 ASN A C 1
ATOM 6104 O O . ASN A 1 793 ? -19.649 11.375 37.947 1.00 77.50 793 ASN A O 1
ATOM 6108 N N . VAL A 1 794 ? -19.132 10.051 39.696 1.00 74.19 794 VAL A N 1
ATOM 6109 C CA . VAL A 1 794 ? -20.320 10.342 40.503 1.00 74.19 794 VAL A CA 1
ATOM 6110 C C . VAL A 1 794 ? -20.011 11.535 41.412 1.00 74.19 794 VAL A C 1
ATOM 6112 O O . VAL A 1 794 ? -19.205 11.417 42.336 1.00 74.19 794 VAL A O 1
ATOM 6115 N N . ALA A 1 795 ? -20.591 12.704 41.122 1.00 55.47 795 ALA A N 1
ATOM 6116 C CA . ALA A 1 795 ? -20.304 13.962 41.827 1.00 55.47 795 ALA A CA 1
ATOM 6117 C C . ALA A 1 795 ? -21.328 14.309 42.915 1.00 55.47 795 ALA A C 1
ATOM 6119 O O . ALA A 1 795 ? -22.543 14.225 42.634 1.00 55.47 795 ALA A O 1
#

Radius of gyration: 34.81 Å; Cα contacts (8 Å, |Δi|>4): 1967; chains: 1; bounding box: 92×60×100 Å

Secondary structure (DSSP, 8-state):
--------------------------------------PPPPEEEEEEESTTSTT-EEEEEEE-SSS--EEEEEE-SSSS-HHHHHHHHHHHH-EESSSEEEEES-TTHHHHHTT-S-BTTB-GGGS--SSSS--SSHHHHHHHHHHHHH--SEEEEEEEESSBTTSSS---BSEEEEBSSTTHHHHHHHHHHHHHHHTT--GGGS-EE---B-S-SSSHHHHIIIII---EEEEEEETTSS-HHHHHHHHHHHHHHHHHHTT--EETT-----------------EEEEEEE-SS-EEEEEEESS-EEE-S---TT-EEETTEEEEEESSSEEEEEESS-EEEEEEEES-GGGEEEEETTEEE--EE--S-EEEEEEE-SS-EEEEEEESS-EEEEE---TT-EE-SSEEEEEESSS-EEEEESS-EEEEEEEES-GGGEEEEETTEEEPS------EEEEEEE-SS-EEEEEEESS-EEE-S---TT-EE-SSEEEEEESSS-EEEEESS-EEEEEEEES-GGGEEEEETTEEE--EEPPPPEEEEEEE-SS-EEEEEEESS-EEE-S---TT-EE-SSEEEEEESSS-EEEEESS-EEEEEEEES-GGGEEEEETTEEPPPPPPPPPEEEEEEE-SS-EEEEEEESS-EEE-S---TT-EE-SSEEEEEESSS-EEEEESS-EEEEEEEES-GGGEEEEETTEE---EE-EEEEEEEE-SS-EEEEEEESS-EEE-S---TT-EE-SSEEEEEESSS-EEEEEES-EEEEEEEES-GGGEEEEETTEEE---

pLDDT: mean 78.6, std 17.12, range [23.62, 98.88]

Nearest PDB structures (foldseek):
  4wcn-assembly1_A  TM=5.021E-01  e=5.753E-10  Helicobacter pylori G27
  4wcm-assembly1_A  TM=5.206E-01  e=1.560E-09  Helicobacter pylori G27
  4wcl-assembly1_A  TM=5.027E-01  e=1.480E-09  Helicobacter pylori G27
  4wck-assembly1_A  TM=4.364E-01  e=5.458E-10  Helicobacter pylori G27
  5mii-assembly2_D  TM=2.996E-01  e=9.848E-02  Tuber melanosporum Mel28

Sequence (795 aa):
MPENPSTDDTTTTSRRGFLKAAATLSLAGSAVSATSQQVAAASRDSYTILDGTIYETSVHVYDSGSDGPTTFITGGIHGDERSGFMAAEEIATWTVDHGKLVVIPRANVPAIDALDRHGPEGDLNRQFPPRSGECYTDIARAIWKEVVRHDPDFAFDLHSARGIWQSGDGSVGQAVFPTWTSPARDYGENAIADLNEEFGLTGDMAYLMGNTLDADRKMLMHRIAGYLDVPGFLCETTEKADSLEEQIQWHLFTVDHIMNQYGQSPNADGSTSDSSKSSGSDEPSESELHIEGTGPVVRFEFSVSGGVENAGTLEDSDTVYDSRVTGQVSSQDDRYAFTGDLEHFTVTEGDKEDVNVYLDGEQISVEQETDEREVHIEGTGPVVRFEFAVSGDVENAGTLEDSDTVYDSRVEGQVSSQDDRYAFTGELEHFTVTEGDKEDVNVYLDGEQISVDQETDEREIHIEGTGPVVRFEFSVSGGVENAGTLEDSDTVYDSRVEGQVSSQDDRYAFTGDLEHFTVTEGDKEDVNVYLDGEQISVREETPEKILHIGGTGPVTRFEFSVSGDLRNTGTLEDSDTVYDSRVEGQVSSQDDEFAYTGELEHFTVTYGNKEDVVVTVDGDRISVQEETPEKILHIGGTGPVTRFEFSVSGDLRNTGTLEDSDTVYDSRVEGQVSSQDDEFAYTGELEHFTVTYGNKEDVDVTVDGEQISVEEETHLIEIRGTGPVVRFEFAVSGDLRNAGTLEDSDTLYDHSVDGQVSSQDDAFEYTGELEHFDVTYGSADDIVVVVDGSEMNVA

Solvent-accessible surface area (backbone atoms only — not comparable to full-atom values): 42666 Å² total; per-residue (Å²): 137,88,81,84,85,88,80,91,80,85,83,85,80,84,89,84,81,87,90,86,89,81,89,84,91,86,90,85,90,80,94,75,89,78,78,80,73,77,64,53,70,62,44,78,50,72,49,70,44,58,72,96,46,80,59,40,31,56,39,29,37,33,34,33,45,36,86,56,55,27,39,34,38,37,3,12,58,33,15,54,21,55,41,13,19,54,32,28,50,55,56,51,60,36,40,46,67,22,12,31,45,35,24,28,21,50,56,28,37,58,6,40,80,64,51,28,55,43,35,99,91,35,56,53,62,60,25,24,44,13,66,61,76,74,41,73,43,70,65,44,37,52,55,50,49,51,51,62,74,62,59,40,63,29,39,40,40,34,37,48,25,84,36,38,49,87,74,75,83,79,36,56,3,33,20,42,27,18,14,74,28,81,61,23,52,64,46,49,52,52,30,38,53,52,49,23,60,75,72,64,39,52,80,87,65,28,54,40,82,45,66,68,37,76,32,84,47,32,22,60,63,15,19,42,23,42,62,67,62,27,22,22,36,42,37,22,30,35,70,75,49,98,44,63,64,60,37,20,51,52,49,48,51,44,51,49,50,39,36,42,74,70,68,27,47,70,39,80,75,74,74,74,91,70,96,75,93,80,91,82,89,85,78,79,77,70,43,40,43,38,39,38,24,75,43,67,68,28,30,35,37,34,33,35,75,29,51,58,45,88,60,78,45,69,53,99,73,47,46,79,55,62,33,33,35,42,34,63,31,22,83,54,53,37,37,38,30,27,34,70,51,85,73,47,55,34,29,65,40,65,59,65,91,29,52,48,41,22,54,76,83,44,79,55,89,75,47,67,64,68,84,72,41,38,45,40,38,40,25,75,41,69,68,28,28,36,35,36,34,35,76,30,52,47,45,88,65,43,65,70,54,100,77,50,46,79,42,67,35,36,37,43,38,60,33,23,84,54,46,35,33,34,32,31,30,77,49,81,72,47,62,44,77,78,44,67,60,74,92,25,51,49,39,20,52,73,84,43,80,49,66,79,67,68,72,59,70,74,40,41,42,40,38,39,26,75,42,66,69,28,28,34,39,38,34,35,76,32,49,47,47,85,64,78,47,67,51,98,77,47,46,80,42,68,35,36,38,43,39,57,27,23,86,52,46,34,36,35,34,29,24,73,48,82,73,45,59,35,37,76,43,64,60,69,91,26,50,49,40,22,53,74,82,44,80,56,91,78,50,73,69,65,72,74,43,41,43,37,41,37,30,76,42,72,71,24,29,33,36,36,33,36,74,29,56,46,45,80,74,54,66,72,54,99,78,46,48,80,48,69,34,35,37,43,38,59,23,27,88,54,51,40,34,33,36,28,22,68,46,81,73,46,55,45,72,78,40,69,57,68,89,32,52,46,45,22,51,76,80,46,78,57,82,73,68,79,73,65,72,72,41,41,40,36,39,34,28,75,42,67,70,27,30,34,40,36,34,37,76,30,58,51,44,79,74,78,46,73,52,99,80,45,48,79,51,72,36,37,38,44,37,59,25,26,87,51,46,37,39,36,37,30,24,71,48,80,75,47,49,35,35,74,34,39,43,68,91,28,48,51,45,22,52,73,81,44,79,59,88,75,46,68,53,75,45,43,41,36,39,36,29,74,42,69,68,25,29,35,37,36,35,36,64,20,55,48,44,84,68,54,62,72,50,97,79,46,44,82,46,70,36,33,37,46,36,56,26,25,92,52,49,38,32,33,36,31,23,43,48,78,75,48,71,43,79,77,42,70,55,62,91,22,49,46,41,28,47,75,88,41,78,53,88,70,123